Protein AF-0000000085119361 (afdb_homodimer)

Solvent-accessible surface area (backbone atoms only — not comparable to full-atom values): 41378 Å² total; per-residue (Å²): 134,86,81,84,82,88,68,77,87,71,72,69,52,72,67,53,47,50,52,51,56,61,56,44,50,80,63,38,42,50,75,52,37,41,71,59,79,58,66,65,58,51,52,51,58,60,70,66,63,70,81,47,49,28,34,40,40,32,13,48,34,35,42,35,35,42,39,41,14,56,46,49,48,41,46,49,62,27,52,74,67,70,48,52,57,28,51,78,43,80,46,49,56,49,36,45,58,57,44,52,45,54,51,69,74,52,58,74,90,38,37,30,37,35,43,31,34,62,71,35,68,51,64,58,40,52,42,51,49,36,31,48,51,70,77,40,94,69,46,56,85,34,36,38,36,37,20,18,79,88,19,38,43,37,46,30,27,60,75,60,64,30,56,69,43,59,41,61,86,49,33,41,52,70,54,25,34,70,36,51,62,16,44,50,64,39,42,66,23,49,48,57,55,66,43,21,27,49,18,20,35,52,43,50,50,29,34,77,71,62,42,78,45,33,61,54,47,52,50,53,28,47,48,52,57,77,36,32,88,54,37,35,28,44,31,38,39,26,47,28,71,40,42,50,32,42,33,56,31,45,33,25,41,41,14,29,26,37,13,29,56,21,84,80,71,41,57,31,42,48,46,53,43,65,42,40,36,64,43,30,52,58,20,39,37,16,19,67,66,28,11,40,83,30,50,33,39,36,37,35,42,60,73,34,75,88,60,84,55,47,21,35,78,65,81,48,63,63,44,59,90,59,48,70,51,44,63,36,38,26,57,55,51,44,49,43,48,51,52,17,42,52,48,34,45,53,72,76,35,78,82,51,58,70,50,79,46,76,39,69,41,77,45,49,32,48,54,20,24,54,53,41,45,50,53,50,41,49,52,52,33,17,56,56,60,44,38,70,41,70,60,61,76,50,43,51,52,24,53,54,45,32,54,51,56,48,52,67,74,102,134,87,80,84,82,89,68,77,86,70,73,69,52,72,67,54,48,50,50,50,55,62,58,43,49,80,64,38,42,48,74,53,37,41,71,60,79,56,66,64,58,52,53,52,58,60,69,66,64,71,80,46,49,28,32,40,39,32,12,49,34,34,42,36,35,41,40,41,15,57,45,49,48,41,48,49,62,27,53,74,68,71,46,51,56,26,52,79,42,80,48,49,54,50,38,46,59,59,43,53,44,54,52,70,74,50,58,74,91,37,36,29,37,37,42,31,34,62,71,35,68,51,62,59,39,51,42,52,51,36,31,51,51,69,77,41,94,68,46,55,84,33,35,38,37,37,21,19,79,87,18,37,44,39,45,30,27,60,75,61,65,29,55,69,44,60,41,62,84,48,34,43,52,71,55,25,35,68,36,50,62,16,44,50,63,39,43,68,23,48,46,58,56,67,42,21,26,48,18,19,35,52,42,52,50,30,35,77,70,61,46,77,45,33,60,54,46,51,50,53,28,47,49,51,57,77,36,33,88,53,38,33,27,45,32,38,40,26,47,29,72,40,43,52,32,41,31,56,31,47,32,27,42,42,14,30,26,36,13,28,55,22,84,83,72,41,56,30,42,50,44,54,42,65,41,40,36,63,41,31,51,58,20,41,37,16,20,68,66,28,10,40,83,29,48,33,41,36,36,36,42,60,73,34,75,88,58,84,54,46,22,36,79,64,81,48,60,63,45,59,89,58,48,70,52,42,61,35,39,26,58,55,51,46,51,43,48,50,51,18,40,51,48,34,46,54,72,76,33,80,82,51,57,70,51,78,46,76,39,68,42,77,48,50,31,48,52,21,25,53,53,42,46,51,55,51,41,47,51,54,32,16,56,58,61,46,38,71,40,71,58,61,76,47,42,49,53,25,53,54,47,31,52,52,58,47,53,66,73,102

Radius of gyration: 26.35 Å; Cα contacts (8 Å, |Δi|>4): 1646; chains: 2; bounding box: 83×71×62 Å

Foldseek 3Di:
DDDDDPDPDAFDDLVVLLVVLVVCCVQAPLLCLLVDDCVVVLVVLVVLPQQFQEEEEQEAFLLPLLLCQLCLLCVVVCVVVVQFRHYYDYQYDPPPVVLVVSVVVDPLVRYAYEQEDAQQPPPSRVVSVVVSVVVDPDAQSRYEYEYACPHVNVVVCVVRVHHYHHQDPSYFSLSCCSPCSNCVVCVNRRADSNLLSLLLVVLSCCCSVVHDVVVVLSVVLVVCLVCCVQAQEEEEEEADPSRVSVLVSLQSLQAQQFQFQAPVRDGTHRHYHYHYPPVCVVPCLCCLQPNRRHYAYEYEAEQAAVDFDAADQDDDVPVNVPSVRHRPGPSVVSVVSSVVSVCCCVPRPVSHHYHYHYQHYRGSSRVSNVSSSSNSSSSSSNSSRRHRRRDGPPVVVVVVVVVVVVVVVD/DDDDDPDPDAFDDLVVLLVVLVVCCVQAPLLCLLVDDCVVVLVVLVVLVQQFQEEEEQEAFLLPLLLCQLCLLCVVVCVVVVQFRHYYDYQYDPPPVVLVVSVVVDPLVRYAYEQEDAQQPPPSRVVSVVVSVVVDPDAQSRYEYEYACPHPNVVVCVVRVHHYHHQDPSYFSLSCCSPCSNCVVCVNRRADSNLLSLLLVVLSCCCSVVHDVVVVLSVVLVVCLVCCVQAQEEEEEEADPSRVSVLVSLQSLQAQQFQFQAPVRDGTHRHYHYHYPPVCVVPCLCCLQPNRRHYAYEYEAEQAAVDFDAADQDDDVPVNVPSVRHRPGPSVVSVVSSVVSVCCCVVRPVSHHYHYHYQHYRGSSRVSNVSSSSNSSSSSSNSSRRHRRRDGPPVVVVVVVVVVVVVVVD

Secondary structure (DSSP, 8-state):
------PPPPPPPHHHHHHHHHHHTTT-GGGGGGG---HHHHHHHHHH----SEEEEE--GGGTHHHHHHHHHHHHHHHHTT---SEEEEE----HHHHHHHHTTS-GGGEEEEEEESSS--HHHHHHHHHHHHHS--STTSEEEEE-TTSHHHHHHHHTT-EEEEPPTTS-GGG-TTSHHHHHHHHHTT--HHHHHHHHHHHHHHHHTTSHHHHHHHHHHHHHHHTTTT--EEEEEESSGGGHHHHHHHHHHHHHHH-EE-TTS-EE--EEEEEETTGGGGTTHHHHHHS-S-EEEEEEEEEE-S---B----PPTT-GGGGGGTT-BHHHHHHHHHHHHHHHHHHH-TTS-EEEEEEEESSHHHHHHHHHHHHHHHHHHHHHHTS-TT--GGGHHHHHHHHHHHHHH-/------PPPPPPPHHHHHHHHHHHTTT-GGGGGGG---HHHHHHHHHH----SEEEEE--GGGTHHHHHHHHHHHHHHHHTT---SEEEEE----HHHHHHHHTTS-GGGEEEEEEESSS--HHHHHHHHHHHHHS--STTSEEEEE-TTSHHHHHHHHTT-EEEEPPTTS-GGG-TTSHHHHHHHHHTT--HHHHHHHHHHHHHHHHTTSHHHHHHHHHHHHHHHTTTT--EEEEEESSGGGHHHHHHHHHHHHHHH-EE-TTS-EE--EEEEEETTGGGGTTHHHHHHS-S-EEEEEEEEEE-S---B----PPTT-GGGGGGTT-BHHHHHHHHHHHHHHHHHHH-TTS-EEEEEEEESSHHHHHHHHHHHHHHHHHHHHHHTS-TT--GGGHHHHHHHHHHHHHH-

Structure (mmCIF, N/CA/C/O backbone):
data_AF-0000000085119361-model_v1
#
loop_
_entity.id
_entity.type
_entity.pdbx_description
1 polymer 'Glucose-6-phosphate isomerase'
#
loop_
_atom_site.group_PDB
_atom_site.id
_atom_site.type_symbol
_atom_site.label_atom_id
_atom_site.label_alt_id
_atom_site.label_comp_id
_atom_site.label_asym_id
_atom_site.label_entity_id
_atom_site.label_seq_id
_atom_site.pdbx_PDB_ins_code
_atom_site.Cartn_x
_atom_site.Cartn_y
_atom_site.Cartn_z
_atom_site.occupancy
_atom_site.B_iso_or_equiv
_atom_site.auth_seq_id
_atom_site.auth_comp_id
_atom_site.auth_asym_id
_atom_site.auth_atom_id
_atom_site.pdbx_PDB_model_num
ATOM 1 N N . MET A 1 1 ? 54.812 -8.852 -21.781 1 37.31 1 MET A N 1
ATOM 2 C CA . MET A 1 1 ? 53.969 -8.602 -20.609 1 37.31 1 MET A CA 1
ATOM 3 C C . MET A 1 1 ? 52.656 -9.383 -20.703 1 37.31 1 MET A C 1
ATOM 5 O O . MET A 1 1 ? 52.031 -9.398 -21.75 1 37.31 1 MET A O 1
ATOM 9 N N . LYS A 1 2 ? 52.625 -10.477 -20.172 1 55.59 2 LYS A N 1
ATOM 10 C CA . LYS A 1 2 ? 51.406 -11.273 -20.047 1 55.59 2 LYS A CA 1
ATOM 11 C C . LYS A 1 2 ? 50.5 -10.695 -18.969 1 55.59 2 LYS A C 1
ATOM 13 O O . LYS A 1 2 ? 50.906 -10.547 -17.812 1 55.59 2 LYS A O 1
ATOM 18 N N . ASN A 1 3 ? 49.531 -9.93 -19.406 1 45.09 3 ASN A N 1
ATOM 19 C CA . ASN A 1 3 ? 48.5 -9.352 -18.547 1 45.09 3 ASN A CA 1
ATOM 20 C C . ASN A 1 3 ? 47.312 -10.289 -18.375 1 45.09 3 ASN A C 1
ATOM 22 O O . ASN A 1 3 ? 46.5 -10.422 -19.281 1 45.09 3 ASN A O 1
ATOM 26 N N . SER A 1 4 ? 47.312 -11.125 -17.438 1 56 4 SER A N 1
ATOM 27 C CA . SER A 1 4 ? 46.188 -12.016 -17.109 1 56 4 SER A CA 1
ATOM 28 C C . SER A 1 4 ? 45.156 -11.297 -16.25 1 56 4 SER A C 1
ATOM 30 O O . SER A 1 4 ? 45.469 -10.789 -15.172 1 56 4 SER A O 1
ATOM 32 N N . LEU A 1 5 ? 43.875 -11 -16.859 1 50.12 5 LEU A N 1
ATOM 33 C CA . LEU A 1 5 ? 42.812 -10.273 -16.172 1 50.12 5 LEU A CA 1
ATOM 34 C C . LEU A 1 5 ? 42 -11.211 -15.281 1 50.12 5 LEU A C 1
ATOM 36 O O . LEU A 1 5 ? 41.625 -12.312 -15.711 1 50.12 5 LEU A O 1
ATOM 40 N N . TYR A 1 6 ? 41.969 -10.984 -14.086 1 65.44 6 TYR A N 1
ATOM 41 C CA . TYR A 1 6 ? 41.094 -11.648 -13.125 1 65.44 6 TYR A CA 1
ATOM 42 C C . TYR A 1 6 ? 39.938 -10.719 -12.695 1 65.44 6 TYR A C 1
ATOM 44 O O . TYR A 1 6 ? 39.781 -10.461 -11.5 1 65.44 6 TYR A O 1
ATOM 52 N N . TYR A 1 7 ? 39.312 -10.148 -13.805 1 55.47 7 TYR A N 1
ATOM 53 C CA . TYR A 1 7 ? 38.281 -9.141 -13.594 1 55.47 7 TYR A CA 1
ATOM 54 C C . TYR A 1 7 ? 36.906 -9.789 -13.398 1 55.47 7 TYR A C 1
ATOM 56 O O . TYR A 1 7 ? 36.656 -10.898 -13.883 1 55.47 7 TYR A O 1
ATOM 64 N N . PRO A 1 8 ? 36 -9.008 -12.641 1 60.25 8 PRO A N 1
ATOM 65 C CA . PRO A 1 8 ? 34.625 -9.461 -12.562 1 60.25 8 PRO A CA 1
ATOM 66 C C . PRO A 1 8 ? 33.969 -9.586 -13.938 1 60.25 8 PRO A C 1
ATOM 68 O O . PRO A 1 8 ? 34.375 -8.914 -14.883 1 60.25 8 PRO A O 1
ATOM 71 N N . GLN A 1 9 ? 33.094 -10.547 -14.016 1 67.88 9 GLN A N 1
ATOM 72 C CA . GLN A 1 9 ? 32.344 -10.703 -15.266 1 67.88 9 GLN A CA 1
ATOM 73 C C . GLN A 1 9 ? 31.562 -9.43 -15.594 1 67.88 9 GLN A C 1
ATOM 75 O O . GLN A 1 9 ? 30.984 -8.805 -14.703 1 67.88 9 GLN A O 1
ATOM 80 N N . VAL A 1 10 ? 31.828 -9.031 -16.812 1 64.44 10 VAL A N 1
ATOM 81 C CA . VAL A 1 10 ? 31.156 -7.812 -17.25 1 64.44 10 VAL A CA 1
ATOM 82 C C . VAL A 1 10 ? 29.797 -8.164 -17.875 1 64.44 10 VAL A C 1
ATOM 84 O O . VAL A 1 10 ? 29.562 -9.312 -18.25 1 64.44 10 VAL A O 1
ATOM 87 N N . SER A 1 11 ? 28.953 -7.086 -17.953 1 68.19 11 SER A N 1
ATOM 88 C CA . SER A 1 11 ? 27.609 -7.301 -18.469 1 68.19 11 SER A CA 1
ATOM 89 C C . SER A 1 11 ? 27.625 -7.699 -19.938 1 68.19 11 SER A C 1
ATOM 91 O O . SER A 1 11 ? 28.578 -7.398 -20.656 1 68.19 11 SER A O 1
ATOM 93 N N . LEU A 1 12 ? 26.625 -8.43 -20.266 1 78.5 12 LEU A N 1
ATOM 94 C CA . LEU A 1 12 ? 26.406 -9.008 -21.594 1 78.5 12 LEU A CA 1
ATOM 95 C C . LEU A 1 12 ? 25.875 -7.957 -22.562 1 78.5 12 LEU A C 1
ATOM 97 O O . LEU A 1 12 ? 25.328 -6.934 -22.141 1 78.5 12 LEU A O 1
ATOM 101 N N . SER A 1 13 ? 26.141 -8.188 -23.859 1 84.06 13 SER A N 1
ATOM 102 C CA . SER A 1 13 ? 25.5 -7.375 -24.891 1 84.06 13 SER A CA 1
ATOM 103 C C . SER A 1 13 ? 24 -7.645 -24.969 1 84.06 13 SER A C 1
ATOM 105 O O . SER A 1 13 ? 23.516 -8.633 -24.406 1 84.06 13 SER A O 1
ATOM 107 N N . ASP A 1 14 ? 23.312 -6.781 -25.609 1 88.19 14 ASP A N 1
ATOM 108 C CA . ASP A 1 14 ? 21.875 -6.953 -25.781 1 88.19 14 ASP A CA 1
ATOM 109 C C . ASP A 1 14 ? 21.562 -8.281 -26.469 1 88.19 14 ASP A C 1
ATOM 111 O O . ASP A 1 14 ? 20.625 -8.977 -26.078 1 88.19 14 ASP A O 1
ATOM 115 N N . GLU A 1 15 ? 22.359 -8.602 -27.406 1 89.12 15 GLU A N 1
ATOM 116 C CA . GLU A 1 15 ? 22.156 -9.844 -28.156 1 89.12 15 GLU A CA 1
ATOM 117 C C . GLU A 1 15 ? 22.422 -11.062 -27.281 1 89.12 15 GLU A C 1
ATOM 119 O O . GLU A 1 15 ? 21.703 -12.062 -27.375 1 89.12 15 GLU A O 1
ATOM 124 N N . GLN A 1 16 ? 23.375 -10.984 -26.484 1 90.69 16 GLN A N 1
ATOM 125 C CA . GLN A 1 16 ? 23.703 -12.078 -25.578 1 90.69 16 GLN A CA 1
ATOM 126 C C . GLN A 1 16 ? 22.609 -12.266 -24.531 1 90.69 16 GLN A C 1
ATOM 128 O O . GLN A 1 16 ? 22.25 -13.398 -24.203 1 90.69 16 GLN A O 1
ATOM 133 N N . ILE A 1 17 ? 22.109 -11.164 -24.031 1 94.19 17 ILE A N 1
ATOM 134 C CA . ILE A 1 17 ? 21.031 -11.211 -23.047 1 94.19 17 ILE A CA 1
ATOM 135 C C . ILE A 1 17 ? 19.797 -11.867 -23.688 1 94.19 17 ILE A C 1
ATOM 137 O O . ILE A 1 17 ? 19.172 -12.742 -23.078 1 94.19 17 ILE A O 1
ATOM 141 N N . PHE A 1 18 ? 19.516 -11.406 -24.906 1 94.25 18 PHE A N 1
ATOM 142 C CA . PHE A 1 18 ? 18.375 -11.977 -25.609 1 94.25 18 PHE A CA 1
ATOM 143 C C . PHE A 1 18 ? 18.547 -13.484 -25.781 1 94.25 18 PHE A C 1
ATOM 145 O O . PHE A 1 18 ? 17.594 -14.242 -25.578 1 94.25 18 PHE A O 1
ATOM 152 N N . THR A 1 19 ? 19.719 -13.922 -26.141 1 94 19 THR A N 1
ATOM 153 C CA . THR A 1 19 ? 20.016 -15.336 -26.328 1 94 19 THR A CA 1
ATOM 154 C C . THR A 1 19 ? 19.844 -16.109 -25.016 1 94 19 THR A C 1
ATOM 156 O O . THR A 1 19 ? 19.297 -17.219 -25 1 94 19 THR A O 1
ATOM 159 N N . GLU A 1 20 ? 20.281 -15.539 -23.969 1 94.5 20 GLU A N 1
ATOM 160 C CA . GLU A 1 20 ? 20.141 -16.172 -22.656 1 94.5 20 GLU A CA 1
ATOM 161 C C . GLU A 1 20 ? 18.672 -16.297 -22.266 1 94.5 20 GLU A C 1
ATOM 163 O O . GLU A 1 20 ? 18.266 -17.312 -21.703 1 94.5 20 GLU A O 1
ATOM 168 N N . ILE A 1 21 ? 17.938 -15.227 -22.469 1 95.69 21 ILE A N 1
ATOM 169 C CA . ILE A 1 21 ? 16.516 -15.219 -22.141 1 95.69 21 ILE A CA 1
ATOM 170 C C . ILE A 1 21 ? 15.789 -16.266 -22.984 1 95.69 21 ILE A C 1
ATOM 172 O O . ILE A 1 21 ? 14.93 -17 -22.469 1 95.69 21 ILE A O 1
ATOM 176 N N . LYS A 1 22 ? 16.109 -16.344 -24.25 1 95.38 22 LYS A N 1
ATOM 177 C CA . LYS A 1 22 ? 15.516 -17.344 -25.125 1 95.38 22 LYS A CA 1
ATOM 178 C C . LYS A 1 22 ? 15.82 -18.75 -24.625 1 95.38 22 LYS A C 1
ATOM 180 O O . LYS A 1 22 ? 14.938 -19.625 -24.625 1 95.38 22 LYS A O 1
ATOM 185 N N . LYS A 1 23 ? 16.984 -18.984 -24.188 1 95.25 23 LYS A N 1
ATOM 186 C CA . LYS A 1 23 ? 17.422 -20.297 -23.734 1 95.25 23 LYS A CA 1
ATOM 187 C C . LYS A 1 23 ? 16.719 -20.688 -22.438 1 95.25 23 LYS A C 1
ATOM 189 O O . LYS A 1 23 ? 16.375 -21.859 -22.234 1 95.25 23 LYS A O 1
ATOM 194 N N . GLU A 1 24 ? 16.531 -19.766 -21.578 1 95.44 24 GLU A N 1
ATOM 195 C CA . GLU A 1 24 ? 15.992 -20.109 -20.266 1 95.44 24 GLU A CA 1
ATOM 196 C C . GLU A 1 24 ? 14.508 -20.438 -20.359 1 95.44 24 GLU A C 1
ATOM 198 O O . GLU A 1 24 ? 13.953 -21.047 -19.438 1 95.44 24 GLU A O 1
ATOM 203 N N . ARG A 1 25 ? 13.875 -20.125 -21.438 1 94.94 25 ARG A N 1
ATOM 204 C CA . ARG A 1 25 ? 12.469 -20.484 -21.656 1 94.94 25 ARG A CA 1
ATOM 205 C C . ARG A 1 25 ? 12.266 -21.984 -21.562 1 94.94 25 ARG A C 1
ATOM 207 O O . ARG A 1 25 ? 11.156 -22.453 -21.266 1 94.94 25 ARG A O 1
ATOM 214 N N . ASP A 1 26 ? 13.32 -22.734 -21.766 1 94.12 26 ASP A N 1
ATOM 215 C CA . ASP A 1 26 ? 13.25 -24.203 -21.75 1 94.12 26 ASP A CA 1
ATOM 216 C C . ASP A 1 26 ? 13.117 -24.719 -20.312 1 94.12 26 ASP A C 1
ATOM 218 O O . ASP A 1 26 ? 12.555 -25.781 -20.078 1 94.12 26 ASP A O 1
ATOM 222 N N . ASP A 1 27 ? 13.578 -23.969 -19.344 1 95.62 27 ASP A N 1
ATOM 223 C CA . ASP A 1 27 ? 13.656 -24.453 -17.969 1 95.62 27 ASP A CA 1
ATOM 224 C C . ASP A 1 27 ? 12.719 -23.672 -17.047 1 95.62 27 ASP A C 1
ATOM 226 O O . ASP A 1 27 ? 12.242 -24.203 -16.047 1 95.62 27 ASP A O 1
ATOM 230 N N . ILE A 1 28 ? 12.57 -22.438 -17.375 1 97.31 28 ILE A N 1
ATOM 231 C CA . ILE A 1 28 ? 11.711 -21.562 -16.594 1 97.31 28 ILE A CA 1
ATOM 232 C C . ILE A 1 28 ? 10.305 -21.562 -17.172 1 97.31 28 ILE A C 1
ATOM 234 O O . ILE A 1 28 ? 10.094 -21.141 -18.297 1 97.31 28 ILE A O 1
ATOM 238 N N . GLY A 1 29 ? 9.328 -21.906 -16.375 1 97.69 29 GLY A N 1
ATOM 239 C CA . GLY A 1 29 ? 8.023 -22.312 -16.875 1 97.69 29 GLY A CA 1
ATOM 240 C C . GLY A 1 29 ? 7.09 -21.156 -17.141 1 97.69 29 GLY A C 1
ATOM 241 O O . GLY A 1 29 ? 6.125 -21.281 -17.891 1 97.69 29 GLY A O 1
ATOM 242 N N . TYR A 1 30 ? 7.32 -19.938 -16.5 1 98.06 30 TYR A N 1
ATOM 243 C CA . TYR A 1 30 ? 6.328 -18.875 -16.625 1 98.06 30 TYR A CA 1
ATOM 244 C C . TYR A 1 30 ? 6.242 -18.391 -18.062 1 98.06 30 TYR A C 1
ATOM 246 O O . TYR A 1 30 ? 5.199 -17.891 -18.5 1 98.06 30 TYR A O 1
ATOM 254 N N . TYR A 1 31 ? 7.324 -18.578 -18.922 1 98.19 31 TYR A N 1
ATOM 255 C CA . TYR A 1 31 ? 7.363 -18.125 -20.297 1 98.19 31 TYR A CA 1
ATOM 256 C C . TYR A 1 31 ? 6.305 -18.844 -21.141 1 98.19 31 TYR A C 1
ATOM 258 O O . TYR A 1 31 ? 5.836 -18.312 -22.141 1 98.19 31 TYR A O 1
ATOM 266 N N . SER A 1 32 ? 5.898 -20 -20.734 1 97.81 32 SER A N 1
ATOM 267 C CA . SER A 1 32 ? 4.988 -20.828 -21.531 1 97.81 32 SER A CA 1
ATOM 268 C C . SER A 1 32 ? 3.541 -20.625 -21.094 1 97.81 32 SER A C 1
ATOM 270 O O . SER A 1 32 ? 2.611 -21.031 -21.781 1 97.81 32 SER A O 1
ATOM 272 N N . LEU A 1 33 ? 3.322 -20 -19.969 1 98.44 33 LEU A N 1
ATOM 273 C CA . LEU A 1 33 ? 1.998 -19.906 -19.375 1 98.44 33 LEU A CA 1
ATOM 274 C C . LEU A 1 33 ? 1.025 -19.188 -20.297 1 98.44 33 LEU A C 1
ATOM 276 O O . LEU A 1 33 ? -0.138 -19.578 -20.406 1 98.44 33 LEU A O 1
ATOM 280 N N . PRO A 1 34 ? 1.457 -18.094 -21.031 1 98.25 34 PRO A N 1
ATOM 281 C CA . PRO A 1 34 ? 0.527 -17.391 -21.906 1 98.25 34 PRO A CA 1
ATOM 282 C C . PRO A 1 34 ? -0.022 -18.281 -23.031 1 98.25 34 PRO A C 1
ATOM 284 O O . PRO A 1 34 ? -1.026 -17.938 -23.656 1 98.25 34 PRO A O 1
ATOM 287 N N . TYR A 1 35 ? 0.576 -19.422 -23.281 1 97.88 35 TYR A N 1
ATOM 288 C CA . TYR A 1 35 ? 0.251 -20.234 -24.438 1 97.88 35 TYR A CA 1
ATOM 289 C C . TYR A 1 35 ? -0.54 -21.469 -24.031 1 97.88 35 TYR A C 1
ATOM 291 O O . TYR A 1 35 ? -0.83 -22.328 -24.859 1 97.88 35 TYR A O 1
ATOM 299 N N . VAL A 1 36 ? -0.897 -21.578 -22.812 1 97 36 VAL A N 1
ATOM 300 C CA . VAL A 1 36 ? -1.626 -22.734 -22.297 1 97 36 VAL A CA 1
ATOM 301 C C . VAL A 1 36 ? -3.035 -22.75 -22.891 1 97 36 VAL A C 1
ATOM 303 O O . VAL A 1 36 ? -3.678 -21.703 -23.016 1 97 36 VAL A O 1
ATOM 306 N N . ASP A 1 37 ? -3.494 -23.906 -23.328 1 97.5 37 ASP A N 1
ATOM 307 C CA . ASP A 1 37 ? -4.875 -24.109 -23.75 1 97.5 37 ASP A CA 1
ATOM 308 C C . ASP A 1 37 ? -5.805 -24.234 -22.547 1 97.5 37 ASP A C 1
ATOM 310 O O . ASP A 1 37 ? -5.695 -25.172 -21.766 1 97.5 37 ASP A O 1
ATOM 314 N N . THR A 1 38 ? -6.773 -23.312 -22.438 1 98.19 38 THR A N 1
ATOM 315 C CA . THR A 1 38 ? -7.602 -23.234 -21.25 1 98.19 38 THR A CA 1
ATOM 316 C C . THR A 1 38 ? -8.898 -24.016 -21.422 1 98.19 38 THR A C 1
ATOM 318 O O . THR A 1 38 ? -9.758 -24.016 -20.547 1 98.19 38 THR A O 1
ATOM 321 N N . THR A 1 39 ? -9.102 -24.703 -22.562 1 98.31 39 THR A N 1
ATOM 322 C CA . THR A 1 39 ? -10.352 -25.391 -22.875 1 98.31 39 THR A CA 1
ATOM 323 C C . THR A 1 39 ? -10.672 -26.438 -21.828 1 98.31 39 THR A C 1
ATOM 325 O O . THR A 1 39 ? -11.773 -26.453 -21.266 1 98.31 39 THR A O 1
ATOM 328 N N . ASN A 1 40 ? -9.75 -27.297 -21.5 1 97.94 40 ASN A N 1
ATOM 329 C CA . ASN A 1 40 ? -9.961 -28.359 -20.531 1 97.94 40 ASN A CA 1
ATOM 330 C C . ASN A 1 40 ? -10.148 -27.812 -19.109 1 97.94 40 ASN A C 1
ATOM 332 O O . ASN A 1 40 ? -10.93 -28.359 -18.328 1 97.94 40 ASN A O 1
ATOM 336 N N . LEU A 1 41 ? -9.375 -26.828 -18.812 1 98.19 41 LEU A N 1
ATOM 337 C CA . LEU A 1 41 ? -9.508 -26.188 -17.5 1 98.19 41 LEU A CA 1
ATOM 338 C C . LEU A 1 41 ? -10.914 -25.625 -17.297 1 98.19 41 LEU A C 1
ATOM 340 O O . LEU A 1 41 ? -11.547 -25.875 -16.281 1 98.19 41 LEU A O 1
ATOM 344 N N . LYS A 1 42 ? -11.406 -24.875 -18.312 1 98.31 42 LYS A N 1
ATOM 345 C CA . LYS A 1 42 ? -12.734 -24.281 -18.234 1 98.31 42 LYS A CA 1
ATOM 346 C C . LYS A 1 42 ? -13.82 -25.359 -18.141 1 98.31 42 LYS A C 1
ATOM 348 O O . LYS A 1 42 ? -14.727 -25.25 -17.312 1 98.31 42 LYS A O 1
ATOM 353 N N . ALA A 1 43 ? -13.664 -26.359 -18.969 1 98.25 43 ALA A N 1
ATOM 354 C CA . ALA A 1 43 ? -14.641 -27.453 -18.953 1 98.25 43 ALA A CA 1
ATOM 355 C C . ALA A 1 43 ? -14.68 -28.125 -17.578 1 98.25 43 ALA A C 1
ATOM 357 O O . ALA A 1 43 ? -15.766 -28.438 -17.062 1 98.25 43 ALA A O 1
ATOM 358 N N . ARG A 1 44 ? -13.539 -28.359 -17.016 1 98 44 ARG A N 1
ATOM 359 C CA . ARG A 1 44 ? -13.453 -28.984 -15.711 1 98 44 ARG A CA 1
ATOM 360 C C . ARG A 1 44 ? -14.094 -28.109 -14.633 1 98 44 ARG A C 1
ATOM 362 O O . ARG A 1 44 ? -14.883 -28.594 -13.828 1 98 44 ARG A O 1
ATOM 369 N N . LEU A 1 45 ? -13.773 -26.875 -14.609 1 98.12 45 LEU A N 1
ATOM 370 C CA . LEU A 1 45 ? -14.312 -25.953 -13.617 1 98.12 45 LEU A CA 1
ATOM 371 C C . LEU A 1 45 ? -15.82 -25.828 -13.766 1 98.12 45 LEU A C 1
ATOM 373 O O . LEU A 1 45 ? -16.547 -25.766 -12.766 1 98.12 45 LEU A O 1
ATOM 377 N N . ASP A 1 46 ? -16.312 -25.781 -15.008 1 97.44 46 ASP A N 1
ATOM 378 C CA . ASP A 1 46 ? -17.75 -25.703 -15.258 1 97.44 46 ASP A CA 1
ATOM 379 C C . ASP A 1 46 ? -18.469 -26.953 -14.75 1 97.44 46 ASP A C 1
ATOM 381 O O . ASP A 1 46 ? -19.594 -26.875 -14.258 1 97.44 46 ASP A O 1
ATOM 385 N N . SER A 1 47 ? -17.844 -28.016 -14.867 1 97.12 47 SER A N 1
ATOM 386 C CA . SER A 1 47 ? -18.453 -29.281 -14.477 1 97.12 47 SER A CA 1
ATOM 387 C C . SER A 1 47 ? -18.562 -29.391 -12.961 1 97.12 47 SER A C 1
ATOM 389 O O . SER A 1 47 ? -19.406 -30.156 -12.445 1 97.12 47 SER A O 1
ATOM 391 N N . LEU A 1 48 ? -17.719 -28.719 -12.18 1 95.88 48 LEU A N 1
ATOM 392 C CA . LEU A 1 48 ? -17.75 -28.797 -10.727 1 95.88 48 LEU A CA 1
ATOM 393 C C . LEU A 1 48 ? -18.969 -28.062 -10.172 1 95.88 48 LEU A C 1
ATOM 395 O O . LEU A 1 48 ? -19.406 -28.344 -9.047 1 95.88 48 LEU A O 1
ATOM 399 N N . CYS A 1 49 ? -19.609 -27.141 -10.82 1 92.88 49 CYS A N 1
ATOM 400 C CA . CYS A 1 49 ? -20.875 -26.469 -10.555 1 92.88 49 CYS A CA 1
ATOM 401 C C . CYS A 1 49 ? -20.922 -25.922 -9.133 1 92.88 49 CYS A C 1
ATOM 403 O O . CYS A 1 49 ? -21.859 -26.188 -8.391 1 92.88 49 CYS A O 1
ATOM 405 N N . PHE A 1 50 ? -19.859 -25.188 -8.766 1 95.31 50 PHE A N 1
ATOM 406 C CA . PHE A 1 50 ? -19.891 -24.547 -7.457 1 95.31 50 PHE A CA 1
ATOM 407 C C . PHE A 1 50 ? -20.938 -23.453 -7.414 1 95.31 50 PHE A C 1
ATOM 409 O O . PHE A 1 50 ? -20.875 -22.484 -8.188 1 95.31 50 PHE A O 1
ATOM 416 N N . SER A 1 51 ? -21.859 -23.453 -6.469 1 95.38 51 SER A N 1
ATOM 417 C CA . SER A 1 51 ? -23 -22.531 -6.418 1 95.38 51 SER A CA 1
ATOM 418 C C . SER A 1 51 ? -22.688 -21.312 -5.547 1 95.38 51 SER A C 1
ATOM 420 O O . SER A 1 51 ? -23.422 -20.328 -5.578 1 95.38 51 SER A O 1
ATOM 422 N N . GLN A 1 52 ? -21.578 -21.438 -4.738 1 97.62 52 GLN A N 1
ATOM 423 C CA . GLN A 1 52 ? -21.25 -20.359 -3.807 1 97.62 52 GLN A CA 1
ATOM 424 C C . GLN A 1 52 ? -21.062 -19.031 -4.539 1 97.62 52 GLN A C 1
ATOM 426 O O . GLN A 1 52 ? -20.516 -19 -5.641 1 97.62 52 GLN A O 1
ATOM 431 N N . LYS A 1 53 ? -21.375 -17.953 -3.896 1 97.31 53 LYS A N 1
ATOM 432 C CA . LYS A 1 53 ? -21.328 -16.641 -4.527 1 97.31 53 LYS A CA 1
ATOM 433 C C . LYS A 1 53 ? -20.078 -15.883 -4.125 1 97.31 53 LYS A C 1
ATOM 435 O O . LYS A 1 53 ? -19.766 -14.828 -4.695 1 97.31 53 LYS A O 1
ATOM 440 N N . GLN A 1 54 ? -19.344 -16.469 -3.195 1 98.38 54 GLN A N 1
ATOM 441 C CA . GLN A 1 54 ? -18.094 -15.867 -2.715 1 98.38 54 GLN A CA 1
ATOM 442 C C . GLN A 1 54 ? -16.938 -16.859 -2.771 1 98.38 54 GLN A C 1
ATOM 444 O O . GLN A 1 54 ? -17.156 -18.078 -2.717 1 98.38 54 GLN A O 1
ATOM 449 N N . ILE A 1 55 ? -15.773 -16.344 -2.969 1 98.75 55 ILE A N 1
ATOM 450 C CA . ILE A 1 55 ? -14.562 -17.172 -2.932 1 98.75 55 ILE A CA 1
ATOM 451 C C . ILE A 1 55 ? -13.594 -16.609 -1.887 1 98.75 55 ILE A C 1
ATOM 453 O O . ILE A 1 55 ? -13.305 -15.414 -1.875 1 98.75 55 ILE A O 1
ATOM 457 N N . ALA A 1 56 ? -13.195 -17.422 -0.959 1 98.81 56 ALA A N 1
ATOM 458 C CA . ALA A 1 56 ? -12.094 -17.109 -0.05 1 98.81 56 ALA A CA 1
ATOM 459 C C . ALA A 1 56 ? -10.789 -17.734 -0.544 1 98.81 56 ALA A C 1
ATOM 461 O O . ALA A 1 56 ? -10.641 -18.953 -0.574 1 98.81 56 ALA A O 1
ATOM 462 N N . VAL A 1 57 ? -9.906 -16.906 -0.966 1 98.81 57 VAL A N 1
ATOM 463 C CA . VAL A 1 57 ? -8.594 -17.375 -1.397 1 98.81 57 VAL A CA 1
ATOM 464 C C . VAL A 1 57 ? -7.629 -17.359 -0.215 1 98.81 57 VAL A C 1
ATOM 466 O O . VAL A 1 57 ? -7.332 -16.297 0.341 1 98.81 57 VAL A O 1
ATOM 469 N N . ILE A 1 58 ? -7.152 -18.516 0.194 1 98.75 58 ILE A N 1
ATOM 470 C CA . ILE A 1 58 ? -6.227 -18.672 1.31 1 98.75 58 ILE A CA 1
ATOM 471 C C . ILE A 1 58 ? -4.824 -18.953 0.778 1 98.75 58 ILE A C 1
ATOM 473 O O . ILE A 1 58 ? -4.562 -20.031 0.246 1 98.75 58 ILE A O 1
ATOM 477 N N . GLY A 1 59 ? -3.973 -18.062 0.856 1 98.25 59 GLY A N 1
ATOM 478 C CA . GLY A 1 59 ? -2.607 -18.094 0.355 1 98.25 59 GLY A CA 1
ATOM 479 C C . GLY A 1 59 ? -1.825 -16.828 0.678 1 98.25 59 GLY A C 1
ATOM 480 O O . GLY A 1 59 ? -2.383 -15.859 1.206 1 98.25 59 GLY A O 1
ATOM 481 N N . ILE A 1 60 ? -0.586 -16.812 0.327 1 97 60 ILE A N 1
ATOM 482 C CA . ILE A 1 60 ? 0.239 -15.656 0.672 1 97 60 ILE A CA 1
ATOM 483 C C . ILE A 1 60 ? 1.255 -15.398 -0.438 1 97 60 ILE A C 1
ATOM 485 O O . ILE A 1 60 ? 1.651 -16.328 -1.152 1 97 60 ILE A O 1
ATOM 489 N N . GLY A 1 61 ? 1.598 -14.102 -0.643 1 95.5 61 GLY A N 1
ATOM 490 C CA . GLY A 1 61 ? 2.604 -13.742 -1.631 1 95.5 61 GLY A CA 1
ATOM 491 C C . GLY A 1 61 ? 2.193 -14.086 -3.051 1 95.5 61 GLY A C 1
ATOM 492 O O . GLY A 1 61 ? 1.116 -13.695 -3.504 1 95.5 61 GLY A O 1
ATOM 493 N N . GLY A 1 62 ? 3.059 -14.859 -3.674 1 96.25 62 GLY A N 1
ATOM 494 C CA . GLY A 1 62 ? 2.809 -15.242 -5.055 1 96.25 62 GLY A CA 1
ATOM 495 C C . GLY A 1 62 ? 1.518 -16.016 -5.234 1 96.25 62 GLY A C 1
ATOM 496 O O . GLY A 1 62 ? 0.964 -16.062 -6.336 1 96.25 62 GLY A O 1
ATOM 497 N N . SER A 1 63 ? 0.988 -16.484 -4.16 1 97.56 63 SER A N 1
ATOM 498 C CA . SER A 1 63 ? -0.221 -17.297 -4.219 1 97.56 63 SER A CA 1
ATOM 499 C C . SER A 1 63 ? -1.471 -16.438 -4.301 1 97.56 63 SER A C 1
ATOM 501 O O . SER A 1 63 ? -2.551 -16.922 -4.641 1 97.56 63 SER A O 1
ATOM 503 N N . THR A 1 64 ? -1.345 -15.164 -4.016 1 97.62 64 THR A N 1
ATOM 504 C CA . THR A 1 64 ? -2.566 -14.367 -3.967 1 97.62 64 THR A CA 1
ATOM 505 C C . THR A 1 64 ? -2.371 -13.031 -4.68 1 97.62 64 THR A C 1
ATOM 507 O O . THR A 1 64 ? -3.311 -12.492 -5.27 1 97.62 64 THR A O 1
ATOM 510 N N . LEU A 1 65 ? -1.178 -12.469 -4.684 1 97.5 65 LEU A N 1
ATOM 511 C CA . LEU A 1 65 ? -0.958 -11.078 -5.07 1 97.5 65 LEU A CA 1
ATOM 512 C C . LEU A 1 65 ? -1.288 -10.859 -6.543 1 97.5 65 LEU A C 1
ATOM 514 O O . LEU A 1 65 ? -1.885 -9.844 -6.906 1 97.5 65 LEU A O 1
ATOM 518 N N . GLY A 1 66 ? -0.855 -11.797 -7.379 1 98.44 66 GLY A N 1
ATOM 519 C CA . GLY A 1 66 ? -1.174 -11.68 -8.789 1 98.44 66 GLY A CA 1
ATOM 520 C C . GLY A 1 66 ? -2.664 -11.703 -9.07 1 98.44 66 GLY A C 1
ATOM 521 O O . GLY A 1 66 ? -3.168 -10.898 -9.859 1 98.44 66 GLY A O 1
ATOM 522 N N . THR A 1 67 ? -3.344 -12.648 -8.43 1 98.75 67 THR A N 1
ATOM 523 C CA . THR A 1 67 ? -4.793 -12.742 -8.562 1 98.75 67 THR A CA 1
ATOM 524 C C . THR A 1 67 ? -5.465 -11.461 -8.078 1 98.75 67 THR A C 1
ATOM 526 O O . THR A 1 67 ? -6.379 -10.953 -8.734 1 98.75 67 THR A O 1
ATOM 529 N N . TYR A 1 68 ? -4.938 -10.969 -7 1 98.56 68 TYR A N 1
ATOM 530 C CA . TYR A 1 68 ? -5.465 -9.727 -6.453 1 98.56 68 TYR A CA 1
ATOM 531 C C . TYR A 1 68 ? -5.25 -8.57 -7.426 1 98.56 68 TYR A C 1
ATOM 533 O O . TYR A 1 68 ? -6.121 -7.715 -7.586 1 98.56 68 TYR A O 1
ATOM 541 N N . ALA A 1 69 ? -4.109 -8.508 -8.039 1 98.75 69 ALA A N 1
ATOM 542 C CA . ALA A 1 69 ? -3.795 -7.453 -9 1 98.75 69 ALA A CA 1
ATOM 543 C C . ALA A 1 69 ? -4.824 -7.406 -10.125 1 98.75 69 ALA A C 1
ATOM 545 O O . ALA A 1 69 ? -5.348 -6.34 -10.453 1 98.75 69 ALA A O 1
ATOM 546 N N . ILE A 1 70 ? -5.164 -8.547 -10.656 1 98.88 70 ILE A N 1
ATOM 547 C CA . ILE A 1 70 ? -6.102 -8.633 -11.766 1 98.88 70 ILE A CA 1
ATOM 548 C C . ILE A 1 70 ? -7.516 -8.328 -11.273 1 98.88 70 ILE A C 1
ATOM 550 O O . ILE A 1 70 ? -8.242 -7.543 -11.891 1 98.88 70 ILE A O 1
ATOM 554 N N . TYR A 1 71 ? -7.879 -8.914 -10.148 1 98.75 71 TYR A N 1
ATOM 555 C CA . TYR A 1 71 ? -9.203 -8.727 -9.562 1 98.75 71 TYR A CA 1
ATOM 556 C C . TYR A 1 71 ? -9.461 -7.262 -9.242 1 98.75 71 TYR A C 1
ATOM 558 O O . TYR A 1 71 ? -10.508 -6.711 -9.602 1 98.75 71 TYR A O 1
ATOM 566 N N . ASN A 1 72 ? -8.477 -6.645 -8.617 1 98.06 72 ASN A N 1
ATOM 567 C CA . ASN A 1 72 ? -8.602 -5.246 -8.227 1 98.06 72 ASN A CA 1
ATOM 568 C C . ASN A 1 72 ? -8.727 -4.328 -9.438 1 98.06 72 ASN A C 1
ATOM 570 O O . ASN A 1 72 ? -9.445 -3.332 -9.398 1 98.06 72 ASN A O 1
ATOM 574 N N . PHE A 1 73 ? -8.102 -4.629 -10.523 1 98.38 73 PHE A N 1
ATOM 575 C CA . PHE A 1 73 ? -8.078 -3.83 -11.742 1 98.38 73 PHE A CA 1
ATOM 576 C C . PHE A 1 73 ? -9.461 -3.781 -12.383 1 98.38 73 PHE A C 1
ATOM 578 O O . PHE A 1 73 ? -9.836 -2.766 -12.969 1 98.38 73 PHE A O 1
ATOM 585 N N . MET A 1 74 ? -10.32 -4.836 -12.117 1 97.31 74 MET A N 1
ATOM 586 C CA . MET A 1 74 ? -11.523 -4.953 -12.938 1 97.31 74 MET A CA 1
ATOM 587 C C . MET A 1 74 ? -12.766 -5.082 -12.07 1 97.31 74 MET A C 1
ATOM 589 O O . MET A 1 74 ? -13.891 -5.016 -12.57 1 97.31 74 MET A O 1
ATOM 593 N N . LYS A 1 75 ? -12.656 -5.301 -10.766 1 96.56 75 LYS A N 1
ATOM 594 C CA . LYS A 1 75 ? -13.766 -5.707 -9.914 1 96.56 75 LYS A CA 1
ATOM 595 C C . LYS A 1 75 ? -14.93 -4.715 -10.008 1 96.56 75 LYS A C 1
ATOM 597 O O . LYS A 1 75 ? -16.078 -5.117 -10.164 1 96.56 75 LYS A O 1
ATOM 602 N N . TYR A 1 76 ? -14.664 -3.42 -10.008 1 95.44 76 TYR A N 1
ATOM 603 C CA . TYR A 1 76 ? -15.734 -2.432 -9.992 1 95.44 76 TYR A CA 1
ATOM 604 C C . TYR A 1 76 ? -16.438 -2.365 -11.336 1 95.44 76 TYR A C 1
ATOM 606 O O . TYR A 1 76 ? -17.656 -2.213 -11.398 1 95.44 76 TYR A O 1
ATOM 614 N N . ASN A 1 77 ? -15.641 -2.475 -12.367 1 95.25 77 ASN A N 1
ATOM 615 C CA . ASN A 1 77 ? -16.234 -2.525 -13.703 1 95.25 77 ASN A CA 1
ATOM 616 C C . ASN A 1 77 ? -17.125 -3.752 -13.867 1 95.25 77 ASN A C 1
ATOM 618 O O . ASN A 1 77 ? -18.234 -3.652 -14.414 1 95.25 77 ASN A O 1
ATOM 622 N N . LYS A 1 78 ? -16.703 -4.836 -13.367 1 96.44 78 LYS A N 1
ATOM 623 C CA . LYS A 1 78 ? -17.484 -6.07 -13.461 1 96.44 78 LYS A CA 1
ATOM 624 C C . LYS A 1 78 ? -18.719 -6.016 -12.57 1 96.44 78 LYS A C 1
ATOM 626 O O . LYS A 1 78 ? -19.766 -6.551 -12.922 1 96.44 78 LYS A O 1
ATOM 631 N N . GLN A 1 79 ? -18.578 -5.418 -11.406 1 95.5 79 GLN A N 1
ATOM 632 C CA . GLN A 1 79 ? -19.734 -5.223 -10.531 1 95.5 79 GLN A CA 1
ATOM 633 C C . GLN A 1 79 ? -20.781 -4.336 -11.203 1 95.5 79 GLN A C 1
ATOM 635 O O . GLN A 1 79 ? -21.969 -4.66 -11.188 1 95.5 79 GLN A O 1
ATOM 640 N N . HIS A 1 80 ? -20.328 -3.297 -11.789 1 94.38 80 HIS A N 1
ATOM 641 C CA . HIS A 1 80 ? -21.219 -2.348 -12.453 1 94.38 80 HIS A CA 1
ATOM 642 C C . HIS A 1 80 ? -21.969 -3.008 -13.602 1 94.38 80 HIS A C 1
ATOM 644 O O . HIS A 1 80 ? -23.156 -2.75 -13.789 1 94.38 80 HIS A O 1
ATOM 650 N N . ASN A 1 81 ? -21.281 -3.875 -14.328 1 95.31 81 ASN A N 1
ATOM 651 C CA . ASN A 1 81 ? -21.875 -4.531 -15.492 1 95.31 81 ASN A CA 1
ATOM 652 C C . ASN A 1 81 ? -22.562 -5.836 -15.102 1 95.31 81 ASN A C 1
ATOM 654 O O . ASN A 1 81 ? -23.047 -6.566 -15.969 1 95.31 81 ASN A O 1
ATOM 658 N N . LYS A 1 82 ? -22.578 -6.23 -13.859 1 95.44 82 LYS A N 1
ATOM 659 C CA . LYS A 1 82 ? -23.219 -7.43 -13.336 1 95.44 82 LYS A CA 1
ATOM 660 C C . LYS A 1 82 ? -22.641 -8.688 -13.977 1 95.44 82 LYS A C 1
ATOM 662 O O . LYS A 1 82 ? -23.391 -9.609 -14.328 1 95.44 82 LYS A O 1
ATOM 667 N N . THR A 1 83 ? -21.266 -8.562 -14.18 1 96.38 83 THR A N 1
ATOM 668 C CA . THR A 1 83 ? -20.594 -9.703 -14.789 1 96.38 83 THR A CA 1
ATOM 669 C C . THR A 1 83 ? -19.656 -10.367 -13.789 1 96.38 83 THR A C 1
ATOM 671 O O . THR A 1 83 ? -19.016 -11.375 -14.109 1 96.38 83 THR A O 1
ATOM 674 N N . LEU A 1 84 ? -19.547 -9.797 -12.617 1 97.19 84 LEU A N 1
ATOM 675 C CA . LEU A 1 84 ? -18.812 -10.461 -11.547 1 97.19 84 LEU A CA 1
ATOM 676 C C . LEU A 1 84 ? -19.625 -11.617 -10.961 1 97.19 84 LEU A C 1
ATOM 678 O O . LEU A 1 84 ? -20.641 -11.391 -10.289 1 97.19 84 LEU A O 1
ATOM 682 N N . LYS A 1 85 ? -19.156 -12.789 -11.148 1 97.5 85 LYS A N 1
ATOM 683 C CA . LYS A 1 85 ? -19.922 -13.961 -10.758 1 97.5 85 LYS A CA 1
ATOM 684 C C . LYS A 1 85 ? -19.766 -14.258 -9.273 1 97.5 85 LYS A C 1
ATOM 686 O O . LYS A 1 85 ? -20.703 -14.711 -8.617 1 97.5 85 LYS A O 1
ATOM 691 N N . LYS A 1 86 ? -18.578 -14.117 -8.781 1 98.12 86 LYS A N 1
ATOM 692 C CA . LYS A 1 86 ? -18.266 -14.359 -7.375 1 98.12 86 LYS A CA 1
ATOM 693 C C . LYS A 1 86 ? -17.312 -13.289 -6.84 1 98.12 86 LYS A C 1
ATOM 695 O O . LYS A 1 86 ? -16.375 -12.891 -7.523 1 98.12 86 LYS A O 1
ATOM 700 N N . GLU A 1 87 ? -17.578 -12.797 -5.625 1 97.38 87 GLU A N 1
ATOM 701 C CA . GLU A 1 87 ? -16.672 -11.883 -4.953 1 97.38 87 GLU A CA 1
ATOM 702 C C . GLU A 1 87 ? -15.477 -12.625 -4.352 1 97.38 87 GLU A C 1
ATOM 704 O O . GLU A 1 87 ? -15.641 -13.711 -3.791 1 97.38 87 GLU A O 1
ATOM 709 N N . LEU A 1 88 ? -14.328 -12.078 -4.504 1 98.38 88 LEU A N 1
ATOM 710 C CA . LEU A 1 88 ? -13.133 -12.695 -3.936 1 98.38 88 LEU A CA 1
ATOM 711 C C . LEU A 1 88 ? -12.734 -12.016 -2.633 1 98.38 88 LEU A C 1
ATOM 713 O O . LEU A 1 88 ? -12.742 -10.781 -2.543 1 98.38 88 LEU A O 1
ATOM 717 N N . TYR A 1 89 ? -12.422 -12.789 -1.656 1 98.12 89 TYR A N 1
ATOM 718 C CA . TYR A 1 89 ? -11.812 -12.359 -0.403 1 98.12 89 TYR A CA 1
ATOM 719 C C . TYR A 1 89 ? -10.469 -13.055 -0.191 1 98.12 89 TYR A C 1
ATOM 721 O O . TYR A 1 89 ? -10.328 -14.25 -0.481 1 98.12 89 TYR A O 1
ATOM 729 N N . PHE A 1 90 ? -9.477 -12.336 0.253 1 98.12 90 PHE A N 1
ATOM 730 C CA . PHE A 1 90 ? -8.125 -12.867 0.356 1 98.12 90 PHE A CA 1
ATOM 731 C C . PHE A 1 90 ? -7.699 -12.992 1.815 1 98.12 90 PHE A C 1
ATOM 733 O O . PHE A 1 90 ? -7.844 -12.047 2.592 1 98.12 90 PHE A O 1
ATOM 740 N N . PHE A 1 91 ? -7.242 -14.133 2.201 1 97.88 91 PHE A N 1
ATOM 741 C CA . PHE A 1 91 ? -6.699 -14.43 3.521 1 97.88 91 PHE A CA 1
ATOM 742 C C . PHE A 1 91 ? -5.199 -14.688 3.443 1 97.88 91 PHE A C 1
ATOM 744 O O . PHE A 1 91 ? -4.766 -15.789 3.092 1 97.88 91 PHE A O 1
ATOM 751 N N . GLU A 1 92 ? -4.461 -13.641 3.863 1 96.31 92 GLU A N 1
ATOM 752 C CA . GLU A 1 92 ? -3.018 -13.703 3.656 1 96.31 92 GLU A CA 1
ATOM 753 C C . GLU A 1 92 ? -2.266 -13.555 4.977 1 96.31 92 GLU A C 1
ATOM 755 O O . GLU A 1 92 ? -1.086 -13.898 5.066 1 96.31 92 GLU A O 1
ATOM 760 N N . SER A 1 93 ? -2.951 -13.023 6.004 1 96.06 93 SER A N 1
ATOM 761 C CA . SER A 1 93 ? -2.232 -12.609 7.203 1 96.06 93 SER A CA 1
ATOM 762 C C . SER A 1 93 ? -2.713 -13.383 8.43 1 96.06 93 SER A C 1
ATOM 764 O O . SER A 1 93 ? -3.902 -13.68 8.555 1 96.06 93 SER A O 1
ATOM 766 N N . THR A 1 94 ? -1.772 -13.617 9.352 1 96.5 94 THR A N 1
ATOM 767 C CA . THR A 1 94 ? -2.094 -14.312 10.594 1 96.5 94 THR A CA 1
ATOM 768 C C . THR A 1 94 ? -2.516 -13.32 11.672 1 96.5 94 THR A C 1
ATOM 770 O O . THR A 1 94 ? -2.67 -13.688 12.836 1 96.5 94 THR A O 1
ATOM 773 N N . ASP A 1 95 ? -2.654 -12.031 11.336 1 97.25 95 ASP A N 1
ATOM 774 C CA . ASP A 1 95 ? -3.254 -11.039 12.234 1 97.25 95 ASP A CA 1
ATOM 775 C C . ASP A 1 95 ? -4.672 -11.445 12.625 1 97.25 95 ASP A C 1
ATOM 777 O O . ASP A 1 95 ? -5.574 -11.461 11.789 1 97.25 95 ASP A O 1
ATOM 781 N N . PRO A 1 96 ? -4.824 -11.742 13.883 1 97.75 96 PRO A N 1
ATOM 782 C CA . PRO A 1 96 ? -6.117 -12.312 14.266 1 97.75 96 PRO A CA 1
ATOM 783 C C . PRO A 1 96 ? -7.27 -11.328 14.094 1 97.75 96 PRO A C 1
ATOM 785 O O . PRO A 1 96 ? -8.383 -11.727 13.742 1 97.75 96 PRO A O 1
ATOM 788 N N . VAL A 1 97 ? -7.02 -10.047 14.297 1 97.12 97 VAL A N 1
ATOM 789 C CA . VAL A 1 97 ? -8.07 -9.039 14.195 1 97.12 97 VAL A CA 1
ATOM 790 C C . VAL A 1 97 ? -8.461 -8.836 12.734 1 97.12 97 VAL A C 1
ATOM 792 O O . VAL A 1 97 ? -9.641 -8.766 12.406 1 97.12 97 VAL A O 1
ATOM 795 N N . ASN A 1 98 ? -7.473 -8.797 11.906 1 96.19 98 ASN A N 1
ATOM 796 C CA . ASN A 1 98 ? -7.73 -8.711 10.469 1 96.19 98 ASN A CA 1
ATOM 797 C C . ASN A 1 98 ? -8.438 -9.961 9.953 1 96.19 98 ASN A C 1
ATOM 799 O O . ASN A 1 98 ? -9.352 -9.875 9.133 1 96.19 98 ASN A O 1
ATOM 803 N N . LEU A 1 99 ? -7.965 -11.094 10.422 1 97.5 99 LEU A N 1
ATOM 804 C CA . LEU A 1 99 ? -8.555 -12.375 10.047 1 97.5 99 LEU A CA 1
ATOM 805 C C . LEU A 1 99 ? -10.039 -12.406 10.375 1 97.5 99 LEU A C 1
ATOM 807 O O . LEU A 1 99 ? -10.867 -12.648 9.492 1 97.5 99 LEU A O 1
ATOM 811 N N . ASN A 1 100 ? -10.352 -12.07 11.562 1 97.06 100 ASN A N 1
ATOM 812 C CA . ASN A 1 100 ? -11.734 -12.117 12 1 97.06 100 ASN A CA 1
ATOM 813 C C . ASN A 1 100 ? -12.562 -11 11.367 1 97.06 100 ASN A C 1
ATOM 815 O O . ASN A 1 100 ? -13.75 -11.188 11.094 1 97.06 100 ASN A O 1
ATOM 819 N N . GLY A 1 101 ? -11.93 -9.867 11.18 1 95.69 101 GLY A N 1
ATOM 820 C CA . GLY A 1 101 ? -12.609 -8.789 10.477 1 95.69 101 GLY A CA 1
ATOM 821 C C . GLY A 1 101 ? -12.992 -9.164 9.055 1 95.69 101 GLY A C 1
ATOM 822 O O . GLY A 1 101 ? -14.078 -8.812 8.586 1 95.69 101 GLY A O 1
ATOM 823 N N . THR A 1 102 ? -12.125 -9.883 8.367 1 95.5 102 THR A N 1
ATOM 824 C CA . THR A 1 102 ? -12.383 -10.336 7.004 1 95.5 102 THR A CA 1
ATOM 825 C C . THR A 1 102 ? -13.477 -11.406 6.992 1 95.5 102 THR A C 1
ATOM 827 O O . THR A 1 102 ? -14.375 -11.367 6.152 1 95.5 102 THR A O 1
ATOM 830 N N . ILE A 1 103 ? -13.414 -12.273 7.957 1 97.31 103 ILE A N 1
ATOM 831 C CA . ILE A 1 103 ? -14.398 -13.344 8.062 1 97.31 103 ILE A CA 1
ATOM 832 C C . ILE A 1 103 ? -15.789 -12.75 8.273 1 97.31 103 ILE A C 1
ATOM 834 O O . ILE A 1 103 ? -16.766 -13.227 7.707 1 97.31 103 ILE A O 1
ATOM 838 N N . ALA A 1 104 ? -15.844 -11.664 9.016 1 95.44 104 ALA A N 1
ATOM 839 C CA . ALA A 1 104 ? -17.109 -11.039 9.352 1 95.44 104 ALA A CA 1
ATOM 840 C C . ALA A 1 104 ? -17.781 -10.461 8.109 1 95.44 104 ALA A C 1
ATOM 842 O O . ALA A 1 104 ? -19 -10.234 8.102 1 95.44 104 ALA A O 1
ATOM 843 N N . GLN A 1 105 ? -17.047 -10.297 7.07 1 92.94 105 GLN A N 1
ATOM 844 C CA . GLN A 1 105 ? -17.594 -9.734 5.84 1 92.94 105 GLN A CA 1
ATOM 845 C C . GLN A 1 105 ? -18.141 -10.828 4.922 1 92.94 105 GLN A C 1
ATOM 847 O O . GLN A 1 105 ? -18.797 -10.539 3.93 1 92.94 105 GLN A O 1
ATOM 852 N N . LEU A 1 106 ? -17.891 -12.047 5.293 1 95 106 LEU A N 1
ATOM 853 C CA . LEU A 1 106 ? -18.266 -13.188 4.453 1 95 106 LEU A CA 1
ATOM 854 C C . LEU A 1 106 ? -19.5 -13.883 4.992 1 95 106 LEU A C 1
ATOM 856 O O . LEU A 1 106 ? -19.75 -13.875 6.199 1 95 106 LEU A O 1
ATOM 860 N N . ASN A 1 107 ? -20.297 -14.438 4.031 1 96.94 107 ASN A N 1
ATOM 861 C CA . ASN A 1 107 ? -21.203 -15.523 4.375 1 96.94 107 ASN A CA 1
ATOM 862 C C . ASN A 1 107 ? -20.531 -16.891 4.246 1 96.94 107 ASN A C 1
ATOM 864 O O . ASN A 1 107 ? -20.469 -17.453 3.154 1 96.94 107 ASN A O 1
ATOM 868 N N . LEU A 1 108 ? -20.094 -17.375 5.328 1 96.94 108 LEU A N 1
ATOM 869 C CA . LEU A 1 108 ? -19.25 -18.562 5.34 1 96.94 108 LEU A CA 1
ATOM 870 C C . LEU A 1 108 ? -19.969 -19.734 4.664 1 96.94 108 LEU A C 1
ATOM 872 O O . LEU A 1 108 ? -19.328 -20.562 4.016 1 96.94 108 LEU A O 1
ATOM 876 N N . GLU A 1 109 ? -21.297 -19.734 4.723 1 95.75 109 GLU A N 1
ATOM 877 C CA . GLU A 1 109 ? -22.078 -20.844 4.164 1 95.75 109 GLU A CA 1
ATOM 878 C C . GLU A 1 109 ? -22.172 -20.734 2.646 1 95.75 109 GLU A C 1
ATOM 880 O O . GLU A 1 109 ? -22.5 -21.703 1.968 1 95.75 109 GLU A O 1
ATOM 885 N N . ASP A 1 110 ? -21.875 -19.594 2.191 1 98 110 ASP A N 1
ATOM 886 C CA . ASP A 1 110 ? -21.953 -19.328 0.759 1 98 110 ASP A CA 1
ATOM 887 C C . ASP A 1 110 ? -20.578 -19.031 0.177 1 98 110 ASP A C 1
ATOM 889 O O . ASP A 1 110 ? -20.438 -18.141 -0.655 1 98 110 ASP A O 1
ATOM 893 N N . THR A 1 111 ? -19.562 -19.734 0.741 1 98.56 111 THR A N 1
ATOM 894 C CA . THR A 1 111 ? -18.188 -19.422 0.345 1 98.56 111 THR A CA 1
ATOM 895 C C . THR A 1 111 ? -17.469 -20.656 -0.178 1 98.56 111 THR A C 1
ATOM 897 O O . THR A 1 111 ? -17.516 -21.719 0.46 1 98.56 111 THR A O 1
ATOM 900 N N . LEU A 1 112 ? -16.984 -20.562 -1.408 1 98.81 112 LEU A N 1
ATOM 901 C CA . LEU A 1 112 ? -16 -21.516 -1.926 1 98.81 112 LEU A CA 1
ATOM 902 C C . LEU A 1 112 ? -14.602 -21.156 -1.443 1 98.81 112 LEU A C 1
ATOM 904 O O . LEU A 1 112 ? -14.148 -20.031 -1.607 1 98.81 112 LEU A O 1
ATOM 908 N N . PHE A 1 113 ? -13.961 -22.141 -0.813 1 98.88 113 PHE A N 1
ATOM 909 C CA . PHE A 1 113 ? -12.602 -21.922 -0.312 1 98.88 113 PHE A CA 1
ATOM 910 C C . PHE A 1 113 ? -11.57 -22.453 -1.3 1 98.88 113 PHE A C 1
ATOM 912 O O . PHE A 1 113 ? -11.727 -23.547 -1.841 1 98.88 113 PHE A O 1
ATOM 919 N N . ILE A 1 114 ? -10.555 -21.641 -1.621 1 98.88 114 ILE A N 1
ATOM 920 C CA . ILE A 1 114 ? -9.438 -22.062 -2.461 1 98.88 114 ILE A CA 1
ATOM 921 C C . ILE A 1 114 ? -8.125 -21.906 -1.693 1 98.88 114 ILE A C 1
ATOM 923 O O . ILE A 1 114 ? -7.695 -20.781 -1.422 1 98.88 114 ILE A O 1
ATOM 927 N N . VAL A 1 115 ? -7.512 -23.016 -1.356 1 98.81 115 VAL A N 1
ATOM 928 C CA . VAL A 1 115 ? -6.234 -23 -0.654 1 98.81 115 VAL A CA 1
ATOM 929 C C . VAL A 1 115 ? -5.09 -23.109 -1.66 1 98.81 115 VAL A C 1
ATOM 931 O O . VAL A 1 115 ? -5.043 -24.047 -2.465 1 98.81 115 VAL A O 1
ATOM 934 N N . ILE A 1 116 ? -4.184 -22.156 -1.603 1 98.75 116 ILE A N 1
ATOM 935 C CA . ILE A 1 116 ? -3.098 -22.094 -2.574 1 98.75 116 ILE A CA 1
ATOM 936 C C . ILE A 1 116 ? -1.755 -22.062 -1.848 1 98.75 116 ILE A C 1
ATOM 938 O O . ILE A 1 116 ? -1.473 -21.109 -1.112 1 98.75 116 ILE A O 1
ATOM 942 N N . SER A 1 117 ? -0.932 -22.984 -2.053 1 97.75 117 SER A N 1
ATOM 943 C CA . SER A 1 117 ? 0.435 -23.062 -1.549 1 97.75 117 SER A CA 1
ATOM 944 C C . SER A 1 117 ? 1.291 -23.984 -2.416 1 97.75 117 SER A C 1
ATOM 946 O O . SER A 1 117 ? 1.044 -25.188 -2.488 1 97.75 117 SER A O 1
ATOM 948 N N . LYS A 1 118 ? 2.287 -23.391 -3.041 1 95.12 118 LYS A N 1
ATOM 949 C CA . LYS A 1 118 ? 3.127 -24.188 -3.932 1 95.12 118 LYS A CA 1
ATOM 950 C C . LYS A 1 118 ? 3.818 -25.328 -3.174 1 95.12 118 LYS A C 1
ATOM 952 O O . LYS A 1 118 ? 3.768 -26.484 -3.592 1 95.12 118 LYS A O 1
ATOM 957 N N . SER A 1 119 ? 4.395 -24.969 -2.035 1 90.38 119 SER A N 1
ATOM 958 C CA . SER A 1 119 ? 5.105 -25.969 -1.233 1 90.38 119 SER A CA 1
ATOM 959 C C . SER A 1 119 ? 4.133 -26.844 -0.453 1 90.38 119 SER A C 1
ATOM 961 O O . SER A 1 119 ? 4.477 -27.969 -0.064 1 90.38 119 SER A O 1
ATOM 963 N N . GLY A 1 120 ? 3.07 -26.312 -0.129 1 95.31 120 GLY A N 1
ATOM 964 C CA . GLY A 1 120 ? 2.031 -27.031 0.592 1 95.31 120 GLY A CA 1
ATOM 965 C C . GLY A 1 120 ? 2.174 -26.922 2.1 1 95.31 120 GLY A C 1
ATOM 966 O O . GLY A 1 120 ? 1.31 -27.391 2.842 1 95.31 120 GLY A O 1
ATOM 967 N N . THR A 1 121 ? 3.26 -26.25 2.516 1 93.88 121 THR A N 1
ATOM 968 C CA . THR A 1 121 ? 3.514 -26.266 3.951 1 93.88 121 THR A CA 1
ATOM 969 C C . THR A 1 121 ? 3.648 -24.844 4.484 1 93.88 121 THR A C 1
ATOM 971 O O . THR A 1 121 ? 4.266 -24.609 5.527 1 93.88 121 THR A O 1
ATOM 974 N N . THR A 1 122 ? 3.17 -23.875 3.744 1 94.56 122 THR A N 1
ATOM 975 C CA . THR A 1 122 ? 3.227 -22.484 4.191 1 94.56 122 THR A CA 1
ATOM 976 C C . THR A 1 122 ? 2.449 -22.297 5.492 1 94.56 122 THR A C 1
ATOM 978 O O . THR A 1 122 ? 1.232 -22.5 5.527 1 94.56 122 THR A O 1
ATOM 981 N N . ILE A 1 123 ? 3.057 -21.875 6.488 1 95.31 123 ILE A N 1
ATOM 982 C CA . ILE A 1 123 ? 2.525 -21.906 7.848 1 95.31 123 ILE A CA 1
ATOM 983 C C . ILE A 1 123 ? 1.331 -20.953 7.953 1 95.31 123 ILE A C 1
ATOM 985 O O . ILE A 1 123 ? 0.337 -21.281 8.609 1 95.31 123 ILE A O 1
ATOM 989 N N . GLU A 1 124 ? 1.415 -19.797 7.352 1 96.88 124 GLU A N 1
ATOM 990 C CA . GLU A 1 124 ? 0.301 -18.844 7.379 1 96.88 124 GLU A CA 1
ATOM 991 C C . GLU A 1 124 ? -0.952 -19.453 6.754 1 96.88 124 GLU A C 1
ATOM 993 O O . GLU A 1 124 ? -2.035 -19.391 7.344 1 96.88 124 GLU A O 1
ATOM 998 N N . THR A 1 125 ? -0.762 -20.062 5.613 1 98 125 THR A N 1
ATOM 999 C CA . THR A 1 125 ? -1.859 -20.625 4.836 1 98 125 THR A CA 1
ATOM 1000 C C . THR A 1 125 ? -2.527 -21.766 5.605 1 98 125 THR A C 1
ATOM 1002 O O . THR A 1 125 ? -3.752 -21.797 5.746 1 98 125 THR A O 1
ATOM 1005 N N . ILE A 1 126 ? -1.729 -22.625 6.168 1 97.88 126 ILE A N 1
ATOM 1006 C CA . ILE A 1 126 ? -2.26 -23.797 6.844 1 97.88 126 ILE A CA 1
ATOM 1007 C C . ILE A 1 126 ? -2.922 -23.391 8.156 1 97.88 126 ILE A C 1
ATOM 1009 O O . ILE A 1 126 ? -3.965 -23.922 8.531 1 97.88 126 ILE A O 1
ATOM 1013 N N . SER A 1 127 ? -2.355 -22.438 8.875 1 98.12 127 SER A N 1
ATOM 1014 C CA . SER A 1 127 ? -2.939 -21.938 10.117 1 98.12 127 SER A CA 1
ATOM 1015 C C . SER A 1 127 ? -4.332 -21.359 9.891 1 98.12 127 SER A C 1
ATOM 1017 O O . SER A 1 127 ? -5.266 -21.672 10.633 1 98.12 127 SER A O 1
ATOM 1019 N N . ILE A 1 128 ? -4.461 -20.578 8.875 1 98.56 128 ILE A N 1
ATOM 1020 C CA . ILE A 1 128 ? -5.742 -19.953 8.562 1 98.56 128 ILE A CA 1
ATOM 1021 C C . ILE A 1 128 ? -6.734 -21.016 8.094 1 98.56 128 ILE A C 1
ATOM 1023 O O . ILE A 1 128 ? -7.902 -21 8.5 1 98.56 128 ILE A O 1
ATOM 1027 N N . PHE A 1 129 ? -6.246 -21.969 7.277 1 98.56 129 PHE A N 1
ATOM 1028 C CA . PHE A 1 129 ? -7.086 -23.047 6.77 1 98.56 129 PHE A CA 1
ATOM 1029 C C . PHE A 1 129 ? -7.664 -23.859 7.918 1 98.56 129 PHE A C 1
ATOM 1031 O O . PHE A 1 129 ? -8.867 -24.109 7.969 1 98.56 129 PHE A O 1
ATOM 1038 N N . LYS A 1 130 ? -6.836 -24.234 8.914 1 98.44 130 LYS A N 1
ATOM 1039 C CA . LYS A 1 130 ? -7.281 -24.969 10.086 1 98.44 130 LYS A CA 1
ATOM 1040 C C . LYS A 1 130 ? -8.336 -24.188 10.867 1 98.44 130 LYS A C 1
ATOM 1042 O O . LYS A 1 130 ? -9.344 -24.75 11.305 1 98.44 130 LYS A O 1
ATOM 1047 N N . TYR A 1 131 ? -8.102 -22.938 10.992 1 98.44 131 TYR A N 1
ATOM 1048 C CA . TYR A 1 131 ? -9.055 -22.109 11.727 1 98.44 131 TYR A CA 1
ATOM 1049 C C . TYR A 1 131 ? -10.398 -22.062 11.016 1 98.44 131 TYR A C 1
ATOM 1051 O O . TYR A 1 131 ? -11.445 -22.25 11.641 1 98.44 131 TYR A O 1
ATOM 1059 N N . LEU A 1 132 ? -10.391 -21.828 9.727 1 98.38 132 LEU A N 1
ATOM 1060 C CA . LEU A 1 132 ? -11.625 -21.766 8.953 1 98.38 132 LEU A CA 1
ATOM 1061 C C . LEU A 1 132 ? -12.383 -23.078 9.016 1 98.38 132 LEU A C 1
ATOM 1063 O O . LEU A 1 132 ? -13.609 -23.094 9.133 1 98.38 132 LEU A O 1
ATOM 1067 N N . MET A 1 133 ? -11.672 -24.172 9.008 1 97.88 133 MET A N 1
ATOM 1068 C CA . MET A 1 133 ? -12.281 -25.5 9.086 1 97.88 133 MET A CA 1
ATOM 1069 C C . MET A 1 133 ? -13.008 -25.688 10.414 1 97.88 133 MET A C 1
ATOM 1071 O O . MET A 1 133 ? -13.953 -26.469 10.5 1 97.88 133 MET A O 1
ATOM 1075 N N . SER A 1 134 ? -12.562 -24.953 11.414 1 97.69 134 SER A N 1
ATOM 1076 C CA . SER A 1 134 ? -13.141 -25.125 12.742 1 97.69 134 SER A CA 1
ATOM 1077 C C . SER A 1 134 ? -14.438 -24.328 12.875 1 97.69 134 SER A C 1
ATOM 1079 O O . SER A 1 134 ? -15.266 -24.625 13.742 1 97.69 134 SER A O 1
ATOM 1081 N N . ILE A 1 135 ? -14.664 -23.359 12.023 1 97.06 135 ILE A N 1
ATOM 1082 C CA . ILE A 1 135 ? -15.812 -22.5 12.258 1 97.06 135 ILE A CA 1
ATOM 1083 C C . ILE A 1 135 ? -16.844 -22.703 11.148 1 97.06 135 ILE A C 1
ATOM 1085 O O . ILE A 1 135 ? -17.953 -22.156 11.219 1 97.06 135 ILE A O 1
ATOM 1089 N N . THR A 1 136 ? -16.5 -23.422 10.109 1 97.44 136 THR A N 1
ATOM 1090 C CA . THR A 1 136 ? -17.438 -23.766 9.047 1 97.44 136 THR A CA 1
ATOM 1091 C C . THR A 1 136 ? -17.078 -25.109 8.422 1 97.44 136 THR A C 1
ATOM 1093 O O . THR A 1 136 ? -15.922 -25.531 8.477 1 97.44 136 THR A O 1
ATOM 1096 N N . LYS A 1 137 ? -18.078 -25.812 7.934 1 97.12 137 LYS A N 1
ATOM 1097 C CA . LYS A 1 137 ? -17.828 -27.078 7.246 1 97.12 137 LYS A CA 1
ATOM 1098 C C . LYS A 1 137 ? -17.125 -26.844 5.91 1 97.12 137 LYS A C 1
ATOM 1100 O O . LYS A 1 137 ? -17.641 -26.109 5.059 1 97.12 137 LYS A O 1
ATOM 1105 N N . ILE A 1 138 ? -16.016 -27.438 5.762 1 97.69 138 ILE A N 1
ATOM 1106 C CA . ILE A 1 138 ? -15.25 -27.359 4.527 1 97.69 138 ILE A CA 1
ATOM 1107 C C . ILE A 1 138 ? -14.93 -28.766 4.031 1 97.69 138 ILE A C 1
ATOM 1109 O O . ILE A 1 138 ? -14.273 -29.547 4.727 1 97.69 138 ILE A O 1
ATOM 1113 N N . ASP A 1 139 ? -15.391 -29.031 2.809 1 96.88 139 ASP A N 1
ATOM 1114 C CA . ASP A 1 139 ? -15.172 -30.344 2.213 1 96.88 139 ASP A CA 1
ATOM 1115 C C . ASP A 1 139 ? -15.172 -30.266 0.687 1 96.88 139 ASP A C 1
ATOM 1117 O O . ASP A 1 139 ? -14.953 -29.188 0.118 1 96.88 139 ASP A O 1
ATOM 1121 N N . LYS A 1 140 ? -15.344 -31.406 0.038 1 96.31 140 LYS A N 1
ATOM 1122 C CA . LYS A 1 140 ? -15.203 -31.484 -1.413 1 96.31 140 LYS A CA 1
ATOM 1123 C C . LYS A 1 140 ? -16.25 -30.641 -2.115 1 96.31 140 LYS A C 1
ATOM 1125 O O . LYS A 1 140 ? -16.094 -30.266 -3.281 1 96.31 140 LYS A O 1
ATOM 1130 N N . SER A 1 141 ? -17.328 -30.234 -1.443 1 96.94 141 SER A N 1
ATOM 1131 C CA . SER A 1 141 ? -18.406 -29.484 -2.059 1 96.94 141 SER A CA 1
ATOM 1132 C C . SER A 1 141 ? -18.094 -27.984 -2.072 1 96.94 141 SER A C 1
ATOM 1134 O O . SER A 1 141 ? -18.766 -27.219 -2.775 1 96.94 141 SER A O 1
ATOM 1136 N N . ASN A 1 142 ? -17.062 -27.531 -1.27 1 98.38 142 ASN A N 1
ATOM 1137 C CA . ASN A 1 142 ? -16.781 -26.109 -1.212 1 98.38 142 ASN A CA 1
ATOM 1138 C C . ASN A 1 142 ? -15.297 -25.828 -1.004 1 98.38 142 ASN A C 1
ATOM 1140 O O . ASN A 1 142 ? -14.93 -24.828 -0.385 1 98.38 142 ASN A O 1
ATOM 1144 N N . LEU A 1 143 ? -14.445 -26.734 -1.464 1 98.62 143 LEU A N 1
ATOM 1145 C CA . LEU A 1 143 ? -13.008 -26.578 -1.312 1 98.62 143 LEU A CA 1
ATOM 1146 C C . LEU A 1 143 ? -12.273 -26.953 -2.596 1 98.62 143 LEU A C 1
ATOM 1148 O O . LEU A 1 143 ? -12.594 -27.984 -3.211 1 98.62 143 LEU A O 1
ATOM 1152 N N . LEU A 1 144 ? -11.359 -26.094 -3.018 1 98.75 144 LEU A N 1
ATOM 1153 C CA . LEU A 1 144 ? -10.375 -26.391 -4.055 1 98.75 144 LEU A CA 1
ATOM 1154 C C . LEU A 1 144 ? -8.953 -26.188 -3.529 1 98.75 144 LEU A C 1
ATOM 1156 O O . LEU A 1 144 ? -8.719 -25.328 -2.68 1 98.75 144 LEU A O 1
ATOM 1160 N N . VAL A 1 145 ? -8.039 -26.969 -4.055 1 98.69 145 VAL A N 1
ATOM 1161 C CA . VAL A 1 145 ? -6.637 -26.875 -3.676 1 98.69 145 VAL A CA 1
ATOM 1162 C C . VAL A 1 145 ? -5.781 -26.609 -4.918 1 98.69 145 VAL A C 1
ATOM 1164 O O . VAL A 1 145 ? -5.988 -27.234 -5.961 1 98.69 145 VAL A O 1
ATOM 1167 N N . ILE A 1 146 ? -4.926 -25.625 -4.848 1 98.81 146 ILE A N 1
ATOM 1168 C CA . ILE A 1 146 ? -3.953 -25.344 -5.895 1 98.81 146 ILE A CA 1
ATOM 1169 C C . ILE A 1 146 ? -2.539 -25.453 -5.332 1 98.81 146 ILE A C 1
ATOM 1171 O O . ILE A 1 146 ? -2.145 -24.672 -4.465 1 98.81 146 ILE A O 1
ATOM 1175 N N . THR A 1 147 ? -1.788 -26.422 -5.734 1 98.44 147 THR A N 1
ATOM 1176 C CA . THR A 1 147 ? -0.481 -26.734 -5.168 1 98.44 147 THR A CA 1
ATOM 1177 C C . THR A 1 147 ? 0.351 -27.562 -6.148 1 98.44 147 THR A C 1
ATOM 1179 O O . THR A 1 147 ? -0.089 -27.828 -7.266 1 98.44 147 THR A O 1
ATOM 1182 N N . GLU A 1 148 ? 1.582 -27.828 -5.793 1 96.62 148 GLU A N 1
ATOM 1183 C CA . GLU A 1 148 ? 2.4 -28.719 -6.598 1 96.62 148 GLU A CA 1
ATOM 1184 C C . GLU A 1 148 ? 1.927 -30.172 -6.457 1 96.62 148 GLU A C 1
ATOM 1186 O O . GLU A 1 148 ? 1.402 -30.562 -5.414 1 96.62 148 GLU A O 1
ATOM 1191 N N . ASP A 1 149 ? 2.227 -30.906 -7.469 1 94.06 149 ASP A N 1
ATOM 1192 C CA . ASP A 1 149 ? 1.699 -32.281 -7.566 1 94.06 149 ASP A CA 1
ATOM 1193 C C . ASP A 1 149 ? 2.223 -33.125 -6.426 1 94.06 149 ASP A C 1
ATOM 1195 O O . ASP A 1 149 ? 1.49 -33.969 -5.891 1 94.06 149 ASP A O 1
ATOM 1199 N N . ASP A 1 150 ? 3.43 -32.938 -6.027 1 94.81 150 ASP A N 1
ATOM 1200 C CA . ASP A 1 150 ? 4.02 -33.812 -5.012 1 94.81 150 ASP A CA 1
ATOM 1201 C C . ASP A 1 150 ? 4.059 -33.094 -3.652 1 94.81 150 ASP A C 1
ATOM 1203 O O . ASP A 1 150 ? 4.82 -33.5 -2.768 1 94.81 150 ASP A O 1
ATOM 1207 N N . SER A 1 151 ? 3.246 -32.156 -3.475 1 95.88 151 SER A N 1
ATOM 1208 C CA . SER A 1 151 ? 3.232 -31.406 -2.219 1 95.88 151 SER A CA 1
ATOM 1209 C C . SER A 1 151 ? 2.447 -32.156 -1.146 1 95.88 151 SER A C 1
ATOM 1211 O O . SER A 1 151 ? 1.61 -33 -1.459 1 95.88 151 SER A O 1
ATOM 1213 N N . LYS A 1 152 ? 2.699 -31.844 0.119 1 96.12 152 LYS A N 1
ATOM 1214 C CA . LYS A 1 152 ? 1.946 -32.406 1.243 1 96.12 152 LYS A CA 1
ATOM 1215 C C . LYS A 1 152 ? 0.49 -31.938 1.2 1 96.12 152 LYS A C 1
ATOM 1217 O O . LYS A 1 152 ? -0.409 -32.688 1.6 1 96.12 152 LYS A O 1
ATOM 1222 N N . LEU A 1 153 ? 0.235 -30.781 0.742 1 97.62 153 LEU A N 1
ATOM 1223 C CA . LEU A 1 153 ? -1.125 -30.281 0.594 1 97.62 153 LEU A CA 1
ATOM 1224 C C . LEU A 1 153 ? -1.901 -31.094 -0.431 1 97.62 153 LEU A C 1
ATOM 1226 O O . LEU A 1 153 ? -3.105 -31.312 -0.277 1 97.62 153 LEU A O 1
ATOM 1230 N N . ASN A 1 154 ? -1.211 -31.531 -1.462 1 97.44 154 ASN A N 1
ATOM 1231 C CA . ASN A 1 154 ? -1.864 -32.406 -2.438 1 97.44 154 ASN A CA 1
ATOM 1232 C C . ASN A 1 154 ? -2.189 -33.781 -1.844 1 97.44 154 ASN A C 1
ATOM 1234 O O . ASN A 1 154 ? -3.197 -34.375 -2.203 1 97.44 154 ASN A O 1
ATOM 1238 N N . THR A 1 155 ? -1.329 -34.281 -0.978 1 97.38 155 THR A N 1
ATOM 1239 C CA . THR A 1 155 ? -1.628 -35.5 -0.25 1 97.38 155 THR A CA 1
ATOM 1240 C C . THR A 1 155 ? -2.938 -35.375 0.522 1 97.38 155 THR A C 1
ATOM 1242 O O . THR A 1 155 ? -3.779 -36.25 0.487 1 97.38 155 THR A O 1
ATOM 1245 N N . PHE A 1 156 ? -3.098 -34.25 1.174 1 97.62 156 PHE A N 1
ATOM 1246 C CA . PHE A 1 156 ? -4.336 -33.938 1.883 1 97.62 156 PHE A CA 1
ATOM 1247 C C . PHE A 1 156 ? -5.52 -33.938 0.924 1 97.62 156 PHE A C 1
ATOM 1249 O O . PHE A 1 156 ? -6.562 -34.531 1.213 1 97.62 156 PHE A O 1
ATOM 1256 N N . ALA A 1 157 ? -5.371 -33.281 -0.186 1 98 157 ALA A N 1
ATOM 1257 C CA . ALA A 1 157 ? -6.453 -33.188 -1.158 1 98 157 ALA A CA 1
ATOM 1258 C C . ALA A 1 157 ? -6.883 -34.562 -1.656 1 98 157 ALA A C 1
ATOM 1260 O O . ALA A 1 157 ? -8.078 -34.875 -1.69 1 98 157 ALA A O 1
ATOM 1261 N N . LYS A 1 158 ? -5.949 -35.375 -1.994 1 97.19 158 LYS A N 1
ATOM 1262 C CA . LYS A 1 158 ? -6.223 -36.719 -2.508 1 97.19 158 LYS A CA 1
ATOM 1263 C C . LYS A 1 158 ? -6.906 -37.562 -1.451 1 97.19 158 LYS A C 1
ATOM 1265 O O . LYS A 1 158 ? -7.883 -38.281 -1.744 1 97.19 158 LYS A O 1
ATOM 1270 N N . ALA A 1 159 ? -6.418 -37.469 -0.282 1 97 159 ALA A N 1
ATOM 1271 C CA . ALA A 1 159 ? -6.945 -38.281 0.815 1 97 159 ALA A CA 1
ATOM 1272 C C . ALA A 1 159 ? -8.398 -37.938 1.105 1 97 159 ALA A C 1
ATOM 1274 O O . ALA A 1 159 ? -9.156 -38.75 1.606 1 97 159 ALA A O 1
ATOM 1275 N N . ASN A 1 160 ? -8.82 -36.75 0.787 1 97.19 160 ASN A N 1
ATOM 1276 C CA . ASN A 1 160 ? -10.164 -36.281 1.122 1 97.19 160 ASN A CA 1
ATOM 1277 C C . ASN A 1 160 ? -11.008 -36.062 -0.129 1 97.19 160 ASN A C 1
ATOM 1279 O O . ASN A 1 160 ? -12.055 -35.406 -0.069 1 97.19 160 ASN A O 1
ATOM 1283 N N . GLU A 1 161 ? -10.547 -36.469 -1.299 1 97.56 161 GLU A N 1
ATOM 1284 C CA . GLU A 1 161 ? -11.242 -36.375 -2.576 1 97.56 161 GLU A CA 1
ATOM 1285 C C . GLU A 1 161 ? -11.562 -34.938 -2.934 1 97.56 161 GLU A C 1
ATOM 1287 O O . GLU A 1 161 ? -12.68 -34.625 -3.373 1 97.56 161 GLU A O 1
ATOM 1292 N N . ILE A 1 162 ? -10.656 -34.062 -2.533 1 97.75 162 ILE A N 1
ATOM 1293 C CA . ILE A 1 162 ? -10.773 -32.656 -2.877 1 97.75 162 ILE A CA 1
ATOM 1294 C C . ILE A 1 162 ? -10.195 -32.406 -4.266 1 97.75 162 ILE A C 1
ATOM 1296 O O . ILE A 1 162 ? -9.125 -32.938 -4.602 1 97.75 162 ILE A O 1
ATOM 1300 N N . ASN A 1 163 ? -10.906 -31.625 -5.148 1 97.75 163 ASN A N 1
ATOM 1301 C CA . ASN A 1 163 ? -10.375 -31.234 -6.453 1 97.75 163 ASN A CA 1
ATOM 1302 C C . ASN A 1 163 ? -9.133 -30.359 -6.32 1 97.75 163 ASN A C 1
ATOM 1304 O O . ASN A 1 163 ? -9.125 -29.391 -5.555 1 97.75 163 ASN A O 1
ATOM 1308 N N . SER A 1 164 ? -8.094 -30.75 -7.012 1 97.81 164 SER A N 1
ATOM 1309 C CA . SER A 1 164 ? -6.832 -30.031 -6.945 1 97.81 164 SER A CA 1
ATOM 1310 C C . SER A 1 164 ? -6.348 -29.625 -8.336 1 97.81 164 SER A C 1
ATOM 1312 O O . SER A 1 164 ? -6.672 -30.297 -9.32 1 97.81 164 SER A O 1
ATOM 1314 N N . PHE A 1 165 ? -5.668 -28.516 -8.438 1 98.44 165 PHE A N 1
ATOM 1315 C CA . PHE A 1 165 ? -5.051 -28 -9.648 1 98.44 165 PHE A CA 1
ATOM 1316 C C . PHE A 1 165 ? -3.559 -27.766 -9.438 1 98.44 165 PHE A C 1
ATOM 1318 O O . PHE A 1 165 ? -3.143 -27.297 -8.375 1 98.44 165 PHE A O 1
ATOM 1325 N N . GLU A 1 166 ? -2.793 -28.047 -10.43 1 97.38 166 GLU A N 1
ATOM 1326 C CA . GLU A 1 166 ? -1.342 -28.094 -10.281 1 97.38 166 GLU A CA 1
ATOM 1327 C C . GLU A 1 166 ? -0.712 -26.719 -10.523 1 97.38 166 GLU A C 1
ATOM 1329 O O . GLU A 1 166 ? -1.153 -25.969 -11.398 1 97.38 166 GLU A O 1
ATOM 1334 N N . ILE A 1 167 ? 0.25 -26.406 -9.711 1 97.5 167 ILE A N 1
ATOM 1335 C CA . ILE A 1 167 ? 1.238 -25.391 -10.023 1 97.5 167 ILE A CA 1
ATOM 1336 C C . ILE A 1 167 ? 2.492 -26.031 -10.602 1 97.5 167 ILE A C 1
ATOM 1338 O O . ILE A 1 167 ? 3.145 -26.844 -9.93 1 97.5 167 ILE A O 1
ATOM 1342 N N . PRO A 1 168 ? 2.867 -25.672 -11.781 1 96.56 168 PRO A N 1
ATOM 1343 C CA . PRO A 1 168 ? 4.062 -26.297 -12.352 1 96.56 168 PRO A CA 1
ATOM 1344 C C . PRO A 1 168 ? 5.312 -26.047 -11.5 1 96.56 168 PRO A C 1
ATOM 1346 O O . PRO A 1 168 ? 5.52 -24.953 -11 1 96.56 168 PRO A O 1
ATOM 1349 N N . LYS A 1 169 ? 6.16 -27.047 -11.406 1 95.5 169 LYS A N 1
ATOM 1350 C CA . LYS A 1 169 ? 7.344 -27.016 -10.555 1 95.5 169 LYS A CA 1
ATOM 1351 C C . LYS A 1 169 ? 8.32 -25.938 -11.023 1 95.5 169 LYS A C 1
ATOM 1353 O O . LYS A 1 169 ? 9 -25.312 -10.211 1 95.5 169 LYS A O 1
ATOM 1358 N N . ASN A 1 170 ? 8.375 -25.75 -12.258 1 96.69 170 ASN A N 1
ATOM 1359 C CA . ASN A 1 170 ? 9.367 -24.828 -12.812 1 96.69 170 ASN A CA 1
ATOM 1360 C C . ASN A 1 170 ? 8.82 -23.406 -12.93 1 96.69 170 ASN A C 1
ATOM 1362 O O . ASN A 1 170 ? 9.367 -22.578 -13.664 1 96.69 170 ASN A O 1
ATOM 1366 N N . VAL A 1 171 ? 7.703 -23.141 -12.32 1 97.38 171 VAL A N 1
ATOM 1367 C CA . VAL A 1 171 ? 7.16 -21.797 -12.227 1 97.38 171 VAL A CA 1
ATOM 1368 C C . VAL A 1 171 ? 7.289 -21.281 -10.789 1 97.38 171 VAL A C 1
ATOM 1370 O O . VAL A 1 171 ? 6.723 -21.859 -9.867 1 97.38 171 VAL A O 1
ATOM 1373 N N . GLY A 1 172 ? 8.062 -20.219 -10.609 1 95.94 172 GLY A N 1
ATOM 1374 C CA . GLY A 1 172 ? 8.188 -19.609 -9.297 1 95.94 172 GLY A CA 1
ATOM 1375 C C . GLY A 1 172 ? 6.914 -18.938 -8.828 1 95.94 172 GLY A C 1
ATOM 1376 O O . GLY A 1 172 ? 6.117 -18.469 -9.641 1 95.94 172 GLY A O 1
ATOM 1377 N N . GLY A 1 173 ? 6.727 -18.828 -7.559 1 95.5 173 GLY A N 1
ATOM 1378 C CA . GLY A 1 173 ? 5.516 -18.297 -6.961 1 95.5 173 GLY A CA 1
ATOM 1379 C C . GLY A 1 173 ? 5.156 -16.906 -7.473 1 95.5 173 GLY A C 1
ATOM 1380 O O . GLY A 1 173 ? 4.027 -16.672 -7.902 1 95.5 173 GLY A O 1
ATOM 1381 N N . ARG A 1 174 ? 6.125 -15.977 -7.473 1 97.12 174 ARG A N 1
ATOM 1382 C CA . ARG A 1 174 ? 5.832 -14.602 -7.867 1 97.12 174 ARG A CA 1
ATOM 1383 C C . ARG A 1 174 ? 5.641 -14.492 -9.375 1 97.12 174 ARG A C 1
ATOM 1385 O O . ARG A 1 174 ? 5.191 -13.461 -9.875 1 97.12 174 ARG A O 1
ATOM 1392 N N . PHE A 1 175 ? 5.859 -15.578 -10.148 1 98.44 175 PHE A N 1
ATOM 1393 C CA . PHE A 1 175 ? 5.664 -15.625 -11.586 1 98.44 175 PHE A CA 1
ATOM 1394 C C . PHE A 1 175 ? 4.465 -16.5 -11.945 1 98.44 175 PHE A C 1
ATOM 1396 O O . PHE A 1 175 ? 4.238 -16.812 -13.117 1 98.44 175 PHE A O 1
ATOM 1403 N N . SER A 1 176 ? 3.629 -16.875 -10.969 1 98.31 176 SER A N 1
ATOM 1404 C CA . SER A 1 176 ? 2.67 -17.953 -11.188 1 98.31 176 SER A CA 1
ATOM 1405 C C . SER A 1 176 ? 1.273 -17.406 -11.461 1 98.31 176 SER A C 1
ATOM 1407 O O . SER A 1 176 ? 0.308 -18.156 -11.539 1 98.31 176 SER A O 1
ATOM 1409 N N . VAL A 1 177 ? 1.065 -16.109 -11.641 1 98.44 177 VAL A N 1
ATOM 1410 C CA . VAL A 1 177 ? -0.256 -15.492 -11.719 1 98.44 177 VAL A CA 1
ATOM 1411 C C . VAL A 1 177 ? -1.004 -16.031 -12.938 1 98.44 177 VAL A C 1
ATOM 1413 O O . VAL A 1 177 ? -2.229 -16.172 -12.906 1 98.44 177 VAL A O 1
ATOM 1416 N N . LEU A 1 178 ? -0.273 -16.391 -14.055 1 98.75 178 LEU A N 1
ATOM 1417 C CA . LEU A 1 178 ? -0.917 -16.859 -15.273 1 98.75 178 LEU A CA 1
ATOM 1418 C C . LEU A 1 178 ? -1.027 -18.375 -15.289 1 98.75 178 LEU A C 1
ATOM 1420 O O . LEU A 1 178 ? -1.351 -18.969 -16.328 1 98.75 178 LEU A O 1
ATOM 1424 N N . SER A 1 179 ? -0.698 -19.047 -14.195 1 98.62 179 SER A N 1
ATOM 1425 C CA . SER A 1 179 ? -0.966 -20.453 -13.969 1 98.62 179 SER A CA 1
ATOM 1426 C C . SER A 1 179 ? -2.318 -20.672 -13.289 1 98.62 179 SER A C 1
ATOM 1428 O O . SER A 1 179 ? -3.121 -19.734 -13.203 1 98.62 179 SER A O 1
ATOM 1430 N N . ASN A 1 180 ? -2.545 -21.891 -12.82 1 98.75 180 ASN A N 1
ATOM 1431 C CA . ASN A 1 180 ? -3.791 -22.188 -12.125 1 98.75 180 ASN A CA 1
ATOM 1432 C C . ASN A 1 180 ? -3.977 -21.297 -10.898 1 98.75 180 ASN A C 1
ATOM 1434 O O . ASN A 1 180 ? -5.102 -21.078 -10.445 1 98.75 180 ASN A O 1
ATOM 1438 N N . VAL A 1 181 ? -2.869 -20.688 -10.406 1 98.75 181 VAL A N 1
ATOM 1439 C CA . VAL A 1 181 ? -2.908 -19.812 -9.242 1 98.75 181 VAL A CA 1
ATOM 1440 C C . VAL A 1 181 ? -3.857 -18.641 -9.508 1 98.75 181 VAL A C 1
ATOM 1442 O O . VAL A 1 181 ? -4.676 -18.297 -8.656 1 98.75 181 VAL A O 1
ATOM 1445 N N . GLY A 1 182 ? -3.73 -18.047 -10.672 1 98.81 182 GLY A N 1
ATOM 1446 C CA . GLY A 1 182 ? -4.594 -16.938 -11.031 1 98.81 182 GLY A CA 1
ATOM 1447 C C . GLY A 1 182 ? -5.797 -17.359 -11.852 1 98.81 182 GLY A C 1
ATOM 1448 O O . GLY A 1 182 ? -6.91 -16.891 -11.625 1 98.81 182 GLY A O 1
ATOM 1449 N N . LEU A 1 183 ? -5.691 -18.344 -12.758 1 98.88 183 LEU A N 1
ATOM 1450 C CA . LEU A 1 183 ? -6.707 -18.688 -13.75 1 98.88 183 LEU A CA 1
ATOM 1451 C C . LEU A 1 183 ? -7.93 -19.297 -13.078 1 98.88 183 LEU A C 1
ATOM 1453 O O . LEU A 1 183 ? -9.07 -18.969 -13.43 1 98.88 183 LEU A O 1
ATOM 1457 N N . VAL A 1 184 ? -7.773 -20.125 -12.078 1 98.88 184 VAL A N 1
ATOM 1458 C CA . VAL A 1 184 ? -8.875 -20.859 -11.477 1 98.88 184 VAL A CA 1
ATOM 1459 C C . VAL A 1 184 ? -9.789 -19.906 -10.719 1 98.88 184 VAL A C 1
ATOM 1461 O O . VAL A 1 184 ? -10.977 -19.781 -11.039 1 98.88 184 VAL A O 1
ATOM 1464 N N . PRO A 1 185 ? -9.227 -19.188 -9.75 1 98.88 185 PRO A N 1
ATOM 1465 C CA . PRO A 1 185 ? -10.133 -18.281 -9.031 1 98.88 185 PRO A CA 1
ATOM 1466 C C . PRO A 1 185 ? -10.75 -17.219 -9.93 1 98.88 185 PRO A C 1
ATOM 1468 O O . PRO A 1 185 ? -11.914 -16.859 -9.773 1 98.88 185 PRO A O 1
ATOM 1471 N N . LEU A 1 186 ? -10.008 -16.688 -10.898 1 98.88 186 LEU A N 1
ATOM 1472 C CA . LEU A 1 186 ? -10.5 -15.617 -11.766 1 98.88 186 LEU A CA 1
ATOM 1473 C C . LEU A 1 186 ? -11.602 -16.125 -12.68 1 98.88 186 LEU A C 1
ATOM 1475 O O . LEU A 1 186 ? -12.625 -15.453 -12.867 1 98.88 186 LEU A O 1
ATOM 1479 N N . TYR A 1 187 ? -11.398 -17.312 -13.242 1 98.81 187 TYR A N 1
ATOM 1480 C CA . TYR A 1 187 ? -12.438 -17.875 -14.094 1 98.81 187 TYR A CA 1
ATOM 1481 C C . TYR A 1 187 ? -13.742 -18.062 -13.32 1 98.81 187 TYR A C 1
ATOM 1483 O O . TYR A 1 187 ? -14.812 -17.688 -13.797 1 98.81 187 TYR A O 1
ATOM 1491 N N . LEU A 1 188 ? -13.625 -18.594 -12.133 1 98.62 188 LEU A N 1
ATOM 1492 C CA . LEU A 1 188 ? -14.797 -18.844 -11.305 1 98.62 188 LEU A CA 1
ATOM 1493 C C . LEU A 1 188 ? -15.484 -17.531 -10.93 1 98.62 188 LEU A C 1
ATOM 1495 O O . LEU A 1 188 ? -16.703 -17.484 -10.727 1 98.62 188 LEU A O 1
ATOM 1499 N N . ALA A 1 189 ? -14.695 -16.438 -10.898 1 98.44 189 ALA A N 1
ATOM 1500 C CA . ALA A 1 189 ? -15.242 -15.133 -10.547 1 98.44 189 ALA A CA 1
ATOM 1501 C C . ALA A 1 189 ? -15.82 -14.43 -11.773 1 98.44 189 ALA A C 1
ATOM 1503 O O . ALA A 1 189 ? -16.359 -13.328 -11.664 1 98.44 189 ALA A O 1
ATOM 1504 N N . GLY A 1 190 ? -15.641 -15 -12.953 1 98.19 190 GLY A N 1
ATOM 1505 C CA . GLY A 1 190 ? -16.281 -14.461 -14.141 1 98.19 190 GLY A CA 1
ATOM 1506 C C . GLY A 1 190 ? -15.328 -13.695 -15.039 1 98.19 190 GLY A C 1
ATOM 1507 O O . GLY A 1 190 ? -15.758 -12.969 -15.938 1 98.19 190 GLY A O 1
ATOM 1508 N N . PHE A 1 191 ? -14.07 -13.844 -14.836 1 98.69 191 PHE A N 1
ATOM 1509 C CA . PHE A 1 191 ? -13.086 -13.164 -15.664 1 98.69 191 PHE A CA 1
ATOM 1510 C C . PHE A 1 191 ? -12.812 -13.953 -16.938 1 98.69 191 PHE A C 1
ATOM 1512 O O . PHE A 1 191 ? -12.938 -15.18 -16.953 1 98.69 191 PHE A O 1
ATOM 1519 N N . ASP A 1 192 ? -12.484 -13.25 -18 1 98.69 192 ASP A N 1
ATOM 1520 C CA . ASP A 1 192 ? -12.102 -13.852 -19.266 1 98.69 192 ASP A CA 1
ATOM 1521 C C . ASP A 1 192 ? -10.625 -14.227 -19.281 1 98.69 192 ASP A C 1
ATOM 1523 O O . ASP A 1 192 ? -9.781 -13.453 -19.75 1 98.69 192 ASP A O 1
ATOM 1527 N N . ILE A 1 193 ? -10.32 -15.438 -18.875 1 98.81 193 ILE A N 1
ATOM 1528 C CA . ILE A 1 193 ? -8.93 -15.852 -18.703 1 98.81 193 ILE A CA 1
ATOM 1529 C C . ILE A 1 193 ? -8.281 -16.031 -20.078 1 98.81 193 ILE A C 1
ATOM 1531 O O . ILE A 1 193 ? -7.059 -16 -20.203 1 98.81 193 ILE A O 1
ATOM 1535 N N . ASP A 1 194 ? -9.07 -16.281 -21.172 1 98.81 194 ASP A N 1
ATOM 1536 C CA . ASP A 1 194 ? -8.508 -16.344 -22.516 1 98.81 194 ASP A CA 1
ATOM 1537 C C . ASP A 1 194 ? -7.941 -15 -22.938 1 98.81 194 ASP A C 1
ATOM 1539 O O . ASP A 1 194 ? -6.828 -14.93 -23.469 1 98.81 194 ASP A O 1
ATOM 1543 N N . GLU A 1 195 ? -8.695 -13.953 -22.688 1 98.75 195 GLU A N 1
ATOM 1544 C CA . GLU A 1 195 ? -8.234 -12.609 -23.031 1 98.75 195 GLU A CA 1
ATOM 1545 C C . GLU A 1 195 ? -7.027 -12.203 -22.188 1 98.75 195 GLU A C 1
ATOM 1547 O O . GLU A 1 195 ? -6.133 -11.508 -22.672 1 98.75 195 GLU A O 1
ATOM 1552 N N . LEU A 1 196 ? -7.066 -12.641 -20.938 1 98.81 196 LEU A N 1
ATOM 1553 C CA . LEU A 1 196 ? -5.918 -12.414 -20.062 1 98.81 196 LEU A CA 1
ATOM 1554 C C . LEU A 1 196 ? -4.652 -13.016 -20.656 1 98.81 196 LEU A C 1
ATOM 1556 O O . LEU A 1 196 ? -3.633 -12.328 -20.781 1 98.81 196 LEU A O 1
ATOM 1560 N N . LEU A 1 197 ? -4.727 -14.266 -21.062 1 98.88 197 LEU A N 1
ATOM 1561 C CA . LEU A 1 197 ? -3.578 -14.961 -21.641 1 98.88 197 LEU A CA 1
ATOM 1562 C C . LEU A 1 197 ? -3.221 -14.391 -23 1 98.88 197 LEU A C 1
ATOM 1564 O O . LEU A 1 197 ? -2.045 -14.344 -23.375 1 98.88 197 LEU A O 1
ATOM 1568 N N . ASN A 1 198 ? -4.223 -13.961 -23.781 1 98.75 198 ASN A N 1
ATOM 1569 C CA . ASN A 1 198 ? -3.971 -13.336 -25.078 1 98.75 198 ASN A CA 1
ATOM 1570 C C . ASN A 1 198 ? -3.137 -12.062 -24.922 1 98.75 198 ASN A C 1
ATOM 1572 O O . ASN A 1 198 ? -2.25 -11.805 -25.734 1 98.75 198 ASN A O 1
ATOM 1576 N N . GLY A 1 199 ? -3.467 -11.266 -23.891 1 98.69 199 GLY A N 1
ATOM 1577 C CA . GLY A 1 199 ? -2.666 -10.086 -23.609 1 98.69 199 GLY A CA 1
ATOM 1578 C C . GLY A 1 199 ? -1.216 -10.406 -23.312 1 98.69 199 GLY A C 1
ATOM 1579 O O . GLY A 1 199 ? -0.307 -9.781 -23.859 1 98.69 199 GLY A O 1
ATOM 1580 N N . ALA A 1 200 ? -1.029 -11.383 -22.453 1 98.75 200 ALA A N 1
ATOM 1581 C CA . ALA A 1 200 ? 0.322 -11.828 -22.125 1 98.75 200 ALA A CA 1
ATOM 1582 C C . ALA A 1 200 ? 1.055 -12.352 -23.344 1 98.75 200 ALA A C 1
ATOM 1584 O O . ALA A 1 200 ? 2.236 -12.055 -23.547 1 98.75 200 ALA A O 1
ATOM 1585 N N . ARG A 1 201 ? 0.342 -13.102 -24.203 1 98.12 201 ARG A N 1
ATOM 1586 C CA . ARG A 1 201 ? 0.92 -13.672 -25.406 1 98.12 201 ARG A CA 1
ATOM 1587 C C . ARG A 1 201 ? 1.373 -12.57 -26.375 1 98.12 201 ARG A C 1
ATOM 1589 O O . ARG A 1 201 ? 2.404 -12.703 -27.031 1 98.12 201 ARG A O 1
ATOM 1596 N N . LYS A 1 202 ? 0.601 -11.523 -26.422 1 97.62 202 LYS A N 1
ATOM 1597 C CA . LYS A 1 202 ? 0.96 -10.398 -27.297 1 97.62 202 LYS A CA 1
ATOM 1598 C C . LYS A 1 202 ? 2.322 -9.828 -26.906 1 97.62 202 LYS A C 1
ATOM 1600 O O . LYS A 1 202 ? 3.143 -9.523 -27.781 1 97.62 202 LYS A O 1
ATOM 1605 N N . ILE A 1 203 ? 2.59 -9.695 -25.609 1 97.5 203 ILE A N 1
ATOM 1606 C CA . ILE A 1 203 ? 3.857 -9.164 -25.125 1 97.5 203 ILE A CA 1
ATOM 1607 C C . ILE A 1 203 ? 4.977 -10.164 -25.406 1 97.5 203 ILE A C 1
ATOM 1609 O O . ILE A 1 203 ? 6.059 -9.789 -25.859 1 97.5 203 ILE A O 1
ATOM 1613 N N . SER A 1 204 ? 4.68 -11.43 -25.156 1 97.56 204 SER A N 1
ATOM 1614 C CA . SER A 1 204 ? 5.656 -12.477 -25.406 1 97.56 204 SER A CA 1
ATOM 1615 C C . SER A 1 204 ? 6.09 -12.5 -26.875 1 97.56 204 SER A C 1
ATOM 1617 O O . SER A 1 204 ? 7.285 -12.453 -27.172 1 97.56 204 SER A O 1
ATOM 1619 N N . THR A 1 205 ? 5.141 -12.484 -27.75 1 96.81 205 THR A N 1
ATOM 1620 C CA . THR A 1 205 ? 5.418 -12.539 -29.188 1 96.81 205 THR A CA 1
ATOM 1621 C C . THR A 1 205 ? 6.148 -11.289 -29.656 1 96.81 205 THR A C 1
ATOM 1623 O O . THR A 1 205 ? 7.094 -11.367 -30.438 1 96.81 205 THR A O 1
ATOM 1626 N N . SER A 1 206 ? 5.723 -10.172 -29.141 1 95.44 206 SER A N 1
ATOM 1627 C CA . SER A 1 206 ? 6.328 -8.906 -29.531 1 95.44 206 SER A CA 1
ATOM 1628 C C . SER A 1 206 ? 7.805 -8.859 -29.156 1 95.44 206 SER A C 1
ATOM 1630 O O . SER A 1 206 ? 8.609 -8.266 -29.875 1 95.44 206 SER A O 1
ATOM 1632 N N . PHE A 1 207 ? 8.203 -9.477 -28.062 1 96.12 207 PHE A N 1
ATOM 1633 C CA . PHE A 1 207 ? 9.594 -9.461 -27.625 1 96.12 207 PHE A CA 1
ATOM 1634 C C . PHE A 1 207 ? 10.398 -10.539 -28.344 1 96.12 207 PHE A C 1
ATOM 1636 O O . PHE A 1 207 ? 11.453 -10.258 -28.906 1 96.12 207 PHE A O 1
ATOM 1643 N N . PHE A 1 208 ? 9.953 -11.773 -28.422 1 95.88 208 PHE A N 1
ATOM 1644 C CA . PHE A 1 208 ? 10.75 -12.914 -28.844 1 95.88 208 PHE A CA 1
ATOM 1645 C C . PHE A 1 208 ? 10.828 -12.984 -30.375 1 95.88 208 PHE A C 1
ATOM 1647 O O . PHE A 1 208 ? 11.773 -13.547 -30.922 1 95.88 208 PHE A O 1
ATOM 1654 N N . GLU A 1 209 ? 9.883 -12.43 -31.031 1 93.56 209 GLU A N 1
ATOM 1655 C CA . GLU A 1 209 ? 9.961 -12.367 -32.5 1 93.56 209 GLU A CA 1
ATOM 1656 C C . GLU A 1 209 ? 10.656 -11.094 -32.969 1 93.56 209 GLU A C 1
ATOM 1658 O O . GLU A 1 209 ? 10.609 -10.742 -34.125 1 93.56 209 GLU A O 1
ATOM 1663 N N . GLN A 1 210 ? 11.258 -10.391 -32.062 1 86.12 210 GLN A N 1
ATOM 1664 C CA . GLN A 1 210 ? 12.102 -9.219 -32.281 1 86.12 210 GLN A CA 1
ATOM 1665 C C . GLN A 1 210 ? 11.344 -8.109 -33 1 86.12 210 GLN A C 1
ATOM 1667 O O . GLN A 1 210 ? 11.836 -7.547 -33.969 1 86.12 210 GLN A O 1
ATOM 1672 N N . ASN A 1 211 ? 10.258 -7.848 -32.438 1 86 211 ASN A N 1
ATOM 1673 C CA . ASN A 1 211 ? 9.445 -6.73 -32.906 1 86 211 ASN A CA 1
ATOM 1674 C C . ASN A 1 211 ? 9.672 -5.48 -32.062 1 86 211 ASN A C 1
ATOM 1676 O O . ASN A 1 211 ? 10.805 -5.168 -31.719 1 86 211 ASN A O 1
ATOM 1680 N N . GLU A 1 212 ? 8.672 -4.648 -31.875 1 84.56 212 GLU A N 1
ATOM 1681 C CA . GLU A 1 212 ? 8.727 -3.322 -31.266 1 84.56 212 GLU A CA 1
ATOM 1682 C C . GLU A 1 212 ? 9.18 -3.398 -29.812 1 84.56 212 GLU A C 1
ATOM 1684 O O . GLU A 1 212 ? 9.953 -2.553 -29.359 1 84.56 212 GLU A O 1
ATOM 1689 N N . LEU A 1 213 ? 8.883 -4.418 -29.125 1 91.44 213 LEU A N 1
ATOM 1690 C CA . LEU A 1 213 ? 9.117 -4.473 -27.688 1 91.44 213 LEU A CA 1
ATOM 1691 C C . LEU A 1 213 ? 10.539 -4.926 -27.375 1 91.44 213 LEU A C 1
ATOM 1693 O O . LEU A 1 213 ? 11.039 -4.711 -26.266 1 91.44 213 LEU A O 1
ATOM 1697 N N . TYR A 1 214 ? 11.195 -5.578 -28.406 1 90.44 214 TYR A N 1
ATOM 1698 C CA . TYR A 1 214 ? 12.555 -6.07 -28.219 1 90.44 214 TYR A CA 1
ATOM 1699 C C . TYR A 1 214 ? 13.5 -4.941 -27.844 1 90.44 214 TYR A C 1
ATOM 1701 O O . TYR A 1 214 ? 14.102 -4.965 -26.766 1 90.44 214 TYR A O 1
ATOM 1709 N N . ASN A 1 215 ? 13.484 -3.902 -28.609 1 89.56 215 ASN A N 1
ATOM 1710 C CA . ASN A 1 215 ? 14.398 -2.789 -28.375 1 89.56 215 ASN A CA 1
ATOM 1711 C C . ASN A 1 215 ? 14.016 -2.018 -27.109 1 89.56 215 ASN A C 1
ATOM 1713 O O . ASN A 1 215 ? 14.891 -1.62 -26.344 1 89.56 215 ASN A O 1
ATOM 1717 N N . GLN A 1 216 ? 12.766 -1.83 -26.906 1 90.88 216 GLN A N 1
ATOM 1718 C CA . GLN A 1 216 ? 12.281 -1.034 -25.781 1 90.88 216 GLN A CA 1
ATOM 1719 C C . GLN A 1 216 ? 12.609 -1.701 -24.453 1 90.88 216 GLN A C 1
ATOM 1721 O O . GLN A 1 216 ? 13.117 -1.05 -23.531 1 90.88 216 GLN A O 1
ATOM 1726 N N . LEU A 1 217 ? 12.391 -3.002 -24.328 1 94.44 217 LEU A N 1
ATOM 1727 C CA . LEU A 1 217 ? 12.602 -3.715 -23.078 1 94.44 217 LEU A CA 1
ATOM 1728 C C . LEU A 1 217 ? 14.086 -3.865 -22.781 1 94.44 217 LEU A C 1
ATOM 1730 O O . LEU A 1 217 ? 14.516 -3.738 -21.625 1 94.44 217 LEU A O 1
ATOM 1734 N N . LEU A 1 218 ? 14.883 -4.152 -23.828 1 91.94 218 LEU A N 1
ATOM 1735 C CA . LEU A 1 218 ? 16.312 -4.289 -23.625 1 91.94 218 LEU A CA 1
ATOM 1736 C C . LEU A 1 218 ? 16.938 -2.957 -23.219 1 91.94 218 LEU A C 1
ATOM 1738 O O . LEU A 1 218 ? 17.781 -2.914 -22.328 1 91.94 218 LEU A O 1
ATOM 1742 N N . LYS A 1 219 ? 16.484 -1.905 -23.828 1 91.38 219 LYS A N 1
ATOM 1743 C CA . LYS A 1 219 ? 17 -0.583 -23.484 1 91.38 219 LYS A CA 1
ATOM 1744 C C . LYS A 1 219 ? 16.641 -0.211 -22.047 1 91.38 219 LYS A C 1
ATOM 1746 O O . LYS A 1 219 ? 17.484 0.307 -21.297 1 91.38 219 LYS A O 1
ATOM 1751 N N . LYS A 1 220 ? 15.422 -0.414 -21.672 1 93.25 220 LYS A N 1
ATOM 1752 C CA . LYS A 1 220 ? 14.984 -0.099 -20.312 1 93.25 220 LYS A CA 1
ATOM 1753 C C . LYS A 1 220 ? 15.75 -0.924 -19.281 1 93.25 220 LYS A C 1
ATOM 1755 O O . LYS A 1 220 ? 16.234 -0.385 -18.297 1 93.25 220 LYS A O 1
ATOM 1760 N N . ALA A 1 221 ? 15.883 -2.23 -19.547 1 95.56 221 ALA A N 1
ATOM 1761 C CA . ALA A 1 221 ? 16.594 -3.119 -18.641 1 95.56 221 ALA A CA 1
ATOM 1762 C C . ALA A 1 221 ? 18.062 -2.713 -18.516 1 95.56 221 ALA A C 1
ATOM 1764 O O . ALA A 1 221 ? 18.625 -2.682 -17.406 1 95.56 221 ALA A O 1
ATOM 1765 N N . ARG A 1 222 ? 18.688 -2.426 -19.641 1 92.62 222 ARG A N 1
ATOM 1766 C CA . ARG A 1 222 ? 20.094 -2.01 -19.641 1 92.62 222 ARG A CA 1
ATOM 1767 C C . ARG A 1 222 ? 20.281 -0.709 -18.875 1 92.62 222 ARG A C 1
ATOM 1769 O O . ARG A 1 222 ? 21.25 -0.555 -18.125 1 92.62 222 ARG A O 1
ATOM 1776 N N . THR A 1 223 ? 19.344 0.186 -19.047 1 92.12 223 THR A N 1
ATOM 1777 C CA . THR A 1 223 ? 19.406 1.452 -18.328 1 92.12 223 THR A CA 1
ATOM 1778 C C . THR A 1 223 ? 19.359 1.219 -16.828 1 92.12 223 THR A C 1
ATOM 1780 O O . THR A 1 223 ? 20.156 1.798 -16.078 1 92.12 223 THR A O 1
ATOM 1783 N N . TYR A 1 224 ? 18.422 0.368 -16.375 1 94.75 224 TYR A N 1
ATOM 1784 C CA . TYR A 1 224 ? 18.328 0.051 -14.953 1 94.75 224 TYR A CA 1
ATOM 1785 C C . TYR A 1 224 ? 19.641 -0.523 -14.43 1 94.75 224 TYR A C 1
ATOM 1787 O O . TYR A 1 224 ? 20.094 -0.166 -13.344 1 94.75 224 TYR A O 1
ATOM 1795 N N . TYR A 1 225 ? 20.312 -1.357 -15.234 1 94.31 225 TYR A N 1
ATOM 1796 C CA . TYR A 1 225 ? 21.547 -2.006 -14.828 1 94.31 225 TYR A CA 1
ATOM 1797 C C . TYR A 1 225 ? 22.703 -1.011 -14.812 1 94.31 225 TYR A C 1
ATOM 1799 O O . TYR A 1 225 ? 23.438 -0.913 -13.82 1 94.31 225 TYR A O 1
ATOM 1807 N N . GLU A 1 226 ? 22.844 -0.267 -15.906 1 92.94 226 GLU A N 1
ATOM 1808 C CA . GLU A 1 226 ? 24 0.621 -16.047 1 92.94 226 GLU A CA 1
ATOM 1809 C C . GLU A 1 226 ? 23.969 1.747 -15.023 1 92.94 226 GLU A C 1
ATOM 1811 O O . GLU A 1 226 ? 25.016 2.221 -14.578 1 92.94 226 GLU A O 1
ATOM 1816 N N . TYR A 1 227 ? 22.781 2.096 -14.602 1 93.38 227 TYR A N 1
ATOM 1817 C CA . TYR A 1 227 ? 22.672 3.234 -13.695 1 93.38 227 TYR A CA 1
ATOM 1818 C C . TYR A 1 227 ? 22.234 2.785 -12.305 1 93.38 227 TYR A C 1
ATOM 1820 O O . TYR A 1 227 ? 21.781 3.602 -11.5 1 93.38 227 TYR A O 1
ATOM 1828 N N . LYS A 1 228 ? 22.359 1.537 -11.969 1 94.56 228 LYS A N 1
ATOM 1829 C CA . LYS A 1 228 ? 21.859 0.956 -10.727 1 94.56 228 LYS A CA 1
ATOM 1830 C C . LYS A 1 228 ? 22.516 1.604 -9.516 1 94.56 228 LYS A C 1
ATOM 1832 O O . LYS A 1 228 ? 21.938 1.612 -8.422 1 94.56 228 LYS A O 1
ATOM 1837 N N . ASP A 1 229 ? 23.734 2.129 -9.68 1 93.75 229 ASP A N 1
ATOM 1838 C CA . ASP A 1 229 ? 24.453 2.689 -8.547 1 93.75 229 ASP A CA 1
ATOM 1839 C C . ASP A 1 229 ? 24.047 4.141 -8.297 1 93.75 229 ASP A C 1
ATOM 1841 O O . ASP A 1 229 ? 24.344 4.695 -7.23 1 93.75 229 ASP A O 1
ATOM 1845 N N . ILE A 1 230 ? 23.422 4.742 -9.25 1 93.31 230 ILE A N 1
ATOM 1846 C CA . ILE A 1 230 ? 22.891 6.09 -9.102 1 93.31 230 ILE A CA 1
ATOM 1847 C C . ILE A 1 230 ? 21.391 6.02 -8.789 1 93.31 230 ILE A C 1
ATOM 1849 O O . ILE A 1 230 ? 20.938 6.578 -7.789 1 93.31 230 ILE A O 1
ATOM 1853 N N . TYR A 1 231 ? 20.672 5.328 -9.656 1 95.5 231 TYR A N 1
ATOM 1854 C CA . TYR A 1 231 ? 19.219 5.16 -9.516 1 95.5 231 TYR A CA 1
ATOM 1855 C C . TYR A 1 231 ? 18.891 3.771 -8.984 1 95.5 231 TYR A C 1
ATOM 1857 O O . TYR A 1 231 ? 18.469 2.893 -9.75 1 95.5 231 TYR A O 1
ATOM 1865 N N . ASN A 1 232 ? 18.969 3.607 -7.68 1 96.88 232 ASN A N 1
ATOM 1866 C CA . ASN A 1 232 ? 18.766 2.297 -7.074 1 96.88 232 ASN A CA 1
ATOM 1867 C C . ASN A 1 232 ? 17.312 2.088 -6.656 1 96.88 232 ASN A C 1
ATOM 1869 O O . ASN A 1 232 ? 16.969 1.062 -6.066 1 96.88 232 ASN A O 1
ATOM 1873 N N . VAL A 1 233 ? 16.438 3.082 -6.91 1 97.75 233 VAL A N 1
ATOM 1874 C CA . VAL A 1 233 ? 15.023 3.004 -6.586 1 97.75 233 VAL A CA 1
ATOM 1875 C C . VAL A 1 233 ? 14.195 3.156 -7.859 1 97.75 233 VAL A C 1
ATOM 1877 O O . VAL A 1 233 ? 14.359 4.121 -8.609 1 97.75 233 VAL A O 1
ATOM 1880 N N . ASN A 1 234 ? 13.328 2.205 -8.156 1 98 234 ASN A N 1
ATOM 1881 C CA . ASN A 1 234 ? 12.438 2.242 -9.312 1 98 234 ASN A CA 1
ATOM 1882 C C . ASN A 1 234 ? 10.984 2.428 -8.898 1 98 234 ASN A C 1
ATOM 1884 O O . ASN A 1 234 ? 10.352 1.494 -8.391 1 98 234 ASN A O 1
ATOM 1888 N N . ALA A 1 235 ? 10.438 3.604 -9.148 1 97.88 235 ALA A N 1
ATOM 1889 C CA . ALA A 1 235 ? 9.07 3.926 -8.75 1 97.88 235 ALA A CA 1
ATOM 1890 C C . ALA A 1 235 ? 8.102 3.748 -9.922 1 97.88 235 ALA A C 1
ATOM 1892 O O . ALA A 1 235 ? 8.398 4.164 -11.047 1 97.88 235 ALA A O 1
ATOM 1893 N N . ILE A 1 236 ? 7.039 3.037 -9.695 1 98.25 236 ILE A N 1
ATOM 1894 C CA . ILE A 1 236 ? 5.887 3.031 -10.586 1 98.25 236 ILE A CA 1
ATOM 1895 C C . ILE A 1 236 ? 4.816 3.98 -10.062 1 98.25 236 ILE A C 1
ATOM 1897 O O . ILE A 1 236 ? 4.371 3.852 -8.914 1 98.25 236 ILE A O 1
ATOM 1901 N N . PHE A 1 237 ? 4.469 4.973 -10.844 1 98 237 PHE A N 1
ATOM 1902 C CA . PHE A 1 237 ? 3.438 5.949 -10.516 1 98 237 PHE A CA 1
ATOM 1903 C C . PHE A 1 237 ? 2.182 5.719 -11.344 1 98 237 PHE A C 1
ATOM 1905 O O . PHE A 1 237 ? 2.043 6.281 -12.438 1 98 237 PHE A O 1
ATOM 1912 N N . SER A 1 238 ? 1.246 4.918 -10.766 1 98.62 238 SER A N 1
ATOM 1913 C CA . SER A 1 238 ? 0.031 4.5 -11.453 1 98.62 238 SER A CA 1
ATOM 1914 C C . SER A 1 238 ? -1.102 5.5 -11.234 1 98.62 238 SER A C 1
ATOM 1916 O O . SER A 1 238 ? -1.582 5.66 -10.109 1 98.62 238 SER A O 1
ATOM 1918 N N . TYR A 1 239 ? -1.53 6.105 -12.312 1 97.88 239 TYR A N 1
ATOM 1919 C CA . TYR A 1 239 ? -2.607 7.082 -12.188 1 97.88 239 TYR A CA 1
ATOM 1920 C C . TYR A 1 239 ? -3.969 6.406 -12.281 1 97.88 239 TYR A C 1
ATOM 1922 O O . TYR A 1 239 ? -4.746 6.684 -13.203 1 97.88 239 TYR A O 1
ATOM 1930 N N . SER A 1 240 ? -4.254 5.594 -11.328 1 98.19 240 SER A N 1
ATOM 1931 C CA . SER A 1 240 ? -5.52 4.891 -11.133 1 98.19 240 SER A CA 1
ATOM 1932 C C . SER A 1 240 ? -5.488 4.043 -9.867 1 98.19 240 SER A C 1
ATOM 1934 O O . SER A 1 240 ? -4.527 3.312 -9.617 1 98.19 240 SER A O 1
ATOM 1936 N N . GLN A 1 241 ? -6.527 4.113 -9.07 1 97.69 241 GLN A N 1
ATOM 1937 C CA . GLN A 1 241 ? -6.656 3.266 -7.891 1 97.69 241 GLN A CA 1
ATOM 1938 C C . GLN A 1 241 ? -6.832 1.801 -8.281 1 97.69 241 GLN A C 1
ATOM 1940 O O . GLN A 1 241 ? -6.598 0.906 -7.465 1 97.69 241 GLN A O 1
ATOM 1945 N N . LEU A 1 242 ? -7.195 1.574 -9.516 1 98 242 LEU A N 1
ATOM 1946 C CA . LEU A 1 242 ? -7.41 0.217 -10 1 98 242 LEU A CA 1
ATOM 1947 C C . LEU A 1 242 ? -6.094 -0.543 -10.102 1 98 242 LEU A C 1
ATOM 1949 O O . LEU A 1 242 ? -6.086 -1.772 -10.188 1 98 242 LEU A O 1
ATOM 1953 N N . LEU A 1 243 ? -5 0.182 -10.016 1 98.62 243 LEU A N 1
ATOM 1954 C CA . LEU A 1 243 ? -3.689 -0.43 -10.211 1 98.62 243 LEU A CA 1
ATOM 1955 C C . LEU A 1 243 ? -2.979 -0.633 -8.883 1 98.62 243 LEU A C 1
ATOM 1957 O O . LEU A 1 243 ? -1.792 -0.968 -8.852 1 98.62 243 LEU A O 1
ATOM 1961 N N . GLU A 1 244 ? -3.688 -0.472 -7.781 1 98.19 244 GLU A N 1
ATOM 1962 C CA . GLU A 1 244 ? -3.088 -0.697 -6.469 1 98.19 244 GLU A CA 1
ATOM 1963 C C . GLU A 1 244 ? -2.568 -2.127 -6.336 1 98.19 244 GLU A C 1
ATOM 1965 O O . GLU A 1 244 ? -1.45 -2.346 -5.867 1 98.19 244 GLU A O 1
ATOM 1970 N N . GLY A 1 245 ? -3.432 -3.096 -6.73 1 98.5 245 GLY A N 1
ATOM 1971 C CA . GLY A 1 245 ? -3.008 -4.488 -6.695 1 98.5 245 GLY A CA 1
ATOM 1972 C C . GLY A 1 245 ? -1.8 -4.766 -7.566 1 98.5 245 GLY A C 1
ATOM 1973 O O . GLY A 1 245 ? -0.89 -5.492 -7.16 1 98.5 245 GLY A O 1
ATOM 1974 N N . PHE A 1 246 ? -1.797 -4.164 -8.75 1 98.69 246 PHE A N 1
ATOM 1975 C CA . PHE A 1 246 ? -0.652 -4.316 -9.641 1 98.69 246 PHE A CA 1
ATOM 1976 C C . PHE A 1 246 ? 0.619 -3.793 -8.984 1 98.69 246 PHE A C 1
ATOM 1978 O O . PHE A 1 246 ? 1.674 -4.426 -9.07 1 98.69 246 PHE A O 1
ATOM 1985 N N . ASN A 1 247 ? 0.521 -2.629 -8.312 1 98.69 247 ASN A N 1
ATOM 1986 C CA . ASN A 1 247 ? 1.674 -2.061 -7.625 1 98.69 247 ASN A CA 1
ATOM 1987 C C . ASN A 1 247 ? 2.217 -3.012 -6.562 1 98.69 247 ASN A C 1
ATOM 1989 O O . ASN A 1 247 ? 3.43 -3.201 -6.453 1 98.69 247 ASN A O 1
ATOM 1993 N N . LYS A 1 248 ? 1.338 -3.615 -5.797 1 98.25 248 LYS A N 1
ATOM 1994 C CA . LYS A 1 248 ? 1.756 -4.559 -4.762 1 98.25 248 LYS A CA 1
ATOM 1995 C C . LYS A 1 248 ? 2.428 -5.785 -5.379 1 98.25 248 LYS A C 1
ATOM 1997 O O . LYS A 1 248 ? 3.445 -6.262 -4.871 1 98.25 248 LYS A O 1
ATOM 2002 N N . TRP A 1 249 ? 1.843 -6.289 -6.441 1 98.56 249 TRP A N 1
ATOM 2003 C CA . TRP A 1 249 ? 2.406 -7.43 -7.156 1 98.56 249 TRP A CA 1
ATOM 2004 C C . TRP A 1 249 ? 3.781 -7.09 -7.723 1 98.56 249 TRP A C 1
ATOM 2006 O O . TRP A 1 249 ? 4.723 -7.875 -7.598 1 98.56 249 TRP A O 1
ATOM 2016 N N . TYR A 1 250 ? 3.908 -5.879 -8.312 1 98.62 250 TYR A N 1
ATOM 2017 C CA . TYR A 1 250 ? 5.172 -5.398 -8.859 1 98.62 250 TYR A CA 1
ATOM 2018 C C . TYR A 1 250 ? 6.25 -5.355 -7.785 1 98.62 250 TYR A C 1
ATOM 2020 O O . TYR A 1 250 ? 7.391 -5.77 -8.023 1 98.62 250 TYR A O 1
ATOM 2028 N N . ILE A 1 251 ? 5.887 -4.883 -6.621 1 98.62 251 ILE A N 1
ATOM 2029 C CA . ILE A 1 251 ? 6.84 -4.77 -5.52 1 98.62 251 ILE A CA 1
ATOM 2030 C C . ILE A 1 251 ? 7.383 -6.152 -5.168 1 98.62 251 ILE A C 1
ATOM 2032 O O . ILE A 1 251 ? 8.594 -6.324 -4.984 1 98.62 251 ILE A O 1
ATOM 2036 N N . GLN A 1 252 ? 6.5 -7.129 -5.113 1 98.25 252 GLN A N 1
ATOM 2037 C CA . GLN A 1 252 ? 6.953 -8.484 -4.832 1 98.25 252 GLN A CA 1
ATOM 2038 C C . GLN A 1 252 ? 7.836 -9.016 -5.957 1 98.25 252 GLN A C 1
ATOM 2040 O O . GLN A 1 252 ? 8.938 -9.508 -5.711 1 98.25 252 GLN A O 1
ATOM 2045 N N . LEU A 1 253 ? 7.355 -8.875 -7.203 1 98.62 253 LEU A N 1
ATOM 2046 C CA . LEU A 1 253 ? 8.062 -9.406 -8.367 1 98.62 253 LEU A CA 1
ATOM 2047 C C . LEU A 1 253 ? 9.469 -8.836 -8.453 1 98.62 253 LEU A C 1
ATOM 2049 O O . LEU A 1 253 ? 10.445 -9.586 -8.531 1 98.62 253 LEU A O 1
ATOM 2053 N N . TRP A 1 254 ? 9.555 -7.555 -8.32 1 98.5 254 TRP A N 1
ATOM 2054 C CA . TRP A 1 254 ? 10.797 -6.812 -8.516 1 98.5 254 TRP A CA 1
ATOM 2055 C C . TRP A 1 254 ? 11.742 -7.012 -7.336 1 98.5 254 TRP A C 1
ATOM 2057 O O . TRP A 1 254 ? 12.914 -7.355 -7.52 1 98.5 254 TRP A O 1
ATOM 2067 N N . GLY A 1 255 ? 11.227 -6.895 -6.152 1 97.81 255 GLY A N 1
ATOM 2068 C CA . GLY A 1 255 ? 12.039 -6.969 -4.949 1 97.81 255 GLY A CA 1
ATOM 2069 C C . GLY A 1 255 ? 12.602 -8.352 -4.699 1 97.81 255 GLY A C 1
ATOM 2070 O O . GLY A 1 255 ? 13.805 -8.508 -4.477 1 97.81 255 GLY A O 1
ATOM 2071 N N . GLU A 1 256 ? 11.758 -9.383 -4.766 1 96.75 256 GLU A N 1
ATOM 2072 C CA . GLU A 1 256 ? 12.188 -10.75 -4.461 1 96.75 256 GLU A CA 1
ATOM 2073 C C . GLU A 1 256 ? 13.07 -11.305 -5.57 1 96.75 256 GLU A C 1
ATOM 2075 O O . GLU A 1 256 ? 13.945 -12.133 -5.316 1 96.75 256 GLU A O 1
ATOM 2080 N N . SER A 1 257 ? 12.898 -10.828 -6.773 1 98.31 257 SER A N 1
ATOM 2081 C CA . SER A 1 257 ? 13.625 -11.375 -7.91 1 98.31 257 SER A CA 1
ATOM 2082 C C . SER A 1 257 ? 15.016 -10.75 -8.031 1 98.31 257 SER A C 1
ATOM 2084 O O . SER A 1 257 ? 15.984 -11.43 -8.367 1 98.31 257 SER A O 1
ATOM 2086 N N . LEU A 1 258 ? 15.109 -9.445 -7.727 1 98.19 258 LEU A N 1
ATOM 2087 C CA . LEU A 1 258 ? 16.344 -8.75 -8.102 1 98.19 258 LEU A CA 1
ATOM 2088 C C . LEU A 1 258 ? 17.234 -8.539 -6.887 1 98.19 258 LEU A C 1
ATOM 2090 O O . LEU A 1 258 ? 18.438 -8.266 -7.035 1 98.19 258 LEU A O 1
ATOM 2094 N N . GLY A 1 259 ? 16.688 -8.531 -5.652 1 97.25 259 GLY A N 1
ATOM 2095 C CA . GLY A 1 259 ? 17.516 -8.438 -4.457 1 97.25 259 GLY A CA 1
ATOM 2096 C C . GLY A 1 259 ? 18.297 -9.711 -4.18 1 97.25 259 GLY A C 1
ATOM 2097 O O . GLY A 1 259 ? 17.859 -10.562 -3.406 1 97.25 259 GLY A O 1
ATOM 2098 N N . LYS A 1 260 ? 19.469 -9.828 -4.844 1 96.19 260 LYS A N 1
ATOM 2099 C CA . LYS A 1 260 ? 20.25 -11.055 -4.812 1 96.19 260 LYS A CA 1
ATOM 2100 C C . LYS A 1 260 ? 21.734 -10.75 -4.711 1 96.19 260 LYS A C 1
ATOM 2102 O O . LYS A 1 260 ? 22.172 -9.609 -4.926 1 96.19 260 LYS A O 1
ATOM 2107 N N . ILE A 1 261 ? 22.453 -11.828 -4.348 1 95 261 ILE A N 1
ATOM 2108 C CA . ILE A 1 261 ? 23.906 -11.812 -4.477 1 95 261 ILE A CA 1
ATOM 2109 C C . ILE A 1 261 ? 24.312 -12.312 -5.859 1 95 261 ILE A C 1
ATOM 2111 O O . ILE A 1 261 ? 23.875 -13.391 -6.285 1 95 261 ILE A O 1
ATOM 2115 N N . ASP A 1 262 ? 25.125 -11.562 -6.586 1 94.38 262 ASP A N 1
ATOM 2116 C CA . ASP A 1 262 ? 25.453 -11.914 -7.965 1 94.38 262 ASP A CA 1
ATOM 2117 C C . ASP A 1 262 ? 26.641 -12.875 -8.023 1 94.38 262 ASP A C 1
ATOM 2119 O O . ASP A 1 262 ? 27.094 -13.359 -6.988 1 94.38 262 ASP A O 1
ATOM 2123 N N . VAL A 1 263 ? 27.047 -13.195 -9.188 1 91.69 263 VAL A N 1
ATOM 2124 C CA . VAL A 1 263 ? 28.078 -14.188 -9.445 1 91.69 263 VAL A CA 1
ATOM 2125 C C . VAL A 1 263 ? 29.406 -13.688 -8.883 1 91.69 263 VAL A C 1
ATOM 2127 O O . VAL A 1 263 ? 30.328 -14.484 -8.656 1 91.69 263 VAL A O 1
ATOM 2130 N N . ASN A 1 264 ? 29.516 -12.375 -8.641 1 91.69 264 ASN A N 1
ATOM 2131 C CA . ASN A 1 264 ? 30.734 -11.797 -8.086 1 91.69 264 ASN A CA 1
ATOM 2132 C C . ASN A 1 264 ? 30.625 -11.586 -6.578 1 91.69 264 ASN A C 1
ATOM 2134 O O . ASN A 1 264 ? 31.422 -10.852 -5.984 1 91.69 264 ASN A O 1
ATOM 2138 N N . ASN A 1 265 ? 29.562 -12.109 -6.016 1 91.81 265 ASN A N 1
ATOM 2139 C CA . ASN A 1 265 ? 29.328 -12.055 -4.578 1 91.81 265 ASN A CA 1
ATOM 2140 C C . ASN A 1 265 ? 29.031 -10.633 -4.113 1 91.81 265 ASN A C 1
ATOM 2142 O O . ASN A 1 265 ? 29.484 -10.211 -3.049 1 91.81 265 ASN A O 1
ATOM 2146 N N . THR A 1 266 ? 28.453 -9.922 -4.938 1 93.62 266 THR A N 1
ATOM 2147 C CA . THR A 1 266 ? 28.047 -8.562 -4.625 1 93.62 266 THR A CA 1
ATOM 2148 C C . THR A 1 266 ? 26.531 -8.477 -4.465 1 93.62 266 THR A C 1
ATOM 2150 O O . THR A 1 266 ? 25.781 -9.07 -5.25 1 93.62 266 THR A O 1
ATOM 2153 N N . ASN A 1 267 ? 26.125 -7.781 -3.391 1 94.5 267 ASN A N 1
ATOM 2154 C CA . ASN A 1 267 ? 24.703 -7.559 -3.201 1 94.5 267 ASN A CA 1
ATOM 2155 C C . ASN A 1 267 ? 24.125 -6.668 -4.297 1 94.5 267 ASN A C 1
ATOM 2157 O O . ASN A 1 267 ? 24.562 -5.535 -4.48 1 94.5 267 ASN A O 1
ATOM 2161 N N . GLN A 1 268 ? 23.203 -7.207 -5.047 1 93.81 268 GLN A N 1
ATOM 2162 C CA . GLN A 1 268 ? 22.5 -6.469 -6.082 1 93.81 268 GLN A CA 1
ATOM 2163 C C . GLN A 1 268 ? 21.031 -6.238 -5.695 1 93.81 268 GLN A C 1
ATOM 2165 O O . GLN A 1 268 ? 20.484 -6.977 -4.875 1 93.81 268 GLN A O 1
ATOM 2170 N N . GLY A 1 269 ? 20.531 -5.199 -6.277 1 95.94 269 GLY A N 1
ATOM 2171 C CA . GLY A 1 269 ? 19.125 -4.969 -6.047 1 95.94 269 GLY A CA 1
ATOM 2172 C C . GLY A 1 269 ? 18.656 -3.588 -6.484 1 95.94 269 GLY A C 1
ATOM 2173 O O . GLY A 1 269 ? 19.406 -2.613 -6.352 1 95.94 269 GLY A O 1
ATOM 2174 N N . LEU A 1 270 ? 17.5 -3.535 -7 1 97.19 270 LEU A N 1
ATOM 2175 C CA . LEU A 1 270 ? 16.781 -2.309 -7.309 1 97.19 270 LEU A CA 1
ATOM 2176 C C . LEU A 1 270 ? 15.484 -2.227 -6.504 1 97.19 270 LEU A C 1
ATOM 2178 O O . LEU A 1 270 ? 14.625 -3.105 -6.609 1 97.19 270 LEU A O 1
ATOM 2182 N N . THR A 1 271 ? 15.344 -1.188 -5.672 1 98.44 271 THR A N 1
ATOM 2183 C CA . THR A 1 271 ? 14.234 -1.095 -4.727 1 98.44 271 THR A CA 1
ATOM 2184 C C . THR A 1 271 ? 12.961 -0.629 -5.434 1 98.44 271 THR A C 1
ATOM 2186 O O . THR A 1 271 ? 12.938 0.449 -6.027 1 98.44 271 THR A O 1
ATOM 2189 N N . PRO A 1 272 ? 11.883 -1.438 -5.367 1 98.5 272 PRO A N 1
ATOM 2190 C CA . PRO A 1 272 ? 10.617 -1.037 -5.996 1 98.5 272 PRO A CA 1
ATOM 2191 C C . PRO A 1 272 ? 9.758 -0.163 -5.09 1 98.5 272 PRO A C 1
ATOM 2193 O O . PRO A 1 272 ? 9.727 -0.372 -3.873 1 98.5 272 PRO A O 1
ATOM 2196 N N . ILE A 1 273 ? 9.102 0.814 -5.68 1 98.06 273 ILE A N 1
ATOM 2197 C CA . ILE A 1 273 ? 8.094 1.65 -5.031 1 98.06 273 ILE A CA 1
ATOM 2198 C C . ILE A 1 273 ? 6.828 1.688 -5.879 1 98.06 273 ILE A C 1
ATOM 2200 O O . ILE A 1 273 ? 6.895 1.827 -7.102 1 98.06 273 ILE A O 1
ATOM 2204 N N . GLY A 1 274 ? 5.707 1.457 -5.25 1 98.25 274 GLY A N 1
ATOM 2205 C CA . GLY A 1 274 ? 4.418 1.605 -5.906 1 98.25 274 GLY A CA 1
ATOM 2206 C C . GLY A 1 274 ? 3.633 2.811 -5.418 1 98.25 274 GLY A C 1
ATOM 2207 O O . GLY A 1 274 ? 3.338 2.924 -4.227 1 98.25 274 GLY A O 1
ATOM 2208 N N . LEU A 1 275 ? 3.312 3.707 -6.359 1 98.31 275 LEU A N 1
ATOM 2209 C CA . LEU A 1 275 ? 2.576 4.93 -6.059 1 98.31 275 LEU A CA 1
ATOM 2210 C C . LEU A 1 275 ? 1.278 4.996 -6.855 1 98.31 275 LEU A C 1
ATOM 2212 O O . LEU A 1 275 ? 1.19 4.438 -7.953 1 98.31 275 LEU A O 1
ATOM 2216 N N . LEU A 1 276 ? 0.301 5.676 -6.262 1 98 276 LEU A N 1
ATOM 2217 C CA . LEU A 1 276 ? -0.982 5.883 -6.922 1 98 276 LEU A CA 1
ATOM 2218 C C . LEU A 1 276 ? -1.24 7.367 -7.156 1 98 276 LEU A C 1
ATOM 2220 O O . LEU A 1 276 ? -1.27 8.156 -6.207 1 98 276 LEU A O 1
ATOM 2224 N N . GLY A 1 277 ? -1.341 7.766 -8.453 1 96.88 277 GLY A N 1
ATOM 2225 C CA . GLY A 1 277 ? -1.767 9.117 -8.789 1 96.88 277 GLY A CA 1
ATOM 2226 C C . GLY A 1 277 ? -3.273 9.266 -8.867 1 96.88 277 GLY A C 1
ATOM 2227 O O . GLY A 1 277 ? -3.979 8.328 -9.242 1 96.88 277 GLY A O 1
ATOM 2228 N N . PRO A 1 278 ? -3.871 10.336 -8.438 1 95.12 278 PRO A N 1
ATOM 2229 C CA . PRO A 1 278 ? -3.152 11.562 -8.078 1 95.12 278 PRO A CA 1
ATOM 2230 C C . PRO A 1 278 ? -2.846 11.648 -6.586 1 95.12 278 PRO A C 1
ATOM 2232 O O . PRO A 1 278 ? -2.189 12.594 -6.145 1 95.12 278 PRO A O 1
ATOM 2235 N N . VAL A 1 279 ? -3.244 10.633 -5.805 1 94.81 279 VAL A N 1
ATOM 2236 C CA . VAL A 1 279 ? -3.156 10.68 -4.348 1 94.81 279 VAL A CA 1
ATOM 2237 C C . VAL A 1 279 ? -1.708 10.914 -3.926 1 94.81 279 VAL A C 1
ATOM 2239 O O . VAL A 1 279 ? -1.427 11.805 -3.123 1 94.81 279 VAL A O 1
ATOM 2242 N N . ASP A 1 280 ? -0.801 10.25 -4.57 1 96.12 280 ASP A N 1
ATOM 2243 C CA . ASP A 1 280 ? 0.583 10.289 -4.105 1 96.12 280 ASP A CA 1
ATOM 2244 C C . ASP A 1 280 ? 1.332 11.477 -4.707 1 96.12 280 ASP A C 1
ATOM 2246 O O . ASP A 1 280 ? 2.506 11.695 -4.402 1 96.12 280 ASP A O 1
ATOM 2250 N N . GLN A 1 281 ? 0.646 12.258 -5.574 1 94.25 281 GLN A N 1
ATOM 2251 C CA . GLN A 1 281 ? 1.168 13.594 -5.863 1 94.25 281 GLN A CA 1
ATOM 2252 C C . GLN A 1 281 ? 1.268 14.43 -4.59 1 94.25 281 GLN A C 1
ATOM 2254 O O . GLN A 1 281 ? 2.16 15.266 -4.461 1 94.25 281 GLN A O 1
ATOM 2259 N N . HIS A 1 282 ? 0.327 14.016 -3.715 1 91.25 282 HIS A N 1
ATOM 2260 C CA . HIS A 1 282 ? 0.219 14.758 -2.463 1 91.25 282 HIS A CA 1
ATOM 2261 C C . HIS A 1 282 ? 0.954 14.039 -1.334 1 91.25 282 HIS A C 1
ATOM 2263 O O . HIS A 1 282 ? 0.753 14.359 -0.159 1 91.25 282 HIS A O 1
ATOM 2269 N N . SER A 1 283 ? 1.762 13.047 -1.662 1 92.62 283 SER A N 1
ATOM 2270 C CA . SER A 1 283 ? 2.418 12.32 -0.581 1 92.62 283 SER A CA 1
ATOM 2271 C C . SER A 1 283 ? 3.867 12 -0.929 1 92.62 283 SER A C 1
ATOM 2273 O O . SER A 1 283 ? 4.711 11.859 -0.04 1 92.62 283 SER A O 1
ATOM 2275 N N . PHE A 1 284 ? 4.203 11.859 -2.172 1 96.12 284 PHE A N 1
ATOM 2276 C CA . PHE A 1 284 ? 5.508 11.305 -2.512 1 96.12 284 PHE A CA 1
ATOM 2277 C C . PHE A 1 284 ? 6.191 12.148 -3.58 1 96.12 284 PHE A C 1
ATOM 2279 O O . PHE A 1 284 ? 7.418 12.125 -3.701 1 96.12 284 PHE A O 1
ATOM 2286 N N . LEU A 1 285 ? 5.445 12.922 -4.332 1 95.06 285 LEU A N 1
ATOM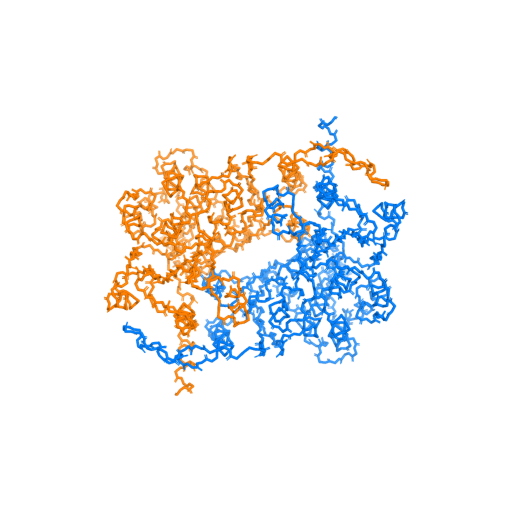 2287 C CA . LEU A 1 285 ? 5.984 13.641 -5.48 1 95.06 285 LEU A CA 1
ATOM 2288 C C . LEU A 1 285 ? 7.059 14.633 -5.047 1 95.06 285 LEU A C 1
ATOM 2290 O O . LEU A 1 285 ? 8.062 14.812 -5.742 1 95.06 285 LEU A O 1
ATOM 2294 N N . GLN A 1 286 ? 6.871 15.25 -3.869 1 94.75 286 GLN A N 1
ATOM 2295 C CA . GLN A 1 286 ? 7.875 16.156 -3.33 1 94.75 286 GLN A CA 1
ATOM 2296 C C . GLN A 1 286 ? 9.242 15.484 -3.236 1 94.75 286 GLN A C 1
ATOM 2298 O O . GLN A 1 286 ? 10.258 16.078 -3.588 1 94.75 286 GLN A O 1
ATOM 2303 N N . LEU A 1 287 ? 9.289 14.273 -2.764 1 96.88 287 LEU A N 1
ATOM 2304 C CA . LEU A 1 287 ? 10.523 13.508 -2.635 1 96.88 287 LEU A CA 1
ATOM 2305 C C . LEU A 1 287 ? 11.117 13.211 -4.004 1 96.88 287 LEU A C 1
ATOM 2307 O O . LEU A 1 287 ? 12.344 13.266 -4.18 1 96.88 287 LEU A O 1
ATOM 2311 N N . ILE A 1 288 ? 10.258 12.898 -4.949 1 95 288 ILE A N 1
ATOM 2312 C CA . ILE A 1 288 ? 10.742 12.617 -6.297 1 95 288 ILE A CA 1
ATOM 2313 C C . ILE A 1 288 ? 11.391 13.875 -6.883 1 95 288 ILE A C 1
ATOM 2315 O O . ILE A 1 288 ? 12.492 13.812 -7.422 1 95 288 ILE A O 1
ATOM 2319 N N . VAL A 1 289 ? 10.812 15.039 -6.715 1 93.5 289 VAL A N 1
ATOM 2320 C CA . VAL A 1 289 ? 11.156 16.25 -7.449 1 93.5 289 VAL A CA 1
ATOM 2321 C C . VAL A 1 289 ? 12.352 16.938 -6.785 1 93.5 289 VAL A C 1
ATOM 2323 O O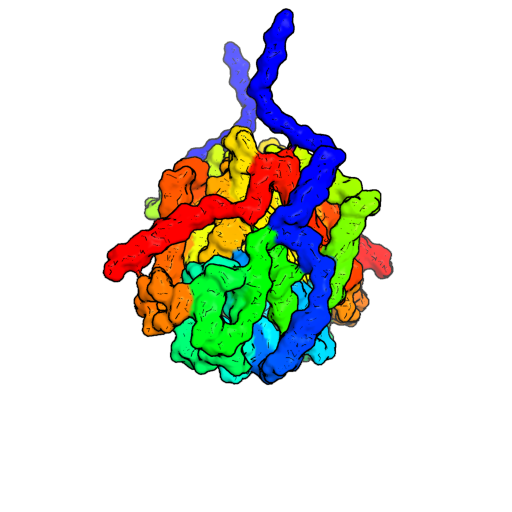 . VAL A 1 289 ? 13.281 17.375 -7.469 1 93.5 289 VAL A O 1
ATOM 2326 N N . GLU A 1 290 ? 12.352 16.938 -5.438 1 94.25 290 GLU A N 1
ATOM 2327 C CA . GLU A 1 290 ? 13.391 17.719 -4.789 1 94.25 290 GLU A CA 1
ATOM 2328 C C . GLU A 1 290 ? 14.273 16.844 -3.904 1 94.25 290 GLU A C 1
ATOM 2330 O O . GLU A 1 290 ? 15.281 17.312 -3.367 1 94.25 290 GLU A O 1
ATOM 2335 N N . GLY A 1 291 ? 13.906 15.609 -3.736 1 95.19 291 GLY A N 1
ATOM 2336 C CA . GLY A 1 291 ? 14.688 14.727 -2.889 1 95.19 291 GLY A CA 1
ATOM 2337 C C . GLY A 1 291 ? 15.938 14.203 -3.57 1 95.19 291 GLY A C 1
ATOM 2338 O O . GLY A 1 291 ? 16.328 14.688 -4.637 1 95.19 291 GLY A O 1
ATOM 2339 N N . LYS A 1 292 ? 16.547 13.25 -2.92 1 94.75 292 LYS A N 1
ATOM 2340 C CA . LYS A 1 292 ? 17.766 12.617 -3.439 1 94.75 292 LYS A CA 1
ATOM 2341 C C . LYS A 1 292 ? 17.531 12.086 -4.852 1 94.75 292 LYS A C 1
ATOM 2343 O O . LYS A 1 292 ? 16.5 11.5 -5.145 1 94.75 292 LYS A O 1
ATOM 2348 N N . ARG A 1 293 ? 18.562 12.328 -5.723 1 93.69 293 ARG A N 1
ATOM 2349 C CA . ARG A 1 293 ? 18.5 11.875 -7.109 1 93.69 293 ARG A CA 1
ATOM 2350 C C . ARG A 1 293 ? 18.875 10.406 -7.227 1 93.69 293 ARG A C 1
ATOM 2352 O O . ARG A 1 293 ? 19.953 10.078 -7.742 1 93.69 293 ARG A O 1
ATOM 2359 N N . ASP A 1 294 ? 17.953 9.555 -6.773 1 96.38 294 ASP A N 1
ATOM 2360 C CA . ASP A 1 294 ? 18.25 8.125 -6.723 1 96.38 294 ASP A CA 1
ATOM 2361 C C . ASP A 1 294 ? 17.094 7.301 -7.289 1 96.38 294 ASP A C 1
ATOM 2363 O O . ASP A 1 294 ? 17.047 6.086 -7.094 1 96.38 294 ASP A O 1
ATOM 2367 N N . LYS A 1 295 ? 16.141 8.008 -8.023 1 97.06 295 LYS A N 1
ATOM 2368 C CA . LYS A 1 295 ? 14.93 7.305 -8.453 1 97.06 295 LYS A CA 1
ATOM 2369 C C . LYS A 1 295 ? 14.75 7.391 -9.961 1 97.06 295 LYS A C 1
ATOM 2371 O O . LYS A 1 295 ? 15.016 8.43 -10.57 1 97.06 295 LYS A O 1
ATOM 2376 N N . THR A 1 296 ? 14.281 6.281 -10.578 1 96.19 296 THR A N 1
ATOM 2377 C CA . THR A 1 296 ? 13.578 6.32 -11.852 1 96.19 296 THR A CA 1
ATOM 2378 C C . THR A 1 296 ? 12.07 6.27 -11.641 1 96.19 296 THR A C 1
ATOM 2380 O O . THR A 1 296 ? 11.594 5.723 -10.648 1 96.19 296 THR A O 1
ATOM 2383 N N . VAL A 1 297 ? 11.328 6.879 -12.539 1 96.38 297 VAL A N 1
ATOM 2384 C CA . VAL A 1 297 ? 9.875 6.883 -12.391 1 96.38 297 VAL A CA 1
ATOM 2385 C C . VAL A 1 297 ? 9.227 6.41 -13.688 1 96.38 297 VAL A C 1
ATOM 2387 O O . VAL A 1 297 ? 9.484 6.965 -14.758 1 96.38 297 VAL A O 1
ATOM 2390 N N . THR A 1 298 ? 8.453 5.355 -13.648 1 97.81 298 THR A N 1
ATOM 2391 C CA . THR A 1 298 ? 7.562 4.941 -14.719 1 97.81 298 THR A CA 1
ATOM 2392 C C . THR A 1 298 ? 6.125 5.352 -14.422 1 97.81 298 THR A C 1
ATOM 2394 O O . THR A 1 298 ? 5.547 4.918 -13.422 1 97.81 298 THR A O 1
ATOM 2397 N N . PHE A 1 299 ? 5.566 6.199 -15.25 1 97.12 299 PHE A N 1
ATOM 2398 C CA . PHE A 1 299 ? 4.16 6.574 -15.133 1 97.12 299 PHE A CA 1
ATOM 2399 C C . PHE A 1 299 ? 3.273 5.598 -15.898 1 97.12 299 PHE A C 1
ATOM 2401 O O . PHE A 1 299 ? 3.625 5.16 -17 1 97.12 299 PHE A O 1
ATOM 2408 N N . ILE A 1 300 ? 2.17 5.199 -15.305 1 98.25 300 ILE A N 1
ATOM 2409 C CA . ILE A 1 300 ? 1.172 4.371 -15.977 1 98.25 300 ILE A CA 1
ATOM 2410 C C . ILE A 1 300 ? -0.167 5.105 -16.016 1 98.25 300 ILE A C 1
ATOM 2412 O O . ILE A 1 300 ? -0.653 5.574 -14.977 1 98.25 300 ILE A O 1
ATOM 2416 N N . LYS A 1 301 ? -0.751 5.262 -17.234 1 97.44 301 LYS A N 1
ATOM 2417 C CA . LYS A 1 301 ? -2.057 5.883 -17.438 1 97.44 301 LYS A CA 1
ATOM 2418 C C . LYS A 1 301 ? -3.035 4.906 -18.078 1 97.44 301 LYS A C 1
ATOM 2420 O O . LYS A 1 301 ? -2.623 3.965 -18.766 1 97.44 301 LYS A O 1
ATOM 2425 N N . ILE A 1 302 ? -4.262 5.09 -17.844 1 97.75 302 ILE A N 1
ATOM 2426 C CA . ILE A 1 302 ? -5.332 4.367 -18.516 1 97.75 302 ILE A CA 1
ATOM 2427 C C . ILE A 1 302 ? -6.094 5.32 -19.438 1 97.75 302 ILE A C 1
ATOM 2429 O O . ILE A 1 302 ? -6.668 6.312 -18.984 1 97.75 302 ILE A O 1
ATOM 2433 N N . LYS A 1 303 ? -6.125 5.023 -20.641 1 96.62 303 LYS A N 1
ATOM 2434 C CA . LYS A 1 303 ? -6.762 5.902 -21.625 1 96.62 303 LYS A CA 1
ATOM 2435 C C . LYS A 1 303 ? -8.281 5.867 -21.484 1 96.62 303 LYS A C 1
ATOM 2437 O O . LYS A 1 303 ? -8.93 6.918 -21.438 1 96.62 303 LYS A O 1
ATOM 2442 N N . ASP A 1 304 ? -8.805 4.664 -21.469 1 96.94 304 ASP A N 1
ATOM 2443 C CA . ASP A 1 304 ? -10.258 4.5 -21.406 1 96.94 304 ASP A CA 1
ATOM 2444 C C . ASP A 1 304 ? -10.664 3.684 -20.188 1 96.94 304 ASP A C 1
ATOM 2446 O O . ASP A 1 304 ? -10.508 2.463 -20.172 1 96.94 304 ASP A O 1
ATOM 2450 N N . PHE A 1 305 ? -11.32 4.375 -19.234 1 96.44 305 PHE A N 1
ATOM 2451 C CA . PHE A 1 305 ? -11.789 3.748 -18.016 1 96.44 305 PHE A CA 1
ATOM 2452 C C . PHE A 1 305 ? -13.133 3.062 -18.234 1 96.44 305 PHE A C 1
ATOM 2454 O O . PHE A 1 305 ? -13.641 2.375 -17.344 1 96.44 305 PHE A O 1
ATOM 2461 N N . LYS A 1 306 ? -13.68 3.213 -19.422 1 95.81 306 LYS A N 1
ATOM 2462 C CA . LYS A 1 306 ? -15.023 2.738 -19.734 1 95.81 306 LYS A CA 1
ATOM 2463 C C . LYS A 1 306 ? -16.062 3.318 -18.781 1 95.81 306 LYS A C 1
ATOM 2465 O O . LYS A 1 306 ? -16.938 2.6 -18.297 1 95.81 306 LYS A O 1
ATOM 2470 N N . ASP A 1 307 ? -15.852 4.543 -18.328 1 95.19 307 ASP A N 1
ATOM 2471 C CA . ASP A 1 307 ? -16.703 5.328 -17.438 1 95.19 307 ASP A CA 1
ATOM 2472 C C . ASP A 1 307 ? -16.781 6.781 -17.891 1 95.19 307 ASP A C 1
ATOM 2474 O O . ASP A 1 307 ? -15.758 7.41 -18.172 1 95.19 307 ASP A O 1
ATOM 2478 N N . ALA A 1 308 ? -18 7.344 -18.016 1 94.81 308 ALA A N 1
ATOM 2479 C CA . ALA A 1 308 ? -18.203 8.68 -18.578 1 94.81 308 ALA A CA 1
ATOM 2480 C C . ALA A 1 308 ? -18.625 9.672 -17.5 1 94.81 308 ALA A C 1
ATOM 2482 O O . ALA A 1 308 ? -19.266 10.688 -17.812 1 94.81 308 ALA A O 1
ATOM 2483 N N . THR A 1 309 ? -18.312 9.367 -16.266 1 97.44 309 THR A N 1
ATOM 2484 C CA . THR A 1 309 ? -18.688 10.242 -15.156 1 97.44 309 THR A CA 1
ATOM 2485 C C . THR A 1 309 ? -18.047 11.617 -15.312 1 97.44 309 THR A C 1
ATOM 2487 O O . THR A 1 309 ? -16.859 11.719 -15.602 1 97.44 309 THR A O 1
ATOM 2490 N N . LYS A 1 310 ? -18.859 12.656 -15.078 1 97.88 310 LYS A N 1
ATOM 2491 C CA . LYS A 1 310 ? -18.391 14.039 -15.25 1 97.88 310 LYS A CA 1
ATOM 2492 C C . LYS A 1 310 ? -18.484 14.805 -13.938 1 97.88 310 LYS A C 1
ATOM 2494 O O . LYS A 1 310 ? -19.281 14.469 -13.062 1 97.88 310 LYS A O 1
ATOM 2499 N N . ILE A 1 311 ? -17.625 15.773 -13.797 1 97.88 311 ILE A N 1
ATOM 2500 C CA . ILE A 1 311 ? -17.766 16.766 -12.734 1 97.88 311 ILE A CA 1
ATOM 2501 C C . ILE A 1 311 ? -19 17.609 -12.984 1 97.88 311 ILE A C 1
ATOM 2503 O O . ILE A 1 311 ? -19.203 18.125 -14.078 1 97.88 311 ILE A O 1
ATOM 2507 N N . ALA A 1 312 ? -19.859 17.703 -11.984 1 97.62 312 ALA A N 1
ATOM 2508 C CA . ALA A 1 312 ? -21.125 18.406 -12.141 1 97.62 312 ALA A CA 1
ATOM 2509 C C . ALA A 1 312 ? -20.922 19.891 -12.398 1 97.62 312 ALA A C 1
ATOM 2511 O O . ALA A 1 312 ? -20.031 20.516 -11.805 1 97.62 312 ALA A O 1
ATOM 2512 N N . PRO A 1 313 ? -21.703 20.422 -13.305 1 96.88 313 PRO A N 1
ATOM 2513 C CA . PRO A 1 313 ? -21.594 21.859 -13.578 1 96.88 313 PRO A CA 1
ATOM 2514 C C . PRO A 1 313 ? -22.266 22.703 -12.5 1 96.88 313 PRO A C 1
ATOM 2516 O O . PRO A 1 313 ? -23.219 23.438 -12.797 1 96.88 313 PRO A O 1
ATOM 2519 N N . ILE A 1 314 ? -21.766 22.656 -11.312 1 96.31 314 ILE A N 1
ATOM 2520 C CA . ILE A 1 314 ? -22.266 23.391 -10.148 1 96.31 314 ILE A CA 1
ATOM 2521 C C . ILE A 1 314 ? -21.266 24.484 -9.766 1 96.31 314 ILE A C 1
ATOM 2523 O O . ILE A 1 314 ? -20.062 24.25 -9.758 1 96.31 314 ILE A O 1
ATOM 2527 N N . THR A 1 315 ? -21.828 25.609 -9.547 1 96.56 315 THR A N 1
ATOM 2528 C CA . THR A 1 315 ? -21.016 26.703 -9.031 1 96.56 315 THR A CA 1
ATOM 2529 C C . THR A 1 315 ? -21.172 26.828 -7.52 1 96.56 315 THR A C 1
ATOM 2531 O O . THR A 1 315 ? -22.281 26.969 -7.016 1 96.56 315 THR A O 1
ATOM 2534 N N . LEU A 1 316 ? -20.094 26.75 -6.844 1 95.75 316 LEU A N 1
ATOM 2535 C CA . LEU A 1 316 ? -20.078 26.922 -5.395 1 95.75 316 LEU A CA 1
ATOM 2536 C C . LEU A 1 316 ? -19.625 28.328 -5.012 1 95.75 316 LEU A C 1
ATOM 2538 O O . LEU A 1 316 ? -18.578 28.781 -5.449 1 95.75 316 LEU A O 1
ATOM 2542 N N . GLN A 1 317 ? -20.453 28.953 -4.238 1 94.88 317 GLN A N 1
ATOM 2543 C CA . GLN A 1 317 ? -20.125 30.328 -3.838 1 94.88 317 GLN A CA 1
ATOM 2544 C C . GLN A 1 317 ? -18.75 30.391 -3.182 1 94.88 317 GLN A C 1
ATOM 2546 O O . GLN A 1 317 ? -18.469 29.641 -2.244 1 94.88 317 GLN A O 1
ATOM 2551 N N . GLY A 1 318 ? -17.875 31.266 -3.656 1 93.5 318 GLY A N 1
ATOM 2552 C CA . GLY A 1 318 ? -16.516 31.391 -3.146 1 93.5 318 GLY A CA 1
ATOM 2553 C C . GLY A 1 318 ? -15.5 30.578 -3.93 1 93.5 318 GLY A C 1
ATOM 2554 O O . GLY A 1 318 ? -14.297 30.844 -3.865 1 93.5 318 GLY A O 1
ATOM 2555 N N . LEU A 1 319 ? -15.992 29.609 -4.68 1 95.81 319 LEU A N 1
ATOM 2556 C CA . LEU A 1 319 ? -15.102 28.703 -5.391 1 95.81 319 LEU A CA 1
ATOM 2557 C C . LEU A 1 319 ? -15.305 28.812 -6.898 1 95.81 319 LEU A C 1
ATOM 2559 O O . LEU A 1 319 ? -15.039 27.859 -7.637 1 95.81 319 LEU A O 1
ATOM 2563 N N . GLU A 1 320 ? -15.695 29.953 -7.363 1 95.38 320 GLU A N 1
ATOM 2564 C CA . GLU A 1 320 ? -16 30.172 -8.773 1 95.38 320 GLU A CA 1
ATOM 2565 C C . GLU A 1 320 ? -14.758 30.016 -9.641 1 95.38 320 GLU A C 1
ATOM 2567 O O . GLU A 1 320 ? -14.852 29.625 -10.805 1 95.38 320 GLU A O 1
ATOM 2572 N N . ASP A 1 321 ? -13.602 30.219 -9.062 1 92.19 321 ASP A N 1
ATOM 2573 C CA . ASP A 1 321 ? -12.336 30.125 -9.781 1 92.19 321 ASP A CA 1
ATOM 2574 C C . ASP A 1 321 ? -12.062 28.688 -10.219 1 92.19 321 ASP A C 1
ATOM 2576 O O . ASP A 1 321 ? -11.188 28.438 -11.055 1 92.19 321 ASP A O 1
ATOM 2580 N N . LEU A 1 322 ? -12.82 27.703 -9.719 1 93.88 322 LEU A N 1
ATOM 2581 C CA . LEU A 1 322 ? -12.633 26.312 -10.094 1 93.88 322 LEU A CA 1
ATOM 2582 C C . LEU A 1 322 ? -13.711 25.859 -11.062 1 93.88 322 LEU A C 1
ATOM 2584 O O . LEU A 1 322 ? -13.789 24.672 -11.406 1 93.88 322 LEU A O 1
ATOM 2588 N N . ASP A 1 323 ? -14.484 26.766 -11.602 1 95.69 323 ASP A N 1
ATOM 2589 C CA . ASP A 1 323 ? -15.594 26.391 -12.477 1 95.69 323 ASP A CA 1
ATOM 2590 C C . ASP A 1 323 ? -15.094 25.922 -13.836 1 95.69 323 ASP A C 1
ATOM 2592 O O . ASP A 1 323 ? -15.852 25.328 -14.609 1 95.69 323 ASP A O 1
ATOM 2596 N N . TYR A 1 324 ? -13.789 26.109 -14.078 1 93.69 324 TYR A N 1
ATOM 2597 C CA . TYR A 1 324 ? -13.227 25.641 -15.344 1 93.69 324 TYR A CA 1
ATOM 2598 C C . TYR A 1 324 ? -13.219 24.125 -15.422 1 93.69 324 TYR A C 1
ATOM 2600 O O . TYR A 1 324 ? -13.039 23.562 -16.5 1 93.69 324 TYR A O 1
ATOM 2608 N N . ILE A 1 325 ? -13.438 23.438 -14.305 1 95.44 325 ILE A N 1
ATOM 2609 C CA . ILE A 1 325 ? -13.422 21.984 -14.328 1 95.44 325 ILE A CA 1
ATOM 2610 C C . ILE A 1 325 ? -14.828 21.453 -14.57 1 95.44 325 ILE A C 1
ATOM 2612 O O . ILE A 1 325 ? -15.023 20.25 -14.742 1 95.44 325 ILE A O 1
ATOM 2616 N N . ASN A 1 326 ? -15.891 22.375 -14.664 1 96.44 326 ASN A N 1
ATOM 2617 C CA . ASN A 1 326 ? -17.281 21.969 -14.844 1 96.44 326 ASN A CA 1
ATOM 2618 C C . ASN A 1 326 ? -17.469 21.188 -16.141 1 96.44 326 ASN A C 1
ATOM 2620 O O . ASN A 1 326 ? -16.969 21.594 -17.188 1 96.44 326 ASN A O 1
ATOM 2624 N N . ASN A 1 327 ? -18.125 20.031 -16.031 1 96.69 327 ASN A N 1
ATOM 2625 C CA . ASN A 1 327 ? -18.516 19.172 -17.141 1 96.69 327 ASN A CA 1
ATOM 2626 C C . ASN A 1 327 ? -17.328 18.375 -17.688 1 96.69 327 ASN A C 1
ATOM 2628 O O . ASN A 1 327 ? -17.453 17.656 -18.672 1 96.69 327 ASN A O 1
ATOM 2632 N N . LEU A 1 328 ? -16.219 18.484 -17.047 1 96.81 328 LEU A N 1
ATOM 2633 C CA . LEU A 1 328 ? -15.055 17.688 -17.422 1 96.81 328 LEU A CA 1
ATOM 2634 C C . LEU A 1 328 ? -15.219 16.234 -16.984 1 96.81 328 LEU A C 1
ATOM 2636 O O . LEU A 1 328 ? -15.688 15.969 -15.883 1 96.81 328 LEU A O 1
ATOM 2640 N N . ASP A 1 329 ? -14.867 15.359 -17.922 1 97.56 329 ASP A N 1
ATOM 2641 C CA . ASP A 1 329 ? -14.844 13.953 -17.531 1 97.56 329 ASP A CA 1
ATOM 2642 C C . ASP A 1 329 ? -13.773 13.695 -16.469 1 97.56 329 ASP A C 1
ATOM 2644 O O . ASP A 1 329 ? -12.648 14.188 -16.594 1 97.56 329 ASP A O 1
ATOM 2648 N N . PHE A 1 330 ? -14.148 12.883 -15.461 1 98 330 PHE A N 1
ATOM 2649 C CA . PHE A 1 330 ? -13.156 12.516 -14.461 1 98 330 PHE A CA 1
ATOM 2650 C C . PHE A 1 330 ? -11.977 11.805 -15.102 1 98 330 PHE A C 1
ATOM 2652 O O . PHE A 1 330 ? -10.828 11.984 -14.688 1 98 330 PHE A O 1
ATOM 2659 N N . LYS A 1 331 ? -12.211 10.938 -16.125 1 97.31 331 LYS A N 1
ATOM 2660 C CA . LYS A 1 331 ? -11.133 10.25 -16.812 1 97.31 331 LYS A CA 1
ATOM 2661 C C . LYS A 1 331 ? -10.188 11.234 -17.5 1 97.31 331 LYS A C 1
ATOM 2663 O O . LYS A 1 331 ? -8.977 11.008 -17.562 1 97.31 331 LYS A O 1
ATOM 2668 N N . GLU A 1 332 ? -10.734 12.312 -18 1 96.62 332 GLU A N 1
ATOM 2669 C CA . GLU A 1 332 ? -9.906 13.352 -18.594 1 96.62 332 GLU A CA 1
ATOM 2670 C C . GLU A 1 332 ? -9.086 14.078 -17.531 1 96.62 332 GLU A C 1
ATOM 2672 O O . GLU A 1 332 ? -7.898 14.344 -17.719 1 96.62 332 GLU A O 1
ATOM 2677 N N . LEU A 1 333 ? -9.703 14.414 -16.406 1 97.25 333 LEU A N 1
ATOM 2678 C CA . LEU A 1 333 ? -9.016 15.117 -15.336 1 97.25 333 LEU A CA 1
ATOM 2679 C C . LEU A 1 333 ? -7.812 14.305 -14.844 1 97.25 333 LEU A C 1
ATOM 2681 O O . LEU A 1 333 ? -6.707 14.836 -14.734 1 97.25 333 LEU A O 1
ATOM 2685 N N . ILE A 1 334 ? -8 13.047 -14.555 1 97.62 334 ILE A N 1
ATOM 2686 C CA . ILE A 1 334 ? -6.93 12.242 -13.977 1 97.62 334 ILE A CA 1
ATOM 2687 C C . ILE A 1 334 ? -5.801 12.086 -14.992 1 97.62 334 ILE A C 1
ATOM 2689 O O . ILE A 1 334 ? -4.625 12.078 -14.625 1 97.62 334 ILE A O 1
ATOM 2693 N N . ASN A 1 335 ? -6.121 11.945 -16.266 1 96.81 335 ASN A N 1
ATOM 2694 C CA . ASN A 1 335 ? -5.086 11.844 -17.281 1 96.81 335 ASN A CA 1
ATOM 2695 C C . ASN A 1 335 ? -4.332 13.156 -17.453 1 96.81 335 ASN A C 1
ATOM 2697 O O . ASN A 1 335 ? -3.119 13.164 -17.672 1 96.81 335 ASN A O 1
ATOM 2701 N N . LEU A 1 336 ? -5.035 14.234 -17.344 1 96.69 336 LEU A N 1
ATOM 2702 C CA . LEU A 1 336 ? -4.379 15.539 -17.406 1 96.69 336 LEU A CA 1
ATOM 2703 C C . LEU A 1 336 ? -3.488 15.75 -16.188 1 96.69 336 LEU A C 1
ATOM 2705 O O . LEU A 1 336 ? -2.439 16.391 -16.281 1 96.69 336 LEU A O 1
ATOM 2709 N N . GLN A 1 337 ? -3.93 15.273 -15.031 1 96.62 337 GLN A N 1
ATOM 2710 C CA . GLN A 1 337 ? -3.09 15.336 -13.836 1 96.62 337 GLN A CA 1
ATOM 2711 C C . GLN A 1 337 ? -1.785 14.57 -14.047 1 96.62 337 GLN A C 1
ATOM 2713 O O . GLN A 1 337 ? -0.713 15.055 -13.672 1 96.62 337 GLN A O 1
ATOM 2718 N N . ALA A 1 338 ? -1.884 13.375 -14.641 1 96.44 338 ALA A N 1
ATOM 2719 C CA . ALA A 1 338 ? -0.691 12.602 -14.977 1 96.44 338 ALA A CA 1
ATOM 2720 C C . ALA A 1 338 ? 0.219 13.375 -15.922 1 96.44 338 ALA A C 1
ATOM 2722 O O . ALA A 1 338 ? 1.424 13.484 -15.688 1 96.44 338 ALA A O 1
ATOM 2723 N N . ASP A 1 339 ? -0.359 13.93 -16.953 1 95.75 339 ASP A N 1
ATOM 2724 C CA . ASP A 1 339 ? 0.402 14.664 -17.969 1 95.75 339 ASP A CA 1
ATOM 2725 C C . ASP A 1 339 ? 1.095 15.875 -17.344 1 95.75 339 ASP A C 1
ATOM 2727 O O . ASP A 1 339 ? 2.244 16.172 -17.672 1 95.75 339 ASP A O 1
ATOM 2731 N N . ALA A 1 340 ? 0.365 16.562 -16.5 1 95.44 340 ALA A N 1
ATOM 2732 C CA . ALA A 1 340 ? 0.924 17.734 -15.836 1 95.44 340 ALA A CA 1
ATOM 2733 C C . ALA A 1 340 ? 2.109 17.359 -14.953 1 95.44 340 ALA A C 1
ATOM 2735 O O . ALA A 1 340 ? 3.115 18.078 -14.914 1 95.44 340 ALA A O 1
ATOM 2736 N N . THR A 1 341 ? 1.978 16.25 -14.18 1 94.5 341 THR A N 1
ATOM 2737 C CA . THR A 1 341 ? 3.066 15.766 -13.336 1 94.5 341 THR A CA 1
ATOM 2738 C C . THR A 1 341 ? 4.277 15.391 -14.18 1 94.5 341 THR A C 1
ATOM 2740 O O . THR A 1 341 ? 5.41 15.758 -13.859 1 94.5 341 THR A O 1
ATOM 2743 N N . ILE A 1 342 ? 4.031 14.672 -15.266 1 93.56 342 ILE A N 1
ATOM 2744 C CA . ILE A 1 342 ? 5.094 14.258 -16.172 1 93.56 342 ILE A CA 1
ATOM 2745 C C . ILE A 1 342 ? 5.805 15.484 -16.734 1 93.56 342 ILE A C 1
ATOM 2747 O O . ILE A 1 342 ? 7.035 15.555 -16.719 1 93.56 342 ILE A O 1
ATOM 2751 N N . ALA A 1 343 ? 5.031 16.469 -17.125 1 91.88 343 ALA A N 1
ATOM 2752 C CA . ALA A 1 343 ? 5.59 17.688 -17.688 1 91.88 343 ALA A CA 1
ATOM 2753 C C . ALA A 1 343 ? 6.438 18.438 -16.672 1 91.88 343 ALA A C 1
ATOM 2755 O O . ALA A 1 343 ? 7.508 18.953 -16.984 1 91.88 343 ALA A O 1
ATOM 2756 N N . SER A 1 344 ? 5.953 18.453 -15.477 1 90.31 344 SER A N 1
ATOM 2757 C CA . SER A 1 344 ? 6.664 19.156 -14.406 1 90.31 344 SER A CA 1
ATOM 2758 C C . SER A 1 344 ? 8 18.484 -14.109 1 90.31 344 SER A C 1
ATOM 2760 O O . SER A 1 344 ? 9.008 19.156 -13.922 1 90.31 344 SER A O 1
ATOM 2762 N N . VAL A 1 345 ? 8.008 17.172 -14.062 1 88.88 345 VAL A N 1
ATOM 2763 C CA . VAL A 1 345 ? 9.227 16.422 -13.773 1 88.88 345 VAL A CA 1
ATOM 2764 C C . VAL A 1 345 ? 10.211 16.562 -14.93 1 88.88 345 VAL A C 1
ATOM 2766 O O . VAL A 1 345 ? 11.414 16.719 -14.719 1 88.88 345 VAL A O 1
ATOM 2769 N N . LYS A 1 346 ? 9.719 16.609 -16.125 1 86.75 346 LYS A N 1
ATOM 2770 C CA . LYS A 1 346 ? 10.555 16.688 -17.312 1 86.75 346 LYS A CA 1
ATOM 2771 C C . LYS A 1 346 ? 11.156 18.094 -17.453 1 86.75 346 LYS A C 1
ATOM 2773 O O . LYS A 1 346 ? 12.32 18.234 -17.812 1 86.75 346 LYS A O 1
ATOM 2778 N N . GLU A 1 347 ? 10.383 19.047 -17.281 1 79.69 347 GLU A N 1
ATOM 2779 C CA . GLU A 1 347 ? 10.781 20.422 -17.562 1 79.69 347 GLU A CA 1
ATOM 2780 C C . GLU A 1 347 ? 11.672 20.969 -16.453 1 79.69 347 GLU A C 1
ATOM 2782 O O . GLU A 1 347 ? 12.648 21.672 -16.719 1 79.69 347 GLU A O 1
ATOM 2787 N N . TYR A 1 348 ? 11.43 20.625 -15.305 1 70 348 TYR A N 1
ATOM 2788 C CA . TYR A 1 348 ? 12.102 21.312 -14.195 1 70 348 TYR A CA 1
ATOM 2789 C C . TYR A 1 348 ? 13.219 20.453 -13.633 1 70 348 TYR A C 1
ATOM 2791 O O . TYR A 1 348 ? 14.086 20.953 -12.906 1 70 348 TYR A O 1
ATOM 2799 N N . LYS A 1 349 ? 13.148 19.266 -14.008 1 71.62 349 LYS A N 1
ATOM 2800 C CA . LYS A 1 349 ? 14.125 18.359 -13.414 1 71.62 349 LYS A CA 1
ATOM 2801 C C . LYS A 1 349 ? 14.609 17.328 -14.43 1 71.62 349 LYS A C 1
ATOM 2803 O O . LYS A 1 349 ? 14.281 16.141 -14.336 1 71.62 349 LYS A O 1
ATOM 2808 N N . LYS A 1 350 ? 15.562 17.656 -15.172 1 73.88 350 LYS A N 1
ATOM 2809 C CA . LYS A 1 350 ? 16.016 16.859 -16.297 1 73.88 350 LYS A CA 1
ATOM 2810 C C . LYS A 1 350 ? 16.906 15.711 -15.844 1 73.88 350 LYS A C 1
ATOM 2812 O O . LYS A 1 350 ? 17.297 14.859 -16.641 1 73.88 350 LYS A O 1
ATOM 2817 N N . ASP A 1 351 ? 17.047 15.586 -14.625 1 88.25 351 ASP A N 1
ATOM 2818 C CA . ASP A 1 351 ? 17.969 14.57 -14.125 1 88.25 351 ASP A CA 1
ATOM 2819 C C . ASP A 1 351 ? 17.203 13.398 -13.5 1 88.25 351 ASP A C 1
ATOM 2821 O O . ASP A 1 351 ? 17.797 12.531 -12.867 1 88.25 351 ASP A O 1
ATOM 2825 N N . ILE A 1 352 ? 15.922 13.344 -13.703 1 91.19 352 ILE A N 1
ATOM 2826 C CA . ILE A 1 352 ? 15.125 12.211 -13.258 1 91.19 352 ILE A CA 1
ATOM 2827 C C . ILE A 1 352 ? 14.68 11.391 -14.461 1 91.19 352 ILE A C 1
ATOM 2829 O O . ILE A 1 352 ? 13.891 11.859 -15.289 1 91.19 352 ILE A O 1
ATOM 2833 N N . PRO A 1 353 ? 15.195 10.172 -14.633 1 93.12 353 PRO A N 1
ATOM 2834 C CA . PRO A 1 353 ? 14.734 9.336 -15.742 1 93.12 353 PRO A CA 1
ATOM 2835 C C . PRO A 1 353 ? 13.266 8.938 -15.609 1 93.12 353 PRO A C 1
ATOM 2837 O O . PRO A 1 353 ? 12.852 8.422 -14.57 1 93.12 353 PRO A O 1
ATOM 2840 N N . ILE A 1 354 ? 12.508 9.188 -16.672 1 93.94 354 ILE A N 1
ATOM 2841 C CA . ILE A 1 354 ? 11.086 8.867 -16.641 1 93.94 354 ILE A CA 1
ATOM 2842 C C . ILE A 1 354 ? 10.711 8.117 -17.906 1 93.94 354 ILE A C 1
ATOM 2844 O O . ILE A 1 354 ? 11.375 8.242 -18.938 1 93.94 354 ILE A O 1
ATOM 2848 N N . ASP A 1 355 ? 9.719 7.238 -17.828 1 92.5 355 ASP A N 1
ATOM 2849 C CA . ASP A 1 355 ? 9.023 6.68 -18.984 1 92.5 355 ASP A CA 1
ATOM 2850 C C . ASP A 1 355 ? 7.527 6.535 -18.703 1 92.5 355 ASP A C 1
ATOM 2852 O O . ASP A 1 355 ? 7.086 6.699 -17.562 1 92.5 355 ASP A O 1
ATOM 2856 N N . LEU A 1 356 ? 6.75 6.375 -19.797 1 95.81 356 LEU A N 1
ATOM 2857 C CA . LEU A 1 356 ? 5.293 6.336 -19.734 1 95.81 356 LEU A CA 1
ATOM 2858 C C . LEU A 1 356 ? 4.754 5.062 -20.375 1 95.81 356 LEU A C 1
ATOM 2860 O O . LEU A 1 356 ? 5.141 4.719 -21.5 1 95.81 356 LEU A O 1
ATOM 2864 N N . ILE A 1 357 ? 3.961 4.309 -19.625 1 97.31 357 ILE A N 1
ATOM 2865 C CA . ILE A 1 357 ? 3.156 3.209 -20.156 1 97.31 357 ILE A CA 1
ATOM 2866 C C . ILE A 1 357 ? 1.688 3.619 -20.203 1 97.31 357 ILE A C 1
ATOM 2868 O O . ILE A 1 357 ? 1.11 3.992 -19.172 1 97.31 357 ILE A O 1
ATOM 2872 N N . GLU A 1 358 ? 1.1 3.584 -21.359 1 97.19 358 GLU A N 1
ATOM 2873 C CA . GLU A 1 358 ? -0.318 3.9 -21.5 1 97.19 358 GLU A CA 1
ATOM 2874 C C . GLU A 1 358 ? -1.138 2.643 -21.781 1 97.19 358 GLU A C 1
ATOM 2876 O O . GLU A 1 358 ? -0.936 1.968 -22.781 1 97.19 358 GLU A O 1
ATOM 2881 N N . ILE A 1 359 ? -1.983 2.271 -20.859 1 97.75 359 ILE A N 1
ATOM 2882 C CA . ILE A 1 359 ? -2.934 1.173 -21 1 97.75 359 ILE A CA 1
ATOM 2883 C C . ILE A 1 359 ? -4.156 1.643 -21.781 1 97.75 359 ILE A C 1
ATOM 2885 O O . ILE A 1 359 ? -4.754 2.67 -21.453 1 97.75 359 ILE A O 1
ATOM 2889 N N . GLU A 1 360 ? -4.594 0.935 -22.719 1 97.56 360 GLU A N 1
ATOM 2890 C CA . GLU A 1 360 ? -5.613 1.396 -23.656 1 97.56 360 GLU A CA 1
ATOM 2891 C C . GLU A 1 360 ? -6.984 1.457 -22.984 1 97.56 360 GLU A C 1
ATOM 2893 O O . GLU A 1 360 ? -7.773 2.365 -23.25 1 97.56 360 GLU A O 1
ATOM 2898 N N . GLU A 1 361 ? -7.254 0.433 -22.234 1 97.75 361 GLU A N 1
ATOM 2899 C CA . GLU A 1 361 ? -8.555 0.336 -21.578 1 97.75 361 GLU A CA 1
ATOM 2900 C C . GLU A 1 361 ? -8.516 -0.66 -20.422 1 97.75 361 GLU A C 1
ATOM 2902 O O . GLU A 1 361 ? -7.582 -1.454 -20.312 1 97.75 361 GLU A O 1
ATOM 2907 N N . ILE A 1 362 ? -9.562 -0.582 -19.609 1 97.38 362 ILE A N 1
ATOM 2908 C CA . ILE A 1 362 ? -9.719 -1.589 -18.562 1 97.38 362 ILE A CA 1
ATOM 2909 C C . ILE A 1 362 ? -10.219 -2.895 -19.172 1 97.38 362 ILE A C 1
ATOM 2911 O O . ILE A 1 362 ? -11.352 -2.971 -19.641 1 97.38 362 ILE A O 1
ATOM 2915 N N . SER A 1 363 ? -9.344 -3.889 -19.141 1 98.12 363 SER A N 1
ATOM 2916 C CA . SER A 1 363 ? -9.695 -5.191 -19.703 1 98.12 363 SER A CA 1
ATOM 2917 C C . SER A 1 363 ? -8.727 -6.273 -19.234 1 98.12 363 SER A C 1
ATOM 2919 O O . SER A 1 363 ? -7.625 -5.969 -18.781 1 98.12 363 SER A O 1
ATOM 2921 N N . GLU A 1 364 ? -9.227 -7.516 -19.328 1 98.62 364 GLU A N 1
ATOM 2922 C CA . GLU A 1 364 ? -8.352 -8.648 -19.047 1 98.62 364 GLU A CA 1
ATOM 2923 C C . GLU A 1 364 ? -7.141 -8.656 -19.969 1 98.62 364 GLU A C 1
ATOM 2925 O O . GLU A 1 364 ? -6.02 -8.93 -19.547 1 98.62 364 GLU A O 1
ATOM 2930 N N . TYR A 1 365 ? -7.324 -8.266 -21.203 1 98.69 365 TYR A N 1
ATOM 2931 C CA . TYR A 1 365 ? -6.277 -8.227 -22.219 1 98.69 365 TYR A CA 1
ATOM 2932 C C . TYR A 1 365 ? -5.168 -7.266 -21.812 1 98.69 365 TYR A C 1
ATOM 2934 O O . TYR A 1 365 ? -3.986 -7.617 -21.844 1 98.69 365 TYR A O 1
ATOM 2942 N N . GLU A 1 366 ? -5.48 -6.117 -21.391 1 98.62 366 GLU A N 1
ATOM 2943 C CA . GLU A 1 366 ? -4.508 -5.07 -21.109 1 98.62 366 GLU A CA 1
ATOM 2944 C C . GLU A 1 366 ? -3.73 -5.371 -19.828 1 98.62 366 GLU A C 1
ATOM 2946 O O . GLU A 1 366 ? -2.531 -5.098 -19.75 1 98.62 366 GLU A O 1
ATOM 2951 N N . ILE A 1 367 ? -4.438 -5.902 -18.812 1 98.75 367 ILE A N 1
ATOM 2952 C CA . ILE A 1 367 ? -3.707 -6.227 -17.578 1 98.75 367 ILE A CA 1
ATOM 2953 C C . ILE A 1 367 ? -2.791 -7.422 -17.828 1 98.75 367 ILE A C 1
ATOM 2955 O O . ILE A 1 367 ? -1.704 -7.512 -17.266 1 98.75 367 ILE A O 1
ATOM 2959 N N . GLY A 1 368 ? -3.229 -8.391 -18.672 1 98.81 368 GLY A N 1
ATOM 2960 C CA . GLY A 1 368 ? -2.346 -9.469 -19.078 1 98.81 368 GLY A CA 1
ATOM 2961 C C . GLY A 1 368 ? -1.071 -8.984 -19.75 1 98.81 368 GLY A C 1
ATOM 2962 O O . GLY A 1 368 ? 0.017 -9.484 -19.453 1 98.81 368 GLY A O 1
ATOM 2963 N N . LYS A 1 369 ? -1.182 -7.965 -20.609 1 98.56 369 LYS A N 1
ATOM 2964 C CA . LYS A 1 369 ? -0.022 -7.344 -21.234 1 98.56 369 LYS A CA 1
ATOM 2965 C C . LYS A 1 369 ? 0.931 -6.77 -20.188 1 98.56 369 LYS A C 1
ATOM 2967 O O . LYS A 1 369 ? 2.137 -7.023 -20.234 1 98.56 369 LYS A O 1
ATOM 2972 N N . LEU A 1 370 ? 0.376 -6.039 -19.281 1 98.62 370 LEU A N 1
ATOM 2973 C CA . LEU A 1 370 ? 1.181 -5.324 -18.297 1 98.62 370 LEU A CA 1
ATOM 2974 C C . LEU A 1 370 ? 1.931 -6.305 -17.391 1 98.62 370 LEU A C 1
ATOM 2976 O O . LEU A 1 370 ? 3.107 -6.098 -17.094 1 98.62 370 LEU A O 1
ATOM 2980 N N . LEU A 1 371 ? 1.223 -7.375 -16.984 1 98.75 371 LEU A N 1
ATOM 2981 C CA . LEU A 1 371 ? 1.833 -8.375 -16.109 1 98.75 371 LEU A CA 1
ATOM 2982 C C . LEU A 1 371 ? 3.014 -9.047 -16.797 1 98.75 371 LEU A C 1
ATOM 2984 O O . LEU A 1 371 ? 4.105 -9.125 -16.234 1 98.75 371 LEU A O 1
ATOM 2988 N N . PHE A 1 372 ? 2.795 -9.484 -18.016 1 98.69 372 PHE A N 1
ATOM 2989 C CA . PHE A 1 372 ? 3.854 -10.219 -18.703 1 98.69 372 PHE A CA 1
ATOM 2990 C C . PHE A 1 372 ? 5 -9.289 -19.078 1 98.69 372 PHE A C 1
ATOM 2992 O O . PHE A 1 372 ? 6.164 -9.695 -19.062 1 98.69 372 PHE A O 1
ATOM 2999 N N . TYR A 1 373 ? 4.695 -8.031 -19.375 1 98.31 373 TYR A N 1
ATOM 3000 C CA . TYR A 1 373 ? 5.715 -7.016 -19.609 1 98.31 373 TYR A CA 1
ATOM 3001 C C . TYR A 1 373 ? 6.691 -6.938 -18.438 1 98.31 373 TYR A C 1
ATOM 3003 O O . TYR A 1 373 ? 7.91 -6.961 -18.641 1 98.31 373 TYR A O 1
ATOM 3011 N N . TYR A 1 374 ? 6.219 -6.895 -17.266 1 98.62 374 TYR A N 1
ATOM 3012 C CA . TYR A 1 374 ? 7.082 -6.707 -16.094 1 98.62 374 TYR A CA 1
ATOM 3013 C C . TYR A 1 374 ? 7.754 -8.016 -15.703 1 98.62 374 TYR A C 1
ATOM 3015 O O . TYR A 1 374 ? 8.875 -8.016 -15.195 1 98.62 374 TYR A O 1
ATOM 3023 N N . GLU A 1 375 ? 7.043 -9.18 -15.891 1 98.75 375 GLU A N 1
ATOM 3024 C CA . GLU A 1 375 ? 7.742 -10.445 -15.688 1 98.75 375 GLU A CA 1
ATOM 3025 C C . GLU A 1 375 ? 8.969 -10.555 -16.578 1 98.75 375 GLU A C 1
ATOM 3027 O O . GLU A 1 375 ? 10.062 -10.891 -16.125 1 98.75 375 GLU A O 1
ATOM 3032 N N . LEU A 1 376 ? 8.758 -10.195 -17.844 1 97.88 376 LEU A N 1
ATOM 3033 C CA . LEU A 1 376 ? 9.844 -10.25 -18.812 1 97.88 376 LEU A CA 1
ATOM 3034 C C . LEU A 1 376 ? 10.938 -9.242 -18.469 1 97.88 376 LEU A C 1
ATOM 3036 O O . LEU A 1 376 ? 12.125 -9.586 -18.484 1 97.88 376 LEU A O 1
ATOM 3040 N N . LEU A 1 377 ? 10.562 -8.008 -18.188 1 98.12 377 LEU A N 1
ATOM 3041 C CA . LEU A 1 377 ? 11.523 -6.973 -17.812 1 98.12 377 LEU A CA 1
ATOM 3042 C C . LEU A 1 377 ? 12.367 -7.418 -16.625 1 98.12 377 LEU A C 1
ATOM 3044 O O . LEU A 1 377 ? 13.586 -7.215 -16.609 1 98.12 377 LEU A O 1
ATOM 3048 N N . THR A 1 378 ? 11.734 -8.023 -15.633 1 98.62 378 THR A N 1
ATOM 3049 C CA . THR A 1 378 ? 12.422 -8.484 -14.43 1 98.62 378 THR A CA 1
ATOM 3050 C C . THR A 1 378 ? 13.461 -9.547 -14.766 1 98.62 378 THR A C 1
ATOM 3052 O O . THR A 1 378 ? 14.586 -9.5 -14.273 1 98.62 378 THR A O 1
ATOM 3055 N N . SER A 1 379 ? 13.078 -10.508 -15.609 1 98.31 379 SER A N 1
ATOM 3056 C CA . SER A 1 379 ? 14 -11.555 -16.031 1 98.31 379 SER A CA 1
ATOM 3057 C C . SER A 1 379 ? 15.203 -10.961 -16.766 1 98.31 379 SER A C 1
ATOM 3059 O O . SER A 1 379 ? 16.344 -11.383 -16.547 1 98.31 379 SER A O 1
ATOM 3061 N N . ILE A 1 380 ? 14.969 -9.984 -17.656 1 96.88 380 ILE A N 1
ATOM 3062 C CA . ILE A 1 380 ? 16.031 -9.367 -18.438 1 96.88 380 ILE A CA 1
ATOM 3063 C C . ILE A 1 380 ? 16.984 -8.617 -17.516 1 96.88 380 ILE A C 1
ATOM 3065 O O . ILE A 1 380 ? 18.203 -8.758 -17.609 1 96.88 380 ILE A O 1
ATOM 3069 N N . VAL A 1 381 ? 16.438 -7.828 -16.562 1 97.56 381 VAL A N 1
ATOM 3070 C CA . VAL A 1 381 ? 17.266 -7.094 -15.609 1 97.56 381 VAL A CA 1
ATOM 3071 C C . VAL A 1 381 ? 18.078 -8.07 -14.773 1 97.56 381 VAL A C 1
ATOM 3073 O O . VAL A 1 381 ? 19.266 -7.824 -14.5 1 97.56 381 VAL A O 1
ATOM 3076 N N . GLY A 1 382 ? 17.438 -9.195 -14.367 1 97.69 382 GLY A N 1
ATOM 3077 C CA . GLY A 1 382 ? 18.156 -10.211 -13.617 1 97.69 382 GLY A CA 1
ATOM 3078 C C . GLY A 1 382 ? 19.375 -10.75 -14.352 1 97.69 382 GLY A C 1
ATOM 3079 O O . GLY A 1 382 ? 20.422 -10.984 -13.742 1 97.69 382 GLY A O 1
ATOM 3080 N N . LYS A 1 383 ? 19.281 -10.914 -15.688 1 96.25 383 LYS A N 1
ATOM 3081 C CA . LYS A 1 383 ? 20.406 -11.375 -16.484 1 96.25 383 LYS A CA 1
ATOM 3082 C C . LYS A 1 383 ? 21.516 -10.328 -16.531 1 96.25 383 LYS A C 1
ATOM 3084 O O . LYS A 1 383 ? 22.703 -10.672 -16.453 1 96.25 383 LYS A O 1
ATOM 3089 N N . PHE A 1 384 ? 21.141 -9.086 -16.688 1 95.12 384 PHE A N 1
ATOM 3090 C CA . PHE A 1 384 ? 22.141 -8.023 -16.656 1 95.12 384 PHE A CA 1
ATOM 3091 C C . PHE A 1 384 ? 22.859 -8 -15.32 1 95.12 384 PHE A C 1
ATOM 3093 O O . PHE A 1 384 ? 24.078 -7.781 -15.273 1 95.12 384 PHE A O 1
ATOM 3100 N N . LEU A 1 385 ? 22.156 -8.281 -14.234 1 95.62 385 LEU A N 1
ATOM 3101 C CA . LEU A 1 385 ? 22.703 -8.227 -12.883 1 95.62 385 LEU A CA 1
ATOM 3102 C C . LEU A 1 385 ? 23.5 -9.5 -12.578 1 95.62 385 LEU A C 1
ATOM 3104 O O . LEU A 1 385 ? 24.188 -9.57 -11.555 1 95.62 385 LEU A O 1
ATOM 3108 N N . ARG A 1 386 ? 23.359 -10.57 -13.422 1 94.44 386 ARG A N 1
ATOM 3109 C CA . ARG A 1 386 ? 24.031 -11.859 -13.258 1 94.44 386 ARG A CA 1
ATOM 3110 C C . ARG A 1 386 ? 23.625 -12.531 -11.953 1 94.44 386 ARG A C 1
ATOM 3112 O O . ARG A 1 386 ? 24.484 -12.969 -11.188 1 94.44 386 ARG A O 1
ATOM 3119 N N . ILE A 1 387 ? 22.391 -12.523 -11.758 1 95.94 387 ILE A N 1
ATOM 3120 C CA . ILE A 1 387 ? 21.828 -13.148 -10.57 1 95.94 387 ILE A CA 1
ATOM 3121 C C . ILE A 1 387 ? 20.859 -14.258 -10.984 1 95.94 387 ILE A C 1
ATOM 3123 O O . ILE A 1 387 ? 20.516 -14.375 -12.164 1 95.94 387 ILE A O 1
ATOM 3127 N N . ASN A 1 388 ? 20.516 -15.109 -9.977 1 96.31 388 ASN A N 1
ATOM 3128 C CA . ASN A 1 388 ? 19.391 -16.031 -10.156 1 96.31 388 ASN A CA 1
ATOM 3129 C C . ASN A 1 388 ? 18.062 -15.359 -9.82 1 96.31 388 ASN A C 1
ATOM 3131 O O . ASN A 1 388 ? 17.703 -15.234 -8.648 1 96.31 388 ASN A O 1
ATOM 3135 N N . THR A 1 389 ? 17.312 -15.094 -10.797 1 97.25 389 THR A N 1
ATOM 3136 C CA . THR A 1 389 ? 16.094 -14.289 -10.711 1 97.25 389 THR A CA 1
ATOM 3137 C C . THR A 1 389 ? 14.977 -15.07 -10.031 1 97.25 389 THR A C 1
ATOM 3139 O O . THR A 1 389 ? 14.031 -14.477 -9.5 1 97.25 389 THR A O 1
ATOM 3142 N N . TYR A 1 390 ? 15.047 -16.312 -9.914 1 96.69 390 TYR A N 1
ATOM 3143 C CA . TYR A 1 390 ? 13.836 -17.094 -9.703 1 96.69 390 TYR A CA 1
ATOM 3144 C C . TYR A 1 390 ? 13.836 -17.75 -8.328 1 96.69 390 TYR A C 1
ATOM 3146 O O . TYR A 1 390 ? 12.789 -18.188 -7.844 1 96.69 390 TYR A O 1
ATOM 3154 N N . ASP A 1 391 ? 14.961 -17.812 -7.633 1 93.5 391 ASP A N 1
ATOM 3155 C CA . ASP A 1 391 ? 15 -18.375 -6.289 1 93.5 391 ASP A CA 1
ATOM 3156 C C . ASP A 1 391 ? 14.805 -17.297 -5.23 1 93.5 391 ASP A C 1
ATOM 3158 O O . ASP A 1 391 ? 14.445 -16.156 -5.555 1 93.5 391 ASP A O 1
ATOM 3162 N N . GLN A 1 392 ? 14.781 -17.656 -3.947 1 91 392 GLN A N 1
ATOM 3163 C CA . GLN A 1 392 ? 14.641 -16.703 -2.848 1 91 392 GLN A CA 1
ATOM 3164 C C . GLN A 1 392 ? 15.352 -17.219 -1.592 1 91 392 GLN A C 1
ATOM 3166 O O . GLN A 1 392 ? 14.719 -17.375 -0.544 1 91 392 GLN A O 1
ATOM 3171 N N . PRO A 1 393 ? 16.594 -17.297 -1.611 1 90.69 393 PRO A N 1
ATOM 3172 C CA . PRO A 1 393 ? 17.344 -17.859 -0.477 1 90.69 393 PRO A CA 1
ATOM 3173 C C . PRO A 1 393 ? 17.297 -16.953 0.755 1 90.69 393 PRO A C 1
ATOM 3175 O O . PRO A 1 393 ? 17.422 -17.438 1.883 1 90.69 393 PRO A O 1
ATOM 3178 N N . GLY A 1 394 ? 17.094 -15.742 0.566 1 89.62 394 GLY A N 1
ATOM 3179 C CA . GLY A 1 394 ? 17.156 -14.781 1.654 1 89.62 394 GLY A CA 1
ATOM 3180 C C . GLY A 1 394 ? 16.016 -14.93 2.646 1 89.62 394 GLY A C 1
ATOM 3181 O O . GLY A 1 394 ? 16.094 -14.422 3.768 1 89.62 394 GLY A O 1
ATOM 3182 N N . VAL A 1 395 ? 14.969 -15.633 2.293 1 89.62 395 VAL A N 1
ATOM 3183 C CA . VAL A 1 395 ? 13.797 -15.695 3.152 1 89.62 395 VAL A CA 1
ATOM 3184 C C . VAL A 1 395 ? 13.82 -16.984 3.971 1 89.62 395 VAL A C 1
ATOM 3186 O O . VAL A 1 395 ? 13.047 -17.141 4.918 1 89.62 395 VAL A O 1
ATOM 3189 N N . GLU A 1 396 ? 14.688 -17.891 3.74 1 86.06 396 GLU A N 1
ATOM 3190 C CA . GLU A 1 396 ? 14.703 -19.219 4.344 1 86.06 396 GLU A CA 1
ATOM 3191 C C . GLU A 1 396 ? 15.172 -19.172 5.797 1 86.06 396 GLU A C 1
ATOM 3193 O O . GLU A 1 396 ? 14.703 -19.938 6.637 1 86.06 396 GLU A O 1
ATOM 3198 N N . GLY A 1 397 ? 16.031 -18.266 6.105 1 85.62 397 GLY A N 1
ATOM 3199 C CA . GLY A 1 397 ? 16.531 -18.141 7.469 1 85.62 397 GLY A CA 1
ATOM 3200 C C . GLY A 1 397 ? 15.445 -17.891 8.484 1 85.62 397 GLY A C 1
ATOM 3201 O O . GLY A 1 397 ? 15.375 -18.562 9.516 1 85.62 397 GLY A O 1
ATOM 3202 N N . GLY A 1 398 ? 14.641 -16.984 8.234 1 87.69 398 GLY A N 1
ATOM 3203 C CA . GLY A 1 398 ? 13.531 -16.688 9.125 1 87.69 398 GLY A CA 1
ATOM 3204 C C . GLY A 1 398 ? 12.602 -17.859 9.328 1 87.69 398 GLY A C 1
ATOM 3205 O O . GLY A 1 398 ? 12.102 -18.094 10.438 1 87.69 398 GLY A O 1
ATOM 3206 N N . LYS A 1 399 ? 12.367 -18.609 8.328 1 89.44 399 LYS A N 1
ATOM 3207 C CA . LYS A 1 399 ? 11.484 -19.766 8.391 1 89.44 399 LYS A CA 1
ATOM 3208 C C . LYS A 1 399 ? 12.062 -20.844 9.297 1 89.44 399 LYS A C 1
ATOM 3210 O O . LYS A 1 399 ? 11.336 -21.453 10.086 1 89.44 399 LYS A O 1
ATOM 3215 N N . ILE A 1 400 ? 13.328 -21.031 9.172 1 88.88 400 ILE A N 1
ATOM 3216 C CA . ILE A 1 400 ? 14.016 -22.047 9.969 1 88.88 400 ILE A CA 1
ATOM 3217 C C . ILE A 1 400 ? 13.961 -21.656 11.445 1 88.88 400 ILE A C 1
ATOM 3219 O O . ILE A 1 400 ? 13.602 -22.469 12.297 1 88.88 400 ILE A O 1
ATOM 3223 N N . ILE A 1 401 ? 14.242 -20.453 11.719 1 90.56 401 ILE A N 1
ATOM 3224 C CA . ILE A 1 401 ? 14.258 -19.969 13.094 1 90.56 401 ILE A CA 1
ATOM 3225 C C . ILE A 1 401 ? 12.852 -20.047 13.688 1 90.56 401 ILE A C 1
ATOM 3227 O O . ILE A 1 401 ? 12.68 -20.469 14.836 1 90.56 401 ILE A O 1
ATOM 3231 N N . LEU A 1 402 ? 11.883 -19.688 12.898 1 92 402 LEU A N 1
ATOM 3232 C CA . LEU A 1 402 ? 10.5 -19.75 13.359 1 92 402 LEU A CA 1
ATOM 3233 C C . LEU A 1 402 ? 10.125 -21.172 13.758 1 92 402 LEU A C 1
ATOM 3235 O O . LEU A 1 402 ? 9.539 -21.391 14.82 1 92 402 LEU A O 1
ATOM 3239 N N . LYS A 1 403 ? 10.414 -22.109 12.906 1 91.69 403 LYS A N 1
ATOM 3240 C CA . LYS A 1 403 ? 10.117 -23.516 13.172 1 91.69 403 LYS A CA 1
ATOM 3241 C C . LYS A 1 403 ? 10.766 -23.969 14.477 1 91.69 403 LYS A C 1
ATOM 3243 O O . LYS A 1 403 ? 10.133 -24.656 15.281 1 91.69 403 LYS A O 1
ATOM 3248 N N . GLU A 1 404 ? 11.961 -23.516 14.688 1 91.94 404 GLU A N 1
ATOM 3249 C CA . GLU A 1 404 ? 12.672 -23.875 15.906 1 91.94 404 GLU A CA 1
ATOM 3250 C C . GLU A 1 404 ? 12.008 -23.25 17.141 1 91.94 404 GLU A C 1
ATOM 3252 O O . GLU A 1 404 ? 11.836 -23.922 18.156 1 91.94 404 GLU A O 1
ATOM 3257 N N . MET A 1 405 ? 11.648 -22.047 16.984 1 91.94 405 MET A N 1
ATOM 3258 C CA . MET A 1 405 ? 10.984 -21.359 18.094 1 91.94 405 MET A CA 1
ATOM 3259 C C . MET A 1 405 ? 9.664 -22.031 18.453 1 91.94 405 MET A C 1
ATOM 3261 O O . MET A 1 405 ? 9.328 -22.141 19.625 1 91.94 405 MET A O 1
ATOM 3265 N N . LEU A 1 406 ? 8.938 -22.469 17.453 1 92.44 406 LEU A N 1
ATOM 3266 C CA . LEU A 1 406 ? 7.613 -23.047 17.641 1 92.44 406 LEU A CA 1
ATOM 3267 C C . LEU A 1 406 ? 7.723 -24.469 18.188 1 92.44 406 LEU A C 1
ATOM 3269 O O . LEU A 1 406 ? 6.91 -24.891 19.016 1 92.44 406 LEU A O 1
ATOM 3273 N N . LYS A 1 407 ? 8.633 -25.203 17.812 1 89.38 407 LYS A N 1
ATOM 3274 C CA . LYS A 1 407 ? 8.828 -26.578 18.281 1 89.38 407 LYS A CA 1
ATOM 3275 C C . LYS A 1 407 ? 9.336 -26.594 19.719 1 89.38 407 LYS A C 1
ATOM 3277 O O . LYS A 1 407 ? 9.039 -27.516 20.469 1 89.38 407 LYS A O 1
ATOM 3282 N N . ASN A 1 408 ? 10.086 -25.625 20.109 1 85.81 408 ASN A N 1
ATOM 3283 C CA . ASN A 1 408 ? 10.633 -25.547 21.469 1 85.81 408 ASN A CA 1
ATOM 3284 C C . ASN A 1 408 ? 9.57 -25.109 22.469 1 85.81 408 ASN A C 1
ATOM 3286 O O . ASN A 1 408 ? 9.758 -25.25 23.688 1 85.81 408 ASN A O 1
ATOM 3290 N N . LYS A 1 409 ? 8.578 -24.562 22.156 1 80.38 409 LYS A N 1
ATOM 3291 C CA . LYS A 1 409 ? 7.508 -24.141 23.062 1 80.38 409 LYS A CA 1
ATOM 3292 C C . LYS A 1 409 ? 6.633 -25.328 23.453 1 80.38 409 LYS A C 1
ATOM 3294 O O . LYS A 1 409 ? 5.996 -25.297 24.516 1 80.38 409 LYS A O 1
ATOM 3299 N N . ASN A 1 410 ? 6.531 -26.328 22.594 1 64.69 410 ASN A N 1
ATOM 3300 C CA . ASN A 1 410 ? 5.789 -27.531 22.938 1 64.69 410 ASN A CA 1
ATOM 3301 C C . ASN A 1 410 ? 6.684 -28.562 23.609 1 64.69 410 ASN A C 1
ATOM 3303 O O . ASN A 1 410 ? 7.859 -28.703 23.266 1 64.69 410 ASN A O 1
ATOM 3307 N N . MET B 1 1 ? 49.156 32.438 8.414 1 38.62 1 MET B N 1
ATOM 3308 C CA . MET B 1 1 ? 48.281 31.812 7.449 1 38.62 1 MET B CA 1
ATOM 3309 C C . MET B 1 1 ? 46.812 31.984 7.863 1 38.62 1 MET B C 1
ATOM 3311 O O . MET B 1 1 ? 46.469 31.781 9.023 1 38.62 1 MET B O 1
ATOM 3315 N N . LYS B 1 2 ? 46.219 32.906 7.387 1 56.5 2 LYS B N 1
ATOM 3316 C CA . LYS B 1 2 ? 44.781 33.094 7.57 1 56.5 2 LYS B CA 1
ATOM 3317 C C . LYS B 1 2 ? 43.969 32.125 6.715 1 56.5 2 LYS B C 1
ATOM 3319 O O . LYS B 1 2 ? 44.125 32.094 5.496 1 56.5 2 LYS B O 1
ATOM 3324 N N . ASN B 1 3 ? 43.562 31.078 7.312 1 46.28 3 ASN B N 1
ATOM 3325 C CA . ASN B 1 3 ? 42.75 30.062 6.699 1 46.28 3 ASN B CA 1
ATOM 3326 C C . ASN B 1 3 ? 41.25 30.391 6.844 1 46.28 3 ASN B C 1
ATOM 3328 O O . ASN B 1 3 ? 40.688 30.219 7.914 1 46.28 3 ASN B O 1
ATOM 3332 N N . SER B 1 4 ? 40.656 31.078 5.953 1 56.69 4 SER B N 1
ATOM 3333 C CA . SER B 1 4 ? 39.25 31.375 5.91 1 56.69 4 SER B CA 1
ATOM 3334 C C . SER B 1 4 ? 38.438 30.234 5.281 1 56.69 4 SER B C 1
ATOM 3336 O O . SER B 1 4 ? 38.719 29.844 4.145 1 56.69 4 SER B O 1
ATOM 3338 N N . LEU B 1 5 ? 37.594 29.469 6.141 1 51.5 5 LEU B N 1
ATOM 3339 C CA . LEU B 1 5 ? 36.812 28.328 5.68 1 51.5 5 LEU B CA 1
ATOM 3340 C C . LEU B 1 5 ? 35.5 28.766 5.043 1 51.5 5 LEU B C 1
ATOM 3342 O O . LEU B 1 5 ? 34.781 29.625 5.59 1 51.5 5 LEU B O 1
ATOM 3346 N N . TYR B 1 6 ? 35.281 28.469 3.893 1 66.38 6 TYR B N 1
ATOM 3347 C CA . TYR B 1 6 ? 34 28.641 3.184 1 66.38 6 TYR B CA 1
ATOM 3348 C C . TYR B 1 6 ? 33.312 27.297 2.975 1 66.38 6 TYR B C 1
ATOM 3350 O O . TYR B 1 6 ? 33 26.938 1.845 1 66.38 6 TYR B O 1
ATOM 3358 N N . TYR B 1 7 ? 33.25 26.562 4.184 1 55.62 7 TYR B N 1
ATOM 3359 C CA . TYR B 1 7 ? 32.75 25.188 4.168 1 55.62 7 TYR B CA 1
ATOM 3360 C C . TYR B 1 7 ? 31.234 25.188 4.328 1 55.62 7 TYR B C 1
ATOM 3362 O O . TYR B 1 7 ? 30.656 26.109 4.91 1 55.62 7 TYR B O 1
ATOM 3370 N N . PRO B 1 8 ? 30.609 24.047 3.773 1 59.97 8 PRO B N 1
ATOM 3371 C CA . PRO B 1 8 ? 29.188 23.859 4.059 1 59.97 8 PRO B CA 1
ATOM 3372 C C . PRO B 1 8 ? 28.891 23.781 5.555 1 59.97 8 PRO B C 1
ATOM 3374 O O . PRO B 1 8 ? 29.766 23.422 6.344 1 59.97 8 PRO B O 1
ATOM 3377 N N . GLN B 1 9 ? 27.734 24.266 5.887 1 68.06 9 GLN B N 1
ATOM 3378 C CA . GLN B 1 9 ? 27.312 24.172 7.281 1 68.06 9 GLN B CA 1
ATOM 3379 C C . GLN B 1 9 ? 27.266 22.703 7.734 1 68.06 9 GLN B C 1
ATOM 3381 O O . GLN B 1 9 ? 26.812 21.844 6.984 1 68.06 9 GLN B O 1
ATOM 3386 N N . VAL B 1 10 ? 27.969 22.547 8.82 1 63.88 10 VAL B N 1
ATOM 3387 C CA . VAL B 1 10 ? 28.016 21.188 9.359 1 63.88 10 VAL B CA 1
ATOM 3388 C C . VAL B 1 10 ? 26.828 20.953 10.281 1 63.88 10 VAL B C 1
ATOM 3390 O O . VAL B 1 10 ? 26.203 21.906 10.766 1 63.88 10 VAL B O 1
ATOM 3393 N N . SER B 1 11 ? 26.594 19.625 10.516 1 67.94 11 SER B N 1
ATOM 3394 C CA . SER B 1 11 ? 25.422 19.266 11.32 1 67.94 11 SER B CA 1
ATOM 3395 C C . SER B 1 11 ? 25.594 19.703 12.773 1 67.94 11 SER B C 1
ATOM 3397 O O . SER B 1 11 ? 26.734 19.875 13.242 1 67.94 11 SER B O 1
ATOM 3399 N N . LEU B 1 12 ? 24.5 19.953 13.359 1 78.44 12 LEU B N 1
ATOM 3400 C CA . LEU B 1 12 ? 24.359 20.438 14.727 1 78.44 12 LEU B CA 1
ATOM 3401 C C . LEU B 1 12 ? 24.562 19.312 15.734 1 78.44 12 LEU B C 1
ATOM 3403 O O . LEU B 1 12 ? 24.438 18.141 15.391 1 78.44 12 LEU B O 1
ATOM 3407 N N . SER B 1 13 ? 25.016 19.719 16.953 1 84.06 13 SER B N 1
ATOM 3408 C CA . SER B 1 13 ? 25.047 18.766 18.047 1 84.06 13 SER B CA 1
ATOM 3409 C C . SER B 1 13 ? 23.641 18.375 18.484 1 84.06 13 SER B C 1
ATOM 3411 O O . SER B 1 13 ? 22.672 19.016 18.109 1 84.06 13 SER B O 1
ATOM 3413 N N . ASP B 1 14 ? 23.578 17.328 19.219 1 88.25 14 ASP B N 1
ATOM 3414 C CA . ASP B 1 14 ? 22.281 16.875 19.734 1 88.25 14 ASP B CA 1
ATOM 3415 C C . ASP B 1 14 ? 21.609 17.969 20.562 1 88.25 14 ASP B C 1
ATOM 3417 O O . ASP B 1 14 ? 20.391 18.172 20.453 1 88.25 14 ASP B O 1
ATOM 3421 N N . GLU B 1 15 ? 22.391 18.656 21.297 1 89.31 15 GLU B N 1
ATOM 3422 C CA . GLU B 1 15 ? 21.859 19.734 22.141 1 89.31 15 GLU B CA 1
ATOM 3423 C C . GLU B 1 15 ? 21.359 20.891 21.297 1 89.31 15 GLU B C 1
ATOM 3425 O O . GLU B 1 15 ? 20.328 21.5 21.609 1 89.31 15 GLU B O 1
ATOM 3430 N N . GLN B 1 16 ? 22.047 21.188 20.297 1 90.69 16 GLN B N 1
ATOM 3431 C CA . GLN B 1 16 ? 21.641 22.266 19.406 1 90.69 16 GLN B CA 1
ATOM 3432 C C . GLN B 1 16 ? 20.344 21.906 18.656 1 90.69 16 GLN B C 1
ATOM 3434 O O . GLN B 1 16 ? 19.469 22.766 18.484 1 90.69 16 GLN B O 1
ATOM 3439 N N . ILE B 1 17 ? 20.266 20.672 18.219 1 94.19 17 ILE B N 1
ATOM 3440 C CA . ILE B 1 17 ? 19.062 20.203 17.547 1 94.19 17 ILE B CA 1
ATOM 3441 C C . ILE B 1 17 ? 17.859 20.312 18.484 1 94.19 17 ILE B C 1
ATOM 3443 O O . ILE B 1 17 ? 16.797 20.797 18.094 1 94.19 17 ILE B O 1
ATOM 3447 N N . PHE B 1 18 ? 18.109 19.844 19.703 1 94.25 18 PHE B N 1
ATOM 3448 C CA . PHE B 1 18 ? 17.031 19.906 20.688 1 94.25 18 PHE B CA 1
ATOM 3449 C C . PHE B 1 18 ? 16.578 21.344 20.906 1 94.25 18 PHE B C 1
ATOM 3451 O O . PHE B 1 18 ? 15.375 21.609 20.984 1 94.25 18 PHE B O 1
ATOM 3458 N N . THR B 1 19 ? 17.5 22.266 20.984 1 94.06 19 THR B N 1
ATOM 3459 C CA . THR B 1 19 ? 17.188 23.672 21.172 1 94.06 19 THR B CA 1
ATOM 3460 C C . THR B 1 19 ? 16.406 24.219 19.984 1 94.06 19 THR B C 1
ATOM 3462 O O . THR B 1 19 ? 15.453 24.984 20.172 1 94.06 19 THR B O 1
ATOM 3465 N N . GLU B 1 20 ? 16.766 23.844 18.844 1 94.56 20 GLU B N 1
ATOM 3466 C CA . GLU B 1 20 ? 16.062 24.281 17.641 1 94.56 20 GLU B CA 1
ATOM 3467 C C . GLU B 1 20 ? 14.641 23.75 17.609 1 94.56 20 GLU B C 1
ATOM 3469 O O . GLU B 1 20 ? 13.711 24.453 17.219 1 94.56 20 GLU B O 1
ATOM 3474 N N . ILE B 1 21 ? 14.508 22.469 17.938 1 95.69 21 ILE B N 1
ATOM 3475 C CA . ILE B 1 21 ? 13.188 21.844 17.969 1 95.69 21 ILE B CA 1
ATOM 3476 C C . ILE B 1 21 ? 12.312 22.516 19.016 1 95.69 21 ILE B C 1
ATOM 3478 O O . ILE B 1 21 ? 11.133 22.797 18.766 1 95.69 21 ILE B O 1
ATOM 3482 N N . LYS B 1 22 ? 12.859 22.797 20.172 1 95.44 22 LYS B N 1
ATOM 3483 C CA . LYS B 1 22 ? 12.125 23.5 21.219 1 95.44 22 LYS B CA 1
ATOM 3484 C C . LYS B 1 22 ? 11.664 24.875 20.734 1 95.44 22 LYS B C 1
ATOM 3486 O O . LYS B 1 22 ? 10.531 25.281 21 1 95.44 22 LYS B O 1
ATOM 3491 N N . LYS B 1 23 ? 12.484 25.562 20.047 1 95.25 23 LYS B N 1
ATOM 3492 C CA . LYS B 1 23 ? 12.195 26.906 19.562 1 95.25 23 LYS B CA 1
ATOM 3493 C C . LYS B 1 23 ? 11.102 26.891 18.5 1 95.25 23 LYS B C 1
ATOM 3495 O O . LYS B 1 23 ? 10.25 27.781 18.453 1 95.25 23 LYS B O 1
ATOM 3500 N N . GLU B 1 24 ? 11.133 25.922 17.656 1 95.44 24 GLU B N 1
ATOM 3501 C CA . GLU B 1 24 ? 10.203 25.922 16.531 1 95.44 24 GLU B CA 1
ATOM 3502 C C . GLU B 1 24 ? 8.781 25.594 17 1 95.44 24 GLU B C 1
ATOM 3504 O O . GLU B 1 24 ? 7.816 25.859 16.281 1 95.44 24 GLU B O 1
ATOM 3509 N N . ARG B 1 25 ? 8.617 25.094 18.203 1 94.88 25 ARG B N 1
ATOM 3510 C CA . ARG B 1 25 ? 7.297 24.828 18.75 1 94.88 25 ARG B CA 1
ATOM 3511 C C . AR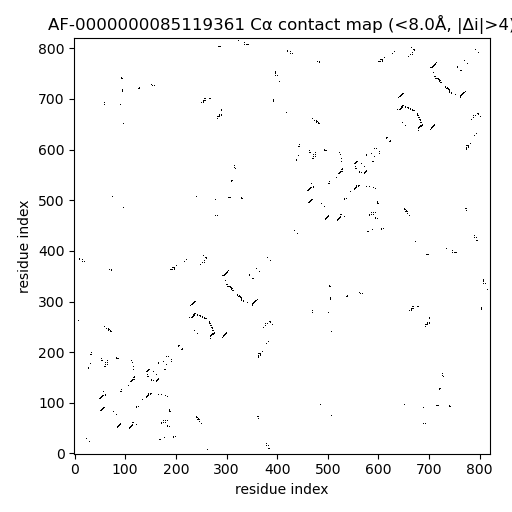G B 1 25 ? 6.453 26.094 18.797 1 94.88 25 ARG B C 1
ATOM 3513 O O . ARG B 1 25 ? 5.223 26.016 18.812 1 94.88 25 ARG B O 1
ATOM 3520 N N . ASP B 1 26 ? 7.098 27.234 18.797 1 94.12 26 ASP B N 1
ATOM 3521 C CA . ASP B 1 26 ? 6.402 28.516 18.859 1 94.12 26 ASP B CA 1
ATOM 3522 C C . ASP B 1 26 ? 5.723 28.844 17.531 1 94.12 26 ASP B C 1
ATOM 3524 O O . ASP B 1 26 ? 4.711 29.562 17.5 1 94.12 26 ASP B O 1
ATOM 3528 N N . ASP B 1 27 ? 6.207 28.312 16.438 1 95.62 27 ASP B N 1
ATOM 3529 C CA . ASP B 1 27 ? 5.734 28.719 15.117 1 95.62 27 ASP B CA 1
ATOM 3530 C C . ASP B 1 27 ? 5.043 27.547 14.406 1 95.62 27 ASP B C 1
ATOM 3532 O O . ASP B 1 27 ? 4.16 27.75 13.57 1 95.62 27 ASP B O 1
ATOM 3536 N N . ILE B 1 28 ? 5.516 26.406 14.695 1 97.25 28 ILE B N 1
ATOM 3537 C CA . ILE B 1 28 ? 4.957 25.203 14.086 1 97.25 28 ILE B CA 1
ATOM 3538 C C . ILE B 1 28 ? 3.869 24.625 14.984 1 97.25 28 ILE B C 1
ATOM 3540 O O . ILE B 1 28 ? 4.148 24.203 16.109 1 97.25 28 ILE B O 1
ATOM 3544 N N . GLY B 1 29 ? 2.691 24.484 14.477 1 97.69 29 GLY B N 1
ATOM 3545 C CA . GLY B 1 29 ? 1.504 24.328 15.297 1 97.69 29 GLY B CA 1
ATOM 3546 C C . GLY B 1 29 ? 1.25 22.891 15.711 1 97.69 29 GLY B C 1
ATOM 3547 O O . GLY B 1 29 ? 0.54 22.625 16.688 1 97.69 29 GLY B O 1
ATOM 3548 N N . TYR B 1 30 ? 1.802 21.859 14.961 1 98 30 TYR B N 1
ATOM 3549 C CA . TYR B 1 30 ? 1.426 20.484 15.281 1 98 30 TYR B CA 1
ATOM 3550 C C . TYR B 1 30 ? 1.907 20.094 16.672 1 98 30 TYR B C 1
ATOM 3552 O O . TYR B 1 30 ? 1.317 19.219 17.312 1 98 30 TYR B O 1
ATOM 3560 N N . TYR B 1 31 ? 2.98 20.75 17.234 1 98.19 31 TYR B N 1
ATOM 3561 C CA . TYR B 1 31 ? 3.543 20.453 18.547 1 98.19 31 TYR B CA 1
ATOM 3562 C C . TYR B 1 31 ? 2.518 20.688 19.641 1 98.19 31 TYR B C 1
ATOM 3564 O O . TYR B 1 31 ? 2.584 20.062 20.703 1 98.19 31 TYR B O 1
ATOM 3572 N N . SER B 1 32 ? 1.566 21.531 19.422 1 97.81 32 SER B N 1
ATOM 3573 C CA . SER B 1 32 ? 0.614 21.922 20.453 1 97.81 32 SER B CA 1
ATOM 3574 C C . SER B 1 32 ? -0.665 21.109 20.375 1 97.81 32 SER B C 1
ATOM 3576 O O . SER B 1 32 ? -1.482 21.125 21.297 1 97.81 32 SER B O 1
ATOM 3578 N N . LEU B 1 33 ? -0.852 20.375 19.312 1 98.38 33 LEU B N 1
ATOM 3579 C CA . LEU B 1 33 ? -2.113 19.703 19.031 1 98.38 33 LEU B CA 1
ATOM 3580 C C . LEU B 1 33 ? -2.424 18.672 20.125 1 98.38 33 LEU B C 1
ATOM 3582 O O . LEU B 1 33 ? -3.576 18.531 20.547 1 98.38 33 LEU B O 1
ATOM 3586 N N . PRO B 1 34 ? -1.402 17.938 20.672 1 98.25 34 PRO B N 1
ATOM 3587 C CA . PRO B 1 34 ? -1.692 16.953 21.719 1 98.25 34 PRO B CA 1
ATOM 3588 C C . PRO B 1 34 ? -2.285 17.578 22.969 1 98.25 34 PRO B C 1
ATOM 3590 O O . PRO B 1 34 ? -2.859 16.875 23.812 1 98.25 34 PRO B O 1
ATOM 3593 N N . TYR B 1 35 ? -2.199 18.859 23.141 1 97.88 35 TYR B N 1
ATOM 3594 C CA . TYR B 1 35 ? -2.555 19.531 24.391 1 97.88 35 TYR B CA 1
ATOM 3595 C C . TYR B 1 35 ? -3.871 20.281 24.25 1 97.88 35 TYR B C 1
ATOM 3597 O O . TYR B 1 35 ? -4.289 20.984 25.172 1 97.88 35 TYR B O 1
ATOM 3605 N N . VAL B 1 36 ? -4.527 20.141 23.156 1 96.94 36 VAL B N 1
ATOM 3606 C CA . VAL B 1 36 ? -5.777 20.844 22.906 1 96.94 36 VAL B CA 1
ATOM 3607 C C . VAL B 1 36 ? -6.871 20.297 23.828 1 96.94 36 VAL B C 1
ATOM 3609 O O . VAL B 1 36 ? -6.953 19.094 24.047 1 96.94 36 VAL B O 1
ATOM 3612 N N . ASP B 1 37 ? -7.66 21.172 24.422 1 97.5 37 ASP B N 1
ATOM 3613 C CA . ASP B 1 37 ? -8.852 20.797 25.172 1 97.5 37 ASP B CA 1
ATOM 3614 C C . ASP B 1 37 ? -10 20.438 24.234 1 97.5 37 ASP B C 1
ATOM 3616 O O . ASP B 1 37 ? -10.5 21.297 23.5 1 97.5 37 ASP B O 1
ATOM 3620 N N . THR B 1 38 ? -10.477 19.188 24.312 1 98.19 38 THR B N 1
ATOM 3621 C CA . THR B 1 38 ? -11.453 18.688 23.344 1 98.19 38 THR B CA 1
ATOM 3622 C C . THR B 1 38 ? -12.875 18.859 23.875 1 98.19 38 THR B C 1
ATOM 3624 O O . THR B 1 38 ? -13.836 18.438 23.219 1 98.19 38 THR B O 1
ATOM 3627 N N . THR B 1 39 ? -13.07 19.453 25.062 1 98.31 39 THR B N 1
ATOM 3628 C CA . THR B 1 39 ? -14.375 19.562 25.719 1 98.31 39 THR B CA 1
ATOM 3629 C C . THR B 1 39 ? -15.359 20.312 24.828 1 98.31 39 THR B C 1
ATOM 3631 O O . THR B 1 39 ? -16.469 19.828 24.562 1 98.31 39 THR B O 1
ATOM 3634 N N . ASN B 1 40 ? -15 21.469 24.328 1 97.94 40 ASN B N 1
ATOM 3635 C CA . ASN B 1 40 ? -15.875 22.281 23.5 1 97.94 40 ASN B CA 1
ATOM 3636 C C . ASN B 1 40 ? -16.141 21.625 22.156 1 97.94 40 ASN B C 1
ATOM 3638 O O . ASN B 1 40 ? -17.25 21.734 21.609 1 97.94 40 ASN B O 1
ATOM 3642 N N . LEU B 1 41 ? -15.125 21.047 21.609 1 98.19 41 LEU B N 1
ATOM 3643 C CA . LEU B 1 41 ? -15.281 20.344 20.344 1 98.19 41 LEU B CA 1
ATOM 3644 C C . LEU B 1 41 ? -16.312 19.219 20.453 1 98.19 41 LEU B C 1
ATOM 3646 O O . LEU B 1 41 ? -17.219 19.125 19.625 1 98.19 41 LEU B O 1
ATOM 3650 N N . LYS B 1 42 ? -16.172 18.391 21.516 1 98.31 42 LYS B N 1
ATOM 3651 C CA . LYS B 1 42 ? -17.094 17.281 21.719 1 98.31 42 LYS B CA 1
ATOM 3652 C C . LYS B 1 42 ? -18.516 17.781 21.953 1 98.31 42 LYS B C 1
ATOM 3654 O O . LYS B 1 42 ? -19.469 17.25 21.375 1 98.31 42 LYS B O 1
ATOM 3659 N N . ALA B 1 43 ? -18.609 18.797 22.766 1 98.25 43 ALA B N 1
ATOM 3660 C CA . ALA B 1 43 ? -19.938 19.359 23.047 1 98.25 43 ALA B CA 1
ATOM 3661 C C . ALA B 1 43 ? -20.594 19.875 21.781 1 98.25 43 ALA B C 1
ATOM 3663 O O . ALA B 1 43 ? -21.781 19.656 21.547 1 98.25 43 ALA B O 1
ATOM 3664 N N . ARG B 1 44 ? -19.828 20.547 20.969 1 98 44 ARG B N 1
ATOM 3665 C CA . ARG B 1 44 ? -20.344 21.078 19.719 1 98 44 ARG B CA 1
ATOM 3666 C C . ARG B 1 44 ? -20.781 19.953 18.781 1 98 44 ARG B C 1
ATOM 3668 O O . ARG B 1 44 ? -21.875 20 18.219 1 98 44 ARG B O 1
ATOM 3675 N N . LEU B 1 45 ? -19.984 18.969 18.609 1 98.12 45 LEU B N 1
ATOM 3676 C CA . LEU B 1 45 ? -20.297 17.859 17.719 1 98.12 45 LEU B CA 1
ATOM 3677 C C . LEU B 1 45 ? -21.516 17.094 18.219 1 98.12 45 LEU B C 1
ATOM 3679 O O . LEU B 1 45 ? -22.375 16.672 17.422 1 98.12 45 LEU B O 1
ATOM 3683 N N . ASP B 1 46 ? -21.625 16.922 19.547 1 97.38 46 ASP B N 1
ATOM 3684 C CA . ASP B 1 46 ? -22.781 16.234 20.125 1 97.38 46 ASP B CA 1
ATOM 3685 C C . ASP B 1 46 ? -24.062 17.031 19.875 1 97.38 46 ASP B C 1
ATOM 3687 O O . ASP B 1 46 ? -25.125 16.438 19.656 1 97.38 46 ASP B O 1
ATOM 3691 N N . SER B 1 47 ? -23.953 18.266 19.891 1 97.06 47 SER B N 1
ATOM 3692 C CA . SER B 1 47 ? -25.125 19.109 19.734 1 97.06 47 SER B CA 1
ATOM 3693 C C . SER B 1 47 ? -25.641 19.078 18.297 1 97.06 47 SER B C 1
ATOM 3695 O O . SER B 1 47 ? -26.812 19.391 18.047 1 97.06 47 SER B O 1
ATOM 3697 N N . LEU B 1 48 ? -24.812 18.812 17.297 1 95.81 48 LEU B N 1
ATOM 3698 C CA . LEU B 1 48 ? -25.219 18.781 15.906 1 95.81 48 LEU B CA 1
ATOM 3699 C C . LEU B 1 48 ? -26.094 17.578 15.617 1 95.81 48 LEU B C 1
ATOM 3701 O O . LEU B 1 48 ? -26.859 17.578 14.656 1 95.81 48 LEU B O 1
ATOM 3705 N N . CYS B 1 49 ? -26.109 16.5 16.344 1 92.69 49 CYS B N 1
ATOM 3706 C CA . CYS B 1 49 ? -26.984 15.336 16.359 1 92.69 49 CYS B CA 1
ATOM 3707 C C . CYS B 1 49 ? -27.125 14.75 14.961 1 92.69 49 CYS B C 1
ATOM 3709 O O . CYS B 1 49 ? -28.25 14.547 14.484 1 92.69 49 CYS B O 1
ATOM 3711 N N . PHE B 1 50 ? -25.984 14.516 14.32 1 95.19 50 PHE B N 1
ATOM 3712 C CA . PHE B 1 50 ? -26.047 13.859 13.023 1 95.19 50 PHE B CA 1
ATOM 3713 C C . PHE B 1 50 ? -26.5 12.406 13.172 1 95.19 50 PHE B C 1
ATOM 3715 O O . PHE B 1 50 ? -25.844 11.617 13.852 1 95.19 50 PHE B O 1
ATOM 3722 N N . SER B 1 51 ? -27.531 11.969 12.469 1 95.25 51 SER B N 1
ATOM 3723 C CA . SER B 1 51 ? -28.141 10.656 12.641 1 95.25 51 SER B CA 1
ATOM 3724 C C . SER B 1 51 ? -27.562 9.648 11.656 1 95.25 51 SER B C 1
ATOM 3726 O O . SER B 1 51 ? -27.766 8.438 11.805 1 95.25 51 SER B O 1
ATOM 3728 N N . GLN B 1 52 ? -26.844 10.172 10.617 1 97.62 52 GLN B N 1
ATOM 3729 C CA . GLN B 1 52 ? -26.328 9.297 9.57 1 97.62 52 GLN B CA 1
ATOM 3730 C C . GLN B 1 52 ? -25.422 8.219 10.164 1 97.62 52 GLN B C 1
ATOM 3732 O O . GLN B 1 52 ? -24.656 8.492 11.102 1 97.62 52 GLN B O 1
ATOM 3737 N N . LYS B 1 53 ? -25.375 7.086 9.555 1 97.25 53 LYS B N 1
ATOM 3738 C CA . LYS B 1 53 ? -24.625 5.953 10.086 1 97.25 53 LYS B CA 1
ATOM 3739 C C . LYS B 1 53 ? -23.297 5.781 9.352 1 97.25 53 LYS B C 1
ATOM 3741 O O . LYS B 1 53 ? -22.438 4.992 9.766 1 97.25 53 LYS B O 1
ATOM 3746 N N . GLN B 1 54 ? -23.141 6.574 8.297 1 98.31 54 GLN B N 1
ATOM 3747 C CA . GLN B 1 54 ? -21.922 6.531 7.5 1 98.31 54 GLN B CA 1
ATOM 3748 C C . GLN B 1 54 ? -21.312 7.922 7.336 1 98.31 54 GLN B C 1
ATOM 3750 O O . GLN B 1 54 ? -22.031 8.922 7.406 1 98.31 54 GLN B O 1
ATOM 3755 N N . ILE B 1 55 ? -20.031 7.973 7.215 1 98.75 55 ILE B N 1
ATOM 3756 C CA . ILE B 1 55 ? -19.344 9.227 6.938 1 98.75 55 ILE B CA 1
ATOM 3757 C C . ILE B 1 55 ? -18.516 9.086 5.66 1 98.75 55 ILE B C 1
ATOM 3759 O O . ILE B 1 55 ? -17.75 8.125 5.512 1 98.75 55 ILE B O 1
ATOM 3763 N N . ALA B 1 56 ? -18.734 9.938 4.719 1 98.81 56 ALA B N 1
ATOM 3764 C CA . ALA B 1 56 ? -17.859 10.086 3.557 1 98.81 56 ALA B CA 1
ATOM 3765 C C . ALA B 1 56 ? -16.859 11.227 3.756 1 98.81 56 ALA B C 1
ATOM 3767 O O . ALA B 1 56 ? -17.25 12.391 3.816 1 98.81 56 ALA B O 1
ATOM 3768 N N . VAL B 1 57 ? -15.641 10.891 3.906 1 98.81 57 VAL B N 1
ATOM 3769 C CA . VAL B 1 57 ? -14.594 11.898 4.035 1 98.81 57 VAL B CA 1
ATOM 3770 C C . VAL B 1 57 ? -14.031 12.234 2.654 1 98.81 57 VAL B C 1
ATOM 3772 O O . VAL B 1 57 ? -13.445 11.375 1.991 1 98.81 57 VAL B O 1
ATOM 3775 N N . ILE B 1 58 ? -14.203 13.445 2.207 1 98.75 58 ILE B N 1
ATOM 3776 C CA . ILE B 1 58 ? -13.734 13.922 0.912 1 98.75 58 ILE B CA 1
ATOM 3777 C C . ILE B 1 58 ? -12.5 14.812 1.104 1 98.75 58 ILE B C 1
ATOM 3779 O O . ILE B 1 58 ? -12.609 15.93 1.614 1 98.75 58 ILE B O 1
ATOM 3783 N N . GLY B 1 59 ? -11.398 14.359 0.772 1 98.25 59 GLY B N 1
ATOM 3784 C CA . GLY B 1 59 ? -10.102 15 0.929 1 98.25 59 GLY B CA 1
ATOM 3785 C C . GLY B 1 59 ? -8.961 14.18 0.358 1 98.25 59 GLY B C 1
ATOM 3786 O O . GLY B 1 59 ? -9.164 13.039 -0.07 1 98.25 59 GLY B O 1
ATOM 3787 N N . ILE B 1 60 ? -7.797 14.711 0.399 1 96.94 60 ILE B N 1
ATOM 3788 C CA . ILE B 1 60 ? -6.668 14.008 -0.197 1 96.94 60 ILE B CA 1
ATOM 3789 C C . ILE B 1 60 ? -5.402 14.273 0.621 1 96.94 60 ILE B C 1
ATOM 3791 O O . ILE B 1 60 ? -5.281 15.312 1.27 1 96.94 60 ILE B O 1
ATOM 3795 N N . GLY B 1 61 ? -4.504 13.266 0.666 1 95.5 61 GLY B N 1
ATOM 3796 C CA . GLY B 1 61 ? -3.236 13.43 1.362 1 95.5 61 GLY B CA 1
ATOM 3797 C C . GLY B 1 61 ? -3.4 13.648 2.855 1 95.5 61 GLY B C 1
ATOM 3798 O O . GLY B 1 61 ? -4.062 12.859 3.533 1 95.5 61 GLY B O 1
ATOM 3799 N N . GLY B 1 62 ? -2.82 14.742 3.279 1 96.31 62 GLY B N 1
ATOM 3800 C CA . GLY B 1 62 ? -2.867 15.062 4.699 1 96.31 62 GLY B CA 1
ATOM 3801 C C . GLY B 1 62 ? -4.281 15.219 5.227 1 96.31 62 GLY B C 1
ATOM 3802 O O . GLY B 1 62 ? -4.516 15.078 6.43 1 96.31 62 GLY B O 1
ATOM 3803 N N . SER B 1 63 ? -5.203 15.352 4.355 1 97.56 63 SER B N 1
ATOM 3804 C CA . SER B 1 63 ? -6.59 15.57 4.746 1 97.56 63 SER B CA 1
ATOM 3805 C C . SER B 1 63 ? -7.285 14.258 5.082 1 97.56 63 SER B C 1
ATOM 3807 O O . SER B 1 63 ? -8.352 14.258 5.699 1 97.56 63 SER B O 1
ATOM 3809 N N . THR B 1 64 ? -6.711 13.156 4.699 1 97.62 64 THR B N 1
ATOM 3810 C CA . THR B 1 64 ? -7.441 11.906 4.902 1 97.62 64 THR B CA 1
ATOM 3811 C C . THR B 1 64 ? -6.527 10.828 5.473 1 97.62 64 THR B C 1
ATOM 3813 O O . THR B 1 64 ? -6.973 9.977 6.242 1 97.62 64 THR B O 1
ATOM 3816 N N . LEU B 1 65 ? -5.25 10.82 5.164 1 97.56 65 LEU B N 1
ATOM 3817 C CA . LEU B 1 65 ? -4.371 9.688 5.406 1 97.56 65 LEU B CA 1
ATOM 3818 C C . LEU B 1 65 ? -4.211 9.43 6.902 1 97.56 65 LEU B C 1
ATOM 3820 O O . LEU B 1 65 ? -4.207 8.281 7.34 1 97.56 65 LEU B O 1
ATOM 3824 N N . GLY B 1 66 ? -4.023 10.508 7.652 1 98.44 66 GLY B N 1
ATOM 3825 C CA . GLY B 1 66 ? -3.904 10.336 9.094 1 98.44 66 GLY B CA 1
ATOM 3826 C C . GLY B 1 66 ? -5.145 9.734 9.727 1 98.44 66 GLY B C 1
ATOM 3827 O O . GLY B 1 66 ? -5.051 8.836 10.562 1 98.44 66 GLY B O 1
ATOM 3828 N N . THR B 1 67 ? -6.301 10.266 9.32 1 98.75 67 THR B N 1
ATOM 3829 C CA . THR B 1 67 ? -7.57 9.734 9.812 1 98.75 67 THR B CA 1
ATOM 3830 C C . THR B 1 67 ? -7.723 8.266 9.43 1 98.75 67 THR B C 1
ATOM 3832 O O . THR B 1 67 ? -8.141 7.449 10.258 1 98.75 67 THR B O 1
ATOM 3835 N N . TYR B 1 68 ? -7.324 7.996 8.234 1 98.56 68 TYR B N 1
ATOM 3836 C CA . TYR B 1 68 ? -7.379 6.613 7.762 1 98.56 68 TYR B CA 1
ATOM 3837 C C . TYR B 1 68 ? -6.461 5.719 8.586 1 98.56 68 TYR B C 1
ATOM 3839 O O . TYR B 1 68 ? -6.816 4.582 8.906 1 98.56 68 TYR B O 1
ATOM 3847 N N . ALA B 1 69 ? -5.289 6.18 8.906 1 98.81 69 ALA B N 1
ATOM 3848 C CA . ALA B 1 69 ? -4.332 5.414 9.703 1 98.81 69 ALA B CA 1
ATOM 3849 C C . ALA B 1 69 ? -4.938 4.992 11.039 1 98.81 69 ALA B C 1
ATOM 3851 O O . ALA B 1 69 ? -4.855 3.824 11.422 1 98.81 69 ALA B O 1
ATOM 3852 N N . ILE B 1 70 ? -5.594 5.91 11.688 1 98.88 70 ILE B N 1
ATOM 3853 C CA . ILE B 1 70 ? -6.18 5.648 13 1 98.88 70 ILE B CA 1
ATOM 3854 C C . ILE B 1 70 ? -7.398 4.742 12.852 1 98.88 70 ILE B C 1
ATOM 3856 O O . ILE B 1 70 ? -7.543 3.756 13.578 1 98.88 70 ILE B O 1
ATOM 3860 N N . TYR B 1 71 ? -8.242 5.051 11.875 1 98.75 71 TYR B N 1
ATOM 3861 C CA . TYR B 1 71 ? -9.453 4.285 11.625 1 98.75 71 TYR B CA 1
ATOM 3862 C C . TYR B 1 71 ? -9.125 2.834 11.289 1 98.75 71 TYR B C 1
ATOM 3864 O O . TYR B 1 71 ? -9.711 1.91 11.859 1 98.75 71 TYR B O 1
ATOM 3872 N N . ASN B 1 72 ? -8.156 2.65 10.414 1 98.06 72 ASN B N 1
ATOM 3873 C CA . ASN B 1 72 ? -7.762 1.314 9.992 1 98.06 72 ASN B CA 1
ATOM 3874 C C . ASN B 1 72 ? -7.188 0.502 11.148 1 98.06 72 ASN B C 1
ATOM 3876 O O . ASN B 1 72 ? -7.395 -0.71 11.219 1 98.06 72 ASN B O 1
ATOM 3880 N N . PHE B 1 73 ? -6.504 1.107 12.047 1 98.44 73 PHE B N 1
ATOM 3881 C CA . PHE B 1 73 ? -5.844 0.463 13.18 1 98.44 73 PHE B CA 1
ATOM 3882 C C . PHE B 1 73 ? -6.871 -0.137 14.133 1 98.44 73 PHE B C 1
ATOM 3884 O O . PHE B 1 73 ? -6.629 -1.186 14.734 1 98.44 73 PHE B O 1
ATOM 3891 N N . MET B 1 74 ? -8.133 0.431 14.141 1 97.31 74 MET B N 1
ATOM 3892 C CA . MET B 1 74 ? -9.031 0.071 15.234 1 97.31 74 MET B CA 1
ATOM 3893 C C . MET B 1 74 ? -10.383 -0.395 14.703 1 97.31 74 MET B C 1
ATOM 3895 O O . MET B 1 74 ? -11.211 -0.906 15.461 1 97.31 74 MET B O 1
ATOM 3899 N N . LYS B 1 75 ? -10.695 -0.229 13.43 1 96.5 75 LYS B N 1
ATOM 3900 C CA . LYS B 1 75 ? -12.039 -0.388 12.891 1 96.5 75 LYS B CA 1
ATOM 3901 C C . LYS B 1 75 ? -12.602 -1.771 13.211 1 96.5 75 LYS B C 1
ATOM 3903 O O . LYS B 1 75 ? -13.742 -1.898 13.656 1 96.5 75 LYS B O 1
ATOM 3908 N N . TYR B 1 76 ? -11.812 -2.822 13.07 1 95.44 76 TYR B N 1
ATOM 3909 C CA . TYR B 1 76 ? -12.328 -4.176 13.258 1 95.44 76 TYR B CA 1
ATOM 3910 C C . TYR B 1 76 ? -12.594 -4.461 14.727 1 95.44 76 TYR B C 1
ATOM 3912 O O . TYR B 1 76 ? -13.578 -5.117 15.07 1 95.44 76 TYR B O 1
ATOM 3920 N N . ASN B 1 77 ? -11.688 -3.963 15.539 1 95.12 77 ASN B N 1
ATOM 3921 C CA . ASN B 1 77 ? -11.906 -4.098 16.984 1 95.12 77 ASN B CA 1
ATOM 3922 C C . ASN B 1 77 ? -13.172 -3.369 17.422 1 95.12 77 ASN B C 1
ATOM 3924 O O . ASN B 1 77 ? -13.953 -3.9 18.203 1 95.12 77 ASN B O 1
ATOM 3928 N N . LYS B 1 78 ? -13.398 -2.242 16.891 1 96.38 78 LYS B N 1
ATOM 3929 C CA . LYS B 1 78 ? -14.578 -1.454 17.234 1 96.38 78 LYS B CA 1
ATOM 3930 C C . LYS B 1 78 ? -15.844 -2.084 16.672 1 96.38 78 LYS B C 1
ATOM 3932 O O . LYS B 1 78 ? -16.906 -2.027 17.297 1 96.38 78 LYS B O 1
ATOM 3937 N N . GLN B 1 79 ? -15.75 -2.625 15.477 1 95.5 79 GLN B N 1
ATOM 3938 C CA . GLN B 1 79 ? -16.891 -3.344 14.906 1 95.5 79 GLN B CA 1
ATOM 3939 C C . GLN B 1 79 ? -17.25 -4.555 15.758 1 95.5 79 GLN B C 1
ATOM 3941 O O . GLN B 1 79 ? -18.438 -4.777 16.047 1 95.5 79 GLN B O 1
ATOM 3946 N N . HIS B 1 80 ? -16.266 -5.262 16.172 1 94.31 80 HIS B N 1
ATOM 3947 C CA . HIS B 1 80 ? -16.484 -6.461 16.969 1 94.31 80 HIS B CA 1
ATOM 3948 C C . HIS B 1 80 ? -17.141 -6.125 18.297 1 94.31 80 HIS B C 1
ATOM 3950 O O . HIS B 1 80 ? -18.016 -6.859 18.766 1 94.31 80 HIS B O 1
ATOM 3956 N N . ASN B 1 81 ? -16.734 -5.004 18.875 1 95.25 81 ASN B N 1
ATOM 3957 C CA . ASN B 1 81 ? -17.234 -4.598 20.188 1 95.25 81 ASN B CA 1
ATOM 3958 C C . ASN B 1 81 ? -18.5 -3.738 20.047 1 95.25 81 ASN B C 1
ATOM 3960 O O . ASN B 1 81 ? -19.016 -3.242 21.047 1 95.25 81 ASN B O 1
ATOM 3964 N N . LYS B 1 82 ? -18.984 -3.453 18.875 1 95.44 82 LYS B N 1
ATOM 3965 C CA . LYS B 1 82 ? -20.188 -2.676 18.594 1 95.44 82 LYS B CA 1
ATOM 3966 C C . LYS B 1 82 ? -20.062 -1.258 19.141 1 95.44 82 LYS B C 1
ATOM 3968 O O . LYS B 1 82 ? -21.016 -0.728 19.719 1 95.44 82 LYS B O 1
ATOM 3973 N N . THR B 1 83 ? -18.766 -0.771 19 1 96.31 83 THR B N 1
ATOM 3974 C CA . THR B 1 83 ? -18.516 0.582 19.484 1 96.31 83 THR B CA 1
ATOM 3975 C C . THR B 1 83 ? -18.234 1.529 18.328 1 96.31 83 THR B C 1
ATOM 3977 O O . THR B 1 83 ? -18.031 2.729 18.531 1 96.31 83 THR B O 1
ATOM 3980 N N . LEU B 1 84 ? -18.188 0.99 17.141 1 97.12 84 LEU B N 1
ATOM 3981 C CA . LEU B 1 84 ? -18.094 1.842 15.953 1 97.12 84 LEU B CA 1
ATOM 3982 C C . LEU B 1 84 ? -19.422 2.502 15.648 1 97.12 84 LEU B C 1
ATOM 3984 O O . LEU B 1 84 ? -20.375 1.827 15.242 1 97.12 84 LEU B O 1
ATOM 3988 N N . LYS B 1 85 ? -19.469 3.773 15.766 1 97.44 85 LYS B N 1
ATOM 3989 C CA . LYS B 1 85 ? -20.75 4.477 15.641 1 97.44 85 LYS B CA 1
ATOM 3990 C C . LYS B 1 85 ? -21.094 4.73 14.172 1 97.44 85 LYS B C 1
ATOM 3992 O O . LYS B 1 85 ? -22.266 4.707 13.789 1 97.44 85 LYS B O 1
ATOM 3997 N N . LYS B 1 86 ? -20.125 5.082 13.406 1 98.12 86 LYS B N 1
ATOM 3998 C CA . LYS B 1 86 ? -20.281 5.355 11.984 1 98.12 86 LYS B CA 1
ATOM 3999 C C . LYS B 1 86 ? -19.125 4.77 11.18 1 98.12 86 LYS B C 1
ATOM 4001 O O . LYS B 1 86 ? -17.969 4.855 11.594 1 98.12 86 LYS B O 1
ATOM 4006 N N . GLU B 1 87 ? -19.438 4.145 10.039 1 97.31 87 GLU B N 1
ATOM 4007 C CA . GLU B 1 87 ? -18.422 3.674 9.117 1 97.31 87 GLU B CA 1
ATOM 4008 C C . GLU B 1 87 ? -17.844 4.824 8.289 1 97.31 87 GLU B C 1
ATOM 4010 O O . GLU B 1 87 ? -18.578 5.703 7.844 1 97.31 87 GLU B O 1
ATOM 4015 N N . LEU B 1 88 ? -16.578 4.82 8.125 1 98.38 88 LEU B N 1
ATOM 4016 C CA . LEU B 1 88 ? -15.938 5.863 7.328 1 98.38 88 LEU B CA 1
ATOM 4017 C C . LEU B 1 88 ? -15.609 5.348 5.93 1 98.38 88 LEU B C 1
ATOM 4019 O O . LEU B 1 88 ? -15.109 4.23 5.773 1 98.38 88 LEU B O 1
ATOM 4023 N N . TYR B 1 89 ? -15.906 6.121 4.949 1 98.12 89 TYR B N 1
ATOM 4024 C CA . TYR B 1 89 ? -15.492 5.938 3.564 1 98.12 89 TYR B CA 1
ATOM 4025 C C . TYR B 1 89 ? -14.672 7.129 3.076 1 98.12 89 TYR B C 1
ATOM 4027 O O . TYR B 1 89 ? -14.984 8.273 3.395 1 98.12 89 TYR B O 1
ATOM 4035 N N . PHE B 1 90 ? -13.602 6.875 2.361 1 98.12 90 PHE B N 1
ATOM 4036 C CA . PHE B 1 90 ? -12.68 7.934 1.965 1 98.12 90 PHE B CA 1
ATOM 4037 C C . PHE B 1 90 ? -12.719 8.141 0.456 1 98.12 90 PHE B C 1
ATOM 4039 O O . PHE B 1 90 ? -12.633 7.184 -0.313 1 98.12 90 PHE B O 1
ATOM 4046 N N . PHE B 1 91 ? -12.898 9.344 0.036 1 97.94 91 PHE B N 1
ATOM 4047 C CA . PHE B 1 91 ? -12.875 9.773 -1.357 1 97.94 91 PHE B CA 1
ATOM 4048 C C . PHE B 1 91 ? -11.656 10.648 -1.632 1 97.94 91 PHE B C 1
ATOM 4050 O O . PHE B 1 91 ? -11.664 11.852 -1.342 1 97.94 91 PHE B O 1
ATOM 4057 N N . GLU B 1 92 ? -10.664 9.992 -2.27 1 96.38 92 GLU B N 1
ATOM 4058 C CA . GLU B 1 92 ? -9.383 10.68 -2.414 1 96.38 92 GLU B CA 1
ATOM 4059 C C . GLU B 1 92 ? -8.977 10.789 -3.881 1 96.38 92 GLU B C 1
ATOM 4061 O O . GLU B 1 92 ? -8.117 11.594 -4.234 1 96.38 92 GLU B O 1
ATOM 4066 N N . SER B 1 93 ? -9.602 9.977 -4.738 1 96.12 93 SER B N 1
ATOM 4067 C CA . SER B 1 93 ? -9.086 9.844 -6.098 1 96.12 93 SER B CA 1
ATOM 4068 C C . SER B 1 93 ? -10.133 10.266 -7.129 1 96.12 93 SER B C 1
ATOM 4070 O O . SER B 1 93 ? -11.32 10.008 -6.949 1 96.12 93 SER B O 1
ATOM 4072 N N . THR B 1 94 ? -9.625 10.828 -8.234 1 96.62 94 THR B N 1
ATOM 4073 C CA . THR B 1 94 ? -10.5 11.242 -9.32 1 96.62 94 THR B CA 1
ATOM 4074 C C . THR B 1 94 ? -10.703 10.109 -10.32 1 96.62 94 THR B C 1
ATOM 4076 O O . THR B 1 94 ? -11.273 10.312 -11.391 1 96.62 94 THR B O 1
ATOM 4079 N N . ASP B 1 95 ? -10.195 8.898 -10.031 1 97.38 95 ASP B N 1
ATOM 4080 C CA . ASP B 1 95 ? -10.508 7.707 -10.805 1 97.38 95 ASP B CA 1
ATOM 4081 C C . ASP B 1 95 ? -12.016 7.441 -10.82 1 97.38 95 ASP B C 1
ATOM 4083 O O . ASP B 1 95 ? -12.602 7.113 -9.789 1 97.38 95 ASP B O 1
ATOM 4087 N N . PRO B 1 96 ? -12.57 7.574 -11.984 1 97.81 96 PRO B N 1
ATOM 4088 C CA . PRO B 1 96 ? -14.031 7.516 -12.016 1 97.81 96 PRO B CA 1
ATOM 4089 C C . PRO B 1 96 ? -14.578 6.141 -11.625 1 97.81 96 PRO B C 1
ATOM 4091 O O . PRO B 1 96 ? -15.633 6.047 -10.992 1 97.81 96 PRO B O 1
ATOM 4094 N N . VAL B 1 97 ? -13.859 5.082 -11.953 1 97.31 97 VAL B N 1
ATOM 4095 C CA . VAL B 1 97 ? -14.32 3.729 -11.656 1 97.31 97 VAL B CA 1
ATOM 4096 C C . VAL B 1 97 ? -14.219 3.463 -10.156 1 97.31 97 VAL B C 1
ATOM 4098 O O . VAL B 1 97 ? -15.141 2.91 -9.555 1 97.31 97 VAL B O 1
ATOM 4101 N N . ASN B 1 98 ? -13.148 3.898 -9.586 1 96.38 98 ASN B N 1
ATOM 4102 C CA . ASN B 1 98 ? -12.992 3.791 -8.141 1 96.38 98 ASN B CA 1
ATOM 4103 C C . ASN B 1 98 ? -14.016 4.648 -7.406 1 96.38 98 ASN B C 1
ATOM 4105 O O . ASN B 1 98 ? -14.578 4.219 -6.395 1 96.38 98 ASN B O 1
ATOM 4109 N N . LEU B 1 99 ? -14.203 5.844 -7.914 1 97.56 99 LEU B N 1
ATOM 4110 C CA . LEU B 1 99 ? -15.172 6.766 -7.336 1 97.56 99 LEU B CA 1
ATOM 4111 C C . LEU B 1 99 ? -16.562 6.141 -7.297 1 97.56 99 LEU B C 1
ATOM 4113 O O . LEU B 1 99 ? -17.188 6.051 -6.23 1 97.56 99 LEU B O 1
ATOM 4117 N N . ASN B 1 100 ? -16.969 5.641 -8.391 1 97.19 100 ASN B N 1
ATOM 4118 C CA . ASN B 1 100 ? -18.312 5.062 -8.484 1 97.19 100 ASN B CA 1
ATOM 4119 C C . ASN B 1 100 ? -18.406 3.736 -7.734 1 97.19 100 ASN B C 1
ATOM 4121 O O . ASN B 1 100 ? -19.453 3.408 -7.172 1 97.19 100 ASN B O 1
ATOM 4125 N N . GLY B 1 101 ? -17.312 2.992 -7.766 1 95.81 101 GLY B N 1
ATOM 4126 C CA . GLY B 1 101 ? -17.281 1.771 -6.977 1 95.81 101 GLY B CA 1
ATOM 4127 C C . GLY B 1 101 ? -17.438 2.02 -5.488 1 95.81 101 GLY B C 1
ATOM 4128 O O . GLY B 1 101 ? -18.109 1.268 -4.797 1 95.81 101 GLY B O 1
ATOM 4129 N N . THR B 1 102 ? -16.812 3.08 -4.996 1 95.56 102 THR B N 1
ATOM 4130 C CA . THR B 1 102 ? -16.922 3.451 -3.588 1 95.56 102 THR B CA 1
ATOM 4131 C C . THR B 1 102 ? -18.312 3.945 -3.254 1 95.56 102 THR B C 1
ATOM 4133 O O . THR B 1 102 ? -18.891 3.574 -2.225 1 95.56 102 THR B O 1
ATOM 4136 N N . ILE B 1 103 ? -18.859 4.711 -4.156 1 97.38 103 ILE B N 1
ATOM 4137 C CA . ILE B 1 103 ? -20.203 5.25 -3.961 1 97.38 103 ILE B CA 1
ATOM 4138 C C . ILE B 1 103 ? -21.219 4.109 -3.869 1 97.38 103 ILE B C 1
ATOM 4140 O O . ILE B 1 103 ? -22.141 4.152 -3.055 1 97.38 103 ILE B O 1
ATOM 4144 N N . ALA B 1 104 ? -20.969 3.068 -4.637 1 95.56 104 ALA B N 1
ATOM 4145 C CA . ALA B 1 104 ? -21.906 1.938 -4.688 1 95.56 104 ALA B CA 1
ATOM 4146 C C . ALA B 1 104 ? -21.938 1.197 -3.355 1 95.56 104 ALA B C 1
ATOM 4148 O O . ALA B 1 104 ? -22.891 0.465 -3.072 1 95.56 104 ALA B O 1
ATOM 4149 N N . GLN B 1 105 ? -20.984 1.426 -2.529 1 92.94 105 GLN B N 1
ATOM 4150 C CA . GLN B 1 105 ? -20.922 0.751 -1.236 1 92.94 105 GLN B CA 1
ATOM 4151 C C . GLN B 1 105 ? -21.641 1.558 -0.158 1 92.94 105 GLN B C 1
ATOM 4153 O O . GLN B 1 105 ? -21.859 1.063 0.949 1 92.94 105 GLN B O 1
ATOM 4158 N N . LEU B 1 106 ? -22.031 2.738 -0.503 1 95.12 106 LEU B N 1
ATOM 4159 C CA . LEU B 1 106 ? -22.641 3.654 0.461 1 95.12 106 LEU B CA 1
ATOM 4160 C C . LEU B 1 106 ? -24.156 3.719 0.278 1 95.12 106 LEU B C 1
ATOM 4162 O O . LEU B 1 106 ? -24.656 3.529 -0.831 1 95.12 106 LEU B O 1
ATOM 4166 N N . ASN B 1 107 ? -24.844 3.945 1.42 1 97 107 ASN B N 1
ATOM 4167 C CA . ASN B 1 107 ? -26.188 4.516 1.367 1 97 107 ASN B CA 1
ATOM 4168 C C . ASN B 1 107 ? -26.156 6.039 1.404 1 97 107 ASN B C 1
ATOM 4170 O O . ASN B 1 107 ? -26.094 6.637 2.48 1 97 107 ASN B O 1
ATOM 4174 N N . LEU B 1 108 ? -26.234 6.602 0.281 1 96.94 108 LEU B N 1
ATOM 4175 C CA . LEU B 1 108 ? -26.016 8.039 0.133 1 96.94 108 LEU B CA 1
ATOM 4176 C C . LEU B 1 108 ? -26.984 8.82 1.022 1 96.94 108 LEU B C 1
ATOM 4178 O O . LEU B 1 108 ? -26.625 9.883 1.541 1 96.94 108 LEU B O 1
ATOM 4182 N N . GLU B 1 109 ? -28.156 8.25 1.284 1 95.81 109 GLU B N 1
ATOM 4183 C CA . GLU B 1 109 ? -29.172 8.945 2.072 1 95.81 109 GLU B CA 1
ATOM 4184 C C . GLU B 1 109 ? -28.844 8.883 3.562 1 95.81 109 GLU B C 1
ATOM 4186 O O . GLU B 1 109 ? -29.375 9.664 4.352 1 95.81 109 GLU B O 1
ATOM 4191 N N . ASP B 1 110 ? -27.984 8.016 3.867 1 98 110 ASP B N 1
ATOM 4192 C CA . ASP B 1 110 ? -27.594 7.82 5.262 1 98 110 ASP B CA 1
ATOM 4193 C C . ASP B 1 110 ? -26.125 8.172 5.477 1 98 110 ASP B C 1
ATOM 4195 O O . ASP B 1 110 ? -25.406 7.473 6.195 1 98 110 ASP B O 1
ATOM 4199 N N . THR B 1 111 ? -25.672 9.211 4.727 1 98.56 111 THR B N 1
ATOM 4200 C CA . THR B 1 111 ? -24.25 9.531 4.762 1 98.56 111 THR B CA 1
ATOM 4201 C C . THR B 1 111 ? -24.031 10.992 5.172 1 98.56 111 THR B C 1
ATOM 4203 O O . THR B 1 111 ? -24.672 11.891 4.621 1 98.56 111 THR B O 1
ATOM 4206 N N . LEU B 1 112 ? -23.266 11.18 6.238 1 98.81 112 LEU B N 1
ATOM 4207 C CA . LEU B 1 112 ? -22.688 12.484 6.559 1 98.81 112 LEU B CA 1
ATOM 4208 C C . LEU B 1 112 ? -21.438 12.742 5.73 1 98.81 112 LEU B C 1
ATOM 4210 O O . LEU B 1 112 ? -20.516 11.922 5.719 1 98.81 112 LEU B O 1
ATOM 4214 N N . PHE B 1 113 ? -21.453 13.859 5.023 1 98.88 113 PHE B N 1
ATOM 4215 C CA . PHE B 1 113 ? -20.297 14.219 4.199 1 98.88 113 PHE B CA 1
ATOM 4216 C C . PHE B 1 113 ? -19.391 15.195 4.938 1 98.88 113 PHE B C 1
ATOM 4218 O O . PHE B 1 113 ? -19.859 16.156 5.555 1 98.88 113 PHE B O 1
ATOM 4225 N N . ILE B 1 114 ? -18.078 14.914 4.957 1 98.88 114 ILE B N 1
ATOM 4226 C CA . ILE B 1 114 ? -17.078 15.82 5.527 1 98.88 114 ILE B CA 1
ATOM 4227 C C . ILE B 1 114 ? -16.062 16.188 4.457 1 98.88 114 ILE B C 1
ATOM 4229 O O . ILE B 1 114 ? -15.266 15.352 4.031 1 98.88 114 ILE B O 1
ATOM 4233 N N . VAL B 1 115 ? -16.078 17.438 4.047 1 98.81 115 VAL B N 1
ATOM 4234 C CA . VAL B 1 115 ? -15.133 17.938 3.059 1 98.81 115 VAL B CA 1
ATOM 4235 C C . VAL B 1 115 ? -13.938 18.578 3.762 1 98.81 115 VAL B C 1
ATOM 4237 O O . VAL B 1 115 ? -14.102 19.484 4.582 1 98.81 115 VAL B O 1
ATOM 4240 N N . ILE B 1 116 ? -12.758 18.109 3.43 1 98.75 116 ILE B N 1
ATOM 4241 C CA . ILE B 1 116 ? -11.555 18.578 4.105 1 98.75 116 ILE B CA 1
ATOM 4242 C C . ILE B 1 116 ? -10.539 19.062 3.078 1 98.75 116 ILE B C 1
ATOM 4244 O O . ILE B 1 116 ? -10.062 18.297 2.244 1 98.75 116 ILE B O 1
ATOM 4248 N N . SER B 1 117 ? -10.172 20.266 3.129 1 97.75 117 SER B N 1
ATOM 4249 C CA . SER B 1 117 ? -9.141 20.906 2.314 1 97.75 117 SER B CA 1
ATOM 4250 C C . SER B 1 117 ? -8.578 22.141 2.998 1 97.75 117 SER B C 1
ATOM 4252 O O . SER B 1 117 ? -9.297 23.125 3.189 1 97.75 117 SER B O 1
ATOM 4254 N N . LYS B 1 118 ? -7.312 22.062 3.334 1 95.19 118 LYS B N 1
ATOM 4255 C CA . LYS B 1 118 ? -6.707 23.188 4.039 1 95.19 118 LYS B CA 1
ATOM 4256 C C . LYS B 1 118 ? -6.777 24.469 3.201 1 95.19 118 LYS B C 1
ATOM 4258 O O . LYS B 1 118 ? -7.223 25.5 3.684 1 95.19 118 LYS B O 1
ATOM 4263 N N . SER B 1 119 ? -6.398 24.344 1.941 1 90.44 119 SER B N 1
ATOM 4264 C CA . SER B 1 119 ? -6.398 25.5 1.049 1 90.44 119 SER B CA 1
ATOM 4265 C C . SER B 1 119 ? -7.812 25.828 0.572 1 90.44 119 SER B C 1
ATOM 4267 O O . SER B 1 119 ? -8.094 26.969 0.174 1 90.44 119 SER B O 1
ATOM 4269 N N . GLY B 1 120 ? -8.586 24.875 0.492 1 95.31 120 GLY B N 1
ATOM 4270 C CA . GLY B 1 120 ? -9.969 25.031 0.077 1 95.31 120 GLY B CA 1
ATOM 4271 C C . GLY B 1 120 ? -10.156 24.922 -1.424 1 95.31 120 GLY B C 1
ATOM 4272 O O . GLY B 1 120 ? -11.289 24.922 -1.915 1 95.31 120 GLY B O 1
ATOM 4273 N N . THR B 1 121 ? -9.016 24.766 -2.125 1 94 121 THR B N 1
ATOM 4274 C CA . THR B 1 121 ? -9.141 24.797 -3.578 1 94 121 THR B CA 1
ATOM 4275 C C . THR B 1 121 ? -8.539 23.547 -4.207 1 94 121 THR B C 1
ATOM 4277 O O . THR B 1 121 ? -8.148 23.562 -5.375 1 94 121 THR B O 1
ATOM 4280 N N . THR B 1 122 ? -8.367 22.5 -3.43 1 94.62 122 THR B N 1
ATOM 4281 C CA . THR B 1 122 ? -7.836 21.25 -3.957 1 94.62 122 THR B CA 1
ATOM 4282 C C . THR B 1 122 ? -8.75 20.688 -5.039 1 94.62 122 THR B C 1
ATOM 4284 O O . THR B 1 122 ? -9.898 20.344 -4.773 1 94.62 122 THR B O 1
ATOM 4287 N N . ILE B 1 123 ? -8.273 20.516 -6.172 1 95.31 123 ILE B N 1
ATOM 4288 C CA . ILE B 1 123 ? -9.078 20.234 -7.359 1 95.31 123 ILE B CA 1
ATOM 4289 C C . ILE B 1 123 ? -9.742 18.859 -7.227 1 95.31 123 ILE B C 1
ATOM 4291 O O . ILE B 1 123 ? -10.898 18.688 -7.605 1 95.31 123 ILE B O 1
ATOM 4295 N N . GLU B 1 124 ? -9.023 17.875 -6.727 1 96.88 124 GLU B N 1
ATOM 4296 C CA . GLU B 1 124 ? -9.594 16.547 -6.539 1 96.88 124 GLU B CA 1
ATOM 4297 C C . GLU B 1 124 ? -10.797 16.594 -5.598 1 96.88 124 GLU B C 1
ATOM 4299 O O . GLU B 1 124 ? -11.852 16.047 -5.91 1 96.88 124 GLU B O 1
ATOM 4304 N N . THR B 1 125 ? -10.609 17.281 -4.496 1 98 125 THR B N 1
ATOM 4305 C CA . THR B 1 125 ? -11.625 17.375 -3.451 1 98 125 THR B CA 1
ATOM 4306 C C . THR B 1 125 ? -12.875 18.062 -3.969 1 98 125 THR B C 1
ATOM 4308 O O . THR B 1 125 ? -13.992 17.562 -3.811 1 98 125 THR B O 1
ATOM 4311 N N . ILE B 1 126 ? -12.688 19.156 -4.656 1 97.94 126 ILE B N 1
ATOM 4312 C CA . ILE B 1 126 ? -13.82 19.953 -5.121 1 97.94 126 ILE B CA 1
ATOM 4313 C C . ILE B 1 126 ? -14.531 19.219 -6.254 1 97.94 126 ILE B C 1
ATOM 4315 O O . ILE B 1 126 ? -15.766 19.234 -6.332 1 97.94 126 ILE B O 1
ATOM 4319 N N . SER B 1 127 ? -13.805 18.562 -7.141 1 98.12 127 SER B N 1
ATOM 4320 C CA . SER B 1 127 ? -14.406 17.797 -8.234 1 98.12 127 SER B CA 1
ATOM 4321 C C . SER B 1 127 ? -15.312 16.688 -7.711 1 98.12 127 SER B C 1
ATOM 4323 O O . SER B 1 127 ? -16.438 16.531 -8.188 1 98.12 127 SER B O 1
ATOM 4325 N N . ILE B 1 128 ? -14.844 15.984 -6.742 1 98.56 128 ILE B N 1
ATOM 4326 C CA . ILE B 1 128 ? -15.609 14.891 -6.164 1 98.56 128 ILE B CA 1
ATOM 4327 C C . ILE B 1 128 ? -16.828 15.445 -5.418 1 98.56 128 ILE B C 1
ATOM 4329 O O . ILE B 1 128 ? -17.938 14.914 -5.531 1 98.56 128 ILE B O 1
ATOM 4333 N N . PHE B 1 129 ? -16.609 16.562 -4.684 1 98.62 129 PHE B N 1
ATOM 4334 C CA . PHE B 1 129 ? -17.672 17.203 -3.932 1 98.62 129 PHE B CA 1
ATOM 4335 C C . PHE B 1 129 ? -18.812 17.625 -4.859 1 98.62 129 PHE B C 1
ATOM 4337 O O . PHE B 1 129 ? -19.984 17.328 -4.602 1 98.62 129 PHE B O 1
ATOM 4344 N N . LYS B 1 130 ? -18.484 18.25 -6 1 98.44 130 LYS B N 1
ATOM 4345 C CA . LYS B 1 130 ? -19.469 18.672 -6.988 1 98.44 130 LYS B CA 1
ATOM 4346 C C . LYS B 1 130 ? -20.234 17.469 -7.531 1 98.44 130 LYS B C 1
ATOM 4348 O O . LYS B 1 130 ? -21.469 17.516 -7.68 1 98.44 130 LYS B O 1
ATOM 4353 N N . TYR B 1 131 ? -19.531 16.438 -7.789 1 98.44 131 TYR B N 1
ATOM 4354 C CA . TYR B 1 131 ? -20.188 15.234 -8.312 1 98.44 131 TYR B CA 1
ATOM 4355 C C . TYR B 1 131 ? -21.172 14.664 -7.305 1 98.44 131 TYR B C 1
ATOM 4357 O O . TYR B 1 131 ? -22.312 14.344 -7.652 1 98.44 131 TYR B O 1
ATOM 4365 N N . LEU B 1 132 ? -20.75 14.531 -6.074 1 98.38 132 LEU B N 1
ATOM 4366 C CA . LEU B 1 132 ? -21.609 13.984 -5.031 1 98.38 132 LEU B CA 1
ATOM 4367 C C . LEU B 1 132 ? -22.844 14.844 -4.844 1 98.38 132 LEU B C 1
ATOM 4369 O O . LEU B 1 132 ? -23.953 14.32 -4.664 1 98.38 132 LEU B O 1
ATOM 4373 N N . MET B 1 133 ? -22.703 16.125 -4.938 1 97.88 133 MET B N 1
ATOM 4374 C CA . MET B 1 133 ? -23.812 17.047 -4.793 1 97.88 133 MET B CA 1
ATOM 4375 C C . MET B 1 133 ? -24.844 16.844 -5.898 1 97.88 133 MET B C 1
ATOM 4377 O O . MET B 1 133 ? -26.031 17.141 -5.715 1 97.88 133 MET B O 1
ATOM 4381 N N . SER B 1 134 ? -24.375 16.328 -7.02 1 97.69 134 SER B N 1
ATOM 4382 C CA . SER B 1 134 ? -25.266 16.141 -8.164 1 97.69 134 SER B CA 1
ATOM 4383 C C . SER B 1 134 ? -26.094 14.867 -8.023 1 97.69 134 SER B C 1
ATOM 4385 O O . SER B 1 134 ? -27.156 14.742 -8.648 1 97.69 134 SER B O 1
ATOM 4387 N N . ILE B 1 135 ? -25.688 13.953 -7.188 1 97.12 135 ILE B N 1
ATOM 4388 C CA . ILE B 1 135 ? -26.359 12.656 -7.18 1 97.12 135 ILE B CA 1
ATOM 4389 C C . ILE B 1 135 ? -27.078 12.461 -5.848 1 97.12 135 ILE B C 1
ATOM 4391 O O . ILE B 1 135 ? -27.828 11.5 -5.676 1 97.12 135 ILE B O 1
ATOM 4395 N N . THR B 1 136 ? -26.828 13.32 -4.891 1 97.44 136 THR B N 1
ATOM 4396 C CA . THR B 1 136 ? -27.547 13.281 -3.615 1 97.44 136 THR B CA 1
ATOM 4397 C C . THR B 1 136 ? -27.656 14.68 -3.021 1 97.44 136 THR B C 1
ATOM 4399 O O . THR B 1 136 ? -26.844 15.562 -3.328 1 97.44 136 THR B O 1
ATOM 4402 N N . LYS B 1 137 ? -28.719 14.914 -2.27 1 97.12 137 LYS B N 1
ATOM 4403 C CA . LYS B 1 137 ? -28.859 16.203 -1.597 1 97.12 137 LYS B CA 1
ATOM 4404 C C . LYS B 1 137 ? -27.844 16.359 -0.477 1 97.12 137 LYS B C 1
ATOM 4406 O O . LYS B 1 137 ? -27.766 15.531 0.429 1 97.12 137 LYS B O 1
ATOM 4411 N N . ILE B 1 138 ? -27.094 17.375 -0.571 1 97.75 138 ILE B N 1
ATOM 4412 C CA . ILE B 1 138 ? -26.094 17.703 0.439 1 97.75 138 ILE B CA 1
ATOM 4413 C C . ILE B 1 138 ? -26.297 19.141 0.918 1 97.75 138 ILE B C 1
ATOM 4415 O O . ILE B 1 138 ? -26.219 20.078 0.125 1 97.75 138 ILE B O 1
ATOM 4419 N N . ASP B 1 139 ? -26.516 19.25 2.227 1 96.88 139 ASP B N 1
ATOM 4420 C CA . ASP B 1 139 ? -26.734 20.562 2.822 1 96.88 139 ASP B CA 1
ATOM 4421 C C . ASP B 1 139 ? -26.344 20.578 4.297 1 96.88 139 ASP B C 1
ATOM 4423 O O . ASP B 1 139 ? -25.547 19.734 4.738 1 96.88 139 ASP B O 1
ATOM 4427 N N . LYS B 1 140 ? -26.828 21.578 5.035 1 96.25 140 LYS B N 1
ATOM 4428 C CA . LYS B 1 140 ? -26.391 21.797 6.414 1 96.25 140 LYS B CA 1
ATOM 4429 C C . LYS B 1 140 ? -26.781 20.609 7.301 1 96.25 140 LYS B C 1
ATOM 4431 O O . LYS B 1 140 ? -26.203 20.422 8.367 1 96.25 140 LYS B O 1
ATOM 4436 N N . SER B 1 141 ? -27.703 19.75 6.891 1 96.94 141 SER B N 1
ATOM 4437 C CA . SER B 1 141 ? -28.172 18.641 7.703 1 96.94 141 SER B CA 1
ATOM 4438 C C . SER B 1 141 ? -27.266 17.422 7.562 1 96.94 141 SER B C 1
ATOM 4440 O O . SER B 1 141 ? -27.344 16.484 8.359 1 96.94 141 SER B O 1
ATOM 4442 N N . ASN B 1 142 ? -26.359 17.422 6.512 1 98.31 142 ASN B N 1
ATOM 4443 C CA . ASN B 1 142 ? -25.516 16.25 6.309 1 98.31 142 ASN B CA 1
ATOM 4444 C C . ASN B 1 142 ? -24.156 16.625 5.734 1 98.31 142 ASN B C 1
ATOM 4446 O O . ASN B 1 142 ? -23.547 15.852 4.992 1 98.31 142 ASN B O 1
ATOM 4450 N N . LEU B 1 143 ? -23.688 17.828 6.016 1 98.62 143 LEU B N 1
ATOM 4451 C CA . LEU B 1 143 ? -22.391 18.297 5.516 1 98.62 143 LEU B CA 1
ATOM 4452 C C . LEU B 1 143 ? -21.625 19.031 6.605 1 98.62 143 LEU B C 1
ATOM 4454 O O . LEU B 1 143 ? -22.188 19.844 7.332 1 98.62 143 LEU B O 1
ATOM 4458 N N . LEU B 1 144 ? -20.344 18.656 6.75 1 98.75 144 LEU B N 1
ATOM 4459 C CA . LEU B 1 144 ? -19.359 19.406 7.535 1 98.75 144 LEU B CA 1
ATOM 4460 C C . LEU B 1 144 ? -18.172 19.797 6.676 1 98.75 144 LEU B C 1
ATOM 4462 O O . LEU B 1 144 ? -17.797 19.078 5.746 1 98.75 144 LEU B O 1
ATOM 4466 N N . VAL B 1 145 ? -17.578 20.922 7.012 1 98.69 145 VAL B N 1
ATOM 4467 C CA . VAL B 1 145 ? -16.406 21.422 6.301 1 98.69 145 VAL B CA 1
ATOM 4468 C C . VAL B 1 145 ? -15.258 21.625 7.281 1 98.69 145 VAL B C 1
ATOM 4470 O O . VAL B 1 145 ? -15.453 22.156 8.375 1 98.69 145 VAL B O 1
ATOM 4473 N N . ILE B 1 146 ? -14.102 21.094 6.949 1 98.81 146 ILE B N 1
ATOM 4474 C CA . ILE B 1 146 ? -12.883 21.312 7.715 1 98.81 146 ILE B CA 1
ATOM 4475 C C . ILE B 1 146 ? -11.836 21.984 6.832 1 98.81 146 ILE B C 1
ATOM 4477 O O . ILE B 1 146 ? -11.359 21.406 5.859 1 98.81 146 ILE B O 1
ATOM 4481 N N . THR B 1 147 ? -11.5 23.203 7.105 1 98.44 147 THR B N 1
ATOM 4482 C CA . THR B 1 147 ? -10.633 24.016 6.258 1 98.44 147 THR B CA 1
ATOM 4483 C C . THR B 1 147 ? -10.023 25.172 7.051 1 98.44 147 THR B C 1
ATOM 4485 O O . THR B 1 147 ? -10.258 25.297 8.258 1 98.44 147 THR B O 1
ATOM 4488 N N . GLU B 1 148 ? -9.148 25.922 6.43 1 96.62 148 GLU B N 1
ATOM 4489 C CA . GLU B 1 148 ? -8.625 27.125 7.059 1 96.62 148 GLU B CA 1
ATOM 4490 C C . GLU B 1 148 ? -9.688 28.219 7.113 1 96.62 148 GLU B C 1
ATOM 4492 O O . GLU B 1 148 ? -10.562 28.281 6.246 1 96.62 148 GLU B O 1
ATOM 4497 N N . ASP B 1 149 ? -9.508 29.062 8.062 1 94.19 149 ASP B N 1
ATOM 4498 C CA . ASP B 1 149 ? -10.523 30.078 8.352 1 94.19 149 ASP B CA 1
ATOM 4499 C C . ASP B 1 149 ? -10.711 31.016 7.168 1 94.19 149 ASP B C 1
ATOM 4501 O O . ASP B 1 149 ? -11.836 31.422 6.867 1 94.19 149 ASP B O 1
ATOM 4505 N N . ASP B 1 150 ? -9.664 31.328 6.484 1 94.88 150 ASP B N 1
ATOM 4506 C CA . ASP B 1 150 ? -9.766 32.312 5.402 1 94.88 150 ASP B CA 1
ATOM 4507 C C . ASP B 1 150 ? -9.766 31.625 4.039 1 94.88 150 ASP B C 1
ATOM 4509 O O . ASP B 1 150 ? -9.477 32.25 3.02 1 94.88 150 ASP B O 1
ATOM 4513 N N . SER B 1 151 ? -10.102 30.391 4.008 1 95.94 151 SER B N 1
ATOM 4514 C CA . SER B 1 151 ? -10.102 29.641 2.754 1 95.94 151 SER B CA 1
ATOM 4515 C C . SER B 1 151 ? -11.359 29.922 1.946 1 95.94 151 SER B C 1
ATOM 4517 O O . SER B 1 151 ? -12.375 30.344 2.5 1 95.94 151 SER B O 1
ATOM 4519 N N . LYS B 1 152 ? -11.312 29.688 0.642 1 96.19 152 LYS B N 1
ATOM 4520 C CA . LYS B 1 152 ? -12.477 29.797 -0.234 1 96.19 152 LYS B CA 1
ATOM 4521 C C . LYS B 1 152 ? -13.547 28.781 0.134 1 96.19 152 LYS B C 1
ATOM 4523 O O . LYS B 1 152 ? -14.742 29.047 0.005 1 96.19 152 LYS B O 1
ATOM 4528 N N . LEU B 1 153 ? -13.164 27.641 0.578 1 97.62 153 LEU B N 1
ATOM 4529 C CA . LEU B 1 153 ? -14.094 26.609 1.02 1 97.62 153 LEU B CA 1
ATOM 4530 C C . LEU B 1 153 ? -14.875 27.078 2.244 1 97.62 153 LEU B C 1
ATOM 4532 O O . LEU B 1 153 ? -16.047 26.75 2.398 1 97.62 153 LEU B O 1
ATOM 4536 N N . ASN B 1 154 ? -14.219 27.828 3.105 1 97.44 154 ASN B N 1
ATOM 4537 C CA . ASN B 1 154 ? -14.922 28.391 4.254 1 97.44 154 ASN B CA 1
ATOM 4538 C C . ASN B 1 154 ? -15.938 29.438 3.834 1 97.44 154 ASN B C 1
ATOM 4540 O O . ASN B 1 154 ? -16.984 29.594 4.461 1 97.44 154 ASN B O 1
ATOM 4544 N N . THR B 1 155 ? -15.609 30.219 2.812 1 97.38 155 THR B N 1
ATOM 4545 C CA . THR B 1 155 ? -16.578 31.156 2.248 1 97.38 155 THR B CA 1
ATOM 4546 C C . THR B 1 155 ? -17.844 30.422 1.807 1 97.38 155 THR B C 1
ATOM 4548 O O . THR B 1 155 ? -18.953 30.875 2.094 1 97.38 155 THR B O 1
ATOM 4551 N N . PHE B 1 156 ? -17.656 29.328 1.146 1 97.62 156 PHE B N 1
ATOM 4552 C CA . PHE B 1 156 ? -18.781 28.484 0.741 1 97.62 156 PHE B CA 1
ATOM 4553 C C . PHE B 1 156 ? -19.578 28.016 1.954 1 97.62 156 PHE B C 1
ATOM 4555 O O . PHE B 1 156 ? -20.812 28.094 1.959 1 97.62 156 PHE B O 1
ATOM 4562 N N . ALA B 1 157 ? -18.891 27.547 2.965 1 98 157 ALA B N 1
ATOM 4563 C CA . ALA B 1 157 ? -19.562 27.031 4.16 1 98 157 ALA B CA 1
ATOM 4564 C C . ALA B 1 157 ? -20.406 28.125 4.824 1 98 157 ALA B C 1
ATOM 4566 O O . ALA B 1 157 ? -21.562 27.891 5.164 1 98 157 ALA B O 1
ATOM 4567 N N . LYS B 1 158 ? -19.859 29.281 4.973 1 97.19 158 LYS B N 1
ATOM 4568 C CA . LYS B 1 158 ? -20.547 30.391 5.613 1 97.19 158 LYS B CA 1
ATOM 4569 C C . LYS B 1 158 ? -21.766 30.828 4.805 1 97.19 158 LYS B C 1
ATOM 4571 O O . LYS B 1 158 ? -22.844 31.047 5.359 1 97.19 158 LYS B O 1
ATOM 4576 N N . ALA B 1 159 ? -21.578 30.875 3.547 1 97 159 ALA B N 1
ATOM 4577 C CA . ALA B 1 159 ? -22.641 31.328 2.654 1 97 159 ALA B CA 1
ATOM 4578 C C . ALA B 1 159 ? -23.828 30.359 2.701 1 97 159 ALA B C 1
ATOM 4580 O O . ALA B 1 159 ? -24.969 30.766 2.441 1 97 159 ALA B O 1
ATOM 4581 N N . ASN B 1 160 ? -23.625 29.141 3.041 1 97.19 160 ASN B N 1
ATOM 4582 C CA . ASN B 1 160 ? -24.672 28.125 3.008 1 97.19 160 ASN B CA 1
ATOM 4583 C C . ASN B 1 160 ? -25 27.625 4.41 1 97.19 160 ASN B C 1
ATOM 4585 O O . ASN B 1 160 ? -25.656 26.594 4.562 1 97.19 160 ASN B O 1
ATOM 4589 N N . GLU B 1 161 ? -24.516 28.266 5.453 1 97.56 161 GLU B N 1
ATOM 4590 C CA . GLU B 1 161 ? -24.781 27.953 6.855 1 97.56 161 GLU B CA 1
ATOM 4591 C C . GLU B 1 161 ? -24.344 26.531 7.199 1 97.56 161 GLU B C 1
ATOM 4593 O O . GLU B 1 161 ? -25.078 25.797 7.863 1 97.56 161 GLU B O 1
ATOM 4598 N N . ILE B 1 162 ? -23.281 26.109 6.543 1 97.75 162 ILE B N 1
ATOM 4599 C CA . ILE B 1 162 ? -22.688 24.812 6.824 1 97.75 162 ILE B CA 1
ATOM 4600 C C . ILE B 1 162 ? -21.734 24.922 8.016 1 97.75 162 ILE B C 1
ATOM 4602 O O . ILE B 1 162 ? -20.953 25.859 8.117 1 97.75 162 ILE B O 1
ATOM 4606 N N . ASN B 1 163 ? -21.812 23.938 9 1 97.75 163 ASN B N 1
ATOM 4607 C CA . ASN B 1 163 ? -20.875 23.891 10.117 1 97.75 163 ASN B CA 1
ATOM 4608 C C . ASN B 1 163 ? -19.453 23.641 9.641 1 97.75 163 ASN B C 1
ATOM 4610 O O . ASN B 1 163 ? -19.203 22.719 8.844 1 97.75 163 ASN B O 1
ATOM 4614 N N . SER B 1 164 ? -18.547 24.469 10.086 1 97.81 164 SER B N 1
ATOM 4615 C CA . SER B 1 164 ? -17.156 24.359 9.68 1 97.81 164 SER B CA 1
ATOM 4616 C C . SER B 1 164 ? -16.234 24.297 10.891 1 97.81 164 SER B C 1
ATOM 4618 O O . SER B 1 164 ? -16.562 24.812 11.961 1 97.81 164 SER B O 1
ATOM 4620 N N . PHE B 1 165 ? -15.133 23.594 10.758 1 98.44 165 PHE B N 1
ATOM 4621 C CA . PHE B 1 165 ? -14.078 23.453 11.758 1 98.44 165 PHE B CA 1
ATOM 4622 C C . PHE B 1 165 ? -12.734 23.875 11.18 1 98.44 165 PHE B C 1
ATOM 4624 O O . PHE B 1 165 ? -12.422 23.578 10.023 1 98.44 165 PHE B O 1
ATOM 4631 N N . GLU B 1 166 ? -11.938 24.5 11.977 1 97.38 166 GLU B N 1
ATOM 4632 C CA . GLU B 1 166 ? -10.734 25.156 11.492 1 97.38 166 GLU B CA 1
ATOM 4633 C C . GLU B 1 166 ? -9.539 24.203 11.5 1 97.38 166 GLU B C 1
ATOM 4635 O O . GLU B 1 166 ? -9.391 23.406 12.422 1 97.38 166 GLU B O 1
ATOM 4640 N N . ILE B 1 167 ? -8.766 24.281 10.453 1 97.44 167 ILE B N 1
ATOM 4641 C CA . ILE B 1 167 ? -7.391 23.797 10.469 1 97.44 167 ILE B CA 1
ATOM 4642 C C . ILE B 1 167 ? -6.438 24.969 10.758 1 97.44 167 ILE B C 1
ATOM 4644 O O . ILE B 1 167 ? -6.379 25.938 10 1 97.44 167 ILE B O 1
ATOM 4648 N N . PRO B 1 168 ? -5.664 24.844 11.789 1 96.44 168 PRO B N 1
ATOM 4649 C CA . PRO B 1 168 ? -4.754 25.953 12.086 1 96.44 168 PRO B CA 1
ATOM 4650 C C . PRO B 1 168 ? -3.771 26.234 10.945 1 96.44 168 PRO B C 1
ATOM 4652 O O . PRO B 1 168 ? -3.244 25.297 10.344 1 96.44 168 PRO B O 1
ATOM 4655 N N . LYS B 1 169 ? -3.477 27.484 10.711 1 95.44 169 LYS B N 1
ATOM 4656 C CA . LYS B 1 169 ? -2.631 27.906 9.602 1 95.44 169 LYS B CA 1
ATOM 4657 C C . LYS B 1 169 ? -1.209 27.375 9.758 1 95.44 169 LYS B C 1
ATOM 4659 O O . LYS B 1 169 ? -0.546 27.062 8.766 1 95.44 169 LYS B O 1
ATOM 4664 N N . ASN B 1 170 ? -0.782 27.312 10.93 1 96.62 170 ASN B N 1
ATOM 4665 C CA . ASN B 1 170 ? 0.608 26.938 11.172 1 96.62 170 ASN B CA 1
ATOM 4666 C C . ASN B 1 170 ? 0.765 25.422 11.344 1 96.62 170 ASN B C 1
ATOM 4668 O O . ASN B 1 170 ? 1.771 24.953 11.875 1 96.62 170 ASN B O 1
ATOM 4672 N N . VAL B 1 171 ? -0.232 24.672 11.008 1 97.38 171 VAL B N 1
ATOM 4673 C CA . VAL B 1 171 ? -0.145 23.219 10.969 1 97.38 171 VAL B CA 1
ATOM 4674 C C . VAL B 1 171 ? -0.159 22.734 9.523 1 97.38 171 VAL B C 1
ATOM 4676 O O . VAL B 1 171 ? -1.123 22.969 8.789 1 97.38 171 VAL B O 1
ATOM 4679 N N . GLY B 1 172 ? 0.924 22.094 9.102 1 95.88 172 GLY B N 1
ATOM 4680 C CA . GLY B 1 172 ? 0.981 21.516 7.766 1 95.88 172 GLY B CA 1
ATOM 4681 C C . GLY B 1 172 ? 0.038 20.344 7.578 1 95.88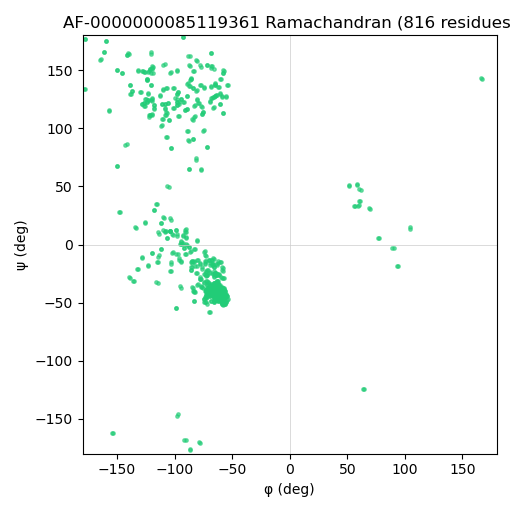 172 GLY B C 1
ATOM 4682 O O . GLY B 1 172 ? -0.254 19.625 8.531 1 95.88 172 GLY B O 1
ATOM 4683 N N . GLY B 1 173 ? -0.387 20.094 6.383 1 95.5 173 GLY B N 1
ATOM 4684 C CA . GLY B 1 173 ? -1.359 19.062 6.07 1 95.5 173 GLY B CA 1
ATOM 4685 C C . GLY B 1 173 ? -0.955 17.688 6.574 1 95.5 173 GLY B C 1
ATOM 4686 O O . GLY B 1 173 ? -1.734 17.016 7.254 1 95.5 173 GLY B O 1
ATOM 4687 N N . ARG B 1 174 ? 0.284 17.266 6.297 1 97.06 174 ARG B N 1
ATOM 4688 C CA . ARG B 1 174 ? 0.71 15.93 6.672 1 97.06 174 ARG B CA 1
ATOM 4689 C C . ARG B 1 174 ? 0.952 15.828 8.172 1 97.06 174 ARG B C 1
ATOM 4691 O O . ARG B 1 174 ? 1.109 14.734 8.711 1 97.06 174 ARG B O 1
ATOM 4698 N N . PHE B 1 175 ? 0.88 16.938 8.922 1 98.44 175 PHE B N 1
ATOM 4699 C CA . PHE B 1 175 ? 1.038 16.984 10.367 1 98.44 175 PHE B CA 1
ATOM 4700 C C . PHE B 1 175 ? -0.294 17.266 11.055 1 98.44 175 PHE B C 1
ATOM 4702 O O . PHE B 1 175 ? -0.339 17.5 12.258 1 98.44 175 PHE B O 1
ATOM 4709 N N . SER B 1 176 ? -1.42 17.188 10.336 1 98.38 176 SER B N 1
ATOM 4710 C CA . SER B 1 176 ? -2.664 17.766 10.844 1 98.38 176 SER B CA 1
ATOM 4711 C C . SER B 1 176 ? -3.58 16.688 11.406 1 98.38 176 SER B C 1
ATOM 4713 O O . SER B 1 176 ? -4.73 16.969 11.758 1 98.38 176 SER B O 1
ATOM 4715 N N . VAL B 1 177 ? -3.164 15.445 11.562 1 98.44 177 VAL B N 1
ATOM 4716 C CA . VAL B 1 177 ? -4.031 14.328 11.922 1 98.44 177 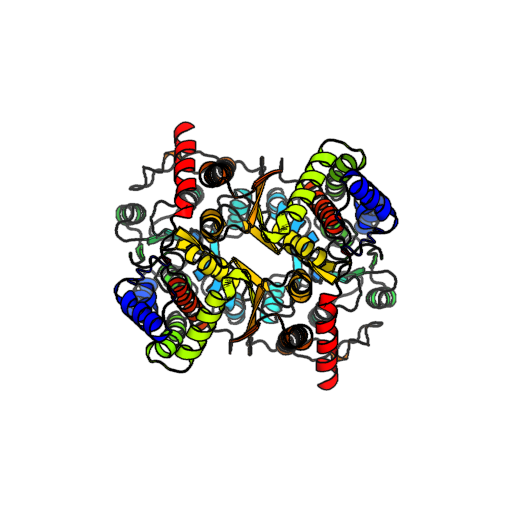VAL B CA 1
ATOM 4717 C C . VAL B 1 177 ? -4.621 14.562 13.312 1 98.44 177 VAL B C 1
ATOM 4719 O O . VAL B 1 177 ? -5.754 14.156 13.586 1 98.44 177 VAL B O 1
ATOM 4722 N N . LEU B 1 178 ? -3.873 15.258 14.234 1 98.75 178 LEU B N 1
ATOM 4723 C CA . LEU B 1 178 ? -4.336 15.469 15.602 1 98.75 178 LEU B CA 1
ATOM 4724 C C . LEU B 1 178 ? -5.082 16.797 15.727 1 98.75 178 LEU B C 1
ATOM 4726 O O . LEU B 1 178 ? -5.371 17.25 16.828 1 98.75 178 LEU B O 1
ATOM 4730 N N . SER B 1 179 ? -5.352 17.469 14.617 1 98.62 179 SER B N 1
ATOM 4731 C CA . SER B 1 179 ? -6.242 18.625 14.547 1 98.62 179 SER B CA 1
ATOM 4732 C C . SER B 1 179 ? -7.672 18.203 14.227 1 98.62 179 SER B C 1
ATOM 4734 O O . SER B 1 179 ? -7.996 17 14.281 1 98.62 179 SER B O 1
ATOM 4736 N N . ASN B 1 180 ? -8.5 19.172 13.898 1 98.75 180 ASN B N 1
ATOM 4737 C CA . ASN B 1 180 ? -9.883 18.875 13.539 1 98.75 180 ASN B CA 1
ATOM 4738 C C . ASN B 1 180 ? -9.961 17.922 12.352 1 98.75 180 ASN B C 1
ATOM 4740 O O . ASN B 1 180 ? -10.953 17.219 12.18 1 98.75 180 ASN B O 1
ATOM 4744 N N . VAL B 1 181 ? -8.859 17.828 11.57 1 98.75 181 VAL B N 1
ATOM 4745 C CA . VAL B 1 181 ? -8.805 16.953 10.406 1 98.75 181 VAL B CA 1
ATOM 4746 C C . VAL B 1 181 ? -9.062 15.516 10.828 1 98.75 181 VAL B C 1
ATOM 4748 O O . VAL B 1 181 ? -9.828 14.797 10.188 1 98.75 181 VAL B O 1
ATOM 4751 N N . GLY B 1 182 ? -8.414 15.094 11.883 1 98.81 182 GLY B N 1
ATOM 4752 C CA . GLY B 1 182 ? -8.602 13.742 12.391 1 98.81 182 GLY B CA 1
ATOM 4753 C C . GLY B 1 182 ? -9.633 13.656 13.492 1 98.81 182 GLY B C 1
ATOM 4754 O O . GLY B 1 182 ? -10.453 12.734 13.516 1 98.81 182 GLY B O 1
ATOM 4755 N N . LEU B 1 183 ? -9.734 14.625 14.398 1 98.88 183 LEU B N 1
ATOM 4756 C CA . LEU B 1 183 ? -10.531 14.555 15.617 1 98.88 183 LEU B CA 1
ATOM 4757 C C . LEU B 1 183 ? -12.023 14.555 15.305 1 98.88 183 LEU B C 1
ATOM 4759 O O . LEU B 1 183 ? -12.781 13.781 15.891 1 98.88 183 LEU B O 1
ATOM 4763 N N . VAL B 1 184 ? -12.484 15.312 14.344 1 98.88 184 VAL B N 1
ATOM 4764 C CA . VAL B 1 184 ? -13.906 15.469 14.07 1 98.88 184 VAL B CA 1
ATOM 4765 C C . VAL B 1 184 ? -14.469 14.172 13.5 1 98.88 184 VAL B C 1
ATOM 4767 O O . VAL B 1 184 ? -15.367 13.57 14.086 1 98.88 184 VAL B O 1
ATOM 4770 N N . PRO B 1 185 ? -13.906 13.711 12.383 1 98.88 185 PRO B N 1
ATOM 4771 C CA . PRO B 1 185 ? -14.484 12.469 11.852 1 98.88 185 PRO B CA 1
ATOM 4772 C C . PRO B 1 185 ? -14.344 11.297 12.812 1 98.88 185 PRO B C 1
ATOM 4774 O O . PRO B 1 185 ? -15.25 10.469 12.914 1 98.88 185 PRO B O 1
ATOM 4777 N N . LEU B 1 186 ? -13.242 11.188 13.539 1 98.88 186 LEU B N 1
ATOM 4778 C CA . LEU B 1 186 ? -13 10.062 14.438 1 98.88 186 LEU B CA 1
ATOM 4779 C C . LEU B 1 186 ? -13.961 10.094 15.625 1 98.88 186 LEU B C 1
ATOM 4781 O O . LEU B 1 186 ? -14.516 9.062 16 1 98.88 186 LEU B O 1
ATOM 4785 N N . TYR B 1 187 ? -14.156 11.273 16.188 1 98.81 187 TYR B N 1
ATOM 4786 C CA . TYR B 1 187 ? -15.094 11.383 17.297 1 98.81 187 TYR B CA 1
ATOM 4787 C C . TYR B 1 187 ? -16.5 10.961 16.859 1 98.81 187 TYR B C 1
ATOM 4789 O O . TYR B 1 187 ? -17.156 10.195 17.562 1 98.81 187 TYR B O 1
ATOM 4797 N N . LEU B 1 188 ? -16.906 11.43 15.711 1 98.62 188 LEU B N 1
ATOM 4798 C CA . LEU B 1 188 ? -18.234 11.102 15.203 1 98.62 188 LEU B CA 1
ATOM 4799 C C . LEU B 1 188 ? -18.359 9.602 14.93 1 98.62 188 LEU B C 1
ATOM 4801 O O . LEU B 1 188 ? -19.453 9.039 15.023 1 98.62 188 LEU B O 1
ATOM 4805 N N . ALA B 1 189 ? -17.219 8.953 14.648 1 98.44 189 ALA B N 1
ATOM 4806 C CA . ALA B 1 189 ? -17.219 7.523 14.367 1 98.44 189 ALA B CA 1
ATOM 4807 C C . ALA B 1 189 ? -17.125 6.711 15.656 1 98.44 189 ALA B C 1
ATOM 4809 O O . ALA B 1 189 ? -17.156 5.48 15.625 1 98.44 189 ALA B O 1
ATOM 4810 N N . GLY B 1 190 ? -16.938 7.367 16.797 1 98.12 190 GLY B N 1
ATOM 4811 C CA . GLY B 1 190 ? -16.969 6.672 18.062 1 98.12 190 GLY B CA 1
ATOM 4812 C C . GLY B 1 190 ? -15.602 6.445 18.672 1 98.12 190 GLY B C 1
ATOM 4813 O O . GLY B 1 190 ? -15.445 5.652 19.594 1 98.12 190 GLY B O 1
ATOM 4814 N N . PHE B 1 191 ? -14.617 7.105 18.172 1 98.69 191 PHE B N 1
ATOM 4815 C CA . PHE B 1 191 ? -13.266 6.961 18.703 1 98.69 191 PHE B CA 1
ATOM 4816 C C . PHE B 1 191 ? -13.062 7.855 19.922 1 98.69 191 PHE B C 1
ATOM 4818 O O . PHE B 1 191 ? -13.695 8.906 20.031 1 98.69 191 PHE B O 1
ATOM 4825 N N . ASP B 1 192 ? -12.219 7.422 20.828 1 98.69 192 ASP B N 1
ATOM 4826 C CA . ASP B 1 192 ? -11.836 8.203 22 1 98.69 192 ASP B CA 1
ATOM 4827 C C . ASP B 1 192 ? -10.703 9.172 21.672 1 98.69 192 ASP B C 1
ATOM 4829 O O . ASP B 1 192 ? -9.531 8.859 21.875 1 98.69 192 ASP B O 1
ATOM 4833 N N . ILE B 1 193 ? -11.055 10.367 21.281 1 98.75 193 ILE B N 1
ATOM 4834 C CA . ILE B 1 193 ? -10.055 11.32 20.812 1 98.75 193 ILE B CA 1
ATOM 4835 C C . ILE B 1 193 ? -9.242 11.844 21.984 1 98.75 193 ILE B C 1
ATOM 4837 O O . ILE B 1 193 ? -8.125 12.336 21.812 1 98.75 193 ILE B O 1
ATOM 4841 N N . ASP B 1 194 ? -9.773 11.797 23.234 1 98.81 194 ASP B N 1
ATOM 4842 C CA . ASP B 1 194 ? -8.984 12.164 24.406 1 98.81 194 ASP B CA 1
ATOM 4843 C C . ASP B 1 194 ? -7.812 11.211 24.609 1 98.81 194 ASP B C 1
ATOM 4845 O O . ASP B 1 194 ? -6.684 11.648 24.859 1 98.81 194 ASP B O 1
ATOM 4849 N N . GLU B 1 195 ? -8.078 9.93 24.5 1 98.75 195 GLU B N 1
ATOM 4850 C CA . GLU B 1 195 ? -7.02 8.93 24.641 1 98.75 195 GLU B CA 1
ATOM 4851 C C . GLU B 1 195 ? -6 9.039 23.516 1 98.75 195 GLU B C 1
ATOM 4853 O O . GLU B 1 195 ? -4.805 8.82 23.719 1 98.75 195 GLU B O 1
ATOM 4858 N N . LEU B 1 196 ? -6.523 9.344 22.328 1 98.81 196 LEU B N 1
ATOM 4859 C CA . LEU B 1 196 ? -5.637 9.586 21.203 1 98.81 196 LEU B CA 1
ATOM 4860 C C . LEU B 1 196 ? -4.645 10.695 21.516 1 98.81 196 LEU B C 1
ATOM 4862 O O . LEU B 1 196 ? -3.434 10.523 21.344 1 98.81 196 LEU B O 1
ATOM 4866 N N . LEU B 1 197 ? -5.152 11.82 21.984 1 98.88 197 LEU B N 1
ATOM 4867 C CA . LEU B 1 197 ? -4.312 12.969 22.297 1 98.88 197 LEU B CA 1
ATOM 4868 C C . LEU B 1 197 ? -3.428 12.688 23.5 1 98.88 197 LEU B C 1
ATOM 4870 O O . LEU B 1 197 ? -2.295 13.164 23.578 1 98.88 197 LEU B O 1
ATOM 4874 N N . ASN B 1 198 ? -3.932 11.914 24.469 1 98.81 198 ASN B N 1
ATOM 4875 C CA . ASN B 1 198 ? -3.131 11.531 25.625 1 98.81 198 ASN B CA 1
ATOM 4876 C C . ASN B 1 198 ? -1.896 10.734 25.219 1 98.81 198 ASN B C 1
ATOM 4878 O O . ASN B 1 198 ? -0.815 10.922 25.781 1 98.81 198 ASN B O 1
ATOM 4882 N N . GLY B 1 199 ? -2.086 9.812 24.266 1 98.69 199 GLY B N 1
ATOM 4883 C CA . GLY B 1 199 ? -0.947 9.078 23.734 1 98.69 199 GLY B CA 1
ATOM 4884 C C . GLY B 1 199 ? 0.104 9.977 23.109 1 98.69 199 GLY B C 1
ATOM 4885 O O . GLY B 1 199 ? 1.296 9.828 23.375 1 98.69 199 GLY B O 1
ATOM 4886 N N . ALA B 1 200 ? -0.369 10.891 22.281 1 98.75 200 ALA B N 1
ATOM 4887 C CA . ALA B 1 200 ? 0.535 11.852 21.656 1 98.75 200 ALA B CA 1
ATOM 4888 C C . ALA B 1 200 ? 1.249 12.703 22.703 1 98.75 200 ALA B C 1
ATOM 4890 O O . ALA B 1 200 ? 2.451 12.953 22.578 1 98.75 200 ALA B O 1
ATOM 4891 N N . ARG B 1 201 ? 0.509 13.125 23.734 1 98.12 201 ARG B N 1
ATOM 4892 C CA . ARG B 1 201 ? 1.062 13.953 24.812 1 98.12 201 ARG B CA 1
ATOM 4893 C C . ARG B 1 201 ? 2.158 13.203 25.562 1 98.12 201 ARG B C 1
ATOM 4895 O O . ARG B 1 201 ? 3.162 13.805 25.953 1 98.12 201 ARG B O 1
ATOM 4902 N N . LYS B 1 202 ? 1.949 11.93 25.75 1 97.69 202 LYS B N 1
ATOM 4903 C CA . LYS B 1 202 ? 2.949 11.117 26.438 1 97.69 202 LYS B CA 1
ATOM 4904 C C . LYS B 1 202 ? 4.289 11.164 25.703 1 97.69 202 LYS B C 1
ATOM 4906 O O . LYS B 1 202 ? 5.34 11.289 26.328 1 97.69 202 LYS B O 1
ATOM 4911 N N . ILE B 1 203 ? 4.27 11.086 24.391 1 97.5 203 ILE B N 1
ATOM 4912 C CA . ILE B 1 203 ? 5.484 11.125 23.578 1 97.5 203 ILE B CA 1
ATOM 4913 C C . ILE B 1 203 ? 6.098 12.523 23.625 1 97.5 203 ILE B C 1
ATOM 4915 O O . ILE B 1 203 ? 7.309 12.672 23.797 1 97.5 203 ILE B O 1
ATOM 4919 N N . SER B 1 204 ? 5.23 13.523 23.531 1 97.56 204 SER B N 1
ATOM 4920 C CA . SER B 1 204 ? 5.691 14.906 23.594 1 97.56 204 SER B CA 1
ATOM 4921 C C . SER B 1 204 ? 6.414 15.18 24.906 1 97.56 204 SER B C 1
ATOM 4923 O O . SER B 1 204 ? 7.543 15.672 24.906 1 97.56 204 SER B O 1
ATOM 4925 N N . THR B 1 205 ? 5.816 14.812 26 1 96.88 205 THR B N 1
ATOM 4926 C CA . THR B 1 205 ? 6.375 15.055 27.328 1 96.88 205 THR B CA 1
ATOM 4927 C C . THR B 1 205 ? 7.668 14.266 27.516 1 96.88 205 THR B C 1
ATOM 4929 O O . THR B 1 205 ? 8.648 14.789 28.062 1 96.88 205 THR B O 1
ATOM 4932 N N . SER B 1 206 ? 7.648 13.055 27.062 1 95.5 206 SER B N 1
ATOM 4933 C CA . SER B 1 206 ? 8.82 12.188 27.234 1 95.5 206 SER B CA 1
ATOM 4934 C C . SER B 1 206 ? 10.031 12.766 26.516 1 95.5 206 SER B C 1
ATOM 4936 O O . SER B 1 206 ? 11.164 12.617 26.984 1 95.5 206 SER B O 1
ATOM 4938 N N . PHE B 1 207 ? 9.844 13.438 25.391 1 96.25 207 PHE B N 1
ATOM 4939 C CA . PHE B 1 207 ? 10.953 14 24.625 1 96.25 207 PHE B CA 1
ATOM 4940 C C . PHE B 1 207 ? 11.359 15.352 25.188 1 96.25 207 PHE B C 1
ATOM 4942 O O . PHE B 1 207 ? 12.539 15.578 25.484 1 96.25 207 PHE B O 1
ATOM 4949 N N . PHE B 1 208 ? 10.469 16.281 25.438 1 95.88 208 PHE B N 1
ATOM 4950 C CA . PHE B 1 208 ? 10.773 17.672 25.734 1 95.88 208 PHE B CA 1
ATOM 4951 C C . PHE B 1 208 ? 11.18 17.844 27.188 1 95.88 208 PHE B C 1
ATOM 4953 O O . PHE B 1 208 ? 11.898 18.781 27.531 1 95.88 208 PHE B O 1
ATOM 4960 N N . GLU B 1 209 ? 10.758 16.969 28.016 1 93.69 209 GLU B N 1
ATOM 4961 C CA . GLU B 1 209 ? 11.203 17.031 29.406 1 93.69 209 GLU B CA 1
ATOM 4962 C C . GLU B 1 209 ? 12.461 16.203 29.609 1 93.69 209 GLU B C 1
ATOM 4964 O O . GLU B 1 209 ? 12.859 15.93 30.75 1 93.69 209 GLU B O 1
ATOM 4969 N N . GLN B 1 210 ? 13.062 15.773 28.562 1 86.62 210 GLN B N 1
ATOM 4970 C CA . GLN B 1 210 ? 14.344 15.086 28.484 1 86.62 210 GLN B CA 1
ATOM 4971 C C . GLN B 1 210 ? 14.336 13.805 29.312 1 86.62 210 GLN B C 1
ATOM 4973 O O . GLN B 1 210 ? 15.25 13.562 30.109 1 86.62 210 GLN B O 1
ATOM 4978 N N . ASN B 1 211 ? 13.367 13.055 29.047 1 86.38 211 ASN B N 1
ATOM 4979 C CA . ASN B 1 211 ? 13.258 11.727 29.641 1 86.38 211 ASN B CA 1
ATOM 4980 C C . ASN B 1 211 ? 13.789 10.656 28.688 1 86.38 211 ASN B C 1
ATOM 4982 O O . ASN B 1 211 ? 14.836 10.836 28.062 1 86.38 211 ASN B O 1
ATOM 4986 N N . GLU B 1 212 ? 13.227 9.461 28.672 1 84.94 212 GLU B N 1
ATOM 4987 C CA . GLU B 1 212 ? 13.703 8.258 28 1 84.94 212 GLU B CA 1
ATOM 4988 C C . GLU B 1 212 ? 13.719 8.453 26.484 1 84.94 212 GLU B C 1
ATOM 4990 O O . GLU B 1 212 ? 14.648 8 25.797 1 84.94 212 GLU B O 1
ATOM 4995 N N . LEU B 1 213 ? 12.844 9.211 25.953 1 91.5 213 LEU B N 1
ATOM 4996 C CA . LEU B 1 213 ? 12.68 9.289 24.5 1 91.5 213 LEU B CA 1
ATOM 4997 C C . LEU B 1 213 ? 13.656 10.297 23.891 1 91.5 213 LEU B C 1
ATOM 4999 O O . LEU B 1 213 ? 13.914 10.258 22.688 1 91.5 213 LEU B O 1
ATOM 5003 N N . TYR B 1 214 ? 14.188 11.211 24.766 1 90.38 214 TYR B N 1
ATOM 5004 C CA . TYR B 1 214 ? 15.117 12.234 24.297 1 90.38 214 TYR B CA 1
ATOM 5005 C C . TYR B 1 214 ? 16.328 11.602 23.641 1 90.38 214 TYR B C 1
ATOM 5007 O O . TYR B 1 214 ? 16.594 11.828 22.453 1 90.38 214 TYR B O 1
ATOM 5015 N N . ASN B 1 215 ? 16.953 10.688 24.344 1 89.62 215 ASN B N 1
ATOM 5016 C CA . ASN B 1 215 ? 18.172 10.062 23.828 1 89.62 215 ASN B CA 1
ATOM 5017 C C . ASN B 1 215 ? 17.859 9.141 22.656 1 89.62 215 ASN B C 1
ATOM 5019 O O . ASN B 1 215 ? 18.609 9.109 21.672 1 89.62 215 ASN B O 1
ATOM 5023 N N . GLN B 1 216 ? 16.812 8.43 22.734 1 90.94 216 GLN B N 1
ATOM 5024 C CA . GLN B 1 216 ? 16.453 7.445 21.719 1 90.94 216 GLN B CA 1
ATOM 5025 C C . GLN B 1 216 ? 16.141 8.117 20.391 1 90.94 216 GLN B C 1
ATOM 5027 O O . GLN B 1 216 ? 16.641 7.699 19.344 1 90.94 216 GLN B O 1
ATOM 5032 N N . LEU B 1 217 ? 15.367 9.188 20.391 1 94.44 217 LEU B N 1
ATOM 5033 C CA . LEU B 1 217 ? 14.938 9.852 19.172 1 94.44 217 LEU B CA 1
ATOM 5034 C C . LEU B 1 217 ? 16.109 10.609 18.531 1 94.44 217 LEU B C 1
ATOM 5036 O O . LEU B 1 217 ? 16.25 10.617 17.312 1 94.44 217 LEU B O 1
ATOM 5040 N N . LEU B 1 218 ? 16.922 11.258 19.375 1 92.06 218 LEU B N 1
ATOM 5041 C CA . LEU B 1 218 ? 18.062 11.984 18.844 1 92.06 218 LEU B CA 1
ATOM 5042 C C . LEU B 1 218 ? 19.078 11.031 18.219 1 92.06 218 LEU B C 1
ATOM 5044 O O . LEU B 1 218 ? 19.625 11.305 17.156 1 92.06 218 LEU B O 1
ATOM 5048 N N . LYS B 1 219 ? 19.281 9.914 18.859 1 91.5 219 LYS B N 1
ATOM 5049 C CA . LYS B 1 219 ? 20.203 8.93 18.328 1 91.5 219 LYS B CA 1
ATOM 5050 C C . LYS B 1 219 ? 19.719 8.359 17 1 91.5 219 LYS B C 1
ATOM 5052 O O . LYS B 1 219 ? 20.484 8.219 16.047 1 91.5 219 LYS B O 1
ATOM 5057 N N . LYS B 1 220 ? 18.469 8 16.953 1 93.38 220 LYS B N 1
ATOM 5058 C CA . LYS B 1 220 ? 17.891 7.457 15.719 1 93.38 220 LYS B CA 1
ATOM 5059 C C . LYS B 1 220 ? 17.969 8.469 14.586 1 93.38 220 LYS B C 1
ATOM 5061 O O . LYS B 1 220 ? 18.375 8.141 13.469 1 93.38 220 LYS B O 1
ATOM 5066 N N . ALA B 1 221 ? 17.578 9.719 14.883 1 95.56 221 ALA B N 1
ATOM 5067 C CA . ALA B 1 221 ? 17.609 10.781 13.875 1 95.56 221 ALA B CA 1
ATOM 5068 C C . ALA B 1 221 ? 19.031 11.031 13.383 1 95.56 221 ALA B C 1
ATOM 5070 O O . ALA B 1 221 ? 19.25 11.18 12.18 1 95.56 221 ALA B O 1
ATOM 5071 N N . ARG B 1 222 ? 19.969 11.102 14.312 1 92.75 222 ARG B N 1
ATOM 5072 C CA . ARG B 1 222 ? 21.375 11.32 13.953 1 92.75 222 ARG B CA 1
ATOM 5073 C C . ARG B 1 222 ? 21.891 10.188 13.078 1 92.75 222 ARG B C 1
ATOM 5075 O O . ARG B 1 222 ? 22.625 10.422 12.117 1 92.75 222 ARG B O 1
ATOM 5082 N N . THR B 1 223 ? 21.516 8.992 13.43 1 92.19 223 THR B N 1
ATOM 5083 C CA . THR B 1 223 ? 21.938 7.836 12.648 1 92.19 223 THR B CA 1
ATOM 5084 C C . THR B 1 223 ? 21.438 7.941 11.211 1 92.19 223 THR B C 1
ATOM 5086 O O . THR B 1 223 ? 22.188 7.715 10.266 1 92.19 223 THR B O 1
ATOM 5089 N N . TYR B 1 224 ? 20.141 8.281 11.047 1 94.69 224 TYR B N 1
ATOM 5090 C CA . TYR B 1 224 ? 19.578 8.453 9.711 1 94.69 224 TYR B CA 1
ATOM 5091 C C . TYR B 1 224 ? 20.344 9.508 8.922 1 94.69 224 TYR B C 1
ATOM 5093 O O . TYR B 1 224 ? 20.641 9.32 7.738 1 94.69 224 TYR B O 1
ATOM 5101 N N . TYR B 1 225 ? 20.781 10.586 9.594 1 94.19 225 TYR B N 1
ATOM 5102 C CA . TYR B 1 225 ? 21.484 11.688 8.938 1 94.19 225 TYR B CA 1
ATOM 5103 C C . TYR B 1 225 ? 22.906 11.281 8.586 1 94.19 225 TYR B C 1
ATOM 5105 O O . TYR B 1 225 ? 23.344 11.453 7.449 1 94.19 225 TYR B O 1
ATOM 5113 N N . GLU B 1 226 ? 23.609 10.727 9.562 1 92.94 226 GLU B N 1
ATOM 5114 C CA . GLU B 1 226 ? 25.031 10.422 9.383 1 92.94 226 GLU B CA 1
ATOM 5115 C C . GLU B 1 226 ? 25.234 9.336 8.328 1 92.94 226 GLU B C 1
ATOM 5117 O O . GLU B 1 226 ? 26.25 9.336 7.617 1 92.94 226 GLU B O 1
ATOM 5122 N N . TYR B 1 227 ? 24.25 8.492 8.188 1 93.38 227 TYR B N 1
ATOM 5123 C CA . TYR B 1 227 ? 24.422 7.371 7.27 1 93.38 227 TYR B CA 1
ATOM 5124 C C . TYR B 1 227 ? 23.516 7.512 6.059 1 93.38 227 TYR B C 1
ATOM 5126 O O . TYR B 1 227 ? 23.266 6.539 5.34 1 93.38 227 TYR B O 1
ATOM 5134 N N . LYS B 1 228 ? 23.016 8.672 5.766 1 94.56 228 LYS B N 1
ATOM 5135 C CA . LYS B 1 228 ? 22.031 8.914 4.719 1 94.56 228 LYS B CA 1
ATOM 5136 C C . LYS B 1 228 ? 22.594 8.547 3.344 1 94.56 228 LYS B C 1
ATOM 5138 O O . LYS B 1 228 ? 21.828 8.234 2.426 1 94.56 228 LYS B O 1
ATOM 5143 N N . ASP B 1 229 ? 23.906 8.602 3.189 1 93.62 229 ASP B N 1
ATOM 5144 C CA . ASP B 1 229 ? 24.5 8.352 1.884 1 93.62 229 ASP B CA 1
ATOM 5145 C C . ASP B 1 229 ? 24.719 6.855 1.659 1 93.62 229 ASP B C 1
ATOM 5147 O O . ASP B 1 229 ? 24.953 6.418 0.531 1 93.62 229 ASP B O 1
ATOM 5151 N N . ILE B 1 230 ? 24.656 6.09 2.707 1 93.31 230 ILE B N 1
ATOM 5152 C CA . ILE B 1 230 ? 24.734 4.637 2.623 1 93.31 230 ILE B CA 1
ATOM 5153 C C . ILE B 1 230 ? 23.328 4.039 2.682 1 93.31 230 ILE B C 1
ATOM 5155 O O . ILE B 1 230 ? 22.922 3.287 1.789 1 93.31 230 ILE B O 1
ATOM 5159 N N . TYR B 1 231 ? 22.609 4.402 3.736 1 95.5 231 TYR B N 1
ATOM 5160 C CA . TYR B 1 231 ? 21.25 3.93 3.955 1 95.5 231 TYR B CA 1
ATOM 5161 C C . TYR B 1 231 ? 20.234 5.008 3.598 1 95.5 231 TYR B C 1
ATOM 5163 O O . TYR B 1 231 ? 19.688 5.668 4.48 1 95.5 231 TYR B O 1
ATOM 5171 N N . ASN B 1 232 ? 19.906 5.109 2.318 1 96.88 232 ASN B N 1
ATOM 5172 C CA . ASN B 1 232 ? 19.031 6.172 1.85 1 96.88 232 ASN B CA 1
ATOM 5173 C C . ASN B 1 232 ? 17.562 5.715 1.807 1 96.88 232 ASN B C 1
ATOM 5175 O O . ASN B 1 232 ? 16.688 6.465 1.376 1 96.88 232 ASN B O 1
ATOM 5179 N N . VAL B 1 233 ? 17.297 4.457 2.201 1 97.75 233 VAL B N 1
ATOM 5180 C CA . VAL B 1 233 ? 15.953 3.9 2.234 1 97.75 233 VAL B CA 1
ATOM 5181 C C . VAL B 1 233 ? 15.602 3.479 3.66 1 97.75 233 VAL B C 1
ATOM 5183 O O . VAL B 1 233 ? 16.344 2.723 4.289 1 97.75 233 VAL B O 1
ATOM 5186 N N . ASN B 1 234 ? 14.516 3.988 4.215 1 98 234 ASN B N 1
ATOM 5187 C CA . ASN B 1 234 ? 14.039 3.639 5.547 1 98 234 ASN B CA 1
ATOM 5188 C C . ASN B 1 234 ? 12.75 2.824 5.48 1 98 234 ASN B C 1
ATOM 5190 O O . ASN B 1 234 ? 11.68 3.369 5.195 1 98 234 ASN B O 1
ATOM 5194 N N . ALA B 1 235 ? 12.836 1.543 5.793 1 97.88 235 ALA B N 1
ATOM 5195 C CA . ALA B 1 235 ? 11.688 0.645 5.723 1 97.88 235 ALA B CA 1
ATOM 5196 C C . ALA B 1 235 ? 11.055 0.458 7.098 1 97.88 235 ALA B C 1
ATOM 5198 O O . ALA B 1 235 ? 11.758 0.269 8.094 1 97.88 235 ALA B O 1
ATOM 5199 N N . ILE B 1 236 ? 9.758 0.631 7.176 1 98.31 236 ILE B N 1
ATOM 5200 C CA . ILE B 1 236 ? 8.969 0.195 8.32 1 98.31 236 ILE B CA 1
ATOM 5201 C C . ILE B 1 236 ? 8.32 -1.15 8.016 1 98.31 236 ILE B C 1
ATOM 5203 O O . ILE B 1 236 ? 7.594 -1.285 7.027 1 98.31 236 ILE B O 1
ATOM 5207 N N . PHE B 1 237 ? 8.633 -2.146 8.805 1 98 237 PHE B N 1
ATOM 5208 C CA . PHE B 1 237 ? 8.07 -3.488 8.672 1 98 237 PHE B CA 1
ATOM 5209 C C . PHE B 1 237 ? 7.082 -3.771 9.797 1 98 237 PHE B C 1
ATOM 5211 O O . PHE B 1 237 ? 7.465 -4.289 10.852 1 98 237 PHE B O 1
ATOM 5218 N N . SER B 1 238 ? 5.789 -3.48 9.508 1 98.62 238 SER B N 1
ATOM 5219 C CA . SER B 1 238 ? 4.723 -3.59 10.492 1 98.62 238 SER B CA 1
ATOM 5220 C C . SER B 1 238 ? 4.105 -4.984 10.492 1 98.62 238 SER B C 1
ATOM 5222 O O . SER B 1 238 ? 3.482 -5.395 9.516 1 98.62 238 SER B O 1
ATOM 5224 N N . TYR B 1 239 ? 4.25 -5.652 11.609 1 97.88 239 TYR B N 1
ATOM 5225 C CA . TYR B 1 239 ? 3.699 -7 11.703 1 97.88 239 TYR B CA 1
ATOM 5226 C C . TYR B 1 239 ? 2.248 -6.965 12.164 1 97.88 239 TYR B C 1
ATOM 5228 O O . TYR B 1 239 ? 1.915 -7.496 13.227 1 97.88 239 TYR B O 1
ATOM 5236 N N . SER B 1 240 ? 1.42 -6.41 11.359 1 98.19 240 SER B N 1
ATOM 5237 C CA . SER B 1 240 ? -0.029 -6.328 11.508 1 98.19 240 SER B CA 1
ATOM 5238 C C . SER B 1 240 ? -0.673 -5.625 10.32 1 98.19 240 SER B C 1
ATOM 5240 O O . SER B 1 240 ? -0.213 -4.562 9.891 1 98.19 240 SER B O 1
ATOM 5242 N N . GLN B 1 241 ? -1.742 -6.188 9.789 1 97.69 241 GLN B N 1
ATOM 5243 C CA . GLN B 1 241 ? -2.502 -5.547 8.719 1 97.69 241 GLN B CA 1
ATOM 5244 C C . GLN B 1 241 ? -3.189 -4.277 9.211 1 97.69 241 GLN B C 1
ATOM 5246 O O . GLN B 1 241 ? -3.564 -3.418 8.414 1 97.69 241 GLN B O 1
ATOM 5251 N N . LEU B 1 242 ? -3.305 -4.152 10.508 1 98 242 LEU B N 1
ATOM 5252 C CA . LEU B 1 242 ? -3.959 -2.994 11.109 1 98 242 LEU B CA 1
ATOM 5253 C C . LEU B 1 242 ? -3.111 -1.739 10.93 1 98 242 LEU B C 1
ATOM 5255 O O . LEU B 1 242 ? -3.609 -0.622 11.078 1 98 242 LEU B O 1
ATOM 5259 N N . LEU B 1 243 ? -1.862 -1.929 10.547 1 98.62 243 LEU B N 1
ATOM 5260 C CA . LEU B 1 243 ? -0.937 -0.804 10.461 1 98.62 243 LEU B CA 1
ATOM 5261 C C . LEU B 1 243 ? -0.723 -0.391 9.008 1 98.62 243 LEU B C 1
ATOM 5263 O O . LEU B 1 243 ? 0.161 0.416 8.711 1 98.62 243 LEU B O 1
ATOM 5267 N N . GLU B 1 244 ? -1.545 -0.905 8.102 1 98.19 244 GLU B N 1
ATOM 5268 C CA . GLU B 1 244 ? -1.435 -0.519 6.699 1 98.19 244 GLU B CA 1
ATOM 5269 C C . GLU B 1 244 ? -1.629 0.985 6.523 1 98.19 244 GLU B C 1
ATOM 5271 O O . GLU B 1 244 ? -0.864 1.636 5.809 1 98.19 244 GLU B O 1
ATOM 5276 N N . GLY B 1 245 ? -2.697 1.515 7.168 1 98.5 245 GLY B N 1
ATOM 5277 C CA . GLY B 1 245 ? -2.936 2.947 7.109 1 98.5 245 GLY B CA 1
ATOM 5278 C C . GLY B 1 245 ? -1.793 3.768 7.68 1 98.5 245 GLY B C 1
ATOM 5279 O O . GLY B 1 245 ? -1.409 4.789 7.105 1 98.5 245 GLY B O 1
ATOM 5280 N N . PHE B 1 246 ? -1.242 3.297 8.797 1 98.69 246 PHE B N 1
ATOM 5281 C CA . PHE B 1 246 ? -0.095 3.973 9.391 1 98.69 246 PHE B CA 1
ATOM 5282 C C . PHE B 1 246 ? 1.075 4.008 8.414 1 98.69 246 PHE B C 1
ATOM 5284 O O . PHE B 1 246 ? 1.743 5.035 8.281 1 98.69 246 PHE B O 1
ATOM 5291 N N . ASN B 1 247 ? 1.326 2.881 7.73 1 98.69 247 ASN B N 1
ATOM 5292 C CA . ASN B 1 247 ? 2.406 2.822 6.754 1 98.69 247 ASN B CA 1
ATOM 5293 C C . ASN B 1 247 ? 2.217 3.854 5.645 1 98.69 247 ASN B C 1
ATOM 5295 O O . ASN B 1 247 ? 3.168 4.535 5.258 1 98.69 247 ASN B O 1
ATOM 5299 N N . LYS B 1 248 ? 1.004 3.975 5.141 1 98.25 248 LYS B N 1
ATOM 5300 C CA . LYS B 1 248 ? 0.715 4.949 4.094 1 98.25 248 LYS B CA 1
ATOM 5301 C C . LYS B 1 248 ? 0.926 6.375 4.594 1 98.25 248 LYS B C 1
ATOM 5303 O O . LYS B 1 248 ? 1.484 7.211 3.883 1 98.25 248 LYS B O 1
ATOM 5308 N N . TRP B 1 249 ? 0.459 6.641 5.793 1 98.56 249 TRP B N 1
ATOM 5309 C CA . TRP B 1 249 ? 0.634 7.949 6.414 1 98.56 249 TRP B CA 1
ATOM 5310 C C . TRP B 1 249 ? 2.111 8.266 6.613 1 98.56 249 TRP B C 1
ATOM 5312 O O . TRP B 1 249 ? 2.564 9.367 6.309 1 98.56 249 TRP B O 1
ATOM 5322 N N . TYR B 1 250 ? 2.879 7.266 7.082 1 98.56 250 TYR B N 1
ATOM 5323 C CA . TYR B 1 250 ? 4.316 7.402 7.285 1 98.56 250 TYR B CA 1
ATOM 5324 C C . TYR B 1 250 ? 5.016 7.77 5.98 1 98.56 250 TYR B C 1
ATOM 5326 O O . TYR B 1 250 ? 5.887 8.641 5.961 1 98.56 250 TYR B O 1
ATOM 5334 N N . ILE B 1 251 ? 4.629 7.117 4.922 1 98.62 251 ILE B N 1
ATOM 5335 C CA . ILE B 1 251 ? 5.242 7.363 3.621 1 98.62 251 ILE B CA 1
ATOM 5336 C C . ILE B 1 251 ? 5.039 8.82 3.221 1 98.62 251 ILE B C 1
ATOM 5338 O O . ILE B 1 251 ? 5.973 9.484 2.758 1 98.62 251 ILE B O 1
ATOM 5342 N N . GLN B 1 252 ? 3.836 9.32 3.436 1 98.25 252 GLN B N 1
ATOM 5343 C CA . GLN B 1 252 ? 3.58 10.719 3.127 1 98.25 252 GLN B CA 1
ATOM 5344 C C . GLN B 1 252 ? 4.391 11.641 4.035 1 98.25 252 GLN B C 1
ATOM 5346 O O . GLN B 1 252 ? 5.078 12.547 3.557 1 98.25 252 GLN B O 1
ATOM 5351 N N . LEU B 1 253 ? 4.336 11.383 5.344 1 98.62 253 LEU B N 1
ATOM 5352 C CA . LEU B 1 253 ? 5 12.227 6.328 1 98.62 253 LEU B CA 1
ATOM 5353 C C . LEU B 1 253 ? 6.496 12.32 6.043 1 98.62 253 LEU B C 1
ATOM 5355 O O . LEU B 1 253 ? 7.043 13.422 5.93 1 98.62 253 LEU B O 1
ATOM 5359 N N . TRP B 1 254 ? 7.094 11.195 5.828 1 98.5 254 TRP B N 1
ATOM 5360 C CA . TRP B 1 254 ? 8.539 11.062 5.672 1 98.5 254 TRP B CA 1
ATOM 5361 C C . TRP B 1 254 ? 8.992 11.586 4.312 1 98.5 254 TRP B C 1
ATOM 5363 O O . TRP B 1 254 ? 9.906 12.398 4.227 1 98.5 254 TRP B O 1
ATOM 5373 N N . GLY B 1 255 ? 8.297 11.188 3.285 1 97.75 255 GLY B N 1
ATOM 5374 C CA . GLY B 1 255 ? 8.68 11.539 1.927 1 97.75 255 GLY B CA 1
ATOM 5375 C C . GLY B 1 255 ? 8.516 13.016 1.623 1 97.75 255 GLY B C 1
ATOM 5376 O O . GLY B 1 255 ? 9.438 13.656 1.123 1 97.75 255 GLY B O 1
ATOM 5377 N N . GLU B 1 256 ? 7.359 13.578 1.956 1 96.69 256 GLU B N 1
ATOM 5378 C CA . GLU B 1 256 ? 7.07 14.977 1.635 1 96.69 256 GLU B CA 1
ATOM 5379 C C . GLU B 1 256 ? 7.867 15.922 2.525 1 96.69 256 GLU B C 1
ATOM 5381 O O . GLU B 1 256 ? 8.211 17.031 2.113 1 96.69 256 GLU B O 1
ATOM 5386 N N . SER B 1 257 ? 8.227 15.484 3.699 1 98.31 257 SER B N 1
ATOM 5387 C CA . SER B 1 257 ? 8.898 16.359 4.652 1 98.31 257 SER B CA 1
ATOM 5388 C C . SER B 1 257 ? 10.406 16.391 4.398 1 98.31 257 SER B C 1
ATOM 5390 O O . SER B 1 257 ? 11.031 17.438 4.531 1 98.31 257 SER B O 1
ATOM 5392 N N . LEU B 1 258 ? 10.977 15.242 4.004 1 98.19 258 LEU B N 1
ATOM 5393 C CA . LEU B 1 258 ? 12.43 15.156 4.039 1 98.19 258 LEU B CA 1
ATOM 5394 C C . LEU B 1 258 ? 13.016 15.281 2.637 1 98.19 258 LEU B C 1
ATOM 5396 O O . LEU B 1 258 ? 14.203 15.555 2.479 1 98.19 258 LEU B O 1
ATOM 5400 N N . GLY B 1 259 ? 12.234 14.977 1.577 1 97.25 259 GLY B N 1
ATOM 5401 C CA . GLY B 1 259 ? 12.703 15.18 0.215 1 97.25 259 GLY B CA 1
ATOM 5402 C C . GLY B 1 259 ? 12.781 16.641 -0.174 1 97.25 259 GLY B C 1
ATOM 5403 O O . GLY B 1 259 ? 11.844 17.188 -0.765 1 97.25 259 GLY B O 1
ATOM 5404 N N . LYS B 1 260 ? 13.906 17.281 0.192 1 96.19 260 LYS B N 1
ATOM 5405 C CA . LYS B 1 260 ? 14.062 18.734 0.037 1 96.19 260 LYS B CA 1
ATOM 5406 C C . LYS B 1 260 ? 15.469 19.094 -0.438 1 96.19 260 LYS B C 1
ATOM 5408 O O . LYS B 1 260 ? 16.375 18.25 -0.392 1 96.19 260 LYS B O 1
ATOM 5413 N N . ILE B 1 261 ? 15.531 20.344 -0.908 1 94.94 261 ILE B N 1
ATOM 5414 C CA . ILE B 1 261 ? 16.844 20.953 -1.136 1 94.94 261 ILE B CA 1
ATOM 5415 C C . ILE B 1 261 ? 17.312 21.656 0.136 1 94.94 261 ILE B C 1
ATOM 5417 O O . ILE B 1 261 ? 16.578 22.469 0.708 1 94.94 261 ILE B O 1
ATOM 5421 N N . ASP B 1 262 ? 18.531 21.359 0.602 1 94.31 262 ASP B N 1
ATOM 5422 C CA . ASP B 1 262 ? 18.984 21.891 1.88 1 94.31 262 ASP B CA 1
ATOM 5423 C C . ASP B 1 262 ? 19.625 23.281 1.703 1 94.31 262 ASP B C 1
ATOM 5425 O O . ASP B 1 262 ? 19.578 23.859 0.614 1 94.31 262 ASP B O 1
ATOM 5429 N N . VAL B 1 263 ? 20.125 23.797 2.756 1 91.62 263 VAL B N 1
ATOM 5430 C CA . VAL B 1 263 ? 20.672 25.156 2.801 1 91.62 263 VAL B CA 1
ATOM 5431 C C . VAL B 1 263 ? 21.906 25.25 1.911 1 91.62 263 VAL B C 1
ATOM 5433 O O . VAL B 1 263 ? 22.312 26.344 1.507 1 91.62 263 VAL B O 1
ATOM 5436 N N . ASN B 1 264 ? 22.5 24.094 1.584 1 91.56 264 ASN B N 1
ATOM 5437 C CA . ASN B 1 264 ? 23.688 24.062 0.719 1 91.56 264 ASN B CA 1
ATOM 5438 C C . ASN B 1 264 ? 23.297 23.75 -0.726 1 91.56 264 ASN B C 1
ATOM 5440 O O . ASN B 1 264 ? 24.172 23.391 -1.533 1 91.56 264 ASN B O 1
ATOM 5444 N N . ASN B 1 265 ? 22.016 23.719 -0.984 1 91.75 265 ASN B N 1
ATOM 5445 C CA . ASN B 1 265 ? 21.484 23.484 -2.322 1 91.75 265 ASN B CA 1
ATOM 5446 C C . ASN B 1 265 ? 21.719 22.047 -2.779 1 91.75 265 ASN B C 1
ATOM 5448 O O . ASN B 1 265 ? 22.031 21.812 -3.945 1 91.75 265 ASN B O 1
ATOM 5452 N N . THR B 1 266 ? 21.734 21.219 -1.887 1 93.5 266 THR B N 1
ATOM 5453 C CA . THR B 1 266 ? 21.875 19.797 -2.16 1 93.5 266 THR B CA 1
ATOM 5454 C C . THR B 1 266 ? 20.547 19.062 -1.958 1 93.5 266 THR B C 1
ATOM 5456 O O . THR B 1 266 ? 19.844 19.312 -0.985 1 93.5 266 THR B O 1
ATOM 5459 N N . ASN B 1 267 ? 20.234 18.203 -2.934 1 94.44 267 ASN B N 1
ATOM 5460 C CA . ASN B 1 267 ? 19.031 17.391 -2.787 1 94.44 267 ASN B CA 1
ATOM 5461 C C . ASN B 1 267 ? 19.172 16.391 -1.638 1 94.44 267 ASN B C 1
ATOM 5463 O O . ASN B 1 267 ? 20.078 15.562 -1.637 1 94.44 267 ASN B O 1
ATOM 5467 N N . GLN B 1 268 ? 18.344 16.547 -0.664 1 93.81 268 GLN B N 1
ATOM 5468 C CA . GLN B 1 268 ? 18.281 15.625 0.469 1 93.81 268 GLN B CA 1
ATOM 5469 C C . GLN B 1 268 ? 17.016 14.773 0.432 1 93.81 268 GLN B C 1
ATOM 5471 O O . GLN B 1 268 ? 16.031 15.148 -0.2 1 93.81 268 GLN B O 1
ATOM 5476 N N . GLY B 1 269 ? 17.172 13.656 1.081 1 95.81 269 GLY B N 1
ATOM 5477 C CA . GLY B 1 269 ? 15.977 12.836 1.19 1 95.81 269 GLY B CA 1
ATOM 5478 C C . GLY B 1 269 ? 16.266 11.414 1.642 1 95.81 269 GLY B C 1
ATOM 5479 O O . GLY B 1 269 ? 17.297 10.844 1.276 1 95.81 269 GLY B O 1
ATOM 5480 N N . LEU B 1 270 ? 15.406 10.898 2.414 1 97.12 270 LEU B N 1
ATOM 5481 C CA . LEU B 1 270 ? 15.367 9.492 2.816 1 97.12 270 LEU B CA 1
ATOM 5482 C C . LEU B 1 270 ? 14.086 8.828 2.34 1 97.12 270 LEU B C 1
ATOM 5484 O O . LEU B 1 270 ? 12.984 9.258 2.689 1 97.12 270 LEU B O 1
ATOM 5488 N N . THR B 1 271 ? 14.211 7.773 1.516 1 98.38 271 THR B N 1
ATOM 5489 C CA . THR B 1 271 ? 13.055 7.164 0.864 1 98.38 271 THR B CA 1
ATOM 5490 C C . THR B 1 271 ? 12.32 6.238 1.826 1 98.38 271 THR B C 1
ATOM 5492 O O . THR B 1 271 ? 12.898 5.285 2.35 1 98.38 271 THR B O 1
ATOM 5495 N N . PRO B 1 272 ? 11.023 6.5 2.066 1 98.5 272 PRO B N 1
ATOM 5496 C CA . PRO B 1 272 ? 10.242 5.637 2.957 1 98.5 272 PRO B CA 1
ATOM 5497 C C . PRO B 1 272 ? 9.648 4.43 2.236 1 98.5 272 PRO B C 1
ATOM 5499 O O . PRO B 1 272 ? 9.234 4.543 1.08 1 98.5 272 PRO B O 1
ATOM 5502 N N . ILE B 1 273 ? 9.633 3.301 2.916 1 98.06 273 ILE B N 1
ATOM 5503 C CA . ILE B 1 273 ? 8.953 2.082 2.479 1 98.06 273 ILE B CA 1
ATOM 5504 C C . ILE B 1 273 ? 8.078 1.548 3.605 1 98.06 273 ILE B C 1
ATOM 5506 O O . ILE B 1 273 ? 8.492 1.513 4.766 1 98.06 273 ILE B O 1
ATOM 5510 N N . GLY B 1 274 ? 6.848 1.243 3.279 1 98.19 274 GLY B N 1
ATOM 5511 C CA . GLY B 1 274 ? 5.949 0.594 4.219 1 98.19 274 GLY B CA 1
ATOM 5512 C C . GLY B 1 274 ? 5.664 -0.854 3.869 1 98.19 274 GLY B C 1
ATOM 5513 O O . GLY B 1 274 ? 5.168 -1.147 2.779 1 98.19 274 GLY B O 1
ATOM 5514 N N . LEU B 1 275 ? 5.992 -1.749 4.805 1 98.31 275 LEU B N 1
ATOM 5515 C CA . LEU B 1 275 ? 5.801 -3.184 4.621 1 98.31 275 LEU B CA 1
ATOM 5516 C C . LEU B 1 275 ? 4.895 -3.754 5.707 1 98.31 275 LEU B C 1
ATOM 5518 O O . LEU B 1 275 ? 4.848 -3.229 6.82 1 98.31 275 LEU B O 1
ATOM 5522 N N . LEU B 1 276 ? 4.195 -4.824 5.324 1 98 276 LEU B N 1
ATOM 5523 C CA . LEU B 1 276 ? 3.33 -5.523 6.266 1 98 276 LEU B CA 1
ATOM 5524 C C . LEU B 1 276 ? 3.799 -6.961 6.473 1 98 276 LEU B C 1
ATOM 5526 O O . LEU B 1 276 ? 3.881 -7.734 5.516 1 98 276 LEU B O 1
ATOM 5530 N N . GLY B 1 277 ? 4.191 -7.289 7.734 1 96.88 277 GLY B N 1
ATOM 5531 C CA . GLY B 1 277 ? 4.477 -8.672 8.086 1 96.88 277 GLY B CA 1
ATOM 5532 C C . GLY B 1 277 ? 3.244 -9.445 8.508 1 96.88 277 GLY B C 1
ATOM 5533 O O . GLY B 1 277 ? 2.316 -8.883 9.094 1 96.88 277 GLY B O 1
ATOM 5534 N N . PRO B 1 278 ? 3.094 -10.695 8.188 1 95.12 278 PRO B N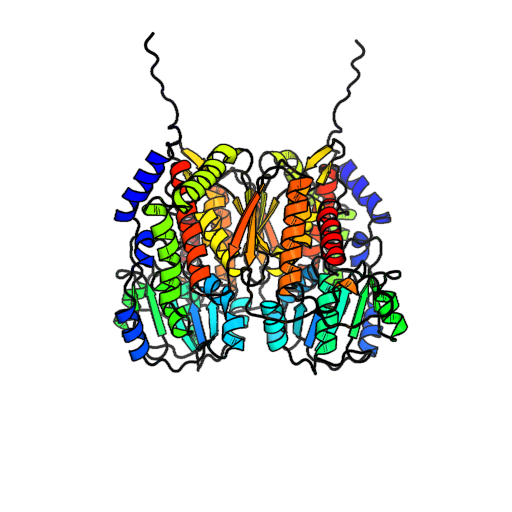 1
ATOM 5535 C CA . PRO B 1 278 ? 4.156 -11.508 7.59 1 95.12 278 PRO B CA 1
ATOM 5536 C C . PRO B 1 278 ? 4.094 -11.539 6.062 1 95.12 278 PRO B C 1
ATOM 5538 O O . PRO B 1 278 ? 4.961 -12.133 5.418 1 95.12 278 PRO B O 1
ATOM 5541 N N . VAL B 1 279 ? 3.121 -10.836 5.453 1 94.94 279 VAL B N 1
ATOM 5542 C CA . VAL B 1 279 ? 2.865 -10.914 4.02 1 94.94 279 VAL B CA 1
ATOM 5543 C C . VAL B 1 279 ? 4.125 -10.531 3.248 1 94.94 279 VAL B C 1
ATOM 5545 O O . VAL B 1 279 ? 4.559 -11.258 2.352 1 94.94 279 VAL B O 1
ATOM 5548 N N . ASP B 1 280 ? 4.789 -9.508 3.691 1 96.25 280 ASP B N 1
ATOM 5549 C CA . ASP B 1 280 ? 5.898 -8.977 2.908 1 96.25 280 ASP B CA 1
ATOM 5550 C C . ASP B 1 280 ? 7.203 -9.695 3.246 1 96.25 280 ASP B C 1
ATOM 5552 O O . ASP B 1 280 ? 8.25 -9.398 2.66 1 96.25 280 ASP B O 1
ATOM 5556 N N . GLN B 1 281 ? 7.148 -10.648 4.211 1 94.44 281 GLN B N 1
ATOM 5557 C CA . GLN B 1 281 ? 8.242 -11.609 4.293 1 94.44 281 GLN B CA 1
ATOM 5558 C C . GLN B 1 281 ? 8.383 -12.398 2.99 1 94.44 281 GLN B C 1
ATOM 5560 O O . GLN B 1 281 ? 9.492 -12.773 2.607 1 94.44 281 GLN B O 1
ATOM 5565 N N . HIS B 1 282 ? 7.172 -12.469 2.391 1 91.62 282 HIS B N 1
ATOM 5566 C CA . HIS B 1 282 ? 7.098 -13.258 1.162 1 91.62 282 HIS B CA 1
ATOM 5567 C C . HIS B 1 282 ? 7.16 -12.359 -0.069 1 91.62 282 HIS B C 1
ATOM 5569 O O . HIS B 1 282 ? 6.832 -12.789 -1.177 1 91.62 282 HIS B O 1
ATOM 5575 N N . SER B 1 283 ? 7.516 -11.094 0.102 1 92.94 283 SER B N 1
ATOM 5576 C CA . SER B 1 283 ? 7.52 -10.211 -1.061 1 92.94 283 SER B CA 1
ATOM 5577 C C . SER B 1 283 ? 8.734 -9.289 -1.053 1 92.94 283 SER B C 1
ATOM 5579 O O . SER B 1 283 ? 9.211 -8.867 -2.109 1 92.94 283 SER B O 1
ATOM 5581 N N . PHE B 1 284 ? 9.258 -8.938 0.085 1 96.31 284 PHE B N 1
ATOM 5582 C CA . PHE B 1 284 ? 10.242 -7.859 0.13 1 96.31 284 PHE B CA 1
ATOM 5583 C C . PHE B 1 284 ? 11.453 -8.273 0.955 1 96.31 284 PHE B C 1
ATOM 5585 O O . PHE B 1 284 ? 12.547 -7.727 0.779 1 96.31 284 PHE B O 1
ATOM 5592 N N . LEU B 1 285 ? 11.328 -9.242 1.816 1 95.19 285 LEU B N 1
ATOM 5593 C CA . LEU B 1 285 ? 12.375 -9.609 2.76 1 95.19 285 LEU B CA 1
ATOM 5594 C C . LEU B 1 285 ? 13.633 -10.062 2.023 1 95.19 285 LEU B C 1
ATOM 5596 O O . LEU B 1 285 ? 14.75 -9.758 2.447 1 95.19 285 LEU B O 1
ATOM 5600 N N . GLN B 1 286 ? 13.445 -10.766 0.892 1 94.88 286 GLN B N 1
ATOM 5601 C CA . GLN B 1 286 ? 14.586 -11.188 0.075 1 94.88 286 GLN B CA 1
ATOM 5602 C C . GLN B 1 286 ? 15.461 -9.992 -0.304 1 94.88 286 GLN B C 1
ATOM 5604 O O . GLN B 1 286 ? 16.688 -10.078 -0.245 1 94.88 286 GLN B O 1
ATOM 5609 N N . LEU B 1 287 ? 14.867 -8.906 -0.701 1 97 287 LEU B N 1
ATOM 5610 C CA . LEU B 1 287 ? 15.586 -7.695 -1.079 1 97 287 LEU B CA 1
ATOM 5611 C C . LEU B 1 287 ? 16.297 -7.094 0.122 1 97 287 LEU B C 1
ATOM 5613 O O . LEU B 1 287 ? 17.422 -6.602 -0.004 1 97 287 LEU B O 1
ATOM 5617 N N . ILE B 1 288 ? 15.648 -7.137 1.259 1 95.12 288 ILE B N 1
ATOM 5618 C CA . ILE B 1 288 ? 16.281 -6.605 2.465 1 95.12 288 ILE B CA 1
ATOM 5619 C C . ILE B 1 288 ? 17.516 -7.43 2.805 1 95.12 288 ILE B C 1
ATOM 5621 O O . ILE B 1 288 ? 18.594 -6.871 3.064 1 95.12 288 ILE B O 1
ATOM 5625 N N . VAL B 1 289 ? 17.469 -8.742 2.717 1 93.56 289 VAL B N 1
ATOM 5626 C CA . VAL B 1 289 ? 18.469 -9.641 3.271 1 93.56 289 VAL B CA 1
ATOM 5627 C C . VAL B 1 289 ? 19.641 -9.773 2.301 1 93.56 289 VAL B C 1
ATOM 5629 O O . VAL B 1 289 ? 20.812 -9.734 2.713 1 93.56 289 VAL B O 1
ATOM 5632 N N . GLU B 1 290 ? 19.312 -9.859 1.001 1 94.38 290 GLU B N 1
ATOM 5633 C CA . GLU B 1 290 ? 20.406 -10.156 0.075 1 94.38 290 GLU B CA 1
ATOM 5634 C C . GLU B 1 290 ? 20.578 -9.039 -0.946 1 94.38 290 GLU B C 1
ATOM 5636 O O . GLU B 1 290 ? 21.531 -9.055 -1.736 1 94.38 290 GLU B O 1
ATOM 5641 N N . GLY B 1 291 ? 19.688 -8.102 -0.956 1 95.31 291 GLY B N 1
ATOM 5642 C CA . GLY B 1 291 ? 19.781 -7.012 -1.917 1 95.31 291 GLY B CA 1
ATOM 5643 C C . GLY B 1 291 ? 20.812 -5.969 -1.528 1 95.31 291 GLY B C 1
ATOM 5644 O O . GLY B 1 291 ? 21.609 -6.184 -0.615 1 95.31 291 GLY B O 1
ATOM 5645 N N . LYS B 1 292 ? 20.797 -4.879 -2.248 1 94.88 292 LYS B N 1
ATOM 5646 C CA . LYS B 1 292 ? 21.703 -3.764 -1.999 1 94.88 292 LYS B CA 1
ATOM 5647 C C . LYS B 1 292 ? 21.625 -3.305 -0.546 1 94.88 292 LYS B C 1
ATOM 5649 O O . LYS B 1 292 ? 20.531 -3.205 0.02 1 94.88 292 LYS B O 1
ATOM 5654 N N . ARG B 1 293 ? 22.828 -3.035 0.029 1 93.75 293 ARG B N 1
ATOM 5655 C CA . ARG B 1 293 ? 22.906 -2.582 1.414 1 93.75 293 ARG B CA 1
ATOM 5656 C C . ARG B 1 293 ? 22.641 -1.085 1.518 1 93.75 293 ARG B C 1
ATOM 5658 O O . ARG B 1 293 ? 23.562 -0.301 1.768 1 93.75 293 ARG B O 1
ATOM 5665 N N . ASP B 1 294 ? 21.344 -0.746 1.361 1 96.44 294 ASP B N 1
ATOM 5666 C CA . ASP B 1 294 ? 20.984 0.668 1.319 1 96.44 294 ASP B CA 1
ATOM 5667 C C . ASP B 1 294 ? 19.766 0.951 2.189 1 96.44 294 ASP B C 1
ATOM 5669 O O . ASP B 1 294 ? 19.141 2.012 2.076 1 96.44 294 ASP B O 1
ATOM 5673 N N . LYS B 1 295 ? 19.406 -0.052 3.102 1 97 295 LYS B N 1
ATOM 5674 C CA . LYS B 1 295 ? 18.156 0.09 3.842 1 97 295 LYS B CA 1
ATOM 5675 C C . LYS B 1 295 ? 18.406 0.022 5.348 1 97 295 LYS B C 1
ATOM 5677 O O . LYS B 1 295 ? 19.219 -0.768 5.816 1 97 295 LYS B O 1
ATOM 5682 N N . THR B 1 296 ? 17.672 0.865 6.109 1 96.19 296 THR B N 1
ATOM 5683 C CA . THR B 1 296 ? 17.375 0.602 7.516 1 96.19 296 THR B CA 1
ATOM 5684 C C . THR B 1 296 ? 15.992 -0.013 7.68 1 96.19 296 THR B C 1
ATOM 5686 O O . THR B 1 296 ? 15.102 0.218 6.855 1 96.19 296 THR B O 1
ATOM 5689 N N . VAL B 1 297 ? 15.828 -0.831 8.688 1 96.44 297 VAL B N 1
ATOM 5690 C CA . VAL B 1 297 ? 14.531 -1.468 8.898 1 96.44 297 VAL B CA 1
ATOM 5691 C C . VAL B 1 297 ? 14.078 -1.245 10.344 1 96.44 297 VAL B C 1
ATOM 5693 O O . VAL B 1 297 ? 14.797 -1.58 11.289 1 96.44 297 VAL B O 1
ATOM 5696 N N . THR B 1 298 ? 12.938 -0.623 10.539 1 97.81 298 THR B N 1
ATOM 5697 C CA . THR B 1 298 ? 12.25 -0.57 11.82 1 97.81 298 THR B CA 1
ATOM 5698 C C . THR B 1 298 ? 11.094 -1.572 11.852 1 97.81 298 THR B C 1
ATOM 5700 O O . THR B 1 298 ? 10.164 -1.482 11.055 1 97.81 298 THR B O 1
ATOM 5703 N N . PHE B 1 299 ? 11.172 -2.541 12.742 1 97.12 299 PHE B N 1
ATOM 5704 C CA . PHE B 1 299 ? 10.086 -3.49 12.953 1 97.12 299 PHE B CA 1
ATOM 5705 C C . PHE B 1 299 ? 9.078 -2.949 13.961 1 97.12 299 PHE B C 1
ATOM 5707 O O . PHE B 1 299 ? 9.461 -2.346 14.961 1 97.12 299 PHE B O 1
ATOM 5714 N N . ILE B 1 300 ? 7.801 -3.092 13.672 1 98.19 300 ILE B N 1
ATOM 5715 C CA . ILE B 1 300 ? 6.738 -2.742 14.609 1 98.19 300 ILE B CA 1
ATOM 5716 C C . ILE B 1 300 ? 5.898 -3.979 14.922 1 98.19 300 ILE B C 1
ATOM 5718 O O . ILE B 1 300 ? 5.434 -4.664 14.016 1 98.19 300 ILE B O 1
ATOM 5722 N N . LYS B 1 301 ? 5.746 -4.297 16.234 1 97.38 301 LYS B N 1
ATOM 5723 C CA . LYS B 1 301 ? 4.926 -5.406 16.719 1 97.38 301 LYS B CA 1
ATOM 5724 C C . LYS B 1 301 ? 3.809 -4.91 17.625 1 97.38 301 LYS B C 1
ATOM 5726 O O . LYS B 1 301 ? 3.93 -3.848 18.25 1 97.38 301 LYS B O 1
ATOM 5731 N N . ILE B 1 302 ? 2.77 -5.617 17.688 1 97.75 302 ILE B N 1
ATOM 5732 C CA . ILE B 1 302 ? 1.691 -5.387 18.641 1 97.75 302 ILE B CA 1
ATOM 5733 C C . ILE B 1 302 ? 1.656 -6.523 19.672 1 97.75 302 ILE B C 1
ATOM 5735 O O . ILE B 1 302 ? 1.476 -7.688 19.297 1 97.75 302 ILE B O 1
ATOM 5739 N N . LYS B 1 303 ? 1.794 -6.191 20.859 1 96.69 303 LYS B N 1
ATOM 5740 C CA . LYS B 1 303 ? 1.854 -7.203 21.906 1 96.69 303 LYS B CA 1
ATOM 5741 C C . LYS B 1 303 ? 0.483 -7.832 22.156 1 96.69 303 LYS B C 1
ATOM 5743 O O . LYS B 1 303 ? 0.356 -9.055 22.203 1 96.69 303 LYS B O 1
ATOM 5748 N N . ASP B 1 304 ? -0.5 -6.977 22.328 1 96.88 304 ASP B N 1
ATOM 5749 C CA . ASP B 1 304 ? -1.846 -7.453 22.641 1 96.88 304 ASP B CA 1
ATOM 5750 C C . ASP B 1 304 ? -2.848 -6.965 21.594 1 96.88 304 ASP B C 1
ATOM 5752 O O . ASP B 1 304 ? -3.242 -5.797 21.609 1 96.88 304 ASP B O 1
ATOM 5756 N N . PHE B 1 305 ? -3.348 -7.914 20.781 1 96.38 305 PHE B N 1
ATOM 5757 C CA . PHE B 1 305 ? -4.324 -7.621 19.75 1 96.38 305 PHE B CA 1
ATOM 5758 C C . PHE B 1 305 ? -5.734 -7.57 20.328 1 96.38 305 PHE B C 1
ATOM 5760 O O . PHE B 1 305 ? -6.688 -7.227 19.625 1 96.38 305 PHE B O 1
ATOM 5767 N N . LYS B 1 306 ? -5.855 -7.871 21.594 1 95.69 306 LYS B N 1
ATOM 5768 C CA . LYS B 1 306 ? -7.152 -8 22.25 1 95.69 306 LYS B CA 1
ATOM 5769 C C . LYS B 1 306 ? -8.031 -9.023 21.547 1 95.69 306 LYS B C 1
ATOM 5771 O O . LYS B 1 306 ? -9.219 -8.781 21.328 1 95.69 306 LYS B O 1
ATOM 5776 N N . ASP B 1 307 ? -7.438 -10.062 20.984 1 95.12 307 ASP B N 1
ATOM 5777 C CA . ASP B 1 307 ? -8.055 -11.188 20.281 1 95.12 307 ASP B CA 1
ATOM 5778 C C . ASP B 1 307 ? -7.387 -12.508 20.672 1 95.12 307 ASP B C 1
ATOM 5780 O O . ASP B 1 307 ? -6.16 -12.617 20.656 1 95.12 307 ASP B O 1
ATOM 5784 N N . ALA B 1 308 ? -8.18 -13.516 21.062 1 94.75 308 ALA B N 1
ATOM 5785 C CA . ALA B 1 308 ? -7.645 -14.773 21.578 1 94.75 308 ALA B CA 1
ATOM 5786 C C . ALA B 1 308 ? -7.863 -15.914 20.594 1 94.75 308 ALA B C 1
ATOM 5788 O O . ALA B 1 308 ? -7.91 -17.078 20.969 1 94.75 308 ALA B O 1
ATOM 5789 N N . THR B 1 309 ? -8.016 -15.57 19.312 1 97.44 309 THR B N 1
ATOM 5790 C CA . THR B 1 309 ? -8.242 -16.578 18.297 1 97.44 309 THR B CA 1
ATOM 5791 C C . THR B 1 309 ? -7.055 -17.547 18.203 1 97.44 309 THR B C 1
ATOM 5793 O O . THR B 1 309 ? -5.902 -17.109 18.188 1 97.44 309 THR B O 1
ATOM 5796 N N . LYS B 1 310 ? -7.371 -18.844 18.109 1 97.88 310 LYS B N 1
ATOM 5797 C CA . LYS B 1 310 ? -6.344 -19.875 18.094 1 97.88 310 LYS B CA 1
ATOM 5798 C C . LYS B 1 310 ? -6.406 -20.688 16.797 1 97.88 310 LYS B C 1
ATOM 5800 O O . LYS B 1 310 ? -7.461 -20.766 16.156 1 97.88 310 LYS B O 1
ATOM 5805 N N . ILE B 1 311 ? -5.277 -21.203 16.391 1 97.88 311 ILE B N 1
ATOM 5806 C CA . ILE B 1 311 ? -5.23 -22.219 15.344 1 97.88 311 ILE B CA 1
ATOM 5807 C C . ILE B 1 311 ? -5.898 -23.5 15.836 1 97.88 311 ILE B C 1
ATOM 5809 O O . ILE B 1 311 ? -5.586 -24 16.922 1 97.88 311 ILE B O 1
ATOM 5813 N N . ALA B 1 312 ? -6.84 -24 15.07 1 97.62 312 ALA B N 1
ATOM 5814 C CA . ALA B 1 312 ? -7.613 -25.172 15.492 1 97.62 312 ALA B CA 1
ATOM 5815 C C . ALA B 1 312 ? -6.727 -26.406 15.602 1 97.62 312 ALA B C 1
ATOM 5817 O O . ALA B 1 312 ? -5.84 -26.609 14.773 1 97.62 312 ALA B O 1
ATOM 5818 N N . PRO B 1 313 ? -6.961 -27.156 16.641 1 96.94 313 PRO B N 1
ATOM 5819 C CA . PRO B 1 313 ? -6.188 -28.391 16.797 1 96.94 313 PRO B CA 1
ATOM 5820 C C . PRO B 1 313 ? -6.668 -29.516 15.883 1 96.94 313 PRO B C 1
ATOM 5822 O O . PRO B 1 313 ? -7.105 -30.562 16.359 1 96.94 313 PRO B O 1
ATOM 5825 N N . ILE B 1 314 ? -6.543 -29.328 14.602 1 96.38 314 ILE B N 1
ATOM 5826 C CA . ILE B 1 314 ? -6.938 -30.266 13.555 1 96.38 314 ILE B CA 1
ATOM 5827 C C . ILE B 1 314 ? -5.695 -30.844 12.875 1 96.38 314 ILE B C 1
ATOM 5829 O O . ILE B 1 314 ? -4.738 -30.109 12.602 1 96.38 314 ILE B O 1
ATOM 5833 N N . THR B 1 315 ? -5.754 -32.125 12.742 1 96.56 315 THR B N 1
ATOM 5834 C CA . THR B 1 315 ? -4.695 -32.781 11.984 1 96.56 315 THR B CA 1
ATOM 5835 C C . THR B 1 315 ? -5.137 -33.031 10.547 1 96.56 315 THR B C 1
ATOM 5837 O O . THR B 1 315 ? -6.176 -33.656 10.32 1 96.56 315 THR B O 1
ATOM 5840 N N . LEU B 1 316 ? -4.414 -32.531 9.633 1 95.75 316 LEU B N 1
ATOM 5841 C CA . LEU B 1 316 ? -4.672 -32.75 8.219 1 95.75 316 LEU B CA 1
ATOM 5842 C C . LEU B 1 316 ? -3.771 -33.875 7.66 1 95.75 316 LEU B C 1
ATOM 5844 O O . LEU B 1 316 ? -2.549 -33.781 7.793 1 95.75 316 LEU B O 1
ATOM 5848 N N . GLN B 1 317 ? -4.398 -34.844 7.078 1 94.94 317 GLN B N 1
ATOM 5849 C CA . GLN B 1 317 ? -3.625 -35.938 6.539 1 94.94 317 GLN B CA 1
ATOM 5850 C C . GLN B 1 317 ? -2.559 -35.438 5.566 1 94.94 317 GLN B C 1
ATOM 5852 O O . GLN B 1 317 ? -2.859 -34.719 4.629 1 94.94 317 GLN B O 1
ATOM 5857 N N . GLY B 1 318 ? -1.305 -35.844 5.773 1 93.56 318 GLY B N 1
ATOM 5858 C CA . GLY B 1 318 ? -0.191 -35.406 4.945 1 93.56 318 GLY B CA 1
ATOM 5859 C C . GLY B 1 318 ? 0.529 -34.188 5.504 1 93.56 318 GLY B C 1
ATOM 5860 O O . GLY B 1 318 ? 1.673 -33.906 5.133 1 93.56 318 GLY B O 1
ATOM 5861 N N . LEU B 1 319 ? -0.127 -33.469 6.402 1 95.88 319 LEU B N 1
ATOM 5862 C CA . LEU B 1 319 ? 0.433 -32.25 6.93 1 95.88 319 LEU B CA 1
ATOM 5863 C C . LEU B 1 319 ? 0.669 -32.344 8.43 1 95.88 319 LEU B C 1
ATOM 5865 O O . LEU B 1 319 ? 0.662 -31.344 9.141 1 95.88 319 LEU B O 1
ATOM 5869 N N . GLU B 1 320 ? 0.931 -33.531 8.906 1 95.44 320 GLU B N 1
ATOM 5870 C CA . GLU B 1 320 ? 1.104 -33.781 10.336 1 95.44 320 GLU B CA 1
ATOM 5871 C C . GLU B 1 320 ? 2.326 -33.062 10.883 1 95.44 320 GLU B C 1
ATOM 5873 O O . GLU B 1 320 ? 2.357 -32.688 12.062 1 95.44 320 GLU B O 1
ATOM 5878 N N . ASP B 1 321 ? 3.271 -32.781 10.031 1 92.19 321 ASP B N 1
ATOM 5879 C CA .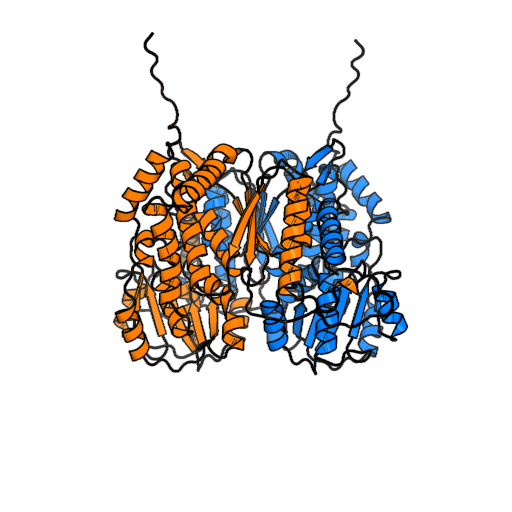 ASP B 1 321 ? 4.508 -32.094 10.422 1 92.19 321 ASP B CA 1
ATOM 5880 C C . ASP B 1 321 ? 4.234 -30.672 10.867 1 92.19 321 ASP B C 1
ATOM 5882 O O . ASP B 1 321 ? 5.094 -30.031 11.477 1 92.19 321 ASP B O 1
ATOM 5886 N N . LEU B 1 322 ? 3.039 -30.141 10.625 1 93.94 322 LEU B N 1
ATOM 5887 C CA . LEU B 1 322 ? 2.695 -28.781 11.016 1 93.94 322 LEU B CA 1
ATOM 5888 C C . LEU B 1 322 ? 1.793 -28.781 12.25 1 93.94 322 LEU B C 1
ATOM 5890 O O . LEU B 1 322 ? 1.302 -27.719 12.664 1 93.94 322 LEU B O 1
ATOM 5894 N N . ASP B 1 323 ? 1.64 -29.891 12.906 1 95.69 323 ASP B N 1
ATOM 5895 C CA . ASP B 1 323 ? 0.729 -29.984 14.047 1 95.69 323 ASP B CA 1
ATOM 5896 C C . ASP B 1 323 ? 1.291 -29.266 15.266 1 95.69 323 ASP B C 1
ATOM 5898 O O . ASP B 1 323 ? 0.571 -29.016 16.234 1 95.69 323 ASP B O 1
ATOM 5902 N N . TYR B 1 324 ? 2.561 -28.875 15.164 1 93.69 324 TYR B N 1
ATOM 5903 C CA . TYR B 1 324 ? 3.166 -28.141 16.281 1 93.69 324 TYR B CA 1
ATOM 5904 C C . TYR B 1 324 ? 2.539 -26.766 16.438 1 93.69 324 TYR B C 1
ATOM 5906 O O . TYR B 1 324 ? 2.715 -26.109 17.469 1 93.69 324 TYR B O 1
ATOM 5914 N N . ILE B 1 325 ? 1.774 -26.297 15.453 1 95.44 325 ILE B N 1
ATOM 5915 C CA . ILE B 1 325 ? 1.173 -24.984 15.547 1 95.44 325 ILE B CA 1
ATOM 5916 C C . ILE B 1 325 ? -0.223 -25.094 16.156 1 95.44 325 ILE B C 1
ATOM 5918 O O . ILE B 1 325 ? -0.872 -24.078 16.438 1 95.44 325 ILE B O 1
ATOM 5922 N N . ASN B 1 326 ? -0.729 -26.375 16.453 1 96.44 326 ASN B N 1
ATOM 5923 C CA . ASN B 1 326 ? -2.068 -26.594 16.984 1 96.44 326 ASN B CA 1
ATOM 5924 C C . ASN B 1 326 ? -2.258 -25.891 18.328 1 96.44 326 ASN B C 1
ATOM 5926 O O . ASN B 1 326 ? -1.402 -25.984 19.219 1 96.44 326 ASN B O 1
ATOM 5930 N N . ASN B 1 327 ? -3.334 -25.141 18.438 1 96.69 327 ASN B N 1
ATOM 5931 C CA . ASN B 1 327 ? -3.773 -24.469 19.656 1 96.69 327 ASN B CA 1
ATOM 5932 C C . ASN B 1 327 ? -2.951 -23.203 19.938 1 96.69 327 ASN B C 1
ATOM 5934 O O . ASN B 1 327 ? -3.137 -22.562 20.969 1 96.69 327 ASN B O 1
ATOM 5938 N N . LEU B 1 328 ? -2.104 -22.859 19.047 1 96.81 328 LEU B N 1
ATOM 5939 C CA . LEU B 1 328 ? -1.335 -21.641 19.172 1 96.81 328 LEU B CA 1
ATOM 5940 C C . LEU B 1 328 ? -2.205 -20.422 18.875 1 96.81 328 LEU B C 1
ATOM 5942 O O . LEU B 1 328 ? -2.996 -20.422 17.938 1 96.81 328 LEU B O 1
ATOM 5946 N N . ASP B 1 329 ? -2.049 -19.422 19.75 1 97.56 329 ASP B N 1
ATOM 5947 C CA . ASP B 1 329 ? -2.725 -18.156 19.438 1 97.56 329 ASP B CA 1
ATOM 5948 C C . ASP B 1 329 ? -2.16 -17.531 18.172 1 97.56 329 ASP B C 1
ATOM 5950 O O . ASP B 1 329 ? -0.943 -17.484 17.984 1 97.56 329 ASP B O 1
ATOM 5954 N N . PHE B 1 330 ? -3.076 -17.016 17.328 1 98 330 PHE B N 1
ATOM 5955 C CA . PHE B 1 330 ? -2.617 -16.312 16.141 1 98 330 PHE B CA 1
ATOM 5956 C C . PHE B 1 330 ? -1.737 -15.125 16.516 1 98 330 PHE B C 1
ATOM 5958 O O . PHE B 1 330 ? -0.764 -14.82 15.82 1 98 330 PHE B O 1
ATOM 5965 N N . LYS B 1 331 ? -2.066 -14.391 17.625 1 97.19 331 LYS B N 1
ATOM 5966 C CA . LYS B 1 331 ? -1.253 -13.258 18.078 1 97.19 331 LYS B CA 1
ATOM 5967 C C . LYS B 1 331 ? 0.156 -13.711 18.438 1 97.19 331 LYS B C 1
ATOM 5969 O O . LYS B 1 331 ? 1.126 -12.984 18.219 1 97.19 331 LYS B O 1
ATOM 5974 N N . GLU B 1 332 ? 0.264 -14.891 19 1 96.56 332 GLU B N 1
ATOM 5975 C CA . GLU B 1 332 ? 1.58 -15.438 19.312 1 96.56 332 GLU B CA 1
ATOM 5976 C C . GLU B 1 332 ? 2.34 -15.805 18.031 1 96.56 332 GLU B C 1
ATOM 5978 O O . GLU B 1 332 ? 3.533 -15.523 17.922 1 96.56 332 GLU B O 1
ATOM 5983 N N . LEU B 1 333 ? 1.685 -16.438 17.094 1 97.19 333 LEU B N 1
ATOM 5984 C CA . LEU B 1 333 ? 2.322 -16.828 15.836 1 97.19 333 LEU B CA 1
ATOM 5985 C C . LEU B 1 333 ? 2.9 -15.609 15.117 1 97.19 333 LEU B C 1
ATOM 5987 O O . LEU B 1 333 ? 4.066 -15.617 14.719 1 97.19 333 LEU B O 1
ATOM 5991 N N . ILE B 1 334 ? 2.123 -14.57 14.953 1 97.62 334 ILE B N 1
ATOM 5992 C CA . ILE B 1 334 ? 2.57 -13.414 14.188 1 97.62 334 ILE B CA 1
ATOM 5993 C C . ILE B 1 334 ? 3.732 -12.734 14.906 1 97.62 334 ILE B C 1
ATOM 5995 O O . ILE B 1 334 ? 4.668 -12.242 14.266 1 97.62 334 ILE B O 1
ATOM 5999 N N . ASN B 1 335 ? 3.705 -12.68 16.219 1 96.81 335 ASN B N 1
ATOM 6000 C CA . ASN B 1 335 ? 4.809 -12.086 16.969 1 96.81 335 ASN B CA 1
ATOM 6001 C C . ASN B 1 335 ? 6.07 -12.945 16.875 1 96.81 335 ASN B C 1
ATOM 6003 O O . ASN B 1 335 ? 7.18 -12.414 16.797 1 96.81 335 ASN B O 1
ATOM 6007 N N . LEU B 1 336 ? 5.887 -14.227 16.875 1 96.62 336 LEU B N 1
ATOM 6008 C CA . LEU B 1 336 ? 7.027 -15.117 16.703 1 96.62 336 LEU B CA 1
ATOM 6009 C C . LEU B 1 336 ? 7.602 -14.992 15.289 1 96.62 336 LEU B C 1
ATOM 6011 O O . LEU B 1 336 ? 8.812 -15.117 15.102 1 96.62 336 LEU B O 1
ATOM 6015 N N . GLN B 1 337 ? 6.742 -14.812 14.305 1 96.62 337 GLN B N 1
ATOM 6016 C CA . GLN B 1 337 ? 7.211 -14.57 12.945 1 96.62 337 GLN B CA 1
ATOM 6017 C C . GLN B 1 337 ? 8.07 -13.312 12.875 1 96.62 337 GLN B C 1
ATOM 6019 O O . GLN B 1 337 ? 9.117 -13.305 12.227 1 96.62 337 GLN B O 1
ATOM 6024 N N . ALA B 1 338 ? 7.613 -12.234 13.547 1 96.44 338 ALA B N 1
ATOM 6025 C CA . ALA B 1 338 ? 8.398 -11.008 13.625 1 96.44 338 ALA B CA 1
ATOM 6026 C C . ALA B 1 338 ? 9.75 -11.258 14.281 1 96.44 338 ALA B C 1
ATOM 6028 O O . ALA B 1 338 ? 10.789 -10.859 13.758 1 96.44 338 ALA B O 1
ATOM 6029 N N . ASP B 1 339 ? 9.734 -11.953 15.398 1 95.75 339 ASP B N 1
ATOM 6030 C CA . ASP B 1 339 ? 10.953 -12.234 16.141 1 95.75 339 ASP B CA 1
ATOM 6031 C C . ASP B 1 339 ? 11.93 -13.07 15.312 1 95.75 339 ASP B C 1
ATOM 6033 O O . ASP B 1 339 ? 13.141 -12.828 15.336 1 95.75 339 ASP B O 1
ATOM 6037 N N . ALA B 1 340 ? 11.383 -14.055 14.641 1 95.44 340 ALA B N 1
ATOM 6038 C CA . ALA B 1 340 ? 12.219 -14.906 13.797 1 95.44 340 ALA B CA 1
ATOM 6039 C C . ALA B 1 340 ? 12.875 -14.109 12.68 1 95.44 340 ALA B C 1
ATOM 6041 O O . ALA B 1 340 ? 14.047 -14.328 12.352 1 95.44 340 ALA B O 1
ATOM 6042 N N . THR B 1 341 ? 12.094 -13.211 12.023 1 94.56 341 THR B N 1
ATOM 6043 C CA . THR B 1 341 ? 12.633 -12.359 10.969 1 94.56 341 THR B CA 1
ATOM 6044 C C . THR B 1 341 ? 13.727 -11.445 11.516 1 94.56 341 THR B C 1
ATOM 6046 O O . THR B 1 341 ? 14.797 -11.312 10.906 1 94.56 341 THR B O 1
ATOM 6049 N N . ILE B 1 342 ? 13.461 -10.836 12.664 1 93.69 342 ILE B N 1
ATOM 6050 C CA . ILE B 1 342 ? 14.43 -9.953 13.305 1 93.69 342 ILE B CA 1
ATOM 6051 C C . ILE B 1 342 ? 15.711 -10.727 13.609 1 93.69 342 ILE B C 1
ATOM 6053 O O . ILE B 1 342 ? 16.812 -10.258 13.305 1 93.69 342 ILE B O 1
ATOM 6057 N N . ALA B 1 343 ? 15.562 -11.922 14.133 1 92 343 ALA B N 1
ATOM 6058 C CA . ALA B 1 343 ? 16.703 -12.758 14.477 1 92 343 ALA B CA 1
ATOM 6059 C C . ALA B 1 343 ? 17.516 -13.117 13.234 1 92 343 ALA B C 1
ATOM 6061 O O . ALA B 1 343 ? 18.75 -13.109 13.266 1 92 343 ALA B O 1
ATOM 6062 N N . SER B 1 344 ? 16.812 -13.422 12.195 1 90.44 344 SER B N 1
ATOM 6063 C CA . SER B 1 344 ? 17.469 -13.797 10.953 1 90.44 344 SER B CA 1
ATOM 6064 C C . SER B 1 344 ? 18.281 -12.641 10.375 1 90.44 344 SER B C 1
ATOM 6066 O O . SER B 1 344 ? 19.406 -12.836 9.906 1 90.44 344 SER B O 1
ATOM 6068 N N . VAL B 1 345 ? 17.719 -11.453 10.406 1 89.06 345 VAL B N 1
ATOM 6069 C CA . VAL B 1 345 ? 18.391 -10.273 9.867 1 89.06 345 VAL B CA 1
ATOM 6070 C C . VAL B 1 345 ? 19.578 -9.906 10.758 1 89.06 345 VAL B C 1
ATOM 6072 O O . VAL B 1 345 ? 20.641 -9.539 10.25 1 89.06 345 VAL B O 1
ATOM 6075 N N . LYS B 1 346 ? 19.453 -10.078 12.023 1 86.88 346 LYS B N 1
ATOM 6076 C CA . LYS B 1 346 ? 20.516 -9.734 12.969 1 86.88 346 LYS B CA 1
ATOM 6077 C C . LYS B 1 346 ? 21.672 -10.727 12.891 1 86.88 346 LYS B C 1
ATOM 6079 O O . LYS B 1 346 ? 22.844 -10.336 12.945 1 86.88 346 LYS B O 1
ATOM 6084 N N . GLU B 1 347 ? 21.375 -11.93 12.875 1 79.75 347 GLU B N 1
ATOM 6085 C CA . GLU B 1 347 ? 22.375 -12.984 12.977 1 79.75 347 GLU B CA 1
ATOM 6086 C C . GLU B 1 347 ? 23.109 -13.172 11.656 1 79.75 347 GLU B C 1
ATOM 6088 O O . GLU B 1 347 ? 24.328 -13.375 11.641 1 79.75 347 GLU B O 1
ATOM 6093 N N . TYR B 1 348 ? 22.484 -13.039 10.609 1 70.06 348 TYR B N 1
ATOM 6094 C CA . TYR B 1 348 ? 23.078 -13.438 9.344 1 70.06 348 TYR B CA 1
ATOM 6095 C C . TYR B 1 348 ? 23.562 -12.227 8.562 1 70.06 348 TYR B C 1
ATOM 6097 O O . TYR B 1 348 ? 24.359 -12.359 7.625 1 70.06 348 TYR B O 1
ATOM 6105 N N . LYS B 1 349 ? 23.047 -11.156 9.016 1 71.44 349 LYS B N 1
ATOM 6106 C CA . LYS B 1 349 ? 23.375 -9.953 8.242 1 71.44 349 LYS B CA 1
ATOM 6107 C C . LYS B 1 349 ? 23.609 -8.758 9.164 1 71.44 349 LYS B C 1
ATOM 6109 O O . LYS B 1 349 ? 22.812 -7.828 9.195 1 71.44 349 LYS B O 1
ATOM 6114 N N . LYS B 1 350 ? 24.75 -8.594 9.633 1 74.12 350 LYS B N 1
ATOM 6115 C CA . LYS B 1 350 ? 25.094 -7.621 10.664 1 74.12 350 LYS B CA 1
ATOM 6116 C C . LYS B 1 350 ? 25.266 -6.227 10.07 1 74.12 350 LYS B C 1
ATOM 6118 O O . LYS B 1 350 ? 25.438 -5.25 10.797 1 74.12 350 LYS B O 1
ATOM 6123 N N . ASP B 1 351 ? 25.031 -6.129 8.859 1 88.38 351 ASP B N 1
ATOM 6124 C CA . ASP B 1 351 ? 25.281 -4.848 8.211 1 88.38 351 ASP B CA 1
ATOM 6125 C C . ASP B 1 351 ? 23.984 -4.145 7.855 1 88.38 351 ASP B C 1
ATOM 6127 O O . ASP B 1 351 ? 23.984 -3.135 7.152 1 88.38 351 ASP B O 1
ATOM 6131 N N . ILE B 1 352 ? 22.875 -4.645 8.352 1 91.31 352 ILE B N 1
ATOM 6132 C CA . ILE B 1 352 ? 21.594 -3.988 8.18 1 91.31 352 ILE B CA 1
ATOM 6133 C C . ILE B 1 352 ? 21.141 -3.371 9.5 1 91.31 352 ILE B C 1
ATOM 6135 O O . ILE B 1 352 ? 20.859 -4.09 10.461 1 91.31 352 ILE B O 1
ATOM 6139 N N . PRO B 1 353 ? 21.109 -2.027 9.594 1 93.19 353 PRO B N 1
ATOM 6140 C CA . PRO B 1 353 ? 20.609 -1.409 10.828 1 93.19 353 PRO B CA 1
ATOM 6141 C C . PRO B 1 353 ? 19.141 -1.692 11.078 1 93.19 353 PRO B C 1
ATOM 6143 O O . PRO B 1 353 ? 18.297 -1.463 10.195 1 93.19 353 PRO B O 1
ATOM 6146 N N . ILE B 1 354 ? 18.844 -2.188 12.266 1 93.88 354 ILE B N 1
ATOM 6147 C CA . ILE B 1 354 ? 17.453 -2.506 12.602 1 93.88 354 ILE B CA 1
ATOM 6148 C C . ILE B 1 354 ? 17.109 -1.921 13.969 1 93.88 354 ILE B C 1
ATOM 6150 O O . ILE B 1 354 ? 18 -1.691 14.797 1 93.88 354 ILE B O 1
ATOM 6154 N N . ASP B 1 355 ? 15.852 -1.561 14.172 1 92.5 355 ASP B N 1
ATOM 6155 C CA . ASP B 1 355 ? 15.281 -1.29 15.492 1 92.5 355 ASP B CA 1
ATOM 6156 C C . ASP B 1 355 ? 13.852 -1.815 15.594 1 92.5 355 ASP B C 1
ATOM 6158 O O . ASP B 1 355 ? 13.258 -2.209 14.586 1 92.5 355 ASP B O 1
ATOM 6162 N N . LEU B 1 356 ? 13.375 -1.939 16.859 1 95.81 356 LEU B N 1
ATOM 6163 C CA . LEU B 1 356 ? 12.07 -2.531 17.141 1 95.81 356 LEU B CA 1
ATOM 6164 C C . LEU B 1 356 ? 11.219 -1.579 17.969 1 95.81 356 LEU B C 1
ATOM 6166 O O . LEU B 1 356 ? 11.672 -1.044 18.984 1 95.81 356 LEU B O 1
ATOM 6170 N N . ILE B 1 357 ? 10.023 -1.278 17.469 1 97.31 357 ILE B N 1
ATOM 6171 C CA . ILE B 1 357 ? 8.977 -0.603 18.234 1 97.31 357 ILE B CA 1
ATOM 6172 C C . ILE B 1 357 ? 7.883 -1.601 18.609 1 97.31 357 ILE B C 1
ATOM 6174 O O . ILE B 1 357 ? 7.297 -2.248 17.734 1 97.31 357 ILE B O 1
ATOM 6178 N N . GLU B 1 358 ? 7.637 -1.752 19.875 1 97.19 358 GLU B N 1
ATOM 6179 C CA . GLU B 1 358 ? 6.574 -2.637 20.359 1 97.19 358 GLU B CA 1
ATOM 6180 C C . GLU B 1 358 ? 5.387 -1.839 20.875 1 97.19 358 GLU B C 1
ATOM 6182 O O . GLU B 1 358 ? 5.516 -1.081 21.844 1 97.19 358 GLU B O 1
ATOM 6187 N N . ILE B 1 359 ? 4.27 -1.923 20.219 1 97.75 359 ILE B N 1
ATOM 6188 C CA . ILE B 1 359 ? 3.006 -1.333 20.641 1 97.75 359 ILE B CA 1
ATOM 6189 C C . ILE B 1 359 ? 2.334 -2.238 21.656 1 97.75 359 ILE B C 1
ATOM 6191 O O . ILE B 1 359 ? 2.178 -3.439 21.438 1 97.75 359 ILE B O 1
ATOM 6195 N N . GLU B 1 360 ? 1.877 -1.735 22.719 1 97.56 360 GLU B N 1
ATOM 6196 C CA . GLU B 1 360 ? 1.411 -2.539 23.844 1 97.56 360 GLU B CA 1
ATOM 6197 C C . GLU B 1 360 ? 0.081 -3.217 23.516 1 97.56 360 GLU B C 1
ATOM 6199 O O . GLU B 1 360 ? -0.154 -4.355 23.922 1 97.56 360 GLU B O 1
ATOM 6204 N N . GLU B 1 361 ? -0.78 -2.447 22.906 1 97.69 361 GLU B N 1
ATOM 6205 C CA . GLU B 1 361 ? -2.113 -2.951 22.594 1 97.69 361 GLU B CA 1
ATOM 6206 C C . GLU B 1 361 ? -2.785 -2.102 21.516 1 97.69 361 GLU B C 1
ATOM 6208 O O . GLU B 1 361 ? -2.334 -0.993 21.219 1 97.69 361 GLU B O 1
ATOM 6213 N N . ILE B 1 362 ? -3.859 -2.668 20.984 1 97.31 362 ILE B N 1
ATOM 6214 C CA . ILE B 1 362 ? -4.676 -1.885 20.062 1 97.31 362 ILE B CA 1
ATOM 6215 C C . ILE B 1 362 ? -5.523 -0.884 20.844 1 97.31 362 ILE B C 1
ATOM 6217 O O . ILE B 1 362 ? -6.43 -1.273 21.578 1 97.31 362 ILE B O 1
ATOM 6221 N N . SER B 1 363 ? -5.191 0.391 20.656 1 98.12 363 SER B N 1
ATOM 6222 C CA . SER B 1 363 ? -5.926 1.445 21.359 1 98.12 363 SER B CA 1
ATOM 6223 C C . SER B 1 363 ? -5.656 2.811 20.719 1 98.12 363 SER B C 1
ATOM 6225 O O . SER B 1 363 ? -4.68 2.98 20 1 98.12 363 SER B O 1
ATOM 6227 N N . GLU B 1 364 ? -6.594 3.721 21.016 1 98.62 364 GLU B N 1
ATOM 6228 C CA . GLU B 1 364 ? -6.387 5.102 20.578 1 98.62 364 GLU B CA 1
ATOM 6229 C C . GLU B 1 364 ? -5.113 5.68 21.203 1 98.62 364 GLU B C 1
ATOM 6231 O O . GLU B 1 364 ? -4.355 6.379 20.516 1 98.62 364 GLU B O 1
ATOM 6236 N N . TYR B 1 365 ? -4.809 5.316 22.406 1 98.69 365 TYR B N 1
ATOM 6237 C CA . TYR B 1 365 ? -3.637 5.789 23.141 1 98.69 365 TYR B CA 1
ATOM 6238 C C . TYR B 1 365 ? -2.352 5.367 22.438 1 98.69 365 TYR B C 1
ATOM 6240 O O . TYR B 1 365 ? -1.469 6.195 22.188 1 98.69 365 TYR B O 1
ATOM 6248 N N . GLU B 1 366 ? -2.24 4.176 22.031 1 98.62 366 GLU B N 1
ATOM 6249 C CA . GLU B 1 366 ? -1.013 3.629 21.453 1 98.62 366 GLU B CA 1
ATOM 6250 C C . GLU B 1 366 ? -0.773 4.164 20.047 1 98.62 366 GLU B C 1
ATOM 6252 O O . GLU B 1 366 ? 0.369 4.426 19.656 1 98.62 366 GLU B O 1
ATOM 6257 N N . ILE B 1 367 ? -1.863 4.277 19.25 1 98.75 367 ILE B N 1
ATOM 6258 C CA . ILE B 1 367 ? -1.66 4.816 17.922 1 98.75 367 ILE B CA 1
ATOM 6259 C C . ILE B 1 367 ? -1.312 6.301 18 1 98.75 367 ILE B C 1
ATOM 6261 O O . ILE B 1 367 ? -0.542 6.816 17.188 1 98.75 367 ILE B O 1
ATOM 6265 N N . GLY B 1 368 ? -1.907 7.039 18.984 1 98.81 368 GLY B N 1
ATOM 6266 C CA . GLY B 1 368 ? -1.506 8.414 19.219 1 98.81 368 GLY B CA 1
ATOM 6267 C C . GLY B 1 368 ? -0.029 8.562 19.531 1 98.81 368 GLY B C 1
ATOM 6268 O O . GLY B 1 368 ? 0.634 9.469 19.016 1 98.81 368 GLY B O 1
ATOM 6269 N N . LYS B 1 369 ? 0.52 7.641 20.344 1 98.56 369 LYS B N 1
ATOM 6270 C CA . LYS B 1 369 ? 1.948 7.613 20.641 1 98.56 369 LYS B CA 1
ATOM 6271 C C . LYS B 1 369 ? 2.773 7.445 19.359 1 98.56 369 LYS B C 1
ATOM 6273 O O . LYS B 1 369 ? 3.725 8.195 19.125 1 98.56 369 LYS B O 1
ATOM 6278 N N . LEU B 1 370 ? 2.383 6.496 18.562 1 98.62 370 LEU B N 1
ATOM 6279 C CA . LEU B 1 370 ? 3.148 6.145 17.375 1 98.62 370 LEU B CA 1
ATOM 6280 C C . LEU B 1 370 ? 3.168 7.301 16.391 1 98.62 370 LEU B C 1
ATOM 6282 O O . LEU B 1 370 ? 4.207 7.602 15.797 1 98.62 370 LEU B O 1
ATOM 6286 N N . LEU B 1 371 ? 1.99 7.941 16.219 1 98.75 371 LEU B N 1
ATOM 6287 C CA . LEU B 1 371 ? 1.884 9.055 15.281 1 98.75 371 LEU B CA 1
ATOM 6288 C C . LEU B 1 371 ? 2.787 10.211 15.703 1 98.75 371 LEU B C 1
ATOM 6290 O O . LEU B 1 371 ? 3.568 10.719 14.898 1 98.75 371 LEU B O 1
ATOM 6294 N N . PHE B 1 372 ? 2.709 10.578 16.953 1 98.69 372 PHE B N 1
ATOM 6295 C CA . PHE B 1 372 ? 3.482 11.727 17.406 1 98.69 372 PHE B CA 1
ATOM 6296 C C . PHE B 1 372 ? 4.969 11.398 17.438 1 98.69 372 PHE B C 1
ATOM 6298 O O . PHE B 1 372 ? 5.809 12.258 17.172 1 98.69 372 PHE B O 1
ATOM 6305 N N . TYR B 1 373 ? 5.316 10.148 17.734 1 98.31 373 TYR B N 1
ATOM 6306 C CA . TYR B 1 373 ? 6.699 9.68 17.656 1 98.31 373 TYR B CA 1
ATOM 6307 C C . TYR B 1 373 ? 7.301 9.961 16.297 1 98.31 373 TYR B C 1
ATOM 6309 O O . TYR B 1 373 ? 8.398 10.516 16.188 1 98.31 373 TYR B O 1
ATOM 6317 N N . TYR B 1 374 ? 6.621 9.664 15.258 1 98.62 374 TYR B N 1
ATOM 6318 C CA . TYR B 1 374 ? 7.168 9.805 13.914 1 98.62 374 TYR B CA 1
ATOM 6319 C C . TYR B 1 374 ? 7.098 11.25 13.445 1 98.62 374 TYR B C 1
ATOM 6321 O O . TYR B 1 374 ? 7.953 11.703 12.68 1 98.62 374 TYR B O 1
ATOM 6329 N N . GLU B 1 375 ? 6.016 12 13.859 1 98.75 375 GLU B N 1
ATOM 6330 C CA . GLU B 1 375 ? 6.031 13.43 13.562 1 98.75 375 GLU B CA 1
ATOM 6331 C C . GLU B 1 375 ? 7.273 14.102 14.141 1 98.75 375 GLU B C 1
ATOM 6333 O O . GLU B 1 375 ? 7.969 14.844 13.445 1 98.75 375 GLU B O 1
ATOM 6338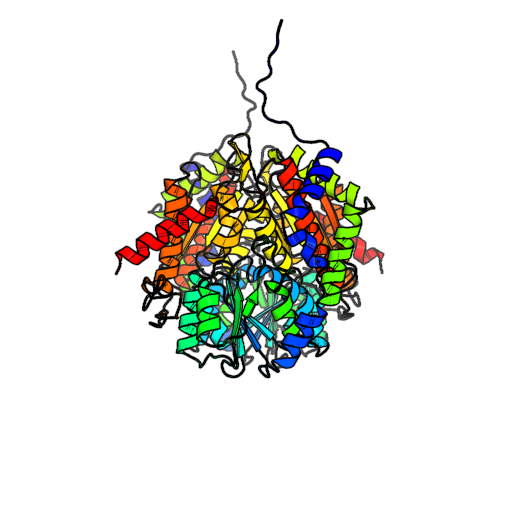 N N . LEU B 1 376 ? 7.555 13.758 15.391 1 97.94 376 LEU B N 1
ATOM 6339 C CA . LEU B 1 376 ? 8.711 14.328 16.078 1 97.94 376 LEU B CA 1
ATOM 6340 C C . LEU B 1 376 ? 10.008 13.867 15.422 1 97.94 376 LEU B C 1
ATOM 6342 O O . LEU B 1 376 ? 10.898 14.68 15.156 1 97.94 376 LEU B O 1
ATOM 6346 N N . LEU B 1 377 ? 10.148 12.57 15.172 1 98.12 377 LEU B N 1
ATOM 6347 C CA . LEU B 1 377 ? 11.336 12.031 14.523 1 98.12 377 LEU B CA 1
ATOM 6348 C C . LEU B 1 377 ? 11.594 12.727 13.188 1 98.12 377 LEU B C 1
ATOM 6350 O O . LEU B 1 377 ? 12.734 13.062 12.875 1 98.12 377 LEU B O 1
ATOM 6354 N N . THR B 1 378 ? 10.539 12.953 12.414 1 98.62 378 THR B N 1
ATOM 6355 C CA . THR B 1 378 ? 10.648 13.586 11.102 1 98.62 378 THR B CA 1
ATOM 6356 C C . THR B 1 378 ? 11.18 15.016 11.242 1 98.62 378 THR B C 1
ATOM 6358 O O . THR B 1 378 ? 12.062 15.43 10.492 1 98.62 378 THR B O 1
ATOM 6361 N N . SER B 1 379 ? 10.633 15.766 12.203 1 98.38 379 SER B N 1
ATOM 6362 C CA . SER B 1 379 ? 11.094 17.125 12.445 1 98.38 379 SER B CA 1
ATOM 6363 C C . SER B 1 379 ? 12.57 17.141 12.828 1 98.38 379 SER B C 1
ATOM 6365 O O . SER B 1 379 ? 13.328 18 12.367 1 98.38 379 SER B O 1
ATOM 6367 N N . ILE B 1 380 ? 13 16.219 13.695 1 96.94 380 ILE B N 1
ATOM 6368 C CA . ILE B 1 380 ? 14.383 16.172 14.164 1 96.94 380 ILE B CA 1
ATOM 6369 C C . ILE B 1 380 ? 15.312 15.836 13 1 96.94 380 ILE B C 1
ATOM 6371 O O . ILE B 1 380 ? 16.328 16.5 12.812 1 96.94 380 ILE B O 1
ATOM 6375 N N . VAL B 1 381 ? 14.945 14.836 12.164 1 97.56 381 VAL B N 1
ATOM 6376 C CA . VAL B 1 381 ? 15.758 14.477 11.008 1 97.56 381 VAL B CA 1
ATOM 6377 C C . VAL B 1 381 ? 15.852 15.664 10.055 1 97.56 381 VAL B C 1
ATOM 6379 O O . VAL B 1 381 ? 16.922 15.93 9.492 1 97.56 381 VAL B O 1
ATOM 6382 N N . GLY B 1 382 ? 14.711 16.375 9.875 1 97.69 382 GLY B N 1
ATOM 6383 C CA . GLY B 1 382 ? 14.719 17.562 9.031 1 97.69 382 GLY B CA 1
ATOM 6384 C C . GLY B 1 382 ? 15.727 18.609 9.484 1 97.69 382 GLY B C 1
ATOM 6385 O O . GLY B 1 382 ? 16.391 19.234 8.656 1 97.69 382 GLY B O 1
ATOM 6386 N N . LYS B 1 383 ? 15.891 18.797 10.805 1 96.25 383 LYS B N 1
ATOM 6387 C CA . LYS B 1 383 ? 16.875 19.734 11.336 1 96.25 383 LYS B CA 1
ATOM 6388 C C . LYS B 1 383 ? 18.297 19.266 11.047 1 96.25 383 LYS B C 1
ATOM 6390 O O . LYS B 1 383 ? 19.156 20.078 10.711 1 96.25 383 LYS B O 1
ATOM 6395 N N . PHE B 1 384 ? 18.531 17.984 11.219 1 95.06 384 PHE B N 1
ATOM 6396 C CA . PHE B 1 384 ? 19.844 17.453 10.898 1 95.06 384 PHE B CA 1
ATOM 6397 C C . PHE B 1 384 ? 20.172 17.672 9.422 1 95.06 384 PHE B C 1
ATOM 6399 O O . PHE B 1 384 ? 21.312 17.984 9.078 1 95.06 384 PHE B O 1
ATOM 6406 N N . LEU B 1 385 ? 19.172 17.562 8.555 1 95.5 385 LEU B N 1
ATOM 6407 C CA . LEU B 1 385 ? 19.344 17.688 7.113 1 95.5 385 LEU B CA 1
ATOM 6408 C C . LEU B 1 385 ? 19.422 19.141 6.695 1 95.5 385 LEU B C 1
ATOM 6410 O O . LEU B 1 385 ? 19.75 19.453 5.547 1 95.5 385 LEU B O 1
ATOM 6414 N N . ARG B 1 386 ? 19.047 20.094 7.602 1 94.38 386 ARG B N 1
ATOM 6415 C CA . ARG B 1 386 ? 19.031 21.531 7.359 1 94.38 386 ARG B CA 1
ATOM 6416 C C . ARG B 1 386 ? 18.094 21.906 6.223 1 94.38 386 ARG B C 1
ATOM 6418 O O . ARG B 1 386 ? 18.469 22.625 5.297 1 94.38 386 ARG B O 1
ATOM 6425 N N . ILE B 1 387 ? 16.969 21.359 6.336 1 95.94 387 ILE B N 1
ATOM 6426 C CA . ILE B 1 387 ? 15.914 21.609 5.359 1 95.94 387 ILE B CA 1
ATOM 6427 C C . ILE B 1 387 ? 14.695 22.219 6.055 1 95.94 387 ILE B C 1
ATOM 6429 O O . ILE B 1 387 ? 14.625 22.234 7.285 1 95.94 387 ILE B O 1
ATOM 6433 N N . ASN B 1 388 ? 13.797 22.797 5.211 1 96.25 388 ASN B N 1
ATOM 6434 C CA . ASN B 1 388 ? 12.469 23.156 5.703 1 96.25 388 ASN B CA 1
ATOM 6435 C C . ASN B 1 388 ? 11.508 21.969 5.66 1 96.25 388 ASN B C 1
ATOM 6437 O O . ASN B 1 388 ? 10.969 21.641 4.602 1 96.25 388 ASN B O 1
ATOM 6441 N N . THR B 1 389 ? 11.211 21.453 6.773 1 97.19 389 THR B N 1
ATOM 6442 C CA . THR B 1 389 ? 10.484 20.203 6.934 1 97.19 389 THR B CA 1
ATOM 6443 C C . THR B 1 389 ? 9.008 20.391 6.598 1 97.19 389 THR B C 1
ATOM 6445 O O . THR B 1 389 ? 8.305 19.422 6.285 1 97.19 389 THR B O 1
ATOM 6448 N N . TYR B 1 390 ? 8.5 21.531 6.523 1 96.69 390 TYR B N 1
ATOM 6449 C CA . TYR B 1 390 ? 7.059 21.703 6.66 1 96.69 390 TYR B CA 1
ATOM 6450 C C . TYR B 1 390 ? 6.441 22.219 5.363 1 96.69 390 TYR B C 1
ATOM 6452 O O . TYR B 1 390 ? 5.227 22.156 5.18 1 96.69 390 TYR B O 1
ATOM 6460 N N . ASP B 1 391 ? 7.227 22.719 4.418 1 93.44 391 ASP B N 1
ATOM 6461 C CA . ASP B 1 391 ? 6.695 23.172 3.135 1 93.44 391 ASP B CA 1
ATOM 6462 C C . ASP B 1 391 ? 6.734 22.062 2.098 1 93.44 391 ASP B C 1
ATOM 6464 O O . ASP B 1 391 ? 6.98 20.891 2.436 1 93.44 391 ASP B O 1
ATOM 6468 N N . GLN B 1 392 ? 6.25 22.312 0.879 1 90.94 392 GLN B N 1
ATOM 6469 C CA . GLN B 1 392 ? 6.266 21.328 -0.206 1 90.94 392 GLN B CA 1
ATOM 6470 C C . GLN B 1 392 ? 6.363 22.016 -1.564 1 90.94 392 GLN B C 1
ATOM 6472 O O . GLN B 1 392 ? 5.492 21.844 -2.418 1 90.94 392 GLN B O 1
ATOM 6477 N N . PRO B 1 393 ? 7.43 22.625 -1.841 1 90.69 393 PRO B N 1
ATOM 6478 C CA . PRO B 1 393 ? 7.566 23.375 -3.088 1 90.69 393 PRO B CA 1
ATOM 6479 C C . PRO B 1 393 ? 7.613 22.484 -4.32 1 90.69 393 PRO B C 1
ATOM 6481 O O . PRO B 1 393 ? 7.25 22.922 -5.418 1 90.69 393 PRO B O 1
ATOM 6484 N N . GLY B 1 394 ? 7.988 21.312 -4.164 1 89.62 394 GLY B N 1
ATOM 6485 C CA . GLY B 1 394 ? 8.188 20.406 -5.289 1 89.62 394 GLY B CA 1
ATOM 6486 C C . GLY B 1 394 ? 6.891 20.016 -5.965 1 89.62 394 GLY B C 1
ATOM 6487 O O . GLY B 1 394 ? 6.898 19.531 -7.102 1 89.62 394 GLY B O 1
ATOM 6488 N N . VAL B 1 395 ? 5.777 20.203 -5.324 1 89.62 395 VAL B N 1
ATOM 6489 C CA . VAL B 1 395 ? 4.516 19.719 -5.867 1 89.62 395 VAL B CA 1
ATOM 6490 C C . VAL B 1 395 ? 3.789 20.844 -6.594 1 89.62 395 VAL B C 1
ATOM 6492 O O . VAL B 1 395 ? 2.814 20.609 -7.309 1 89.62 395 VAL B O 1
ATOM 6495 N N . GLU B 1 396 ? 4.215 22.047 -6.527 1 86.19 396 GLU B N 1
ATOM 6496 C CA . GLU B 1 396 ? 3.514 23.219 -7.043 1 86.19 396 GLU B CA 1
ATOM 6497 C C . GLU B 1 396 ? 3.596 23.281 -8.57 1 86.19 396 GLU B C 1
ATOM 6499 O O . GLU B 1 396 ? 2.656 23.734 -9.227 1 86.19 396 GLU B O 1
ATOM 6504 N N . GLY B 1 397 ? 4.656 22.828 -9.125 1 85.62 397 GLY B N 1
ATOM 6505 C CA . GLY B 1 397 ? 4.816 22.859 -10.57 1 85.62 397 GLY B CA 1
ATOM 6506 C C . GLY B 1 397 ? 3.723 22.109 -11.305 1 85.62 397 GLY B C 1
ATOM 6507 O O . GLY B 1 397 ? 3.131 22.641 -12.25 1 85.62 397 GLY B O 1
ATOM 6508 N N . GLY B 1 398 ? 3.475 20.953 -10.922 1 87.69 398 GLY B N 1
ATOM 6509 C CA . GLY B 1 398 ? 2.418 20.172 -11.531 1 87.69 398 GLY B CA 1
ATOM 6510 C C . GLY B 1 398 ? 1.053 20.828 -11.438 1 87.69 398 GLY B C 1
ATOM 6511 O O . GLY B 1 398 ? 0.258 20.75 -12.375 1 87.69 398 GLY B O 1
ATOM 6512 N N . LYS B 1 399 ? 0.778 21.438 -10.367 1 89.38 399 LYS B N 1
ATOM 6513 C CA . LYS B 1 399 ? -0.502 22.109 -10.156 1 89.38 399 LYS B CA 1
ATOM 6514 C C . LYS B 1 399 ? -0.68 23.281 -11.125 1 89.38 399 LYS B C 1
ATOM 6516 O O . LYS B 1 399 ? -1.764 23.484 -11.672 1 89.38 399 LYS B O 1
ATOM 6521 N N . ILE B 1 400 ? 0.373 24 -11.289 1 88.81 400 ILE B N 1
ATOM 6522 C CA . ILE B 1 400 ? 0.349 25.156 -12.18 1 88.81 400 ILE B CA 1
ATOM 6523 C C . ILE B 1 400 ? 0.111 24.703 -13.617 1 88.81 400 ILE B C 1
ATOM 6525 O O . ILE B 1 400 ? -0.753 25.25 -14.312 1 88.81 400 ILE B O 1
ATOM 6529 N N . ILE B 1 401 ? 0.805 23.719 -14.008 1 90.75 401 ILE B N 1
ATOM 6530 C CA . ILE B 1 401 ? 0.698 23.219 -15.375 1 90.75 401 ILE B CA 1
ATOM 6531 C C . ILE B 1 401 ? -0.702 22.656 -15.609 1 90.75 401 ILE B C 1
ATOM 6533 O O . ILE B 1 401 ? -1.305 22.891 -16.656 1 90.75 401 ILE B O 1
ATOM 6537 N N . LEU B 1 402 ? -1.206 21.953 -14.625 1 92.12 402 LEU B N 1
ATOM 6538 C CA . LEU B 1 402 ? -2.549 21.406 -14.742 1 92.12 402 LEU B CA 1
ATOM 6539 C C . LEU B 1 402 ? -3.58 22.5 -14.953 1 92.12 402 LEU B C 1
ATOM 6541 O O . LEU B 1 402 ? -4.441 22.391 -15.828 1 92.12 402 LEU B O 1
ATOM 6545 N N . LYS B 1 403 ? -3.52 23.516 -14.148 1 91.81 403 LYS B N 1
ATOM 6546 C CA . LYS B 1 403 ? -4.441 24.641 -14.258 1 91.81 403 LYS B CA 1
ATOM 6547 C C . LYS B 1 403 ? -4.391 25.266 -15.648 1 91.81 403 LYS B C 1
ATOM 6549 O O . LYS B 1 403 ? -5.43 25.562 -16.234 1 91.81 403 LYS B O 1
ATOM 6554 N N . GLU B 1 404 ? -3.213 25.359 -16.172 1 92 404 GLU B N 1
ATOM 6555 C CA . GLU B 1 404 ? -3.041 25.906 -17.516 1 92 404 GLU B CA 1
ATOM 6556 C C . GLU B 1 404 ? -3.648 24.984 -18.578 1 92 404 GLU B C 1
ATOM 6558 O O . GLU B 1 404 ? -4.328 25.453 -19.484 1 92 404 GLU B O 1
ATOM 6563 N N . MET B 1 405 ? -3.41 23.75 -18.406 1 91.94 405 MET B N 1
ATOM 6564 C CA . MET B 1 405 ? -3.951 22.781 -19.359 1 91.94 405 MET B CA 1
ATOM 6565 C C . MET B 1 405 ? -5.477 22.812 -19.344 1 91.94 405 MET B C 1
ATOM 6567 O O . MET B 1 405 ? -6.109 22.703 -20.406 1 91.94 405 MET B O 1
ATOM 6571 N N . LEU B 1 406 ? -6.059 22.953 -18.188 1 92.5 406 LEU B N 1
ATOM 6572 C CA . LEU B 1 406 ? -7.508 22.906 -18.016 1 92.5 406 LEU B CA 1
ATOM 6573 C C . LEU B 1 406 ? -8.156 24.203 -18.5 1 92.5 406 LEU B C 1
ATOM 6575 O O . LEU B 1 406 ? -9.242 24.188 -19.078 1 92.5 406 LEU B O 1
ATOM 6579 N N . LYS B 1 407 ? -7.578 25.281 -18.312 1 89.5 407 LYS B N 1
ATOM 6580 C CA . LYS B 1 407 ? -8.109 26.562 -18.734 1 89.5 407 LYS B CA 1
ATOM 6581 C C . LYS B 1 407 ? -8.023 26.719 -20.25 1 89.5 407 LYS B C 1
ATOM 6583 O O . LYS B 1 407 ? -8.867 27.375 -20.859 1 89.5 407 LYS B O 1
ATOM 6588 N N . ASN B 1 408 ? -7.051 26.141 -20.875 1 85.88 408 ASN B N 1
ATOM 6589 C CA . ASN B 1 408 ? -6.867 26.219 -22.312 1 85.88 408 ASN B CA 1
ATOM 6590 C C . ASN B 1 408 ? -7.852 25.312 -23.047 1 85.88 408 ASN B C 1
ATOM 6592 O O . ASN B 1 408 ? -8.047 25.469 -24.266 1 85.88 408 ASN B O 1
ATOM 6596 N N . LYS B 1 409 ? -8.391 24.406 -22.531 1 80.25 409 LYS B N 1
ATOM 6597 C CA . LYS B 1 409 ? -9.359 23.531 -23.172 1 80.25 409 LYS B CA 1
ATOM 6598 C C . LYS B 1 409 ? -10.727 24.188 -23.297 1 80.25 409 LYS B C 1
ATOM 6600 O O . LYS B 1 409 ? -11.523 23.844 -24.156 1 80.25 409 LYS B O 1
ATOM 6605 N N . ASN B 1 410 ? -11.047 25.078 -22.375 1 64.06 410 ASN B N 1
ATOM 6606 C CA . ASN B 1 410 ? -12.289 25.828 -22.453 1 64.06 410 ASN B CA 1
ATOM 6607 C C . ASN B 1 410 ? -12.125 27.109 -23.266 1 64.06 410 ASN B C 1
ATOM 6609 O O . ASN B 1 410 ? -11.078 27.75 -23.219 1 64.06 410 ASN B O 1
#

Nearest PDB structures (foldseek):
  1zzg-assembly1_B  TM=9.004E-01  e=6.350E-33  Thermus thermophilus HB8
  2q8n-assembly1_B  TM=9.172E-01  e=3.203E-31  Thermotoga maritima MSB8
  7o0a-assembly2_B  TM=8.482E-01  e=5.752E-29  Bdellovibrio bacteriovorus HD100
  7e76-assembly1_B  TM=8.526E-01  e=3.558E-28  Triticum aestivum
  3ff1-assembly1_A  TM=8.744E-01  e=4.109E-26  Staphylococcus aureus subsp. aureus COL

pLDDT: mean 94.73, std 7.58, range [37.31, 98.88]

Sequence (820 aa):
MKNSLYYPQVSLSDEQIFTEIKKERDDIGYYSLPYVDTTNLKARLDSLCFSQKQIAVIGIGGSTLGTYAIYNFMKYNKQHNKTLKKELYFFESTDPVNLNGTIAQLNLEDTLFIVISKSGTTIETISIFKYLMSITKIDKSNLLVITEDDSKLNTFAKANEINSFEIPKNVGGRFSVLSNVGLVPLYLAGFDIDELLNGARKISTSFFEQNELYNQLLKKARTYYEYKDIYNVNAIFSYSQLLEGFNKWYIQLWGESLGKIDVNNTNQGLTPIGLLGPVDQHSFLQLIVEGKRDKTVTFIKIKDFKDATKIAPITLQGLEDLDYINNLDFKELINLQADATIASVKEYKKDIPIDLIEIEEISEYEIGKLLFYYELLTSIVGKFLRINTYDQPGVEGGKIILKEMLKNKNMKNSLYYPQVSLSDEQIFTEIKKERDDIGYYSLPYVDTTNLKARLDSLCFSQKQIAVIGIGGSTLGTYAIYNFMKYNKQHNKTLKKELYFFESTDPVNLNGTIAQLNLEDTLFIVISKSGTTIETISIFKYLMSITKIDKSNLLVITEDDSKLNTFAKANEINSFEIPKNVGGRFSVLSNVGLVPLYLAGFDIDELLNGARKISTSFFEQNELYNQLLKKARTYYEYKDIYNVNAIFSYSQLLEGFNKWYIQLWGESLGKIDVNNTNQGLTPIGLLGPVDQHSFLQLIVEGKRDKTVTFIKIKDFKDATKIAPITLQGLEDLDYINNLDFKELINLQADATIASVKEYKKDIPIDLIEIEEISEYEIGKLLFYYELLTSIVGKFLRINTYDQPGVEGGKIILKEMLKNKN

InterPro domains:
  IPR001672 Phosphoglucose isomerase (PGI) [MF_00473] (2-409)
  IPR001672 Phosphoglucose isomerase (PGI) [PF00342] (53-407)
  IPR001672 Phosphoglucose isomerase (PGI) [PR00662] (55-74)
  IPR001672 Phosphoglucose isomerase (PGI) [PR00662] (165-183)
  IPR001672 Phosphoglucose isomerase (PGI) [PR00662] (239-260)
  IPR001672 Phosphoglucose isomerase (PGI) [PR00662] (350-368)
  IPR001672 Phosphoglucose isomerase (PGI) [PR00662] (368-382)
  IPR001672 Phosphoglucose isomerase (PGI) [PR00662] (382-395)
  IPR001672 Phosphoglucose isomerase (PGI) [PS51463] (1-410)
  IPR001672 Phosphoglucose isomerase (PGI) [PTHR11469] (53-407)
  IPR035476 Phosphoglucose isomerase, SIS domain 1 [cd05015] (53-189)
  IPR035482 Phosphoglucose isomerase, SIS domain 2 [cd05016] (232-404)
  IPR046348 SIS domain superfamily [SSF53697] (51-408)

Organism: Aliarcobacter butzleri (strain RM4018) (NCBI:txid367737)